Protein 7U1H (pdb70)

Secondary structure (DSSP, 8-state):
-TTEE-GGGEEEEEEETTEEEEEE--HHHH-GGGGGGTT-EEEEEEE-SSEEEEEEEESEEEEEEEEESEEEEEEE-SS-EEEEEEETTEEEEE-TT-EEEEEE--SS--EEEEEEEEESSSTT---EEESSB-SS-B-GGGGS-HHHHHHHHTS-HHHHIIIII--TTSSEEE--HHHHHHHTTT-BPP-STTTT-SSS-EETTSSPPSEEETTEEEEEE-GGG-GGGTTTTEEEEEEEE-TTEEEEEEEESS-EEEEEEEE--EEEEEEE-----EEEEEEE-TT-EEEE-TT--EEEEESS-EEEEEEEES-TT--EEESSSSTTBSGGGS-HHHHHHHSSS-HHHHHHHHHS----SEEE-/-TTEE-GGGEEEEEEETTEEEEEEPPHHHH-GGGGGGTT-EEEEEEE-SSEEEEEEEESEEEEEEEEESEEEEEEEETTEEEEEEEETTEEEEE-TT-EEEEEE--SSPPEEEEEEEEESSSTT---EEE---SSSS--GGGGS-HHHHHHHHTS-HHHHIIIII--TTSSEEE--HHHHHHHHTTEE---SS----SSS-EETTSS--SEEETTEEEEEE-TTT-GGGTTTTEEEEEEEE-TTEEEEEEEESSPEEEEEEEE--EEEEEEE-----EEEEEEE-TT-EEEE-TT--EEEEESS-EEEEEEEES-TT--EEESSSSTTBSGGGS-HHHHHHHSSS-HHHHHHHHHH--S-SEEE-/-TTEE-GGGEEEEEEETTEEEEEEPPHHHH-GGGGGGTT-EEEEEEE-SSEEEEEEEESEEEEEEEEES-EEEEEEETTEEEEEEE-TTEEEEE-TT-EEEEEE--SSPPEEEEEEEEESSSTT---EEESS-BTTB--GGGGS-HHHHHHHHTS-HHHHIIIII---SSEEE--HHHHHHHHTTPEEPPSS----SSS-EETTSS--SEEETTEEEEEE-TTT-GGGTTTTEEEEEEEE-TTEEEEEEEESS-EEEEEEEE--EEEEEEE----EEEEEEE-TT-EEEE-TT--EEEEESS-EEEEEEEES-TT--EEESSSSTTBSGGGS-HHHHHHHSSS-HHHHHHHHHS----SEEE-

Sequence (1093 aa):
NPFIFKSNRFQTIYYENENGHIRLLQRFDKRSKIFENLQNYRLLEYKSKPHTIFLPQFTDADFILVVLSGKAILTVLNSNDRNSFNLERGDTIKLPAGTIAYLANRDDNEDLRVLDDLAIPVNRPGQLQSFLLSGTQNQPSFLSGFSKNILEAAFNTEYEEIEKVLLETNEDVIVKVSREQIEELSKNAKSSSKKSVSSESEPFNLRSRNPIYSNKFGKFFEITPEKNPQLQDLDIFVNSVEIKEGSLLLPNYNSRAIVIVTVNEGKGDFELVGQTKQVQRYRARLSPGDVLVIPAGHPVAINASSDLNLIGFGINAKNNQRNFLAGEEDNVISQIQRRPVKELAFPGSSRREVDRLLTNQKQSHFANANPFIFKSNRFQTIYENENGHIRLLQRFDKRSKIFENLQNYRLLEYKSKPHTIFLPQFTDADFILVVLSGKAILTVLNSNDRNSFNLERGDTIKLPAGTIAYLANRDDNEDLRRVLDLAIPVNRRPGQLQSFLLSSGTQNQPSFLSGFSKNILEAAFNTEYEEIEKVLLETNEDVIVKVSREQIEELSKNAKSSSKKSVSSESEPFNLRSRNPIYSNKFGKFFEITPEEKNPQLQDLDIFVNSVEIKEGSLLLPNYNSRAIVIVTVNEGKGDFELVGQRKQVQRYRARLSPGDVLVIPAGHPVAINASSDLNLIGFGINAKNNQRNFLAGEEDNVISQIQRPVKELAFPGSSREVDRLLTNQKQSHFANANPFIFKSNRFQTIYENENGHHIRLLQRFDKRSKIFEENLQNYRLLEYKSKPHTIFLPQFTDADFILVVLSGKAILTVLNSNDRNSFNLERGDTIKLPAGTIAYLANRDDNEDLRVLDLAIPVNRPGQLQSFLLSGTQNQPSFLSGFSKNILEAAFNTEYEEIEKVLLENEDVIVKVSREQIEELSKNAKSSSKKSVSSESEPFNLRSRNPIYSNKFGKFFEITPEKNPQLQDLDIFVNSVEIKEGSLLLPNYNSRAIVIVTVNEGKGDFELVGQKQVQRYRARLSPGDVLVIPAGHPVAINASSDLNNLIGFGINAKNNQRNFLAGEEDNVISQIQRPVKELAFPGSSREVDRLLTNQKQSHFANA

B-factor: mean 38.56, std 13.65, range [17.28, 134.5]

Foldseek 3Di:
DLQWQFLVQWDWPDDDPFWTKTKGPQSCVSDVVVVVCNQKIKIKIKGFAQKKQAWKFKQWWKKKAWQAAWKWKWWDDPPDIAIATEGHQWIFIRGHPITIMMTRLDPGDMIIMMITTGGDPDRNDIDMFGQAQAPVGWGCVVVDDQVCNCVPVVDHSVVCCVPGTVHQCDSMHGHDNVRSVVSVPPHHYEALVNQAPQGGIHGQVNDAFPDDDPFWGKGKRFCVRYVSCVVQRKIKIKIWGAAQKKQFKKFKQAWWKKKAWSAAKKKKWWWDEVHDIDIDMDIHHHGMIGIHGGPTIMMIGGNHGIIMMIMIGNGVPIQIAGCAEDPRNVLLVPDQVVVCVVDVDHSVVSNVVRVVRHHPRMDGD/DLQKQFLVQWDWPDDDPFWTKTKGPQSVVSDVVCVVCQQKIKIKIKGWAQKKQAKKFKQWKKKKAWLAAWKWKWKDDPPDIAIATDGHQWIFIHHGPIIMMMHRNDPGDMTIMMIIIRHDPDRNDIDMFGQDAWQDDWHPLVVDDQVCNCVVVVHHSVVCCVPRTHVCTYGMHGHDNVRSVVSCVNHYYAAQLGLADQGYIHGQPSDAFPDDDPFWGKGKRFCVSYVSCVPQRKMKIKIWGAAQKKQAWKFKQAWWKKKAFSAAKWKKWKWDPPVHIDTDIDIHHHGMIGTHGGPTIMMIGGNHTTIMMMMTGNNPPIQMAGCAEDPNNVLLVQPQVVCCVVDVDHSVVSNVVRVPRHDPRMGGD/DLFKQALVQFDWPDDDPFWTKTKGDQSCVSHVVCVVSLQKIKIKTKGFAQKKQAWKFKQWKKWKAWLWAWKWKKWDDPPDIAIATDHHQWIFIRGGPITIMMHGHDRGIITIMMIIIGHDPDRHDIDMAGQFAWQVGKHNCVVDDQVCCCVVVVHHSVCCCVPRIHVGTRMDGHDNVVSVVSVVNHHYADQQAQADQGHIHGQPSHAFPADDPFWGKGKDFCVRYVSCVVQRKMKMKIKGAAQKKQAKKFKAQWKKWKFWSAAKWKKWWWDDVHIDTDIDIDHHRMIGIGGGPTIMMIHGNHTTIIIIIIGNRVVIDMAGCAEDPRNVVLVPPQVVCCVVDVDHSVVSNVVRVPRNGPRMDGD

Organism: Lens culinaris (NCBI:txid3864)

Structure (mmCIF, N/CA/C/O backbone):
data_7U1H
#
_entry.id   7U1H
#
_cell.length_a   86.441
_cell.length_b   92.504
_cell.length_c   143.738
_cell.angle_alpha   90.000
_cell.angle_beta   90.000
_cell.angle_gamma   90.000
#
_symmetry.space_group_name_H-M   'P 21 21 21'
#
loop_
_entity.id
_entity.type
_entity.pdbx_description
1 polymer 'Allergen Len c 1.0101'
2 water water
#
loop_
_atom_site.group_PDB
_atom_site.id
_atom_site.type_symbol
_atom_site.label_atom_id
_atom_site.label_alt_id
_atom_site.label_comp_id
_atom_site.label_asym_id
_atom_site.label_entity_id
_atom_site.label_seq_id
_atom_site.pdbx_PDB_ins_code
_atom_site.Cartn_x
_atom_site.Cartn_y
_atom_site.Cartn_z
_atom_site.occupancy
_atom_site.B_iso_or_equiv
_atom_site.auth_seq_id
_atom_site.auth_comp_id
_atom_site.auth_asym_id
_atom_site.auth_atom_id
_atom_site.pdbx_PDB_model_num
ATOM 1 N N . ASN A 1 26 ? 32.732 11.154 5.468 1.000 34.930 8 ASN A N 1
ATOM 2 C CA . ASN A 1 26 ? 31.256 11.394 5.627 1.000 32.522 8 ASN A CA 1
ATOM 3 C C . ASN A 1 26 ? 30.708 10.561 6.781 1.000 30.616 8 ASN A C 1
ATOM 4 O O . ASN A 1 26 ? 30.214 9.455 6.579 1.000 30.992 8 ASN A O 1
ATOM 15 N N . PRO A 1 27 ? 30.741 11.068 8.033 1.000 29.904 9 PRO A N 1
ATOM 16 C CA . PRO A 1 27 ? 30.347 10.257 9.188 1.000 28.089 9 PRO A CA 1
ATOM 17 C C . PRO A 1 27 ? 28.826 10.150 9.382 1.000 27.333 9 PRO A C 1
ATOM 18 O O . PRO A 1 27 ? 28.416 9.506 10.305 1.000 25.799 9 PRO A O 1
ATOM 29 N N . PHE A 1 28 ? 28.028 10.798 8.531 1.000 28.149 10 PHE A N 1
ATOM 30 C CA . PHE A 1 28 ? 26.553 10.863 8.675 1.000 30.110 10 PHE A CA 1
ATOM 31 C C . PHE A 1 28 ? 25.906 9.614 8.086 1.000 29.205 10 PHE A C 1
ATOM 32 O O . PHE A 1 28 ? 24.738 9.305 8.389 1.000 28.176 10 PHE A O 1
ATOM 49 N N . ILE A 1 29 ? 26.661 8.903 7.256 1.000 30.730 11 ILE A N 1
ATOM 50 C CA . ILE A 1 29 ? 26.189 7.648 6.607 1.000 32.226 11 ILE A CA 1
ATOM 51 C C . ILE A 1 29 ? 26.736 6.501 7.445 1.000 30.151 11 ILE A C 1
ATOM 52 O O . ILE A 1 29 ? 27.937 6.491 7.682 1.000 30.615 11 ILE A O 1
ATOM 68 N N . PHE A 1 30 ? 25.846 5.673 7.979 1.000 31.254 12 PHE A N 1
ATOM 69 C CA . PHE A 1 30 ? 26.159 4.350 8.577 1.000 30.963 12 PHE A CA 1
ATOM 70 C C . PHE A 1 30 ? 25.636 3.303 7.599 1.000 29.961 12 PHE A C 1
ATOM 71 O O . PHE A 1 30 ? 24.440 3.070 7.595 1.000 24.188 12 PHE A O 1
ATOM 88 N N . LYS A 1 31 ? 26.511 2.733 6.776 1.000 33.564 13 LYS A N 1
ATOM 89 C CA . LYS A 1 31 ? 26.120 1.718 5.762 1.000 35.443 13 LYS A CA 1
ATOM 90 C C . LYS A 1 31 ? 25.493 0.531 6.497 1.000 33.313 13 LYS A C 1
ATOM 91 O O . LYS A 1 31 ? 25.761 0.358 7.680 1.000 33.912 13 LYS A O 1
ATOM 110 N N . SER A 1 32 ? 24.646 -0.223 5.818 1.000 33.877 14 SER A N 1
ATOM 111 C CA . SER A 1 32 ? 24.088 -1.509 6.294 1.000 34.101 14 SER A CA 1
ATOM 112 C C . SER A 1 32 ? 25.174 -2.369 6.962 1.000 34.055 14 SER A C 1
ATOM 113 O O . SER A 1 32 ? 24.854 -3.039 7.959 1.000 34.462 14 SER A O 1
ATOM 121 N N . ASN A 1 33 ? 26.424 -2.317 6.494 1.000 32.460 15 ASN A N 1
ATOM 122 C CA . ASN A 1 33 ? 27.533 -3.152 7.046 1.000 35.374 15 ASN A CA 1
ATOM 123 C C . ASN A 1 33 ? 27.986 -2.696 8.453 1.000 34.392 15 ASN A C 1
ATOM 124 O O . ASN A 1 33 ? 28.860 -3.370 9.001 1.000 30.803 15 ASN A O 1
ATOM 135 N N . ARG A 1 34 ? 27.478 -1.592 9.016 1.000 33.433 16 ARG A N 1
ATOM 136 C CA . ARG A 1 34 ? 27.873 -1.124 10.373 1.000 35.972 16 ARG A CA 1
ATOM 137 C C . ARG A 1 34 ? 26.948 -1.747 11.421 1.000 34.918 16 ARG A C 1
ATOM 138 O O . ARG A 1 34 ? 27.179 -1.523 12.625 1.000 32.423 16 ARG A O 1
ATOM 159 N N . PHE A 1 35 ? 25.946 -2.503 10.974 1.000 34.426 17 PHE A N 1
ATOM 160 C CA . PHE A 1 35 ? 25.143 -3.411 11.832 1.000 33.941 17 PHE A CA 1
ATOM 161 C C . PHE A 1 35 ? 25.973 -4.651 12.157 1.000 33.605 17 PHE A C 1
ATOM 162 O O . PHE A 1 35 ? 26.612 -5.196 11.291 1.000 33.870 17 PHE A O 1
ATOM 179 N N . GLN A 1 36 ? 25.994 -5.035 13.425 1.000 39.311 18 GLN A N 1
ATOM 180 C CA . GLN A 1 36 ? 26.645 -6.267 13.902 1.000 40.286 18 GLN A CA 1
ATOM 181 C C . GLN A 1 36 ? 25.513 -7.274 14.115 1.000 38.768 18 GLN A C 1
ATOM 182 O O . GLN A 1 36 ? 24.490 -6.904 14.701 1.000 35.269 18 GLN A O 1
ATOM 196 N N . THR A 1 37 ? 25.647 -8.460 13.540 1.000 36.113 19 THR A N 1
ATOM 197 C CA . THR A 1 37 ? 24.799 -9.622 13.864 1.000 36.688 19 THR A CA 1
ATOM 198 C C . THR A 1 37 ? 25.086 -9.994 15.324 1.000 36.593 19 THR A C 1
ATOM 199 O O . THR A 1 37 ? 26.250 -10.193 15.644 1.000 35.360 19 THR A O 1
ATOM 210 N N . ILE A 1 38 ? 24.050 -10.003 16.170 1.000 40.138 20 ILE A N 1
ATOM 211 C CA . ILE A 1 38 ? 24.061 -10.418 17.604 1.000 40.077 20 ILE A CA 1
ATOM 212 C C . ILE A 1 38 ? 23.618 -11.875 17.690 1.000 37.733 20 ILE A C 1
ATOM 213 O O . ILE A 1 38 ? 24.231 -12.643 18.441 1.000 37.521 20 ILE A O 1
ATOM 229 N N . TYR A 1 39 ? 22.488 -12.177 17.051 1.000 37.398 21 TYR A N 1
ATOM 230 C CA A TYR A 1 39 ? 21.981 -13.567 16.949 0.500 38.645 21 TYR A CA 1
ATOM 231 C CA B TYR A 1 39 ? 21.868 -13.526 16.988 0.500 37.167 21 TYR A CA 1
ATOM 232 C C . TYR A 1 39 ? 21.505 -13.854 15.525 1.000 36.925 21 TYR A C 1
ATOM 233 O O . TYR A 1 39 ? 20.795 -13.056 14.922 1.000 37.170 21 TYR A O 1
ATOM 267 N N . GLU A 1 40 ? 21.944 -14.996 15.002 1.000 38.071 22 GLU A N 1
ATOM 268 C CA . GLU A 1 40 ? 21.503 -15.521 13.689 1.000 40.045 22 GLU A CA 1
ATOM 269 C C . GLU A 1 40 ? 21.340 -17.048 13.771 1.000 38.477 22 GLU A C 1
ATOM 270 O O . GLU A 1 40 ? 22.217 -17.725 14.339 1.000 35.655 22 GLU A O 1
ATOM 282 N N . ASN A 1 41 ? 20.227 -17.543 13.221 1.000 40.538 23 ASN A N 1
ATOM 283 C CA . ASN A 1 41 ? 19.959 -18.961 12.864 1.000 38.989 23 ASN A CA 1
ATOM 284 C C . ASN A 1 41 ? 19.084 -18.963 11.606 1.000 36.793 23 ASN A C 1
ATOM 285 O O . ASN A 1 41 ? 18.815 -17.880 11.104 1.000 35.821 23 ASN A O 1
ATOM 296 N N . GLU A 1 42 ? 18.615 -20.123 11.142 1.000 39.684 24 GLU A N 1
ATOM 297 C CA . GLU A 1 42 ? 17.919 -20.257 9.835 1.000 38.803 24 GLU A CA 1
ATOM 298 C C . GLU A 1 42 ? 16.491 -19.715 9.926 1.000 38.534 24 GLU A C 1
ATOM 299 O O . GLU A 1 42 ? 15.774 -19.849 8.936 1.000 38.002 24 GLU A O 1
ATOM 311 N N . ASN A 1 43 ? 16.106 -19.090 11.049 1.000 38.559 25 ASN A N 1
ATOM 312 C CA . ASN A 1 43 ? 14.731 -18.578 11.298 1.000 34.840 25 ASN A CA 1
ATOM 313 C C . ASN A 1 43 ? 14.684 -17.041 11.320 1.000 32.159 25 ASN A C 1
ATOM 314 O O . ASN A 1 43 ? 13.596 -16.460 11.115 1.000 29.318 25 ASN A O 1
ATOM 325 N N . GLY A 1 44 ? 15.801 -16.382 11.607 1.000 30.009 26 GLY A N 1
ATOM 326 C CA . GLY A 1 44 ? 15.798 -14.932 11.856 1.000 29.416 26 GLY A CA 1
ATOM 327 C C . GLY A 1 44 ? 17.145 -14.449 12.349 1.000 29.329 26 GLY A C 1
ATOM 328 O O . GLY A 1 44 ? 18.017 -15.328 12.596 1.000 23.951 26 GLY A O 1
ATOM 332 N N . HIS A 1 45 ? 17.331 -13.117 12.381 1.000 28.403 27 HIS A N 1
ATOM 333 C CA . HIS A 1 45 ? 18.521 -12.452 12.965 1.000 29.840 27 HIS A CA 1
ATOM 334 C C . HIS A 1 45 ? 18.094 -11.242 13.795 1.000 29.959 27 HIS A C 1
ATOM 335 O O . HIS A 1 45 ? 16.940 -10.787 13.656 1.000 29.139 27 HIS A O 1
ATOM 350 N N . ILE A 1 46 ? 18.994 -10.835 14.688 1.000 28.659 28 ILE A N 1
ATOM 351 C CA . ILE A 1 46 ? 18.996 -9.567 15.466 1.000 27.653 28 ILE A CA 1
ATOM 352 C C . ILE A 1 46 ? 20.338 -8.894 15.152 1.000 30.990 28 ILE A C 1
ATOM 353 O O . ILE A 1 46 ? 21.411 -9.562 15.371 1.000 27.906 28 ILE A O 1
ATOM 369 N N . ARG A 1 47 ? 20.265 -7.657 14.632 1.000 32.230 29 ARG A N 1
ATOM 370 C CA . ARG A 1 47 ? 21.405 -6.784 14.244 1.000 33.136 29 ARG A CA 1
ATOM 371 C C . ARG A 1 47 ? 21.308 -5.508 15.094 1.000 34.141 29 ARG A C 1
ATOM 372 O O . ARG A 1 47 ? 20.197 -4.984 15.282 1.000 33.237 29 ARG A O 1
ATOM 393 N N . LEU A 1 48 ? 22.457 -5.083 15.626 1.000 35.236 30 LEU A N 1
ATOM 394 C CA . LEU A 1 48 ? 22.692 -3.880 16.460 1.000 29.599 30 LEU A CA 1
ATOM 395 C C . LEU A 1 48 ? 23.653 -2.999 15.683 1.000 28.622 30 LEU A C 1
ATOM 396 O O . LEU A 1 48 ? 24.708 -3.517 15.315 1.000 27.133 30 LEU A O 1
ATOM 412 N N . LEU A 1 49 ? 23.252 -1.761 15.404 1.000 27.347 31 LEU A N 1
ATOM 413 C CA . LEU A 1 49 ? 24.081 -0.735 14.748 1.000 25.316 31 LEU A CA 1
ATOM 414 C C . LEU A 1 49 ? 25.209 -0.358 15.697 1.000 25.468 31 LEU A C 1
ATOM 415 O O . LEU A 1 49 ? 24.947 -0.208 16.887 1.000 24.974 31 LEU A O 1
ATOM 431 N N . GLN A 1 50 ? 26.411 -0.185 15.171 1.000 26.666 32 GLN A N 1
ATOM 432 C CA . GLN A 1 50 ? 27.585 0.292 15.945 1.000 29.501 32 GLN A CA 1
ATOM 433 C C . GLN A 1 50 ? 27.177 1.548 16.716 1.000 31.547 32 GLN A C 1
ATOM 434 O O . GLN A 1 50 ? 26.352 2.333 16.184 1.000 36.856 32 GLN A O 1
ATOM 448 N N . ARG A 1 51 ? 27.723 1.715 17.918 1.000 31.283 33 ARG A N 1
ATOM 449 C CA . ARG A 1 51 ? 27.551 2.917 18.765 1.000 32.914 33 ARG A CA 1
ATOM 450 C C . ARG A 1 51 ? 27.866 4.141 17.902 1.000 32.344 33 ARG A C 1
ATOM 451 O O . ARG A 1 51 ? 28.995 4.228 17.388 1.000 33.431 33 ARG A O 1
ATOM 472 N N . PHE A 1 52 ? 26.847 4.973 17.672 1.000 30.360 34 PHE A N 1
ATOM 473 C CA . PHE A 1 52 ? 26.886 6.293 16.999 1.000 28.307 34 PHE A CA 1
ATOM 474 C C . PHE A 1 52 ? 28.164 7.060 17.356 1.000 29.722 34 PHE A C 1
ATOM 475 O O . PHE A 1 52 ? 28.863 7.509 16.447 1.000 30.638 34 PHE A O 1
ATOM 492 N N . ASP A 1 53 ? 28.438 7.222 18.646 1.000 31.095 35 ASP A N 1
ATOM 493 C CA . ASP A 1 53 ? 29.566 8.039 19.166 1.000 36.779 35 ASP A CA 1
ATOM 494 C C . ASP A 1 53 ? 30.909 7.315 19.000 1.000 41.254 35 ASP A C 1
ATOM 495 O O . ASP A 1 53 ? 31.952 7.994 19.039 1.000 44.261 35 ASP A O 1
ATOM 504 N N . LYS A 1 54 ? 30.930 5.992 18.864 1.000 45.695 36 LYS A N 1
ATOM 505 C CA . LYS A 1 54 ? 32.210 5.294 18.570 1.000 47.677 36 LYS A CA 1
ATOM 506 C C . LYS A 1 54 ? 32.575 5.562 17.104 1.000 43.039 36 LYS A C 1
ATOM 507 O O . LYS A 1 54 ? 33.765 5.704 16.833 1.000 43.598 36 LYS A O 1
ATOM 526 N N . ARG A 1 55 ? 31.598 5.661 16.204 1.000 38.402 37 ARG A N 1
ATOM 527 C CA . ARG A 1 55 ? 31.830 6.059 14.790 1.000 41.713 37 ARG A CA 1
ATOM 528 C C . ARG A 1 55 ? 32.559 7.406 14.727 1.000 47.658 37 ARG A C 1
ATOM 529 O O . ARG A 1 55 ? 33.536 7.550 13.955 1.000 49.843 37 ARG A O 1
ATOM 550 N N . SER A 1 56 ? 32.039 8.375 15.479 1.000 49.842 38 SER A N 1
ATOM 551 C CA . SER A 1 56 ? 32.489 9.784 15.504 1.000 45.811 38 SER A CA 1
ATOM 552 C C . SER A 1 56 ? 32.057 10.420 16.830 1.000 44.624 38 SER A C 1
ATOM 553 O O . SER A 1 56 ? 30.879 10.239 17.201 1.000 39.274 38 SER A O 1
ATOM 561 N N . LYS A 1 57 ? 32.961 11.151 17.494 1.000 42.824 39 LYS A N 1
ATOM 562 C CA . LYS A 1 57 ? 32.676 11.923 18.733 1.000 43.633 39 LYS A CA 1
ATOM 563 C C . LYS A 1 57 ? 31.659 13.027 18.402 1.000 40.755 39 LYS A C 1
ATOM 564 O O . LYS A 1 57 ? 31.034 13.559 19.324 1.000 41.676 39 LYS A O 1
ATOM 583 N N . ILE A 1 58 ? 31.503 13.337 17.118 1.000 38.399 40 ILE A N 1
ATOM 584 C CA . ILE A 1 58 ? 30.432 14.197 16.522 1.000 40.673 40 ILE A CA 1
ATOM 585 C C . ILE A 1 58 ? 29.052 13.759 17.052 1.000 39.380 40 ILE A C 1
ATOM 586 O O . ILE A 1 58 ? 28.143 14.607 17.116 1.000 39.956 40 ILE A O 1
ATOM 602 N N . PHE A 1 59 ? 28.870 12.493 17.419 1.000 37.306 41 PHE A N 1
ATOM 603 C CA . PHE A 1 59 ? 27.539 11.980 17.840 1.000 37.619 41 PHE A CA 1
ATOM 604 C C . PHE A 1 59 ? 27.486 11.638 19.337 1.000 38.521 41 PHE A C 1
ATOM 605 O O . PHE A 1 59 ? 26.556 10.888 19.708 1.000 35.362 41 PHE A O 1
ATOM 622 N N . GLU A 1 60 ? 28.349 12.232 20.180 1.000 39.424 42 GLU A N 1
ATOM 623 C CA . GLU A 1 60 ? 28.363 11.943 21.643 1.000 41.641 42 GLU A CA 1
ATOM 624 C C . GLU A 1 60 ? 26.962 12.168 22.225 1.000 39.079 42 GLU A C 1
ATOM 625 O O . GLU A 1 60 ? 26.620 11.447 23.169 1.000 42.495 42 GLU A O 1
ATOM 637 N N . ASN A 1 61 ? 26.146 13.055 21.649 1.000 35.745 43 ASN A N 1
ATOM 638 C CA . ASN A 1 61 ? 24.773 13.312 22.170 1.000 36.463 43 ASN A CA 1
ATOM 639 C C . ASN A 1 61 ? 23.862 12.110 21.905 1.000 32.708 43 ASN A C 1
ATOM 640 O O . ASN A 1 61 ? 22.752 12.098 22.464 1.000 29.348 43 ASN A O 1
ATOM 651 N N . LEU A 1 62 ? 24.287 11.153 21.075 1.000 33.971 44 LEU A N 1
ATOM 652 C CA . LEU A 1 62 ? 23.485 9.939 20.730 1.000 32.424 44 LEU A CA 1
ATOM 653 C C . LEU A 1 62 ? 24.112 8.684 21.353 1.000 28.633 44 LEU A C 1
ATOM 654 O O . LEU A 1 62 ? 23.760 7.582 20.943 1.000 25.875 44 LEU A O 1
ATOM 670 N N . GLN A 1 63 ? 25.042 8.835 22.290 1.000 28.394 45 GLN A N 1
ATOM 671 C CA . GLN A 1 63 ? 25.750 7.667 22.863 1.000 32.750 45 GLN A CA 1
ATOM 672 C C . GLN A 1 63 ? 24.700 6.698 23.429 1.000 29.616 45 GLN A C 1
ATOM 673 O O . GLN A 1 63 ? 24.875 5.505 23.243 1.000 31.485 45 GLN A O 1
ATOM 687 N N . ASN A 1 64 ? 23.619 7.204 24.037 1.000 28.335 46 ASN A N 1
ATOM 688 C CA . ASN A 1 64 ? 22.556 6.386 24.671 1.000 27.506 46 ASN A CA 1
ATOM 689 C C . ASN A 1 64 ? 21.407 6.120 23.690 1.000 30.468 46 ASN A C 1
ATOM 690 O O . ASN A 1 64 ? 20.233 6.058 24.141 1.000 35.881 46 ASN A O 1
ATOM 701 N N . TYR A 1 65 ? 21.724 5.947 22.408 1.000 27.143 47 TYR A N 1
ATOM 702 C CA . TYR A 1 65 ? 20.772 5.614 21.326 1.000 26.867 47 TYR A CA 1
ATOM 703 C C . TYR A 1 65 ? 21.440 4.486 20.524 1.000 29.380 47 TYR A C 1
ATOM 704 O O . TYR A 1 65 ? 22.566 4.674 19.960 1.000 28.588 47 TYR A O 1
ATOM 722 N N . ARG A 1 66 ? 20.839 3.300 20.661 1.000 27.861 48 ARG A N 1
ATOM 723 C CA . ARG A 1 66 ? 21.128 2.080 19.887 1.000 27.841 48 ARG A CA 1
ATOM 724 C C . ARG A 1 66 ? 19.966 1.814 18.924 1.000 27.822 48 ARG A C 1
ATOM 725 O O . ARG A 1 66 ? 18.851 2.278 19.157 1.000 28.446 48 ARG A O 1
ATOM 746 N N . LEU A 1 67 ? 20.258 1.119 17.835 1.000 28.743 49 LEU A N 1
ATOM 747 C CA . LEU A 1 67 ? 19.287 0.781 16.773 1.000 27.623 49 LEU A CA 1
ATOM 748 C C . LEU A 1 67 ? 19.481 -0.709 16.426 1.000 28.978 49 LEU A C 1
ATOM 749 O O . LEU A 1 67 ? 20.638 -1.151 16.327 1.000 29.223 49 LEU A O 1
ATOM 765 N N . LEU A 1 68 ? 18.399 -1.476 16.332 1.000 29.287 50 LEU A N 1
ATOM 766 C CA . LEU A 1 68 ? 18.424 -2.922 16.015 1.000 29.792 50 LEU A CA 1
ATOM 767 C C . LEU A 1 68 ? 17.429 -3.173 14.876 1.000 30.770 50 LEU A C 1
ATOM 768 O O . LEU A 1 68 ? 16.422 -2.423 14.826 1.000 29.050 50 LEU A O 1
ATOM 784 N N . GLU A 1 69 ? 17.741 -4.123 13.980 1.000 34.156 51 GLU A N 1
ATOM 785 C CA . GLU A 1 69 ? 16.835 -4.790 12.997 1.000 34.540 51 GLU A CA 1
ATOM 786 C C . GLU A 1 69 ? 16.517 -6.163 13.604 1.000 37.061 51 GLU A C 1
ATOM 787 O O . GLU A 1 69 ? 17.466 -6.798 14.105 1.000 37.923 51 GLU A O 1
ATOM 799 N N . TYR A 1 70 ? 15.231 -6.538 13.676 1.000 38.928 52 TYR A N 1
ATOM 800 C CA . TYR A 1 70 ? 14.706 -7.915 13.880 1.000 38.371 52 TYR A CA 1
ATOM 801 C C . TYR A 1 70 ? 14.176 -8.345 12.513 1.000 37.319 52 TYR A C 1
ATOM 802 O O . TYR A 1 70 ? 13.603 -7.470 11.845 1.000 39.988 52 TYR A O 1
ATOM 820 N N . LYS A 1 71 ? 14.446 -9.581 12.080 1.000 32.031 53 LYS A N 1
ATOM 821 C CA . LYS A 1 71 ? 13.886 -10.184 10.845 1.000 29.333 53 LYS A CA 1
ATOM 822 C C . LYS A 1 71 ? 13.703 -11.674 11.111 1.000 27.031 53 LYS A C 1
ATOM 823 O O . LYS A 1 71 ? 14.538 -12.264 11.805 1.000 23.319 53 LYS A O 1
ATOM 842 N N . SER A 1 72 ? 12.602 -12.245 10.645 1.000 27.251 54 SER A N 1
ATOM 843 C CA . SER A 1 72 ? 12.249 -13.650 10.947 1.000 29.398 54 SER A CA 1
ATOM 844 C C . SER A 1 72 ? 11.280 -14.177 9.885 1.000 28.277 54 SER A C 1
ATOM 845 O O . SER A 1 72 ? 10.365 -13.399 9.470 1.000 24.869 54 SER A O 1
ATOM 853 N N . LYS A 1 73 ? 11.483 -15.449 9.500 1.000 29.925 55 LYS A N 1
ATOM 854 C CA . LYS A 1 73 ? 10.698 -16.201 8.475 1.000 32.298 55 LYS A CA 1
ATOM 855 C C . LYS A 1 73 ? 9.277 -16.443 8.966 1.000 31.428 55 LYS A C 1
ATOM 856 O O . LYS A 1 73 ? 8.967 -16.264 10.137 1.000 30.119 55 LYS A O 1
ATOM 875 N N . PRO A 1 74 ? 8.348 -16.815 8.066 1.000 33.493 56 PRO A N 1
ATOM 876 C CA . PRO A 1 74 ? 7.000 -17.194 8.475 1.000 35.115 56 PRO A CA 1
ATOM 877 C C . PRO A 1 74 ? 7.027 -18.269 9.571 1.000 35.068 56 PRO A C 1
ATOM 878 O O . PRO A 1 74 ? 7.920 -19.084 9.546 1.000 31.839 56 PRO A O 1
ATOM 889 N N . HIS A 1 75 ? 6.072 -18.178 10.506 1.000 36.729 57 HIS A N 1
ATOM 890 C CA . HIS A 1 75 ? 5.800 -19.128 11.616 1.000 36.653 57 HIS A CA 1
ATOM 891 C C . HIS A 1 75 ? 7.071 -19.303 12.447 1.000 36.638 57 HIS A C 1
ATOM 892 O O . HIS A 1 75 ? 7.505 -20.457 12.639 1.000 41.840 57 HIS A O 1
ATOM 907 N N . THR A 1 76 ? 7.646 -18.205 12.932 1.000 32.841 58 THR A N 1
ATOM 908 C CA . THR A 1 76 ? 8.804 -18.220 13.862 1.000 31.230 58 THR A CA 1
ATOM 909 C C . THR A 1 76 ? 8.460 -17.368 15.078 1.000 32.349 58 THR A C 1
ATOM 910 O O . THR A 1 76 ? 7.483 -16.554 14.971 1.000 29.986 58 THR A O 1
ATOM 921 N N . ILE A 1 77 ? 9.227 -17.515 16.168 1.000 31.611 59 ILE A N 1
ATOM 922 C CA . ILE A 1 77 ? 9.022 -16.692 17.403 1.000 31.826 59 ILE A CA 1
ATOM 923 C C . ILE A 1 77 ? 10.358 -16.365 18.065 1.000 28.257 59 ILE A C 1
ATOM 924 O O . ILE A 1 77 ? 11.199 -17.267 18.177 1.000 22.627 59 ILE A O 1
ATOM 940 N N . PHE A 1 78 ? 10.507 -15.089 18.442 1.000 29.399 60 PHE A N 1
ATOM 941 C CA . PHE A 1 78 ? 11.565 -14.544 19.328 1.000 31.690 60 PHE A CA 1
ATOM 942 C C . PHE A 1 78 ? 11.106 -14.843 20.751 1.000 29.665 60 PHE A C 1
ATOM 943 O O . PHE A 1 78 ? 10.123 -14.249 21.213 1.000 29.431 60 PHE A O 1
ATOM 960 N N . LEU A 1 79 ? 11.775 -15.786 21.403 1.000 29.402 61 LEU A N 1
ATOM 961 C CA . LEU A 1 79 ? 11.362 -16.303 22.727 1.000 31.498 61 LEU A CA 1
ATOM 962 C C . LEU A 1 79 ? 11.384 -15.187 23.785 1.000 31.978 61 LEU A C 1
ATOM 963 O O . LEU A 1 79 ? 12.102 -14.190 23.672 1.000 29.212 61 LEU A O 1
ATOM 979 N N . PRO A 1 80 ? 10.576 -15.326 24.857 1.000 32.495 62 PRO A N 1
ATOM 980 C CA . PRO A 1 80 ? 10.518 -14.332 25.928 1.000 34.421 62 PRO A CA 1
ATOM 981 C C . PRO A 1 80 ? 11.894 -13.787 26.345 1.000 34.484 62 PRO A C 1
ATOM 982 O O . PRO A 1 80 ? 12.751 -14.562 26.769 1.000 35.098 62 PRO A O 1
ATOM 993 N N . GLN A 1 81 ? 12.032 -12.464 26.212 1.000 34.960 63 GLN A N 1
ATOM 994 C CA . GLN A 1 81 ? 13.270 -11.656 26.372 1.000 35.298 63 GLN A CA 1
ATOM 995 C C . GLN A 1 81 ? 12.886 -10.368 27.104 1.000 31.745 63 GLN A C 1
ATOM 996 O O . GLN A 1 81 ? 11.787 -9.842 26.871 1.000 26.453 63 GLN A O 1
ATOM 1010 N N . PHE A 1 82 ? 13.758 -9.862 27.964 1.000 31.075 64 PHE A N 1
ATOM 1011 C CA . PHE A 1 82 ? 13.686 -8.445 28.386 1.000 31.535 64 PHE A CA 1
ATOM 1012 C C . PHE A 1 82 ? 15.101 -7.894 28.345 1.000 33.202 64 PHE A C 1
ATOM 1013 O O . PHE A 1 82 ? 16.052 -8.701 28.354 1.000 36.746 64 PHE A O 1
ATOM 1030 N N . THR A 1 83 ? 15.196 -6.570 28.213 1.000 34.524 65 THR A N 1
ATOM 1031 C CA . THR A 1 83 ? 16.450 -5.780 28.120 1.000 29.691 65 THR A CA 1
ATOM 1032 C C . THR A 1 83 ? 16.333 -4.568 29.044 1.000 26.758 65 THR A C 1
ATOM 1033 O O . THR A 1 83 ? 15.193 -4.094 29.270 1.000 20.778 65 THR A O 1
ATOM 1044 N N . ASP A 1 84 ? 17.470 -4.074 29.526 1.000 24.841 66 ASP A N 1
ATOM 1045 C CA . ASP A 1 84 ? 17.538 -2.873 30.388 1.000 25.775 66 ASP A CA 1
ATOM 1046 C C . ASP A 1 84 ? 17.467 -1.620 29.496 1.000 26.990 66 ASP A C 1
ATOM 1047 O O . ASP A 1 84 ? 18.263 -0.667 29.706 1.000 27.126 66 ASP A O 1
ATOM 1056 N N . ALA A 1 85 ? 16.552 -1.598 28.522 1.000 27.363 67 ALA A N 1
ATOM 1057 C CA . ALA A 1 85 ? 16.404 -0.450 27.604 1.000 27.459 67 ALA A CA 1
ATOM 1058 C C . ALA A 1 85 ? 14.956 -0.265 27.152 1.000 26.939 67 ALA A C 1
ATOM 1059 O O . ALA A 1 85 ? 14.286 -1.249 26.740 1.000 24.567 67 ALA A O 1
ATOM 1066 N N . ASP A 1 86 ? 14.511 0.992 27.209 1.000 27.911 68 ASP A N 1
ATOM 1067 C CA . ASP A 1 86 ? 13.283 1.440 26.508 1.000 28.584 68 ASP A CA 1
ATOM 1068 C C . ASP A 1 86 ? 13.468 1.109 25.026 1.000 26.114 68 ASP A C 1
ATOM 1069 O O . ASP A 1 86 ? 14.488 1.517 24.450 1.000 25.503 68 ASP A O 1
ATOM 1078 N N . PHE A 1 87 ? 12.522 0.369 24.464 1.000 25.589 69 PHE A N 1
ATOM 1079 C CA . PHE A 1 87 ? 12.447 0.045 23.014 1.000 27.109 69 PHE A CA 1
ATOM 1080 C C . PHE A 1 87 ? 11.270 0.806 22.385 1.000 26.290 69 PHE A C 1
ATOM 1081 O O . PHE A 1 87 ? 10.150 0.712 22.912 1.000 24.379 69 PHE A O 1
ATOM 1098 N N . ILE A 1 88 ? 11.521 1.524 21.288 1.000 26.430 70 ILE A N 1
ATOM 1099 C CA . ILE A 1 88 ? 10.467 1.948 20.319 1.000 29.333 70 ILE A CA 1
ATOM 1100 C C . ILE A 1 88 ? 10.535 1.025 19.088 1.000 29.197 70 ILE A C 1
ATOM 1101 O O . ILE A 1 88 ? 11.512 1.149 18.354 1.000 29.378 70 ILE A O 1
ATOM 1117 N N . LEU A 1 89 ? 9.565 0.108 18.921 1.000 30.924 71 LEU A N 1
ATOM 1118 C CA . LEU A 1 89 ? 9.457 -0.832 17.770 1.000 33.033 71 LEU A CA 1
ATOM 1119 C C . LEU A 1 89 ? 8.655 -0.149 16.665 1.000 28.849 71 LEU A C 1
ATOM 1120 O O . LEU A 1 89 ? 7.600 0.441 16.965 1.000 27.548 71 LEU A O 1
ATOM 1136 N N . VAL A 1 90 ? 9.135 -0.303 15.438 1.000 24.582 72 VAL A N 1
ATOM 1137 C CA . VAL A 1 90 ? 8.366 -0.007 14.211 1.000 25.708 72 VAL A CA 1
ATOM 1138 C C . VAL A 1 90 ? 8.410 -1.240 13.319 1.000 25.477 72 VAL A C 1
ATOM 1139 O O . VAL A 1 90 ? 9.523 -1.689 12.977 1.000 25.513 72 VAL A O 1
ATOM 1152 N N . VAL A 1 91 ? 7.240 -1.774 12.980 1.000 27.147 73 VAL A N 1
ATOM 1153 C CA . VAL A 1 91 ? 7.122 -2.927 12.045 1.000 26.296 73 VAL A CA 1
ATOM 1154 C C . VAL A 1 91 ? 7.378 -2.376 10.650 1.000 27.121 73 VAL A C 1
ATOM 1155 O O . VAL A 1 91 ? 6.530 -1.618 10.172 1.000 25.260 73 VAL A O 1
ATOM 1168 N N . LEU A 1 92 ? 8.536 -2.693 10.075 1.000 27.785 74 LEU A N 1
ATOM 1169 C CA . LEU A 1 92 ? 8.933 -2.270 8.714 1.000 30.725 74 LEU A CA 1
ATOM 1170 C C . LEU A 1 92 ? 8.040 -2.989 7.686 1.000 33.021 74 LEU A C 1
ATOM 1171 O O . LEU A 1 92 ? 7.408 -2.313 6.828 1.000 32.935 74 LEU A O 1
ATOM 1187 N N . SER A 1 93 ? 7.997 -4.320 7.749 1.000 34.049 75 SER A N 1
ATOM 1188 C CA . SER A 1 93 ? 7.109 -5.157 6.895 1.000 34.278 75 SER A CA 1
ATOM 1189 C C . SER A 1 93 ? 6.681 -6.438 7.621 1.000 31.512 75 SER A C 1
ATOM 1190 O O . SER A 1 93 ? 7.388 -6.935 8.534 1.000 31.282 75 SER A O 1
ATOM 1198 N N . GLY A 1 94 ? 5.545 -6.951 7.184 1.000 28.415 76 GLY A N 1
ATOM 1199 C CA . GLY A 1 94 ? 5.007 -8.226 7.639 1.000 27.866 76 GLY A CA 1
ATOM 1200 C C . GLY A 1 94 ? 3.882 -8.018 8.617 1.000 28.208 76 GLY A C 1
ATOM 1201 O O . GLY A 1 94 ? 3.374 -6.889 8.731 1.000 29.212 76 GLY A O 1
ATOM 1205 N N . LYS A 1 95 ? 3.526 -9.117 9.277 1.000 29.932 77 LYS A N 1
ATOM 1206 C CA . LYS A 1 95 ? 2.379 -9.270 10.188 1.000 30.023 77 LYS A CA 1
ATOM 1207 C C . LYS A 1 95 ? 2.894 -10.048 11.396 1.000 29.511 77 LYS A C 1
ATOM 1208 O O . LYS A 1 95 ? 3.501 -11.124 11.203 1.000 28.980 77 LYS A O 1
ATOM 1227 N N . ALA A 1 96 ? 2.709 -9.521 12.598 1.000 29.362 78 ALA A N 1
ATOM 1228 C CA . ALA A 1 96 ? 3.277 -10.158 13.804 1.000 30.725 78 ALA A CA 1
ATOM 1229 C C . ALA A 1 96 ? 2.255 -10.195 14.925 1.000 29.674 78 ALA A C 1
ATOM 1230 O O . ALA A 1 96 ? 1.258 -9.437 14.877 1.000 30.935 78 ALA A O 1
ATOM 1237 N N . ILE A 1 97 ? 2.527 -11.051 15.903 1.000 30.822 79 ILE A N 1
ATOM 1238 C CA . ILE A 1 97 ? 1.922 -10.988 17.259 1.000 31.961 79 ILE A CA 1
ATOM 1239 C C . ILE A 1 97 ? 3.042 -10.560 18.190 1.000 29.691 79 ILE A C 1
ATOM 1240 O O . ILE A 1 97 ? 4.050 -11.259 18.222 1.000 28.088 79 ILE A O 1
ATOM 1256 N N . LEU A 1 98 ? 2.864 -9.414 18.840 1.000 30.639 80 LEU A N 1
ATOM 1257 C CA . LEU A 1 98 ? 3.661 -8.945 20.002 1.000 30.135 80 LEU A CA 1
ATOM 1258 C C . LEU A 1 98 ? 2.824 -9.165 21.263 1.000 28.930 80 LEU A C 1
ATOM 1259 O O . LEU A 1 98 ? 1.702 -8.601 21.351 1.000 27.507 80 LEU A O 1
ATOM 1275 N N . THR A 1 99 ? 3.344 -9.970 22.184 1.000 27.667 81 THR A N 1
ATOM 1276 C CA . THR A 1 99 ? 2.803 -10.138 23.552 1.000 28.155 81 THR A CA 1
ATOM 1277 C C . THR A 1 99 ? 3.753 -9.402 24.497 1.000 30.350 81 THR A C 1
ATOM 1278 O O . THR A 1 99 ? 4.988 -9.649 24.429 1.000 27.173 81 THR A O 1
ATOM 1289 N N . VAL A 1 100 ? 3.194 -8.483 25.286 1.000 33.255 82 VAL A N 1
ATOM 1290 C CA . VAL A 1 100 ? 3.909 -7.706 26.338 1.000 34.747 82 VAL A CA 1
ATOM 1291 C C . VAL A 1 100 ? 3.427 -8.223 27.696 1.000 34.976 82 VAL A C 1
ATOM 1292 O O . VAL A 1 100 ? 2.203 -8.232 27.901 1.000 32.035 82 VAL A O 1
ATOM 1305 N N . LEU A 1 101 ? 4.347 -8.676 28.555 1.000 35.500 83 LEU A N 1
ATOM 1306 C CA . LEU A 1 101 ? 4.055 -9.148 29.933 1.000 37.257 83 LEU A CA 1
ATOM 1307 C C . LEU A 1 101 ? 4.345 -8.037 30.946 1.000 41.707 83 LEU A C 1
ATOM 1308 O O . LEU A 1 101 ? 5.467 -7.477 30.917 1.000 40.836 83 LEU A O 1
ATOM 1324 N N . ASN A 1 102 ? 3.387 -7.763 31.835 1.000 45.153 84 ASN A N 1
ATOM 1325 C CA . ASN A 1 102 ? 3.618 -7.077 33.136 1.000 45.544 84 ASN A CA 1
ATOM 1326 C C . ASN A 1 102 ? 3.701 -8.148 34.217 1.000 43.296 84 ASN A C 1
ATOM 1327 O O . ASN A 1 102 ? 3.548 -9.320 33.861 1.000 37.715 84 ASN A O 1
ATOM 1338 N N . SER A 1 103 ? 3.876 -7.748 35.481 1.000 42.999 85 SER A N 1
ATOM 1339 C CA . SER A 1 103 ? 3.960 -8.668 36.647 1.000 44.721 85 SER A CA 1
ATOM 1340 C C . SER A 1 103 ? 2.695 -9.535 36.695 1.000 45.763 85 SER A C 1
ATOM 1341 O O . SER A 1 103 ? 2.812 -10.762 36.837 1.000 45.880 85 SER A O 1
ATOM 1349 N N . ASN A 1 104 ? 1.542 -8.905 36.506 1.000 48.796 86 ASN A N 1
ATOM 1350 C CA . ASN A 1 104 ? 0.207 -9.463 36.838 1.000 51.884 86 ASN A CA 1
ATOM 1351 C C . ASN A 1 104 ? -0.670 -9.590 35.578 1.000 55.655 86 ASN A C 1
ATOM 1352 O O . ASN A 1 104 ? -1.535 -10.480 35.586 1.000 56.659 86 ASN A O 1
ATOM 1363 N N . ASP A 1 105 ? -0.480 -8.737 34.556 1.000 57.791 87 ASP A N 1
ATOM 1364 C CA . ASP A 1 105 ? -1.271 -8.752 33.292 1.000 57.378 87 ASP A CA 1
ATOM 1365 C C . ASP A 1 105 ? -0.439 -9.314 32.127 1.000 54.940 87 ASP A C 1
ATOM 1366 O O . ASP A 1 105 ? 0.677 -9.798 32.335 1.000 56.715 87 ASP A O 1
ATOM 1375 N N . ARG A 1 106 ? -1.014 -9.248 30.932 1.000 53.283 88 ARG A N 1
ATOM 1376 C CA . ARG A 1 106 ? -0.494 -9.793 29.660 1.000 49.558 88 ARG A CA 1
ATOM 1377 C C . ARG A 1 106 ? -1.397 -9.223 28.571 1.000 46.828 88 ARG A C 1
ATOM 1378 O O . ARG A 1 106 ? -2.618 -9.159 28.790 1.000 52.868 88 ARG A O 1
ATOM 1399 N N . ASN A 1 107 ? -0.813 -8.777 27.471 1.000 42.246 89 ASN A N 1
ATOM 1400 C CA . ASN A 1 107 ? -1.531 -8.125 26.355 1.000 36.155 89 ASN A CA 1
ATOM 1401 C C . ASN A 1 107 ? -0.823 -8.503 25.058 1.000 32.580 89 ASN A C 1
ATOM 1402 O O . ASN A 1 107 ? 0.421 -8.502 25.025 1.000 33.536 89 ASN A O 1
ATOM 1413 N N . SER A 1 108 ? -1.561 -8.857 24.027 1.000 29.360 90 SER A N 1
ATOM 1414 C CA . SER A 1 108 ? -0.926 -9.228 22.746 1.000 32.419 90 SER A CA 1
ATOM 1415 C C . SER A 1 108 ? -1.657 -8.514 21.613 1.000 29.432 90 SER A C 1
ATOM 1416 O O . SER A 1 108 ? -2.838 -8.243 21.726 1.000 29.547 90 SER A O 1
ATOM 1424 N N . PHE A 1 109 ? -0.915 -8.108 20.605 1.000 30.143 91 PHE A N 1
ATOM 1425 C CA . PHE A 1 109 ? -1.376 -7.175 19.553 1.000 28.909 91 PHE A CA 1
ATOM 1426 C C . PHE A 1 109 ? -1.028 -7.749 18.180 1.000 28.546 91 PHE A C 1
ATOM 1427 O O . PHE A 1 109 ? 0.154 -8.129 18.012 1.000 27.689 91 PHE A O 1
ATOM 1444 N N . ASN A 1 110 ? -1.989 -7.817 17.253 1.000 28.651 92 ASN A N 1
ATOM 1445 C CA . ASN A 1 110 ? -1.679 -7.994 15.808 1.000 30.796 92 ASN A CA 1
ATOM 1446 C C . ASN A 1 110 ? -0.980 -6.721 15.343 1.000 27.629 92 ASN A C 1
ATOM 1447 O O . ASN A 1 110 ? -1.632 -5.696 15.346 1.000 26.743 92 ASN A O 1
ATOM 1458 N N . LEU A 1 111 ? 0.312 -6.778 15.038 1.000 27.563 93 LEU A N 1
ATOM 1459 C CA . LEU A 1 111 ? 1.030 -5.643 14.390 1.000 28.663 93 LEU A CA 1
ATOM 1460 C C . LEU A 1 111 ? 1.091 -5.859 12.876 1.000 28.397 93 LEU A C 1
ATOM 1461 O O . LEU A 1 111 ? 1.139 -7.032 12.440 1.000 26.684 93 LEU A O 1
ATOM 1477 N N . GLU A 1 112 ? 1.140 -4.756 12.133 1.000 30.193 94 GLU A N 1
ATOM 1478 C CA . GLU A 1 112 ? 1.247 -4.686 10.657 1.000 31.748 94 GLU A CA 1
ATOM 1479 C C . GLU A 1 112 ? 2.337 -3.681 10.311 1.000 31.792 94 GLU A C 1
ATOM 1480 O O . GLU A 1 112 ? 2.791 -2.954 11.237 1.000 30.202 94 GLU A O 1
ATOM 1492 N N . ARG A 1 113 ? 2.663 -3.590 9.018 1.000 32.992 95 ARG A N 1
ATOM 1493 C CA . ARG A 1 113 ? 3.512 -2.521 8.439 1.000 32.640 95 ARG A CA 1
ATOM 1494 C C . ARG A 1 113 ? 3.103 -1.187 9.064 1.000 28.910 95 ARG A C 1
ATOM 1495 O O . ARG A 1 113 ? 1.932 -0.827 8.966 1.000 28.320 95 ARG A O 1
ATOM 1516 N N . GLY A 1 114 ? 4.016 -0.503 9.740 1.000 28.583 96 GLY A N 1
ATOM 1517 C CA . GLY A 1 114 ? 3.789 0.858 10.264 1.000 27.502 96 GLY A CA 1
ATOM 1518 C C . GLY A 1 114 ? 3.292 0.881 11.702 1.000 30.307 96 GLY A C 1
ATOM 1519 O O . GLY A 1 114 ? 3.148 2.010 12.235 1.000 31.150 96 GLY A O 1
ATOM 1523 N N . ASP A 1 115 ? 3.056 -0.282 12.342 1.000 30.998 97 ASP A N 1
ATOM 1524 C CA . ASP A 1 115 ? 2.659 -0.328 13.778 1.000 30.014 97 ASP A CA 1
ATOM 1525 C C . ASP A 1 115 ? 3.885 -0.043 14.648 1.000 30.813 97 ASP A C 1
ATOM 1526 O O . ASP A 1 115 ? 4.964 -0.703 14.464 1.000 27.841 97 ASP A O 1
ATOM 1535 N N . THR A 1 116 ? 3.716 0.947 15.528 1.000 28.615 98 THR A N 1
ATOM 1536 C CA . THR A 1 116 ? 4.781 1.507 16.395 1.000 29.754 98 THR A CA 1
ATOM 1537 C C . THR A 1 116 ? 4.355 1.353 17.851 1.000 27.471 98 THR A C 1
ATOM 1538 O O . THR A 1 116 ? 3.215 1.717 18.193 1.000 22.557 98 THR A O 1
ATOM 1549 N N . ILE A 1 117 ? 5.257 0.896 18.700 1.000 28.663 99 ILE A N 1
ATOM 1550 C CA . ILE A 1 117 ? 4.897 0.718 20.130 1.000 30.941 99 ILE A CA 1
ATOM 1551 C C . ILE A 1 117 ? 6.134 0.939 20.992 1.000 32.425 99 ILE A C 1
ATOM 1552 O O . ILE A 1 117 ? 7.217 0.503 20.585 1.000 31.381 99 ILE A O 1
ATOM 1568 N N . LYS A 1 118 ? 5.949 1.575 22.150 1.000 35.018 100 LYS A N 1
ATOM 1569 C CA . LYS A 1 118 ? 6.965 1.624 23.229 1.000 33.882 100 LYS A CA 1
ATOM 1570 C C . LYS A 1 118 ? 6.847 0.349 24.050 1.000 34.718 100 LYS A C 1
ATOM 1571 O O . LYS A 1 118 ? 5.748 0.035 24.551 1.000 35.474 100 LYS A O 1
ATOM 1590 N N . LEU A 1 119 ? 7.964 -0.343 24.166 1.000 36.575 101 LEU A N 1
ATOM 1591 C CA . LEU A 1 119 ? 8.184 -1.448 25.111 1.000 34.911 101 LEU A CA 1
ATOM 1592 C C . LEU A 1 119 ? 9.143 -0.904 26.157 1.000 31.496 101 LEU A C 1
ATOM 1593 O O . LEU A 1 119 ? 10.314 -0.686 25.869 1.000 29.118 101 LEU A O 1
ATOM 1609 N N . PRO A 1 120 ? 8.666 -0.574 27.373 1.000 31.421 102 PRO A N 1
ATOM 1610 C CA . PRO A 1 120 ? 9.544 -0.063 28.422 1.000 29.613 102 PRO A CA 1
ATOM 1611 C C . PRO A 1 120 ? 10.659 -1.047 28.802 1.000 29.131 102 PRO A C 1
ATOM 1612 O O . PRO A 1 120 ? 10.424 -2.242 28.716 1.000 28.220 102 PRO A O 1
ATOM 1623 N N . ALA A 1 121 ? 11.831 -0.525 29.197 1.000 26.302 103 ALA A N 1
ATOM 1624 C CA . ALA A 1 121 ? 12.914 -1.295 29.842 1.000 24.491 103 ALA A CA 1
ATOM 1625 C C . ALA A 1 121 ? 12.289 -2.338 30.762 1.000 26.583 103 ALA A C 1
ATOM 1626 O O . ALA A 1 121 ? 11.296 -1.999 31.463 1.000 26.707 103 ALA A O 1
ATOM 1633 N N . GLY A 1 122 ? 12.852 -3.556 30.743 1.000 27.818 104 GLY A N 1
ATOM 1634 C CA . GLY A 1 122 ? 12.571 -4.653 31.692 1.000 27.791 104 GLY A CA 1
ATOM 1635 C C . GLY A 1 122 ? 11.203 -5.278 31.493 1.000 28.123 104 GLY A C 1
ATOM 1636 O O . GLY A 1 122 ? 10.796 -6.089 32.352 1.000 26.499 104 GLY A O 1
ATOM 1640 N N . THR A 1 123 ? 10.512 -4.930 30.409 1.000 27.576 105 THR A N 1
ATOM 1641 C CA . THR A 1 123 ? 9.274 -5.621 30.003 1.000 30.730 105 THR A CA 1
ATOM 1642 C C . THR A 1 123 ? 9.642 -6.898 29.225 1.000 32.876 105 THR A C 1
ATOM 1643 O O . THR A 1 123 ? 10.359 -6.791 28.196 1.000 29.520 105 THR A O 1
ATOM 1654 N N . ILE A 1 124 ? 9.162 -8.060 29.686 1.000 32.324 106 ILE A N 1
ATOM 1655 C CA . ILE A 1 124 ? 9.264 -9.345 28.935 1.000 30.190 106 ILE A CA 1
ATOM 1656 C C . ILE A 1 124 ? 8.283 -9.288 27.754 1.000 28.056 106 ILE A C 1
ATOM 1657 O O . ILE A 1 124 ? 7.064 -9.040 27.964 1.000 27.965 106 ILE A O 1
ATOM 1673 N N . ALA A 1 125 ? 8.804 -9.480 26.545 1.000 25.474 107 ALA A N 1
ATOM 1674 C CA . ALA A 1 125 ? 8.016 -9.501 25.294 1.000 27.160 107 ALA A CA 1
ATOM 1675 C C . ALA A 1 125 ? 8.398 -10.757 24.509 1.000 26.066 107 ALA A C 1
ATOM 1676 O O . ALA A 1 125 ? 9.525 -11.240 24.679 1.000 24.764 107 ALA A O 1
ATOM 1683 N N . TYR A 1 126 ? 7.467 -11.296 23.732 1.000 25.971 108 TYR A N 1
ATOM 1684 C CA . TYR A 1 126 ? 7.803 -12.254 22.654 1.000 27.108 108 TYR A CA 1
ATOM 1685 C C . TYR A 1 126 ? 7.076 -11.777 21.387 1.000 26.442 108 TYR A C 1
ATOM 1686 O O . TYR A 1 126 ? 5.982 -11.145 21.482 1.000 22.704 108 TYR A O 1
ATOM 1704 N N . LEU A 1 127 ? 7.760 -11.961 20.249 1.000 27.081 109 LEU A N 1
ATOM 1705 C CA . LEU A 1 127 ? 7.348 -11.491 18.905 1.000 25.882 109 LEU A CA 1
ATOM 1706 C C . LEU A 1 127 ? 7.310 -12.663 17.920 1.000 26.382 109 LEU A C 1
ATOM 1707 O O . LEU A 1 127 ? 8.368 -13.284 17.686 1.000 26.262 109 LEU A O 1
ATOM 1723 N N . ALA A 1 128 ? 6.144 -12.916 17.328 1.000 24.476 110 ALA A N 1
ATOM 1724 C CA . ALA A 1 128 ? 5.921 -14.041 16.400 1.000 27.052 110 ALA A CA 1
ATOM 1725 C C . ALA A 1 128 ? 5.538 -13.497 15.022 1.000 29.257 110 ALA A C 1
ATOM 1726 O O . ALA A 1 128 ? 4.764 -12.530 14.930 1.000 28.541 110 ALA A O 1
ATOM 1733 N N . ASN A 1 129 ? 6.143 -14.076 13.988 1.000 30.620 111 ASN A N 1
ATOM 1734 C CA . ASN A 1 129 ? 5.787 -13.809 12.581 1.000 29.403 111 ASN A CA 1
ATOM 1735 C C . ASN A 1 129 ? 4.528 -14.627 12.309 1.000 29.063 111 ASN A C 1
ATOM 1736 O O . ASN A 1 129 ? 4.667 -15.823 12.132 1.000 27.916 111 ASN A O 1
ATOM 1747 N N . ARG A 1 130 ? 3.351 -13.997 12.320 1.000 30.517 112 ARG A N 1
ATOM 1748 C CA . ARG A 1 130 ? 2.056 -14.714 12.233 1.000 31.178 112 ARG A CA 1
ATOM 1749 C C . ARG A 1 130 ? 1.737 -15.064 10.775 1.000 32.508 112 ARG A C 1
ATOM 1750 O O . ARG A 1 130 ? 0.885 -15.938 10.583 1.000 37.017 112 ARG A O 1
ATOM 1771 N N . ASP A 1 131 ? 2.401 -14.441 9.796 1.000 34.533 113 ASP A N 1
ATOM 1772 C CA . ASP A 1 131 ? 2.145 -14.652 8.339 1.000 35.422 113 ASP A CA 1
ATOM 1773 C C . ASP A 1 131 ? 2.667 -16.018 7.853 1.000 32.103 113 ASP A C 1
ATOM 1774 O O . ASP A 1 131 ? 3.677 -16.475 8.384 1.000 30.729 113 ASP A O 1
ATOM 1783 N N . ASP A 1 132 ? 2.022 -16.608 6.840 1.000 34.286 114 ASP A N 1
ATOM 1784 C CA . ASP A 1 132 ? 2.403 -17.915 6.223 1.000 39.339 114 ASP A CA 1
ATOM 1785 C C . ASP A 1 132 ? 3.565 -17.763 5.230 1.000 40.216 114 ASP A C 1
ATOM 1786 O O . ASP A 1 132 ? 4.202 -18.791 4.956 1.000 36.648 114 ASP A O 1
ATOM 1795 N N . ASN A 1 133 ? 3.802 -16.553 4.686 1.000 39.441 115 ASN A N 1
ATOM 1796 C CA . ASN A 1 133 ? 4.671 -16.330 3.502 1.000 37.053 115 ASN A CA 1
ATOM 1797 C C . ASN A 1 133 ? 5.679 -15.196 3.749 1.000 36.275 115 ASN A C 1
ATOM 1798 O O . ASN A 1 133 ? 6.896 -15.399 3.494 1.000 34.165 115 ASN A O 1
ATOM 1809 N N . GLU A 1 134 ? 5.208 -14.031 4.194 1.000 36.411 116 GLU A N 1
ATOM 1810 C CA . GLU A 1 134 ? 6.039 -12.804 4.332 1.000 37.434 116 GLU A CA 1
ATOM 1811 C C . GLU A 1 134 ? 7.032 -12.915 5.509 1.000 35.704 116 GLU A C 1
ATOM 1812 O O . GLU A 1 134 ? 6.638 -13.331 6.623 1.000 36.741 116 GLU A O 1
ATOM 1824 N N . ASP A 1 135 ? 8.275 -12.488 5.303 1.000 31.688 117 ASP A N 1
ATOM 1825 C CA . ASP A 1 135 ? 9.191 -12.161 6.420 1.000 31.855 117 ASP A CA 1
ATOM 1826 C C . ASP A 1 135 ? 8.596 -11.035 7.258 1.000 29.365 117 ASP A C 1
ATOM 1827 O O . ASP A 1 135 ? 7.771 -10.263 6.729 1.000 29.267 117 ASP A O 1
ATOM 1836 N N . LEU A 1 136 ? 9.002 -10.971 8.525 1.000 28.780 118 LEU A N 1
ATOM 1837 C CA . LEU A 1 136 ? 8.671 -9.866 9.461 1.000 27.200 118 LEU A CA 1
ATOM 1838 C C . LEU A 1 136 ? 9.967 -9.097 9.715 1.000 27.913 118 LEU A C 1
ATOM 1839 O O . LEU A 1 136 ? 10.925 -9.734 10.160 1.000 26.241 118 LEU A O 1
ATOM 1855 N N . ARG A 1 137 ? 9.999 -7.796 9.418 1.000 29.476 119 ARG A N 1
ATOM 1856 C CA . ARG A 1 137 ? 11.161 -6.904 9.701 1.000 27.704 119 ARG A CA 1
ATOM 1857 C C . ARG A 1 137 ? 10.708 -5.830 10.704 1.000 26.008 119 ARG A C 1
ATOM 1858 O O . ARG A 1 137 ? 9.557 -5.320 10.589 1.000 25.081 119 ARG A O 1
ATOM 1879 N N . VAL A 1 138 ? 11.535 -5.541 11.712 1.000 24.431 120 VAL A N 1
ATOM 1880 C CA . VAL A 1 138 ? 11.166 -4.616 12.826 1.000 23.317 120 VAL A CA 1
ATOM 1881 C C . VAL A 1 138 ? 12.391 -3.785 13.172 1.000 25.272 120 VAL A C 1
ATOM 1882 O O . VAL A 1 138 ? 13.428 -4.387 13.435 1.000 24.211 120 VAL A O 1
ATOM 1895 N N . LEU A 1 139 ? 12.259 -2.456 13.117 1.000 26.364 121 LEU A N 1
ATOM 1896 C CA . LEU A 1 139 ? 13.319 -1.503 13.522 1.000 25.284 121 LEU A CA 1
ATOM 1897 C C . LEU A 1 139 ? 13.120 -1.192 15.004 1.000 24.972 121 LEU A C 1
ATOM 1898 O O . LEU A 1 139 ? 11.963 -0.996 15.423 1.000 23.301 121 LEU A O 1
ATOM 1914 N N . ASP A 1 140 ? 14.206 -1.168 15.770 1.000 25.749 122 ASP A N 1
ATOM 1915 C CA A ASP A 1 140 ? 14.159 -0.850 17.218 0.500 26.536 122 ASP A CA 1
ATOM 1916 C CA B ASP A 1 140 ? 14.176 -0.864 17.222 0.500 25.255 122 ASP A CA 1
ATOM 1917 C C . ASP A 1 140 ? 15.132 0.293 17.514 1.000 25.471 122 ASP A C 1
ATOM 1918 O O . ASP A 1 140 ? 16.320 0.124 17.248 1.000 26.390 122 ASP A O 1
ATOM 1934 N N . LEU A 1 141 ? 14.600 1.408 18.018 1.000 26.087 123 LEU A N 1
ATOM 1935 C CA . LEU A 1 141 ? 15.363 2.411 18.816 1.000 25.728 123 LEU A CA 1
ATOM 1936 C C . LEU A 1 141 ? 15.405 1.892 20.249 1.000 25.132 123 LEU A C 1
ATOM 1937 O O . LEU A 1 141 ? 14.309 1.693 20.832 1.000 24.692 123 LEU A O 1
ATOM 1953 N N . ALA A 1 142 ? 16.607 1.682 20.782 1.000 24.229 124 ALA A N 1
ATOM 1954 C CA . ALA A 1 142 ? 16.824 1.219 22.171 1.000 24.423 124 ALA A CA 1
ATOM 1955 C C . ALA A 1 142 ? 17.449 2.376 22.947 1.000 24.175 124 ALA A C 1
ATOM 1956 O O . ALA A 1 142 ? 18.460 2.944 22.461 1.000 25.451 124 ALA A O 1
ATOM 1963 N N . ILE A 1 143 ? 16.832 2.739 24.071 1.000 24.273 125 ILE A N 1
ATOM 1964 C CA . ILE A 1 143 ? 17.298 3.834 24.979 1.000 23.264 125 ILE A CA 1
ATOM 1965 C C . ILE A 1 143 ? 17.605 3.229 26.346 1.000 23.638 125 ILE A C 1
ATOM 1966 O O . ILE A 1 143 ? 16.722 3.005 27.167 1.000 22.167 125 ILE A O 1
ATOM 1982 N N . PRO A 1 144 ? 18.869 2.814 26.549 1.000 23.930 126 PRO A N 1
ATOM 1983 C CA . PRO A 1 144 ? 19.280 2.154 27.777 1.000 26.194 126 PRO A CA 1
ATOM 1984 C C . PRO A 1 144 ? 19.059 2.964 29.057 1.000 27.626 126 PRO A C 1
ATOM 1985 O O . PRO A 1 144 ? 18.983 4.181 29.073 1.000 32.769 126 PRO A O 1
ATOM 1996 N N . VAL A 1 145 ? 19.026 2.222 30.135 1.000 27.193 127 VAL A N 1
ATOM 1997 C CA . VAL A 1 145 ? 18.629 2.715 31.469 1.000 28.010 127 VAL A CA 1
ATOM 1998 C C . VAL A 1 145 ? 19.792 2.542 32.452 1.000 25.490 127 VAL A C 1
ATOM 1999 O O . VAL A 1 145 ? 19.853 3.315 33.382 1.000 28.614 127 VAL A O 1
ATOM 2012 N N . ASN A 1 146 ? 20.696 1.595 32.242 1.000 24.737 128 ASN A N 1
ATOM 2013 C CA . ASN A 1 146 ? 21.693 1.212 33.274 1.000 28.662 128 ASN A CA 1
ATOM 2014 C C . ASN A 1 146 ? 23.023 1.896 33.022 1.000 29.835 128 ASN A C 1
ATOM 2015 O O . ASN A 1 146 ? 23.662 2.271 33.999 1.000 34.856 128 ASN A O 1
ATOM 2026 N N . ARG A 1 147 ? 23.452 1.959 31.771 1.000 34.400 129 ARG A N 1
ATOM 2027 C CA . ARG A 1 147 ? 24.821 2.406 31.414 1.000 37.331 129 ARG A CA 1
ATOM 2028 C C . ARG A 1 147 ? 24.739 3.003 30.015 1.000 36.084 129 ARG A C 1
ATOM 2029 O O . ARG A 1 147 ? 24.218 2.338 29.138 1.000 37.572 129 ARG A O 1
ATOM 2050 N N . PRO A 1 148 ? 25.259 4.230 29.749 1.000 38.155 130 PRO A N 1
ATOM 2051 C CA . PRO A 1 148 ? 25.011 4.906 28.480 1.000 37.264 130 PRO A CA 1
ATOM 2052 C C . PRO A 1 148 ? 25.394 3.996 27.304 1.000 41.044 130 PRO A C 1
ATOM 2053 O O . PRO A 1 148 ? 26.539 3.608 27.214 1.000 47.362 130 PRO A O 1
ATOM 2064 N N . GLY A 1 149 ? 24.428 3.634 26.463 1.000 40.968 131 GLY A N 1
ATOM 2065 C CA . GLY A 1 149 ? 24.683 2.939 25.190 1.000 41.629 131 GLY A CA 1
ATOM 2066 C C . GLY A 1 149 ? 24.823 1.431 25.323 1.000 45.206 131 GLY A C 1
ATOM 2067 O O . GLY A 1 149 ? 25.091 0.789 24.270 1.000 47.609 131 GLY A O 1
ATOM 2071 N N . GLN A 1 150 ? 24.614 0.848 26.514 1.000 42.108 132 GLN A N 1
ATOM 2072 C CA . GLN A 1 150 ? 24.780 -0.619 26.709 1.000 41.028 132 GLN A CA 1
ATOM 2073 C C . GLN A 1 150 ? 23.423 -1.310 26.789 1.000 38.207 132 GLN A C 1
ATOM 2074 O O . GLN A 1 150 ? 22.529 -0.759 27.429 1.000 46.131 132 GLN A O 1
ATOM 2088 N N . LEU A 1 151 ? 23.295 -2.465 26.129 1.000 37.803 133 LEU A N 1
ATOM 2089 C CA . LEU A 1 151 ? 22.139 -3.399 26.226 1.000 37.251 133 LEU A CA 1
ATOM 2090 C C . LEU A 1 151 ? 22.590 -4.686 26.906 1.000 32.879 133 LEU A C 1
ATOM 2091 O O . LEU A 1 151 ? 23.402 -5.390 26.316 1.000 28.855 133 LEU A O 1
ATOM 2107 N N . GLN A 1 152 ? 22.057 -4.987 28.087 1.000 35.457 134 GLN A N 1
ATOM 2108 C CA . GLN A 1 152 ? 22.103 -6.350 28.685 1.000 36.439 134 GLN A CA 1
ATOM 2109 C C . GLN A 1 152 ? 20.704 -6.939 28.465 1.000 34.210 134 GLN A C 1
ATOM 2110 O O . GLN A 1 152 ? 19.737 -6.268 28.836 1.000 37.984 134 GLN A O 1
ATOM 2124 N N . SER A 1 153 ? 20.580 -8.085 27.792 1.000 32.585 135 SER A N 1
ATOM 2125 C CA . SER A 1 153 ? 19.284 -8.795 27.614 1.000 32.263 135 SER A CA 1
ATOM 2126 C C . SER A 1 153 ? 19.292 -10.028 28.504 1.000 32.184 135 SER A C 1
ATOM 2127 O O . SER A 1 153 ? 20.387 -10.550 28.768 1.000 30.672 135 SER A O 1
ATOM 2135 N N . PHE A 1 154 ? 18.121 -10.423 28.995 1.000 32.122 136 PHE A N 1
ATOM 2136 C CA . PHE A 1 154 ? 17.939 -11.591 29.891 1.000 34.985 136 PHE A CA 1
ATOM 2137 C C . PHE A 1 154 ? 16.931 -12.546 29.228 1.000 36.985 136 PHE A C 1
ATOM 2138 O O . PHE A 1 154 ? 15.724 -12.197 29.095 1.000 34.661 136 PHE A O 1
ATOM 2155 N N . LEU A 1 155 ? 17.437 -13.713 28.814 1.000 39.638 137 LEU A N 1
ATOM 2156 C CA . LEU A 1 155 ? 16.689 -14.789 28.118 1.000 40.595 137 LEU A CA 1
ATOM 2157 C C . LEU A 1 155 ? 16.126 -15.769 29.153 1.000 37.841 137 LEU A C 1
ATOM 2158 O O . LEU A 1 155 ? 16.928 -16.313 29.961 1.000 30.729 137 LEU A O 1
ATOM 2174 N N . LEU A 1 156 ? 14.800 -15.969 29.113 1.000 38.544 138 LEU A N 1
ATOM 2175 C CA . LEU A 1 156 ? 14.065 -17.034 29.849 1.000 43.319 138 LEU A CA 1
ATOM 2176 C C . LEU A 1 156 ? 14.368 -18.416 29.247 1.000 49.731 138 LEU A C 1
ATOM 2177 O O . LEU A 1 156 ? 14.173 -19.408 29.973 1.000 64.824 138 LEU A O 1
ATOM 2193 N N . SER A 1 157 ? 14.828 -18.493 27.993 1.000 49.787 139 SER A N 1
ATOM 2194 C CA . SER A 1 157 ? 14.779 -19.726 27.170 1.000 54.107 139 SER A CA 1
ATOM 2195 C C . SER A 1 157 ? 15.891 -20.692 27.603 1.000 59.170 139 SER A C 1
ATOM 2196 O O . SER A 1 157 ? 15.618 -21.535 28.474 1.000 62.896 139 SER A O 1
ATOM 2204 N N . GLY A 1 158 ? 17.093 -20.569 27.033 1.000 64.020 140 GLY A N 1
ATOM 2205 C CA . GLY A 1 158 ? 18.182 -21.559 27.142 1.000 65.121 140 GLY A CA 1
ATOM 2206 C C . GLY A 1 158 ? 18.929 -21.720 25.824 1.000 75.072 140 GLY A C 1
ATOM 2207 O O . GLY A 1 158 ? 18.296 -22.161 24.839 1.000 78.867 140 GLY A O 1
ATOM 2211 N N . THR A 1 159 ? 20.227 -21.389 25.798 1.000 81.693 141 THR A N 1
ATOM 2212 C CA . THR A 1 159 ? 21.103 -21.428 24.590 1.000 86.845 141 THR A CA 1
ATOM 2213 C C . THR A 1 159 ? 22.299 -22.359 24.850 1.000 95.546 141 THR A C 1
ATOM 2214 O O . THR A 1 159 ? 22.339 -22.999 25.923 1.000 102.804 141 THR A O 1
ATOM 2225 N N . GLN A 1 160 ? 23.226 -22.430 23.890 1.000 103.249 142 GLN A N 1
ATOM 2226 C CA . GLN A 1 160 ? 24.461 -23.257 23.934 1.000 109.570 142 GLN A CA 1
ATOM 2227 C C . GLN A 1 160 ? 25.597 -22.427 24.545 1.000 107.143 142 GLN A C 1
ATOM 2228 O O . GLN A 1 160 ? 26.514 -23.028 25.133 1.000 103.103 142 GLN A O 1
ATOM 2242 N N . ASN A 1 161 ? 25.524 -21.097 24.417 1.000 106.223 143 ASN A N 1
ATOM 2243 C CA . ASN A 1 161 ? 26.424 -20.131 25.105 1.000 107.946 143 ASN A CA 1
ATOM 2244 C C . ASN A 1 161 ? 25.943 -19.906 26.551 1.000 117.427 143 ASN A C 1
ATOM 2245 O O . ASN A 1 161 ? 26.636 -19.156 27.278 1.000 122.079 143 ASN A O 1
ATOM 2256 N N . GLN A 1 162 ? 24.796 -20.495 26.940 1.000 115.971 144 GLN A N 1
ATOM 2257 C CA . GLN A 1 162 ? 24.278 -20.593 28.333 1.000 107.814 144 GLN A CA 1
ATOM 2258 C C . GLN A 1 162 ? 22.792 -20.959 28.328 1.000 91.070 144 GLN A C 1
ATOM 2259 O O . GLN A 1 162 ? 22.098 -20.755 27.336 1.000 72.720 144 GLN A O 1
ATOM 2265 N N . PRO A 1 163 ? 22.246 -21.504 29.439 1.000 81.438 145 PRO A N 1
ATOM 2266 C CA . PRO A 1 163 ? 20.805 -21.672 29.577 1.000 75.175 145 PRO A CA 1
ATOM 2267 C C . PRO A 1 163 ? 20.187 -20.415 30.217 1.000 61.495 145 PRO A C 1
ATOM 2268 O O . PRO A 1 163 ? 20.896 -19.445 30.412 1.000 61.765 145 PRO A O 1
ATOM 2279 N N . SER A 1 164 ? 18.888 -20.485 30.521 1.000 51.516 146 SER A N 1
ATOM 2280 C CA . SER A 1 164 ? 18.017 -19.426 31.112 1.000 47.102 146 SER A CA 1
ATOM 2281 C C . SER A 1 164 ? 18.737 -18.637 32.225 1.000 42.244 146 SER A C 1
ATOM 2282 O O . SER A 1 164 ? 19.481 -19.231 33.024 1.000 43.672 146 SER A O 1
ATOM 2290 N N . PHE A 1 165 ? 18.516 -17.326 32.295 1.000 36.754 147 PHE A N 1
ATOM 2291 C CA . PHE A 1 165 ? 19.063 -16.489 33.392 1.000 36.825 147 PHE A CA 1
ATOM 2292 C C . PHE A 1 165 ? 18.649 -17.076 34.754 1.000 36.756 147 PHE A C 1
ATOM 2293 O O . PHE A 1 165 ? 19.379 -16.852 35.718 1.000 41.676 147 PHE A O 1
ATOM 2310 N N . LEU A 1 166 ? 17.554 -17.838 34.848 1.000 35.819 148 LEU A N 1
ATOM 2311 C CA . LEU A 1 166 ? 17.167 -18.523 36.111 1.000 33.641 148 LEU A CA 1
ATOM 2312 C C . LEU A 1 166 ? 18.322 -19.406 36.601 1.000 35.084 148 LEU A C 1
ATOM 2313 O O . LEU A 1 166 ? 18.417 -19.570 37.815 1.000 38.688 148 LEU A O 1
ATOM 2329 N N . SER A 1 167 ? 19.173 -19.926 35.701 1.000 36.861 149 SER A N 1
ATOM 2330 C CA . SER A 1 167 ? 20.435 -20.671 36.011 1.000 35.842 149 SER A CA 1
ATOM 2331 C C . SER A 1 167 ? 21.343 -19.846 36.924 1.000 36.014 149 SER A C 1
ATOM 2332 O O . SER A 1 167 ? 22.248 -20.428 37.513 1.000 36.860 149 SER A O 1
ATOM 2340 N N . GLY A 1 168 ? 21.201 -18.524 36.915 1.000 34.928 150 GLY A N 1
ATOM 2341 C CA . GLY A 1 168 ? 22.039 -17.625 37.720 1.000 35.056 150 GLY A CA 1
ATOM 2342 C C . GLY A 1 168 ? 21.843 -17.877 39.202 1.000 31.899 150 GLY A C 1
ATOM 2343 O O . GLY A 1 168 ? 22.838 -17.907 39.917 1.000 31.412 150 GLY A O 1
ATOM 2347 N N . PHE A 1 169 ? 20.605 -18.048 39.649 1.000 28.630 151 PHE A N 1
ATOM 2348 C CA . PHE A 1 169 ? 20.319 -18.394 41.065 1.000 33.808 151 PHE A CA 1
ATOM 2349 C C . PHE A 1 169 ? 21.049 -19.699 41.390 1.000 34.039 151 PHE A C 1
ATOM 2350 O O . PHE A 1 169 ? 21.364 -20.432 40.451 1.000 34.925 151 PHE A O 1
ATOM 2367 N N . SER A 1 170 ? 21.358 -19.935 42.664 1.000 32.450 152 SER A N 1
ATOM 2368 C CA . SER A 1 170 ? 21.925 -21.216 43.157 1.000 31.492 152 SER A CA 1
ATOM 2369 C C . SER A 1 170 ? 20.805 -22.241 43.277 1.000 32.529 152 SER A C 1
ATOM 2370 O O . SER A 1 170 ? 19.625 -21.861 43.184 1.000 29.727 152 SER A O 1
ATOM 2378 N N . LYS A 1 171 ? 21.173 -23.474 43.587 1.000 39.410 153 LYS A N 1
ATOM 2379 C CA . LYS A 1 171 ? 20.225 -24.575 43.892 1.000 46.004 153 LYS A CA 1
ATOM 2380 C C . LYS A 1 171 ? 19.344 -24.218 45.099 1.000 44.356 153 LYS A C 1
ATOM 2381 O O . LYS A 1 171 ? 18.118 -24.439 45.028 1.000 43.819 153 LYS A O 1
ATOM 2400 N N . ASN A 1 172 ? 19.926 -23.672 46.165 1.000 45.729 154 ASN A N 1
ATOM 2401 C CA . ASN A 1 172 ? 19.196 -23.413 47.439 1.000 45.870 154 ASN A CA 1
ATOM 2402 C C . ASN A 1 172 ? 18.138 -22.343 47.166 1.000 40.926 154 ASN A C 1
ATOM 2403 O O . ASN A 1 172 ? 16.970 -22.517 47.616 1.000 38.907 154 ASN A O 1
ATOM 2414 N N . ILE A 1 173 ? 18.512 -21.312 46.404 1.000 38.151 155 ILE A N 1
ATOM 2415 C CA . ILE A 1 173 ? 17.598 -20.184 46.078 1.000 37.024 155 ILE A CA 1
ATOM 2416 C C . ILE A 1 173 ? 16.435 -20.724 45.245 1.000 33.431 155 ILE A C 1
ATOM 2417 O O . ILE A 1 173 ? 15.295 -20.481 45.671 1.000 27.683 155 ILE A O 1
ATOM 2433 N N . LEU A 1 174 ? 16.719 -21.452 44.152 1.000 33.266 156 LEU A N 1
ATOM 2434 C CA . LEU A 1 174 ? 15.693 -21.999 43.215 1.000 34.390 156 LEU A CA 1
ATOM 2435 C C . LEU A 1 174 ? 14.724 -22.930 43.973 1.000 35.448 156 LEU A C 1
ATOM 2436 O O . LEU A 1 174 ? 13.495 -22.838 43.741 1.000 34.563 156 LEU A O 1
ATOM 2452 N N . GLU A 1 175 ? 15.241 -23.808 44.839 1.000 36.976 157 GLU A N 1
ATOM 2453 C CA . GLU A 1 175 ? 14.415 -24.747 45.656 1.000 38.933 157 GLU A CA 1
ATOM 2454 C C . GLU A 1 175 ? 13.511 -23.913 46.588 1.000 38.296 157 GLU A C 1
ATOM 2455 O O . GLU A 1 175 ? 12.247 -24.058 46.531 1.000 33.249 157 GLU A O 1
ATOM 2467 N N . ALA A 1 176 ? 14.112 -23.041 47.404 1.000 35.617 158 ALA A N 1
ATOM 2468 C CA . ALA A 1 176 ? 13.364 -22.166 48.330 1.000 34.327 158 ALA A CA 1
ATOM 2469 C C . ALA A 1 176 ? 12.269 -21.430 47.535 1.000 34.767 158 ALA A C 1
ATOM 2470 O O . ALA A 1 176 ? 11.098 -21.511 47.958 1.000 38.070 158 ALA A O 1
ATOM 2477 N N . ALA A 1 177 ? 12.616 -20.815 46.391 1.000 33.961 159 ALA A N 1
ATOM 2478 C CA . ALA A 1 177 ? 11.771 -19.870 45.609 1.000 33.995 159 ALA A CA 1
ATOM 2479 C C . ALA A 1 177 ? 10.599 -20.555 44.883 1.000 32.356 159 ALA A C 1
ATOM 2480 O O . ALA A 1 177 ? 9.500 -20.001 44.907 1.000 32.876 159 ALA A O 1
ATOM 2487 N N . PHE A 1 178 ? 10.796 -21.692 44.222 1.000 32.625 160 PHE A N 1
ATOM 2488 C CA . PHE A 1 178 ? 9.694 -22.387 43.498 1.000 33.978 160 PHE A CA 1
ATOM 2489 C C . PHE A 1 178 ? 9.047 -23.450 44.388 1.000 33.401 160 PHE A C 1
ATOM 2490 O O . PHE A 1 178 ? 7.908 -23.857 44.074 1.000 41.994 160 PHE A O 1
ATOM 2507 N N . ASN A 1 179 ? 9.729 -23.847 45.464 1.000 32.910 161 ASN A N 1
ATOM 2508 C CA . ASN A 1 179 ? 9.221 -24.820 46.465 1.000 33.725 161 ASN A CA 1
ATOM 2509 C C . ASN A 1 179 ? 9.118 -26.190 45.780 1.000 35.589 161 ASN A C 1
ATOM 2510 O O . ASN A 1 179 ? 8.038 -26.792 45.721 1.000 35.975 161 ASN A O 1
ATOM 2521 N N . THR A 1 180 ? 10.246 -26.645 45.257 1.000 39.519 162 THR A N 1
ATOM 2522 C CA . THR A 1 180 ? 10.357 -27.729 44.262 1.000 41.797 162 THR A CA 1
ATOM 2523 C C . THR A 1 180 ? 11.815 -28.165 44.279 1.000 43.762 162 THR A C 1
ATOM 2524 O O . THR A 1 180 ? 12.684 -27.263 44.364 1.000 36.075 162 THR A O 1
ATOM 2535 N N . GLU A 1 181 ? 12.056 -29.478 44.201 1.000 50.131 163 GLU A N 1
ATOM 2536 C CA . GLU A 1 181 ? 13.419 -30.078 44.200 1.000 48.375 163 GLU A CA 1
ATOM 2537 C C . GLU A 1 181 ? 14.150 -29.510 42.979 1.000 44.783 163 GLU A C 1
ATOM 2538 O O . GLU A 1 181 ? 13.474 -29.339 41.957 1.000 44.409 163 GLU A O 1
ATOM 2550 N N . TYR A 1 182 ? 15.445 -29.195 43.072 1.000 42.113 164 TYR A N 1
ATOM 2551 C CA . TYR A 1 182 ? 16.252 -28.735 41.913 1.000 47.488 164 TYR A CA 1
ATOM 2552 C C . TYR A 1 182 ? 16.030 -29.650 40.687 1.000 53.675 164 TYR A C 1
ATOM 2553 O O . TYR A 1 182 ? 15.700 -29.140 39.596 1.000 59.415 164 TYR A O 1
ATOM 2571 N N . GLU A 1 183 ? 16.200 -30.964 40.856 1.000 55.608 165 GLU A N 1
ATOM 2572 C CA . GLU A 1 183 ? 15.920 -32.013 39.834 1.000 51.973 165 GLU A CA 1
ATOM 2573 C C . GLU A 1 183 ? 14.729 -31.598 38.965 1.000 42.922 165 GLU A C 1
ATOM 2574 O O . GLU A 1 183 ? 14.915 -31.548 37.731 1.000 36.454 165 GLU A O 1
ATOM 2586 N N . GLU A 1 184 ? 13.547 -31.351 39.557 1.000 38.641 166 GLU A N 1
ATOM 2587 C CA . GLU A 1 184 ? 12.311 -31.060 38.762 1.000 37.570 166 GLU A CA 1
ATOM 2588 C C . GLU A 1 184 ? 12.499 -29.714 38.041 1.000 39.162 166 GLU A C 1
ATOM 2589 O O . GLU A 1 184 ? 12.135 -29.632 36.842 1.000 37.504 166 GLU A O 1
ATOM 2601 N N . ILE A 1 185 ? 13.057 -28.704 38.720 1.000 36.157 167 ILE A N 1
ATOM 2602 C CA . ILE A 1 185 ? 13.194 -27.339 38.136 1.000 37.806 167 ILE A CA 1
ATOM 2603 C C . ILE A 1 185 ? 14.089 -27.460 36.900 1.000 39.031 167 ILE A C 1
ATOM 2604 O O . ILE A 1 185 ? 13.653 -27.017 35.835 1.000 42.385 167 ILE A O 1
ATOM 2620 N N . GLU A 1 186 ? 15.280 -28.045 37.059 1.000 41.908 168 GLU A N 1
ATOM 2621 C CA . GLU A 1 186 ? 16.241 -28.411 35.977 1.000 43.844 168 GLU A CA 1
ATOM 2622 C C . GLU A 1 186 ? 15.483 -29.106 34.840 1.000 44.550 168 GLU A C 1
ATOM 2623 O O . GLU A 1 186 ? 15.635 -28.684 33.688 1.000 45.019 168 GLU A O 1
ATOM 2635 N N . LYS A 1 187 ? 14.672 -30.123 35.141 1.000 49.709 169 LYS A N 1
ATOM 2636 C CA . LYS A 1 187 ? 13.919 -30.875 34.098 1.000 48.770 169 LYS A CA 1
ATOM 2637 C C . LYS A 1 187 ? 12.972 -29.906 33.376 1.000 43.844 169 LYS A C 1
ATOM 2638 O O . LYS A 1 187 ? 12.961 -29.912 32.141 1.000 43.431 169 LYS A O 1
ATOM 2657 N N . VAL A 1 188 ? 12.229 -29.086 34.122 1.000 43.535 170 VAL A N 1
ATOM 2658 C CA . VAL A 1 188 ? 11.039 -28.337 33.617 1.000 44.880 170 VAL A CA 1
ATOM 2659 C C . VAL A 1 188 ? 11.436 -26.937 33.114 1.000 45.587 170 VAL A C 1
ATOM 2660 O O . VAL A 1 188 ? 10.805 -26.509 32.134 1.000 44.281 170 VAL A O 1
ATOM 2673 N N . LEU A 1 189 ? 12.443 -26.268 33.708 1.000 45.835 171 LEU A N 1
ATOM 2674 C CA . LEU A 1 189 ? 12.741 -24.821 33.468 1.000 44.012 171 LEU A CA 1
ATOM 2675 C C . LEU A 1 189 ? 14.112 -24.541 32.819 1.000 46.450 171 LEU A C 1
ATOM 2676 O O . LEU A 1 189 ? 14.174 -23.538 32.090 1.000 53.004 171 LEU A O 1
ATOM 2692 N N . LEU A 1 190 ? 15.162 -25.339 33.056 1.000 48.694 172 LEU A N 1
ATOM 2693 C CA . LEU A 1 190 ? 16.584 -24.953 32.803 1.000 50.396 172 LEU A CA 1
ATOM 2694 C C . LEU A 1 190 ? 17.295 -25.832 31.751 1.000 58.884 172 LEU A C 1
ATOM 2695 O O . LEU A 1 190 ? 17.908 -25.258 30.850 1.000 65.692 172 LEU A O 1
ATOM 2711 N N . GLU A 1 191 ? 17.316 -27.161 31.916 1.000 72.654 173 GLU A N 1
ATOM 2712 C CA . GLU A 1 191 ? 18.281 -28.098 31.263 1.000 76.802 173 GLU A CA 1
ATOM 2713 C C . GLU A 1 191 ? 19.707 -27.749 31.727 1.000 80.202 173 GLU A C 1
ATOM 2714 O O . GLU A 1 191 ? 20.625 -28.571 31.487 1.000 77.367 173 GLU A O 1
ATOM 2726 N N . THR A 1 211 ? 22.153 -23.527 15.851 1.000 50.918 193 THR A N 1
ATOM 2727 C CA . THR A 1 211 ? 21.453 -22.975 17.040 1.000 54.063 193 THR A CA 1
ATOM 2728 C C . THR A 1 211 ? 20.011 -22.618 16.620 1.000 54.484 193 THR A C 1
ATOM 2729 O O . THR A 1 211 ? 19.532 -21.523 16.984 1.000 57.175 193 THR A O 1
ATOM 2740 N N . ASN A 1 212 ? 19.331 -23.510 15.884 1.000 53.739 194 ASN A N 1
ATOM 2741 C CA . ASN A 1 212 ? 17.997 -23.257 15.260 1.000 52.652 194 ASN A CA 1
ATOM 2742 C C . ASN A 1 212 ? 16.875 -23.529 16.257 1.000 46.168 194 ASN A C 1
ATOM 2743 O O . ASN A 1 212 ? 15.712 -23.167 15.964 1.000 47.391 194 ASN A O 1
ATOM 2754 N N . GLU A 1 213 ? 17.205 -24.198 17.354 1.000 43.570 195 GLU A N 1
ATOM 2755 C CA . GLU A 1 213 ? 16.271 -24.514 18.454 1.000 44.479 195 GLU A CA 1
ATOM 2756 C C . GLU A 1 213 ? 16.386 -23.415 19.529 1.000 43.896 195 GLU A C 1
ATOM 2757 O O . GLU A 1 213 ? 15.775 -23.608 20.590 1.000 39.940 195 GLU A O 1
ATOM 2763 N N . ASP A 1 214 ? 17.050 -22.282 19.210 1.000 42.833 196 ASP A N 1
ATOM 2764 C CA . ASP A 1 214 ? 17.482 -21.214 20.156 1.000 42.345 196 ASP A CA 1
ATOM 2765 C C . ASP A 1 214 ? 17.011 -19.814 19.728 1.000 43.229 196 ASP A C 1
ATOM 2766 O O . ASP A 1 214 ? 17.243 -19.402 18.557 1.000 38.795 196 ASP A O 1
ATOM 2775 N N . VAL A 1 215 ? 16.480 -19.071 20.706 1.000 40.598 197 VAL A N 1
ATOM 2776 C CA . VAL A 1 215 ? 16.226 -17.606 20.669 1.000 35.276 197 VAL A CA 1
ATOM 2777 C C . VAL A 1 215 ? 15.127 -17.335 19.643 1.000 34.968 197 VAL A C 1
ATOM 2778 O O . VAL A 1 215 ? 14.052 -16.852 20.044 1.000 33.612 197 VAL A O 1
ATOM 2791 N N . ILE A 1 216 ? 15.377 -17.617 18.362 1.000 35.034 198 ILE A N 1
ATOM 2792 C CA . ILE A 1 216 ? 14.307 -17.569 17.321 1.000 33.146 198 ILE A CA 1
ATOM 2793 C C . ILE A 1 216 ? 14.034 -19.003 16.892 1.000 29.852 198 ILE A C 1
ATOM 2794 O O . ILE A 1 216 ? 14.940 -19.639 16.351 1.000 31.622 198 ILE A O 1
ATOM 2810 N N . VAL A 1 217 ? 12.823 -19.482 17.130 1.000 28.679 199 VAL A N 1
ATOM 2811 C CA . VAL A 1 217 ? 12.495 -20.919 16.917 1.000 28.705 199 VAL A CA 1
ATOM 2812 C C . VAL A 1 217 ? 11.251 -21.015 16.034 1.000 28.054 199 VAL A C 1
ATOM 2813 O O . VAL A 1 217 ? 10.472 -20.037 16.001 1.000 24.937 199 VAL A O 1
ATOM 2826 N N . LYS A 1 218 ? 11.135 -22.129 15.299 1.000 32.827 200 LYS A N 1
ATOM 2827 C CA . LYS A 1 218 ? 9.960 -22.444 14.449 1.000 36.204 200 LYS A CA 1
ATOM 2828 C C . LYS A 1 218 ? 8.741 -22.535 15.362 1.000 34.783 200 LYS A C 1
ATOM 2829 O O . LYS A 1 218 ? 8.906 -22.878 16.530 1.000 43.192 200 LYS A O 1
ATOM 2848 N N . VAL A 1 219 ? 7.563 -22.199 14.875 1.000 32.829 201 VAL A N 1
ATOM 2849 C CA . VAL A 1 219 ? 6.330 -22.309 15.694 1.000 35.460 201 VAL A CA 1
ATOM 2850 C C . VAL A 1 219 ? 5.219 -22.761 14.749 1.000 39.223 201 VAL A C 1
ATOM 2851 O O . VAL A 1 219 ? 5.209 -22.294 13.608 1.000 42.298 201 VAL A O 1
ATOM 2864 N N . SER A 1 220 ? 4.368 -23.683 15.196 1.000 44.107 202 SER A N 1
ATOM 2865 C CA . SER A 1 220 ? 3.286 -24.318 14.399 1.000 43.310 202 SER A CA 1
ATOM 2866 C C . SER A 1 220 ? 2.203 -23.276 14.116 1.000 45.612 202 SER A C 1
ATOM 2867 O O . SER A 1 220 ? 2.119 -22.301 14.892 1.000 40.424 202 SER A O 1
ATOM 2875 N N . ARG A 1 221 ? 1.416 -23.469 13.049 1.000 55.248 203 ARG A N 1
ATOM 2876 C CA . ARG A 1 221 ? 0.220 -22.632 12.725 1.000 60.844 203 ARG A CA 1
ATOM 2877 C C . ARG A 1 221 ? -0.774 -22.738 13.893 1.000 54.367 203 ARG A C 1
ATOM 2878 O O . ARG A 1 221 ? -1.362 -21.714 14.287 1.000 56.819 203 ARG A O 1
ATOM 2899 N N . GLU A 1 222 ? -0.948 -23.952 14.417 1.000 55.283 204 GLU A N 1
ATOM 2900 C CA . GLU A 1 222 ? -1.763 -24.255 15.621 1.000 48.839 204 GLU A CA 1
ATOM 2901 C C . GLU A 1 222 ? -1.371 -23.297 16.742 1.000 39.647 204 GLU A C 1
ATOM 2902 O O . GLU A 1 222 ? -2.280 -22.769 17.375 1.000 34.933 204 GLU A O 1
ATOM 2914 N N . GLN A 1 223 ? -0.062 -23.126 16.968 1.000 37.486 205 GLN A N 1
ATOM 2915 C CA . GLN A 1 223 ? 0.540 -22.275 18.036 1.000 38.658 205 GLN A CA 1
ATOM 2916 C C . GLN A 1 223 ? 0.324 -20.794 17.702 1.000 40.655 205 GLN A C 1
ATOM 2917 O O . GLN A 1 223 ? 0.087 -19.995 18.630 1.000 40.399 205 GLN A O 1
ATOM 2931 N N . ILE A 1 224 ? 0.336 -20.457 16.415 1.000 41.334 206 ILE A N 1
ATOM 2932 C CA . ILE A 1 224 ? 0.131 -19.061 15.950 1.000 40.192 206 ILE A CA 1
ATOM 2933 C C . ILE A 1 224 ? -1.351 -18.686 16.033 1.000 38.504 206 ILE A C 1
ATOM 2934 O O . ILE A 1 224 ? -1.597 -17.583 16.508 1.000 44.207 206 ILE A O 1
ATOM 2950 N N . GLU A 1 225 ? -2.320 -19.529 15.669 1.000 40.344 207 GLU A N 1
ATOM 2951 C CA . GLU A 1 225 ? -3.744 -19.099 15.842 1.000 48.804 207 GLU A CA 1
ATOM 2952 C C . GLU A 1 225 ? -4.046 -18.996 17.355 1.000 46.113 207 GLU A C 1
ATOM 2953 O O . GLU A 1 225 ? -4.840 -18.136 17.716 1.000 43.223 207 GLU A O 1
ATOM 2965 N N . GLU A 1 226 ? -3.373 -19.786 18.206 1.000 47.797 208 GLU A N 1
ATOM 2966 C CA . GLU A 1 226 ? -3.511 -19.790 19.690 1.000 45.862 208 GLU A CA 1
ATOM 2967 C C . GLU A 1 226 ? -2.941 -18.501 20.295 1.000 46.231 208 GLU A C 1
ATOM 2968 O O . GLU A 1 226 ? -3.609 -17.919 21.179 1.000 43.048 208 GLU A O 1
ATOM 2980 N N . LEU A 1 227 ? -1.742 -18.089 19.862 1.000 49.770 209 LEU A N 1
ATOM 2981 C CA . LEU A 1 227 ? -1.121 -16.782 20.234 1.000 50.886 209 LEU A CA 1
ATOM 2982 C C . LEU A 1 227 ? -2.021 -15.631 19.765 1.000 49.047 209 LEU A C 1
ATOM 2983 O O . LEU A 1 227 ? -2.110 -14.626 20.497 1.000 47.157 209 LEU A O 1
ATOM 2999 N N . SER A 1 228 ? -2.665 -15.776 18.602 1.000 48.845 210 SER A N 1
ATOM 3000 C CA . SER A 1 228 ? -3.332 -14.664 17.877 1.000 56.464 210 SER A CA 1
ATOM 3001 C C . SER A 1 228 ? -4.793 -14.503 18.306 1.000 61.362 210 SER A C 1
ATOM 3002 O O . SER A 1 228 ? -5.480 -13.649 17.698 1.000 69.544 210 SER A O 1
ATOM 3010 N N . LYS A 1 229 ? -5.265 -15.267 19.294 1.000 64.029 211 LYS A N 1
ATOM 3011 C CA . LYS A 1 229 ? -6.680 -15.187 19.747 1.000 67.358 211 LYS A CA 1
ATOM 3012 C C . LYS A 1 229 ? -6.797 -13.991 20.695 1.000 64.178 211 LYS A C 1
ATOM 3013 O O . LYS A 1 229 ? -5.893 -13.790 21.514 1.000 58.333 211 LYS A O 1
ATOM 3032 N N . ASN A 1 230 ? -7.867 -13.212 20.552 1.000 68.610 212 ASN A N 1
ATOM 3033 C CA . ASN A 1 230 ? -8.098 -11.976 21.342 1.000 70.442 212 ASN A CA 1
ATOM 3034 C C . ASN A 1 230 ? -6.781 -11.191 21.350 1.000 70.908 212 ASN A C 1
ATOM 3035 O O . ASN A 1 230 ? -6.229 -10.981 22.452 1.000 75.678 212 ASN A O 1
ATOM 3046 N N . ALA A 1 231 ? -6.282 -10.830 20.158 1.000 62.650 213 ALA A N 1
ATOM 3047 C CA . ALA A 1 231 ? -5.129 -9.918 19.950 1.000 58.459 213 ALA A CA 1
ATOM 3048 C C . ALA A 1 231 ? -5.615 -8.614 19.305 1.000 55.809 213 ALA A C 1
ATOM 3049 O O . ALA A 1 231 ? -5.997 -8.629 18.133 1.000 55.648 213 ALA A O 1
ATOM 3056 N N . LYS A 1 232 ? -5.617 -7.524 20.067 1.000 57.472 214 LYS A N 1
ATOM 3057 C CA . LYS A 1 232 ? -6.049 -6.176 19.620 1.000 59.730 214 LYS A CA 1
ATOM 3058 C C . LYS A 1 232 ? -5.113 -5.697 18.485 1.000 54.331 214 LYS A C 1
ATOM 3059 O O . LYS A 1 232 ? -3.903 -5.973 18.545 1.000 52.273 214 LYS A O 1
ATOM 3078 N N . SER A 1 233 ? -5.663 -5.041 17.459 1.000 48.994 215 SER A N 1
ATOM 3079 C CA . SER A 1 233 ? -4.912 -4.325 16.393 1.000 45.716 215 SER A CA 1
ATOM 3080 C C . SER A 1 233 ? -4.805 -2.843 16.767 1.000 47.600 215 SER A C 1
ATOM 3081 O O . SER A 1 233 ? -5.527 -2.420 17.679 1.000 40.496 215 SER A O 1
ATOM 3089 N N . SER A 1 234 ? -3.921 -2.094 16.093 1.000 54.812 216 SER A N 1
ATOM 3090 C CA . SER A 1 234 ? -3.916 -0.603 16.065 1.000 50.848 216 SER A CA 1
ATOM 3091 C C . SER A 1 234 ? -5.197 -0.106 15.376 1.000 50.265 216 SER A C 1
ATOM 3092 O O . SER A 1 234 ? -5.712 -0.831 14.508 1.000 43.321 216 SER A O 1
ATOM 3100 N N . SER A 1 235 ? -5.673 1.081 15.766 1.000 59.854 217 SER A N 1
ATOM 3101 C CA . SER A 1 235 ? -6.830 1.820 15.191 1.000 73.256 217 SER A CA 1
ATOM 3102 C C . SER A 1 235 ? -6.356 3.219 14.787 1.000 74.796 217 SER A C 1
ATOM 3103 O O . SER A 1 235 ? -5.116 3.404 14.674 1.000 72.701 217 SER A O 1
ATOM 3111 N N . LYS A 1 236 ? -7.308 4.139 14.568 1.000 83.354 218 LYS A N 1
ATOM 3112 C CA . LYS A 1 236 ? -7.102 5.617 14.541 1.000 85.635 218 LYS A CA 1
ATOM 3113 C C . LYS A 1 236 ? -7.209 6.148 15.979 1.000 96.929 218 LYS A C 1
ATOM 3114 O O . LYS A 1 236 ? -6.416 7.059 16.332 1.000 88.377 218 LYS A O 1
ATOM 3133 N N . LYS A 1 237 ? -8.137 5.572 16.768 1.000 100.528 219 LYS A N 1
ATOM 3134 C CA . LYS A 1 237 ? -8.346 5.838 18.221 1.000 101.334 219 LYS A CA 1
ATOM 3135 C C . LYS A 1 237 ? -7.112 5.372 19.005 1.000 105.419 219 LYS A C 1
ATOM 3136 O O . LYS A 1 237 ? -6.948 5.806 20.163 1.000 97.501 219 LYS A O 1
ATOM 3155 N N . SER A 1 238 ? -6.282 4.517 18.395 1.000 116.770 220 SER A N 1
ATOM 3156 C CA . SER A 1 238 ? -5.030 3.970 18.983 1.000 114.943 220 SER A CA 1
ATOM 3157 C C . SER A 1 238 ? -3.834 4.893 18.712 1.000 106.702 220 SER A C 1
ATOM 3158 O O . SER A 1 238 ? -2.807 4.680 19.391 1.000 112.344 220 SER A O 1
ATOM 3166 N N . VAL A 1 239 ? -3.946 5.869 17.793 1.000 94.632 221 VAL A N 1
ATOM 3167 C CA . VAL A 1 239 ? -2.839 6.822 17.453 1.000 89.798 221 VAL A CA 1
ATOM 3168 C C . VAL A 1 239 ? -2.423 7.608 18.710 1.000 79.332 221 VAL A C 1
ATOM 3169 O O . VAL A 1 239 ? -1.293 8.152 18.718 1.000 63.183 221 VAL A O 1
ATOM 3182 N N . SER A 1 240 ? -3.311 7.653 19.715 1.000 72.944 222 SER A N 1
ATOM 3183 C CA . SER A 1 240 ? -3.188 8.410 20.987 1.000 69.344 222 SER A CA 1
ATOM 3184 C C . SER A 1 240 ? -3.075 7.465 22.196 1.000 65.469 222 SER A C 1
ATOM 3185 O O . SER A 1 240 ? -2.865 7.974 23.304 1.000 74.663 222 SER A O 1
ATOM 3193 N N . SER A 1 241 ? -3.182 6.146 22.013 1.000 61.451 223 SER A N 1
ATOM 3194 C CA . SER A 1 241 ? -3.234 5.151 23.120 1.000 59.199 223 SER A CA 1
ATOM 3195 C C . SER A 1 241 ? -1.957 5.195 23.960 1.000 55.830 223 SER A C 1
ATOM 3196 O O . SER A 1 241 ? -0.856 5.376 23.388 1.000 50.512 223 SER A O 1
ATOM 3204 N N . GLU A 1 242 ? -2.113 4.929 25.253 1.000 53.525 224 GLU A N 1
ATOM 3205 C CA . GLU A 1 242 ? -1.052 5.051 26.280 1.000 54.801 224 GLU A CA 1
ATOM 3206 C C . GLU A 1 242 ? -0.214 3.761 26.298 1.000 52.815 224 GLU A C 1
ATOM 3207 O O . GLU A 1 242 ? 0.976 3.830 26.609 1.000 52.807 224 GLU A O 1
ATOM 3219 N N . SER A 1 243 ? -0.801 2.613 25.963 1.000 51.897 225 SER A N 1
ATOM 3220 C CA . SER A 1 243 ? -0.144 1.285 26.100 1.000 55.115 225 SER A CA 1
ATOM 3221 C C . SER A 1 243 ? -0.111 0.507 24.776 1.000 54.422 225 SER A C 1
ATOM 3222 O O . SER A 1 243 ? 0.756 -0.391 24.659 1.000 58.684 225 SER A O 1
ATOM 3230 N N . GLU A 1 244 ? -1.022 0.800 23.842 1.000 46.411 226 GLU A N 1
ATOM 3231 C CA . GLU A 1 244 ? -1.249 -0.013 22.617 1.000 42.474 226 GLU A CA 1
ATOM 3232 C C . GLU A 1 244 ? -0.420 0.520 21.446 1.000 40.537 226 GLU A C 1
ATOM 3233 O O . GLU A 1 244 ? -0.052 1.703 21.418 1.000 36.351 226 GLU A O 1
ATOM 3245 N N . PRO A 1 245 ? -0.166 -0.337 20.422 1.000 35.210 227 PRO A N 1
ATOM 3246 C CA . PRO A 1 245 ? 0.493 0.067 19.179 1.000 31.849 227 PRO A CA 1
ATOM 3247 C C . PRO A 1 245 ? -0.284 1.105 18.367 1.000 31.813 227 PRO A C 1
ATOM 3248 O O . PRO A 1 245 ? -1.496 0.960 18.210 1.000 34.767 227 PRO A O 1
ATOM 3259 N N . PHE A 1 246 ? 0.424 2.113 17.870 1.000 28.800 228 PHE A N 1
ATOM 3260 C CA . PHE A 1 246 ? -0.140 3.169 17.001 1.000 29.032 228 PHE A CA 1
ATOM 3261 C C . PHE A 1 246 ? 0.529 3.052 15.634 1.000 27.598 228 PHE A C 1
ATOM 3262 O O . PHE A 1 246 ? 1.686 2.620 15.572 1.000 28.703 228 PHE A O 1
ATOM 3279 N N . ASN A 1 247 ? -0.206 3.400 14.580 1.000 28.059 229 ASN A N 1
ATOM 3280 C CA . ASN A 1 247 ? 0.258 3.315 13.175 1.000 30.258 229 ASN A CA 1
ATOM 3281 C C . ASN A 1 247 ? 0.623 4.735 12.727 1.000 30.211 229 ASN A C 1
ATOM 3282 O O . ASN A 1 247 ? -0.181 5.647 12.973 1.000 31.641 229 ASN A O 1
ATOM 3293 N N . LEU A 1 248 ? 1.845 4.893 12.199 1.000 30.223 230 LEU A N 1
ATOM 3294 C CA . LEU A 1 248 ? 2.413 6.134 11.592 1.000 31.455 230 LEU A CA 1
ATOM 3295 C C . LEU A 1 248 ? 1.447 6.743 10.544 1.000 31.814 230 LEU A C 1
ATOM 3296 O O . LEU A 1 248 ? 1.342 7.998 10.454 1.000 30.222 230 LEU A O 1
ATOM 3312 N N . ARG A 1 249 ? 0.760 5.894 9.776 1.000 33.544 231 ARG A N 1
ATOM 3313 C CA . ARG A 1 249 ? -0.123 6.305 8.651 1.000 39.477 231 ARG A CA 1
ATOM 3314 C C . ARG A 1 249 ? -1.582 6.267 9.103 1.000 40.068 231 ARG A C 1
ATOM 3315 O O . ARG A 1 249 ? -2.454 6.309 8.231 1.000 41.313 231 ARG A O 1
ATOM 3336 N N . SER A 1 250 ? -1.825 6.191 10.411 1.000 43.406 232 SER A N 1
ATOM 3337 C CA . SER A 1 250 ? -3.189 6.126 10.979 1.000 51.690 232 SER A CA 1
ATOM 3338 C C . SER A 1 250 ? -3.739 7.549 10.990 1.000 53.671 232 SER A C 1
ATOM 3339 O O . SER A 1 250 ? -4.945 7.692 10.783 1.000 57.022 232 SER A O 1
ATOM 3347 N N . ARG A 1 251 ? -2.879 8.556 11.187 1.000 59.182 233 ARG A N 1
ATOM 3348 C CA . ARG A 1 251 ? -3.252 9.994 11.042 1.000 57.664 233 ARG A CA 1
ATOM 3349 C C . ARG A 1 251 ? -2.802 10.484 9.665 1.000 50.906 233 ARG A C 1
ATOM 3350 O O . ARG A 1 251 ? -2.028 9.774 9.014 1.000 58.056 233 ARG A O 1
ATOM 3371 N N . ASN A 1 252 ? -3.325 11.621 9.209 1.000 45.120 234 ASN A N 1
ATOM 3372 C CA . ASN A 1 252 ? -3.005 12.184 7.871 1.000 42.748 234 ASN A CA 1
ATOM 3373 C C . ASN A 1 252 ? -1.526 12.542 7.798 1.000 37.761 234 ASN A C 1
ATOM 3374 O O . ASN A 1 252 ? -0.904 12.838 8.801 1.000 37.338 234 ASN A O 1
ATOM 3385 N N . PRO A 1 253 ? -0.892 12.561 6.612 1.000 38.691 235 PRO A N 1
ATOM 3386 C CA . PRO A 1 253 ? 0.505 12.980 6.528 1.000 40.008 235 PRO A CA 1
ATOM 3387 C C . PRO A 1 253 ? 0.564 14.478 6.865 1.000 37.166 235 PRO A C 1
ATOM 3388 O O . PRO A 1 253 ? -0.377 15.180 6.559 1.000 38.145 235 PRO A O 1
ATOM 3399 N N . ILE A 1 254 ? 1.632 14.919 7.523 1.000 33.978 236 ILE A N 1
ATOM 3400 C CA . ILE A 1 254 ? 1.903 16.369 7.746 1.000 31.331 236 ILE A CA 1
ATOM 3401 C C . ILE A 1 254 ? 2.234 17.019 6.394 1.000 28.297 236 ILE A C 1
ATOM 3402 O O . ILE A 1 254 ? 1.909 18.172 6.216 1.000 28.502 236 ILE A O 1
ATOM 3418 N N . TYR A 1 255 ? 2.899 16.316 5.484 1.000 27.641 237 TYR A N 1
ATOM 3419 C CA . TYR A 1 255 ? 3.116 16.789 4.096 1.000 28.379 237 TYR A CA 1
ATOM 3420 C C . TYR A 1 255 ? 2.753 15.664 3.128 1.000 29.854 237 TYR A C 1
ATOM 3421 O O . TYR A 1 255 ? 3.025 14.471 3.415 1.000 27.723 237 TYR A O 1
ATOM 3439 N N . SER A 1 256 ? 2.144 16.041 2.005 1.000 34.061 238 SER A N 1
ATOM 3440 C CA . SER A 1 256 ? 1.645 15.087 0.985 1.000 36.115 238 SER A CA 1
ATOM 3441 C C . SER A 1 256 ? 1.417 15.791 -0.348 1.000 33.014 238 SER A C 1
ATOM 3442 O O . SER A 1 256 ? 0.744 16.808 -0.360 1.000 33.884 238 SER A O 1
ATOM 3450 N N . ASN A 1 257 ? 1.946 15.216 -1.424 1.000 35.084 239 ASN A N 1
ATOM 3451 C CA . ASN A 1 257 ? 1.614 15.564 -2.831 1.000 32.539 239 ASN A CA 1
ATOM 3452 C C . ASN A 1 257 ? 1.850 14.307 -3.692 1.000 31.217 239 ASN A C 1
ATOM 3453 O O . ASN A 1 257 ? 1.977 13.203 -3.141 1.000 32.470 239 ASN A O 1
ATOM 3464 N N . LYS A 1 258 ? 1.923 14.466 -5.003 1.000 34.478 240 LYS A N 1
ATOM 3465 C CA . LYS A 1 258 ? 2.084 13.361 -5.975 1.000 36.262 240 LYS A CA 1
ATOM 3466 C C . LYS A 1 258 ? 3.502 12.820 -5.846 1.000 31.641 240 LYS A C 1
ATOM 3467 O O . LYS A 1 258 ? 3.757 11.721 -6.347 1.000 30.807 240 LYS A O 1
ATOM 3486 N N . PHE A 1 259 ? 4.383 13.558 -5.181 1.000 31.061 241 PHE A N 1
ATOM 3487 C CA . PHE A 1 259 ? 5.842 13.285 -5.187 1.000 33.939 241 PHE A CA 1
ATOM 3488 C C . PHE A 1 259 ? 6.257 12.679 -3.838 1.000 32.677 241 PHE A C 1
ATOM 3489 O O . PHE A 1 259 ? 7.432 12.349 -3.638 1.000 36.014 241 PHE A O 1
ATOM 3506 N N . GLY A 1 260 ? 5.343 12.507 -2.901 1.000 30.575 242 GLY A N 1
ATOM 3507 C CA . GLY A 1 260 ? 5.807 11.973 -1.617 1.000 31.197 242 GLY A CA 1
ATOM 3508 C C . GLY A 1 260 ? 4.845 12.196 -0.480 1.000 29.679 242 GLY A C 1
ATOM 3509 O O . GLY A 1 260 ? 3.939 13.041 -0.605 1.000 25.796 242 GLY A O 1
ATOM 3513 N N . LYS A 1 261 ? 5.073 11.424 0.586 1.000 30.096 243 LYS A N 1
ATOM 3514 C CA . LYS A 1 261 ? 4.252 11.402 1.812 1.000 32.927 243 LYS A CA 1
ATOM 3515 C C . LYS A 1 261 ? 5.201 11.391 3.010 1.000 30.004 243 LYS A C 1
ATOM 3516 O O . LYS A 1 261 ? 5.967 10.432 3.158 1.000 27.434 243 LYS A O 1
ATOM 3535 N N . PHE A 1 262 ? 5.123 12.457 3.804 1.000 28.191 244 PHE A N 1
ATOM 3536 C CA . PHE A 1 262 ? 5.756 12.614 5.133 1.000 26.210 244 PHE A CA 1
ATOM 3537 C C . PHE A 1 262 ? 4.689 12.392 6.215 1.000 27.327 244 PHE A C 1
ATOM 3538 O O . PHE A 1 262 ? 3.760 13.237 6.325 1.000 28.124 244 PHE A O 1
ATOM 3555 N N . PHE A 1 263 ? 4.807 11.298 6.986 1.000 29.142 245 PHE A N 1
ATOM 3556 C CA . PHE A 1 263 ? 4.018 11.021 8.226 1.000 28.350 245 PHE A CA 1
ATOM 3557 C C . PHE A 1 263 ? 4.914 11.160 9.455 1.000 27.816 245 PHE A C 1
ATOM 3558 O O . PHE A 1 263 ? 6.022 10.634 9.434 1.000 28.360 245 PHE A O 1
ATOM 3575 N N . GLU A 1 264 ? 4.391 11.743 10.529 1.000 28.605 246 GLU A N 1
ATOM 3576 C CA . GLU A 1 264 ? 5.154 12.050 11.764 1.000 28.648 246 GLU A CA 1
ATOM 3577 C C . GLU A 1 264 ? 4.202 11.983 12.960 1.000 30.235 246 GLU A C 1
ATOM 3578 O O . GLU A 1 264 ? 3.243 12.796 12.993 1.000 31.946 246 GLU A O 1
ATOM 3590 N N . ILE A 1 265 ? 4.451 11.050 13.884 1.000 31.001 247 ILE A N 1
ATOM 3591 C CA . ILE A 1 265 ? 3.773 10.962 15.208 1.000 32.317 247 ILE A CA 1
ATOM 3592 C C . ILE A 1 265 ? 4.753 11.517 16.244 1.000 34.366 247 ILE A C 1
ATOM 3593 O O . ILE A 1 265 ? 5.828 10.900 16.421 1.000 35.379 247 ILE A O 1
ATOM 3609 N N . THR A 1 266 ? 4.373 12.639 16.870 1.000 32.169 248 THR A N 1
ATOM 3610 C CA . THR A 1 266 ? 5.167 13.470 17.808 1.000 31.475 248 THR A CA 1
ATOM 3611 C C . THR A 1 266 ? 4.696 13.215 19.243 1.000 31.355 248 THR A C 1
ATOM 3612 O O . THR A 1 266 ? 3.639 12.627 19.459 1.000 27.237 248 THR A O 1
ATOM 3623 N N . PRO A 1 267 ? 5.437 13.673 20.276 1.000 31.578 249 PRO A N 1
ATOM 3624 C CA . PRO A 1 267 ? 4.930 13.655 21.651 1.000 35.550 249 PRO A CA 1
ATOM 3625 C C . PRO A 1 267 ? 3.565 14.345 21.834 1.000 38.530 249 PRO A C 1
ATOM 3626 O O . PRO A 1 267 ? 2.771 13.847 22.601 1.000 44.907 249 PRO A O 1
ATOM 3637 N N . GLU A 1 268 ? 3.307 15.437 21.116 1.000 41.314 250 GLU A N 1
ATOM 3638 C CA . GLU A 1 268 ? 1.990 16.120 21.111 1.000 46.335 250 GLU A CA 1
ATOM 3639 C C . GLU A 1 268 ? 0.896 15.120 20.709 1.000 48.160 250 GLU A C 1
ATOM 3640 O O . GLU A 1 268 ? -0.211 15.204 21.257 1.000 53.454 250 GLU A O 1
ATOM 3652 N N . LYS A 1 269 ? 1.180 14.197 19.791 1.000 47.809 251 LYS A N 1
ATOM 3653 C CA . LYS A 1 269 ? 0.133 13.350 19.165 1.000 45.703 251 LYS A CA 1
ATOM 3654 C C . LYS A 1 269 ? 0.047 11.972 19.843 1.000 40.889 251 LYS A C 1
ATOM 3655 O O . LYS A 1 269 ? -0.895 11.256 19.531 1.000 48.261 251 LYS A O 1
ATOM 3674 N N . ASN A 1 270 ? 0.944 11.615 20.765 1.000 37.260 252 ASN A N 1
ATOM 3675 C CA . ASN A 1 270 ? 0.982 10.250 21.361 1.000 38.275 252 ASN A CA 1
ATOM 3676 C C . ASN A 1 270 ? 1.865 10.269 22.604 1.000 38.869 252 ASN A C 1
ATOM 3677 O O . ASN A 1 270 ? 3.037 10.622 22.522 1.000 36.861 252 ASN A O 1
ATOM 3688 N N . PRO A 1 271 ? 1.322 9.829 23.759 1.000 37.762 253 PRO A N 1
ATOM 3689 C CA . PRO A 1 271 ? 2.030 9.839 25.043 1.000 37.983 253 PRO A CA 1
ATOM 3690 C C . PRO A 1 271 ? 3.190 8.851 25.267 1.000 33.992 253 PRO A C 1
ATOM 3691 O O . PRO A 1 271 ? 4.040 9.135 26.057 1.000 31.406 253 PRO A O 1
ATOM 3702 N N . GLN A 1 272 ? 3.193 7.689 24.628 1.000 33.290 254 GLN A N 1
ATOM 3703 C CA . GLN A 1 272 ? 4.343 6.754 24.718 1.000 35.094 254 GLN A CA 1
ATOM 3704 C C . GLN A 1 272 ? 5.655 7.511 24.392 1.000 35.717 254 GLN A C 1
ATOM 3705 O O . GLN A 1 272 ? 6.746 7.114 24.874 1.000 36.290 254 GLN A O 1
ATOM 3719 N N . LEU A 1 273 ? 5.556 8.592 23.614 1.000 33.187 255 LEU A N 1
ATOM 3720 C CA . LEU A 1 273 ? 6.694 9.405 23.124 1.000 30.498 255 LEU A CA 1
ATOM 3721 C C . LEU A 1 273 ? 6.966 10.618 24.028 1.000 29.161 255 LEU A C 1
ATOM 3722 O O . LEU A 1 273 ? 8.026 11.247 23.843 1.000 27.702 255 LEU A O 1
ATOM 3738 N N . GLN A 1 274 ? 6.075 10.942 24.967 1.000 29.820 256 GLN A N 1
ATOM 3739 C CA . GLN A 1 274 ? 6.227 12.119 25.877 1.000 34.523 256 GLN A CA 1
ATOM 3740 C C . GLN A 1 274 ? 7.533 12.029 26.696 1.000 32.602 256 GLN A C 1
ATOM 3741 O O . GLN A 1 274 ? 8.382 12.922 26.519 1.000 33.096 256 GLN A O 1
ATOM 3755 N N . ASP A 1 275 ? 7.708 11.027 27.565 1.000 34.763 257 ASP A N 1
ATOM 3756 C CA . ASP A 1 275 ? 8.870 10.975 28.501 1.000 36.712 257 ASP A CA 1
ATOM 3757 C C . ASP A 1 275 ? 10.185 10.950 27.695 1.000 39.402 257 ASP A C 1
ATOM 3758 O O . ASP A 1 275 ? 11.092 11.749 28.029 1.000 35.712 257 ASP A O 1
ATOM 3767 N N . LEU A 1 276 ? 10.274 10.094 26.665 1.000 40.551 258 LEU A N 1
ATOM 3768 C CA . LEU A 1 276 ? 11.507 9.876 25.860 1.000 39.694 258 LEU A CA 1
ATOM 3769 C C . LEU A 1 276 ? 11.746 11.049 24.910 1.000 34.041 258 LEU A C 1
ATOM 3770 O O . LEU A 1 276 ? 12.894 11.171 24.458 1.000 36.678 258 LEU A O 1
ATOM 3786 N N . ASP A 1 277 ? 10.713 11.840 24.595 1.000 29.457 259 ASP A N 1
ATOM 3787 C CA . ASP A 1 277 ? 10.835 13.100 23.802 1.000 28.791 259 ASP A CA 1
ATOM 3788 C C . ASP A 1 277 ? 11.345 12.761 22.381 1.000 28.481 259 ASP A C 1
ATOM 3789 O O . ASP A 1 277 ? 12.338 13.367 21.900 1.000 25.174 259 ASP A O 1
ATOM 3798 N N . ILE A 1 278 ? 10.666 11.805 21.738 1.000 28.662 260 ILE A N 1
ATOM 3799 C CA . ILE A 1 278 ? 10.994 11.188 20.423 1.000 28.732 260 ILE A CA 1
ATOM 3800 C C . ILE A 1 278 ? 9.812 11.431 19.483 1.000 28.532 260 ILE A C 1
ATOM 3801 O O . ILE A 1 278 ? 8.674 11.232 19.935 1.000 31.383 260 ILE A O 1
ATOM 3817 N N . PHE A 1 279 ? 10.044 11.752 18.209 1.000 28.632 261 PHE A N 1
ATOM 3818 C CA . PHE A 1 279 ? 9.008 11.559 17.152 1.000 27.596 261 PHE A CA 1
ATOM 3819 C C . PHE A 1 279 ? 9.437 10.385 16.266 1.000 26.758 261 PHE A C 1
ATOM 3820 O O . PHE A 1 279 ? 10.651 10.076 16.179 1.000 27.956 261 PHE A O 1
ATOM 3837 N N . VAL A 1 280 ? 8.462 9.732 15.643 1.000 25.324 262 VAL A N 1
ATOM 3838 C CA . VAL A 1 280 ? 8.695 8.682 14.610 1.000 24.529 262 VAL A CA 1
ATOM 3839 C C . VAL A 1 280 ? 7.997 9.116 13.320 1.000 24.089 262 VAL A C 1
ATOM 3840 O O . VAL A 1 280 ? 6.804 9.464 13.375 1.000 22.990 262 VAL A O 1
ATOM 3853 N N . ASN A 1 281 ? 8.718 9.096 12.205 1.000 24.094 263 ASN A N 1
ATOM 3854 C CA . ASN A 1 281 ? 8.138 9.429 10.882 1.000 26.177 263 ASN A CA 1
ATOM 3855 C C . ASN A 1 281 ? 8.396 8.307 9.866 1.000 27.115 263 ASN A C 1
ATOM 3856 O O . ASN A 1 281 ? 9.351 7.491 10.038 1.000 25.542 263 ASN A O 1
ATOM 3867 N N . SER A 1 282 ? 7.507 8.269 8.877 1.000 28.307 264 SER A N 1
ATOM 3868 C CA . SER A 1 282 ? 7.596 7.486 7.623 1.000 29.586 264 SER A CA 1
ATOM 3869 C C . SER A 1 282 ? 7.553 8.471 6.458 1.000 31.079 264 SER A C 1
ATOM 3870 O O . SER A 1 282 ? 6.516 9.162 6.292 1.000 34.126 264 SER A O 1
ATOM 3878 N N . VAL A 1 283 ? 8.666 8.562 5.739 1.000 30.112 265 VAL A N 1
ATOM 3879 C CA . VAL A 1 283 ? 8.837 9.408 4.535 1.000 29.973 265 VAL A CA 1
ATOM 3880 C C . VAL A 1 283 ? 8.874 8.462 3.341 1.000 31.202 265 VAL A C 1
ATOM 3881 O O . VAL A 1 283 ? 9.791 7.619 3.280 1.000 30.817 265 VAL A O 1
ATOM 3894 N N . GLU A 1 284 ? 7.895 8.573 2.454 1.000 34.205 266 GLU A N 1
ATOM 3895 C CA . GLU A 1 284 ? 7.838 7.803 1.180 1.000 35.921 266 GLU A CA 1
ATOM 3896 C C . GLU A 1 284 ? 8.090 8.827 0.077 1.000 34.190 266 GLU A C 1
ATOM 3897 O O . GLU A 1 284 ? 7.234 9.713 -0.132 1.000 34.259 266 GLU A O 1
ATOM 3909 N N . ILE A 1 285 ? 9.276 8.772 -0.519 1.000 31.841 267 ILE A N 1
ATOM 3910 C CA . ILE A 1 285 ? 9.613 9.544 -1.748 1.000 33.199 267 ILE A CA 1
ATOM 3911 C C . ILE A 1 285 ? 9.352 8.648 -2.980 1.000 33.057 267 ILE A C 1
ATOM 3912 O O . ILE A 1 285 ? 9.863 7.511 -3.009 1.000 30.321 267 ILE A O 1
ATOM 3928 N N . LYS A 1 286 ? 8.529 9.103 -3.936 1.000 36.368 268 LYS A N 1
ATOM 3929 C CA . LYS A 1 286 ? 8.284 8.376 -5.215 1.000 39.479 268 LYS A CA 1
ATOM 3930 C C . LYS A 1 286 ? 9.571 8.358 -6.045 1.000 40.252 268 LYS A C 1
ATOM 3931 O O . LYS A 1 286 ? 10.412 9.247 -5.857 1.000 45.132 268 LYS A O 1
ATOM 3950 N N . GLU A 1 287 ? 9.719 7.349 -6.900 1.000 39.664 269 GLU A N 1
ATOM 3951 C CA . GLU A 1 287 ? 10.713 7.285 -8.007 1.000 42.248 269 GLU A CA 1
ATOM 3952 C C . GLU A 1 287 ? 10.854 8.667 -8.679 1.000 37.859 269 GLU A C 1
ATOM 3953 O O . GLU A 1 287 ? 9.823 9.266 -9.079 1.000 34.225 269 GLU A O 1
ATOM 3965 N N . GLY A 1 288 ? 12.092 9.156 -8.779 1.000 34.630 270 GLY A N 1
ATOM 3966 C CA . GLY A 1 288 ? 12.479 10.350 -9.554 1.000 33.953 270 GLY A CA 1
ATOM 3967 C C . GLY A 1 288 ? 11.943 11.640 -8.967 1.000 35.931 270 GLY A C 1
ATOM 3968 O O . GLY A 1 288 ? 11.708 12.584 -9.747 1.000 38.198 270 GLY A O 1
ATOM 3972 N N . SER A 1 289 ? 11.767 11.686 -7.641 1.000 35.206 271 SER A N 1
ATOM 3973 C CA . SER A 1 289 ? 11.300 12.862 -6.860 1.000 33.604 271 SER A CA 1
ATOM 3974 C C . SER A 1 289 ? 12.325 13.159 -5.758 1.000 31.161 271 SER A C 1
ATOM 3975 O O . SER A 1 289 ? 13.182 12.291 -5.508 1.000 33.442 271 SER A O 1
ATOM 3983 N N . LEU A 1 290 ? 12.276 14.320 -5.110 1.000 30.024 272 LEU A N 1
ATOM 3984 C CA . LEU A 1 290 ? 13.204 14.573 -3.968 1.000 32.275 272 LEU A CA 1
ATOM 3985 C C . LEU A 1 290 ? 12.446 15.134 -2.787 1.000 28.373 272 LEU A C 1
ATOM 3986 O O . LEU A 1 290 ? 11.429 15.810 -3.021 1.000 27.466 272 LEU A O 1
ATOM 4002 N N . LEU A 1 291 ? 12.957 14.850 -1.587 1.000 27.987 273 LEU A N 1
ATOM 4003 C CA . LEU A 1 291 ? 12.590 15.591 -0.356 1.000 27.706 273 LEU A CA 1
ATOM 4004 C C . LEU A 1 291 ? 13.314 16.938 -0.422 1.000 27.563 273 LEU A C 1
ATOM 4005 O O . LEU A 1 291 ? 14.555 16.901 -0.524 1.000 25.179 273 LEU A O 1
ATOM 4021 N N . LEU A 1 292 ? 12.569 18.055 -0.429 1.000 26.567 274 LEU A N 1
ATOM 4022 C CA . LEU A 1 292 ? 13.122 19.414 -0.679 1.000 30.216 274 LEU A CA 1
ATOM 4023 C C . LEU A 1 292 ? 14.039 19.787 0.481 1.000 29.857 274 LEU A C 1
ATOM 4024 O O . LEU A 1 292 ? 13.753 19.399 1.612 1.000 28.611 274 LEU A O 1
ATOM 4040 N N . PRO A 1 293 ? 15.148 20.532 0.225 1.000 27.024 275 PRO A N 1
ATOM 4041 C CA . PRO A 1 293 ? 16.024 21.046 1.280 1.000 25.936 275 PRO A CA 1
ATOM 4042 C C . PRO A 1 293 ? 15.279 21.520 2.532 1.000 25.600 275 PRO A C 1
ATOM 4043 O O . PRO A 1 293 ? 14.384 22.359 2.435 1.000 24.974 275 PRO A O 1
ATOM 4054 N N . ASN A 1 294 ? 15.657 20.957 3.679 1.000 26.300 276 ASN A N 1
ATOM 4055 C CA . ASN A 1 294 ? 14.958 21.191 4.966 1.000 25.752 276 ASN A CA 1
ATOM 4056 C C . ASN A 1 294 ? 15.915 20.871 6.113 1.000 28.010 276 ASN A C 1
ATOM 4057 O O . ASN A 1 294 ? 16.788 19.984 5.942 1.000 28.360 276 ASN A O 1
ATOM 4068 N N . TYR A 1 295 ? 15.772 21.616 7.215 1.000 26.946 277 TYR A N 1
ATOM 4069 C CA . TYR A 1 295 ? 16.474 21.388 8.492 1.000 26.802 277 TYR A CA 1
ATOM 4070 C C . TYR A 1 295 ? 15.427 21.291 9.610 1.000 26.184 277 TYR A C 1
ATOM 4071 O O . TYR A 1 295 ? 14.397 21.973 9.536 1.000 25.000 277 TYR A O 1
ATOM 4089 N N . ASN A 1 296 ? 15.676 20.414 10.593 1.000 24.744 278 ASN A N 1
ATOM 4090 C CA . ASN A 1 296 ? 14.981 20.400 11.909 1.000 22.271 278 ASN A CA 1
ATOM 4091 C C . ASN A 1 296 ? 15.565 21.507 12.792 1.000 22.933 278 ASN A C 1
ATOM 4092 O O . ASN A 1 296 ? 16.820 21.661 12.834 1.000 23.731 278 ASN A O 1
ATOM 4103 N N . SER A 1 297 ? 14.712 22.256 13.484 1.000 22.535 279 SER A N 1
ATOM 4104 C CA . SER A 1 297 ? 15.157 23.362 14.367 1.000 21.784 279 SER A CA 1
ATOM 4105 C C . SER A 1 297 ? 16.032 22.783 15.498 1.000 23.874 279 SER A C 1
ATOM 4106 O O . SER A 1 297 ? 17.195 23.249 15.634 1.000 19.250 279 SER A O 1
ATOM 4114 N N . ARG A 1 298 ? 15.526 21.755 16.218 1.000 26.791 280 ARG A N 1
ATOM 4115 C CA . ARG A 1 298 ? 16.208 21.113 17.380 1.000 28.246 280 ARG A CA 1
ATOM 4116 C C . ARG A 1 298 ? 16.303 19.578 17.251 1.000 28.653 280 ARG A C 1
ATOM 4117 O O . ARG A 1 298 ? 17.185 19.006 17.870 1.000 31.996 280 ARG A O 1
ATOM 4138 N N . ALA A 1 299 ? 15.431 18.888 16.533 1.000 28.973 281 ALA A N 1
ATOM 4139 C CA . ALA A 1 299 ? 15.498 17.405 16.490 1.000 27.901 281 ALA A CA 1
ATOM 4140 C C . ALA A 1 299 ? 16.798 16.948 15.808 1.000 25.299 281 ALA A C 1
ATOM 4141 O O . ALA A 1 299 ? 17.166 17.502 14.770 1.000 25.108 281 ALA A O 1
ATOM 4148 N N . ILE A 1 300 ? 17.452 15.947 16.393 1.000 24.463 282 ILE A N 1
ATOM 4149 C CA . ILE A 1 300 ? 18.489 15.088 15.762 1.000 22.482 282 ILE A CA 1
ATOM 4150 C C . ILE A 1 300 ? 17.769 13.870 15.177 1.000 24.244 282 ILE A C 1
ATOM 4151 O O . ILE A 1 300 ? 17.283 13.061 15.998 1.000 25.030 282 ILE A O 1
ATOM 4167 N N . VAL A 1 301 ? 17.720 13.703 13.842 1.000 22.976 283 VAL A N 1
ATOM 4168 C CA . VAL A 1 301 ? 16.983 12.565 13.205 1.000 23.159 283 VAL A CA 1
ATOM 4169 C C . VAL A 1 301 ? 17.938 11.431 12.766 1.000 23.011 283 VAL A C 1
ATOM 4170 O O . VAL A 1 301 ? 18.858 11.662 11.968 1.000 26.482 283 VAL A O 1
ATOM 4183 N N . ILE A 1 302 ? 17.722 10.243 13.331 1.000 22.943 284 ILE A N 1
ATOM 4184 C CA . ILE A 1 302 ? 18.240 8.913 12.897 1.000 22.638 284 ILE A CA 1
ATOM 4185 C C . ILE A 1 302 ? 17.222 8.320 11.917 1.000 22.233 284 ILE A C 1
ATOM 4186 O O . ILE A 1 302 ? 16.114 7.983 12.366 1.000 20.211 284 ILE A O 1
ATOM 4202 N N . VAL A 1 303 ? 17.624 8.219 10.643 1.000 23.192 285 VAL A N 1
ATOM 4203 C CA . VAL A 1 303 ? 16.810 7.860 9.444 1.000 23.627 285 VAL A CA 1
ATOM 4204 C C . VAL A 1 303 ? 17.274 6.483 8.989 1.000 22.758 285 VAL A C 1
ATOM 4205 O O . VAL A 1 303 ? 18.479 6.336 8.748 1.000 25.320 285 VAL A O 1
ATOM 4218 N N . THR A 1 304 ? 16.388 5.513 8.846 1.000 21.525 286 THR A N 1
ATOM 4219 C CA . THR A 1 304 ? 16.801 4.179 8.329 1.000 23.194 286 THR A CA 1
ATOM 4220 C C . THR A 1 304 ? 16.085 3.975 7.008 1.000 23.246 286 THR A C 1
ATOM 4221 O O . THR A 1 304 ? 14.906 4.356 6.933 1.000 22.903 286 THR A O 1
ATOM 4232 N N . VAL A 1 305 ? 16.783 3.431 6.018 1.000 24.285 287 VAL A N 1
ATOM 4233 C CA . VAL A 1 305 ? 16.150 3.053 4.720 1.000 27.020 287 VAL A CA 1
ATOM 4234 C C . VAL A 1 305 ? 15.469 1.696 4.906 1.000 25.384 287 VAL A C 1
ATOM 4235 O O . VAL A 1 305 ? 16.176 0.671 4.971 1.000 26.089 287 VAL A O 1
ATOM 4248 N N . ASN A 1 306 ? 14.146 1.708 4.955 1.000 24.790 288 ASN A N 1
ATOM 4249 C CA . ASN A 1 306 ? 13.319 0.481 4.896 1.000 27.355 288 ASN A CA 1
ATOM 4250 C C . ASN A 1 306 ? 13.547 -0.199 3.535 1.000 29.123 288 ASN A C 1
ATOM 4251 O O . ASN A 1 306 ? 13.947 -1.358 3.515 1.000 29.527 288 ASN A O 1
ATOM 4262 N N . GLU A 1 307 ? 13.288 0.499 2.432 1.000 30.493 289 GLU A N 1
ATOM 4263 C CA . GLU A 1 307 ? 13.266 -0.104 1.073 1.000 33.740 289 GLU A CA 1
ATOM 4264 C C . GLU A 1 307 ? 13.468 1.006 0.038 1.000 32.455 289 GLU A C 1
ATOM 4265 O O . GLU A 1 307 ? 13.237 2.187 0.369 1.000 33.451 289 GLU A O 1
ATOM 4277 N N . GLY A 1 308 ? 13.905 0.641 -1.166 1.000 29.805 290 GLY A N 1
ATOM 4278 C CA . GLY A 1 308 ? 14.217 1.614 -2.221 1.000 27.041 290 GLY A CA 1
ATOM 4279 C C . GLY A 1 308 ? 15.657 2.067 -2.144 1.000 26.057 290 GLY A C 1
ATOM 4280 O O . GLY A 1 308 ? 16.313 1.812 -1.127 1.000 25.772 290 GLY A O 1
ATOM 4284 N N . LYS A 1 309 ? 16.112 2.713 -3.212 1.000 29.249 291 LYS A N 1
ATOM 4285 C CA . LYS A 1 309 ? 17.459 3.307 -3.405 1.000 31.927 291 LYS A CA 1
ATOM 4286 C C . LYS A 1 309 ? 17.284 4.822 -3.611 1.000 31.119 291 LYS A C 1
ATOM 4287 O O . LYS A 1 309 ? 16.190 5.269 -4.066 1.000 31.869 291 LYS A O 1
ATOM 4306 N N . GLY A 1 310 ? 18.327 5.586 -3.300 1.000 31.533 292 GLY A N 1
ATOM 4307 C CA . GLY A 1 310 ? 18.310 7.062 -3.272 1.000 32.173 292 GLY A CA 1
ATOM 4308 C C . GLY A 1 310 ? 19.663 7.645 -2.890 1.000 32.313 292 GLY A C 1
ATOM 4309 O O . GLY A 1 310 ? 20.637 6.871 -2.704 1.000 32.979 292 GLY A O 1
ATOM 4313 N N . ASP A 1 311 ? 19.752 8.972 -2.802 1.000 34.418 293 ASP A N 1
ATOM 4314 C CA . ASP A 1 311 ? 20.971 9.644 -2.283 1.000 35.527 293 ASP A CA 1
ATOM 4315 C C . ASP A 1 311 ? 20.549 10.846 -1.461 1.000 32.195 293 ASP A C 1
ATOM 4316 O O . ASP A 1 311 ? 19.393 11.311 -1.588 1.000 31.437 293 ASP A O 1
ATOM 4325 N N . PHE A 1 312 ? 21.456 11.298 -0.619 1.000 29.372 294 PHE A N 1
ATOM 4326 C CA . PHE A 1 312 ? 21.167 12.397 0.311 1.000 32.480 294 PHE A CA 1
ATOM 4327 C C . PHE A 1 312 ? 22.327 13.359 0.221 1.000 33.501 294 PHE A C 1
ATOM 4328 O O . PHE A 1 312 ? 23.451 12.945 -0.046 1.000 37.472 294 PHE A O 1
ATOM 4345 N N . GLU A 1 313 ? 22.006 14.620 0.428 1.000 37.585 295 GLU A N 1
ATOM 4346 C CA . GLU A 1 313 ? 22.975 15.715 0.570 1.000 36.310 295 GLU A CA 1
ATOM 4347 C C . GLU A 1 313 ? 22.650 16.391 1.896 1.000 35.347 295 GLU A C 1
ATOM 4348 O O . GLU A 1 313 ? 21.467 16.689 2.132 1.000 32.181 295 GLU A O 1
ATOM 4360 N N . LEU A 1 314 ? 23.683 16.579 2.715 1.000 34.200 296 LEU A N 1
ATOM 4361 C CA . LEU A 1 314 ? 23.630 17.231 4.037 1.000 31.848 296 LEU A CA 1
ATOM 4362 C C . LEU A 1 314 ? 24.689 18.337 4.093 1.000 29.818 296 LEU A C 1
ATOM 4363 O O . LEU A 1 314 ? 25.884 18.034 3.842 1.000 27.950 296 LEU A O 1
ATOM 4379 N N . VAL A 1 315 ? 24.284 19.549 4.470 1.000 25.926 297 VAL A N 1
ATOM 4380 C CA . VAL A 1 315 ? 25.227 20.674 4.711 1.000 26.596 297 VAL A CA 1
ATOM 4381 C C . VAL A 1 315 ? 25.543 20.772 6.204 1.000 26.498 297 VAL A C 1
ATOM 4382 O O . VAL A 1 315 ? 24.601 20.895 7.009 1.000 24.824 297 VAL A O 1
ATOM 4395 N N . GLY A 1 316 ? 26.835 20.725 6.525 1.000 29.035 298 GLY A N 1
ATOM 4396 C CA . GLY A 1 316 ? 27.405 20.872 7.877 1.000 34.864 298 GLY A CA 1
ATOM 4397 C C . GLY A 1 316 ? 28.694 21.685 7.845 1.000 39.345 298 GLY A C 1
ATOM 4398 O O . GLY A 1 316 ? 28.883 22.421 6.861 1.000 40.562 298 GLY A O 1
ATOM 4402 N N . GLN A 1 317 ? 29.548 21.523 8.865 1.000 47.270 299 GLN A N 1
ATOM 4403 C CA . GLN A 1 317 ? 30.581 22.503 9.312 1.000 55.399 299 GLN A CA 1
ATOM 4404 C C . GLN A 1 317 ? 29.998 23.930 9.315 1.000 60.901 299 GLN A C 1
ATOM 4405 O O . GLN A 1 317 ? 29.234 24.261 10.257 1.000 65.368 299 GLN A O 1
ATOM 4419 N N . THR A 1 340 ? 34.912 32.082 11.858 1.000 100.564 322 THR A N 1
ATOM 4420 C CA . THR A 1 340 ? 35.694 30.813 11.803 1.000 104.490 322 THR A CA 1
ATOM 4421 C C . THR A 1 340 ? 34.790 29.673 11.287 1.000 109.461 322 THR A C 1
ATOM 4422 O O . THR A 1 340 ? 33.767 29.390 11.952 1.000 111.554 322 THR A O 1
ATOM 4433 N N . LYS A 1 341 ? 35.137 29.094 10.119 1.000 102.460 323 LYS A N 1
ATOM 4434 C CA . LYS A 1 341 ? 34.584 27.844 9.500 1.000 98.853 323 LYS A CA 1
ATOM 4435 C C . LYS A 1 341 ? 33.839 28.149 8.184 1.000 93.560 323 LYS A C 1
ATOM 4436 O O . LYS A 1 341 ? 33.259 29.251 8.044 1.000 97.924 323 LYS A O 1
ATOM 4455 N N . GLN A 1 342 ? 33.870 27.184 7.257 1.000 82.889 324 GLN A N 1
ATOM 4456 C CA . GLN A 1 342 ? 33.141 27.181 5.959 1.000 77.633 324 GLN A CA 1
ATOM 4457 C C . GLN A 1 342 ? 32.123 26.039 5.973 1.000 73.115 324 GLN A C 1
ATOM 4458 O O . GLN A 1 342 ? 32.193 25.200 6.905 1.000 74.729 324 GLN A O 1
ATOM 4472 N N . VAL A 1 343 ? 31.239 25.996 4.969 1.000 60.919 325 VAL A N 1
ATOM 4473 C CA . VAL A 1 343 ? 30.229 24.909 4.807 1.000 56.700 325 VAL A CA 1
ATOM 4474 C C . VAL A 1 343 ? 30.857 23.768 4.001 1.000 54.155 325 VAL A C 1
ATOM 4475 O O . VAL A 1 343 ? 31.976 23.926 3.471 1.000 50.107 325 VAL A O 1
ATOM 4488 N N . GLN A 1 344 ? 30.125 22.662 3.892 1.000 51.913 326 GLN A N 1
ATOM 4489 C CA . GLN A 1 344 ? 30.654 21.359 3.426 1.000 45.954 326 GLN A CA 1
ATOM 4490 C C . GLN A 1 344 ? 29.500 20.424 3.076 1.000 42.210 326 GLN A C 1
ATOM 4491 O O . GLN A 1 344 ? 28.639 20.187 3.947 1.000 38.967 326 GLN A O 1
ATOM 4505 N N . ARG A 1 345 ? 29.525 19.885 1.859 1.000 41.394 327 ARG A N 1
ATOM 4506 C CA . ARG A 1 345 ? 28.582 18.842 1.394 1.000 39.227 327 ARG A CA 1
ATOM 4507 C C . ARG A 1 345 ? 28.992 17.494 2.009 1.000 37.985 327 ARG A C 1
ATOM 4508 O O . ARG A 1 345 ? 30.210 17.208 2.140 1.000 33.106 327 ARG A O 1
ATOM 4529 N N . TYR A 1 346 ? 27.987 16.716 2.408 1.000 37.496 328 TYR A N 1
ATOM 4530 C CA . TYR A 1 346 ? 28.091 15.287 2.775 1.000 37.958 328 TYR A CA 1
ATOM 4531 C C . TYR A 1 346 ? 27.052 14.544 1.933 1.000 39.103 328 TYR A C 1
ATOM 4532 O O . TYR A 1 346 ? 25.855 14.657 2.203 1.000 40.367 328 TYR A O 1
ATOM 4550 N N . ARG A 1 347 ? 27.503 13.873 0.878 1.000 40.718 329 ARG A N 1
ATOM 4551 C CA . ARG A 1 347 ? 26.613 13.117 -0.035 1.000 42.476 329 ARG A CA 1
ATOM 4552 C C . ARG A 1 347 ? 26.929 11.631 0.161 1.000 38.885 329 ARG A C 1
ATOM 4553 O O . ARG A 1 347 ? 28.074 11.300 0.471 1.000 33.952 329 ARG A O 1
ATOM 4574 N N . ALA A 1 348 ? 25.917 10.775 0.061 1.000 36.939 330 ALA A N 1
ATOM 4575 C CA . ALA A 1 348 ? 26.103 9.325 -0.112 1.000 37.422 330 ALA A CA 1
ATOM 4576 C C . ALA A 1 348 ? 24.862 8.757 -0.793 1.000 36.541 330 ALA A C 1
ATOM 4577 O O . ALA A 1 348 ? 23.805 9.381 -0.683 1.000 30.150 330 ALA A O 1
ATOM 4584 N N . ARG A 1 349 ? 25.046 7.658 -1.528 1.000 40.624 331 ARG A N 1
ATOM 4585 C CA . ARG A 1 349 ? 23.961 6.750 -1.959 1.000 44.039 331 ARG A CA 1
ATOM 4586 C C . ARG A 1 349 ? 23.327 6.175 -0.695 1.000 41.776 331 ARG A C 1
ATOM 4587 O O . ARG A 1 349 ? 24.060 5.956 0.312 1.000 46.311 331 ARG A O 1
ATOM 4608 N N . LEU A 1 350 ? 22.017 5.971 -0.747 1.000 35.637 332 LEU A N 1
ATOM 4609 C CA . LEU A 1 350 ? 21.241 5.281 0.304 1.000 33.575 332 LEU A CA 1
ATOM 4610 C C . LEU A 1 350 ? 20.738 3.983 -0.322 1.000 32.188 332 LEU A C 1
ATOM 4611 O O . LEU A 1 350 ? 20.170 4.060 -1.440 1.000 28.747 332 LEU A O 1
ATOM 4627 N N . SER A 1 351 ? 20.966 2.868 0.373 1.000 29.924 333 SER A N 1
ATOM 4628 C CA . SER A 1 351 ? 20.401 1.533 0.075 1.000 32.128 333 SER A CA 1
ATOM 4629 C C . SER A 1 351 ? 19.628 1.024 1.282 1.000 30.661 333 SER A C 1
ATOM 4630 O O . SER A 1 351 ? 19.856 1.482 2.395 1.000 31.363 333 SER A O 1
ATOM 4638 N N . PRO A 1 352 ? 18.750 0.016 1.097 1.000 30.001 334 PRO A N 1
ATOM 4639 C CA . PRO A 1 352 ? 17.993 -0.576 2.200 1.000 30.994 334 PRO A CA 1
ATOM 4640 C C . PRO A 1 352 ? 18.889 -0.940 3.384 1.000 28.241 334 PRO A C 1
ATOM 4641 O O . PRO A 1 352 ? 19.952 -1.451 3.171 1.000 22.876 334 PRO A O 1
ATOM 4652 N N . GLY A 1 353 ? 18.447 -0.575 4.588 1.000 30.361 335 GLY A N 1
ATOM 4653 C CA . GLY A 1 353 ? 19.141 -0.888 5.851 1.000 29.017 335 GLY A CA 1
ATOM 4654 C C . GLY A 1 353 ? 20.286 0.060 6.154 1.000 27.803 335 GLY A C 1
ATOM 4655 O O . GLY A 1 353 ? 20.845 -0.018 7.279 1.000 32.780 335 GLY A O 1
ATOM 4659 N N . ASP A 1 354 ? 20.633 0.948 5.227 1.000 24.315 336 ASP A N 1
ATOM 4660 C CA . ASP A 1 354 ? 21.528 2.082 5.532 1.000 23.053 336 ASP A CA 1
ATOM 4661 C C . ASP A 1 354 ? 20.865 3.031 6.540 1.000 20.934 336 ASP A C 1
ATOM 4662 O O . ASP A 1 354 ? 19.624 3.107 6.590 1.000 19.384 336 ASP A O 1
ATOM 4671 N N . VAL A 1 355 ? 21.682 3.778 7.266 1.000 20.125 337 VAL A N 1
ATOM 4672 C CA . VAL A 1 355 ? 21.220 4.722 8.309 1.000 23.806 337 VAL A CA 1
ATOM 4673 C C . VAL A 1 355 ? 21.872 6.080 8.057 1.000 25.585 337 VAL A C 1
ATOM 4674 O O . VAL A 1 355 ? 23.116 6.123 7.819 1.000 27.116 337 VAL A O 1
ATOM 4687 N N . LEU A 1 356 ? 21.068 7.145 8.152 1.000 26.642 338 LEU A N 1
ATOM 4688 C CA . LEU A 1 356 ? 21.540 8.553 8.049 1.000 28.943 338 LEU A CA 1
ATOM 4689 C C . LEU A 1 356 ? 21.230 9.288 9.362 1.000 28.428 338 LEU A C 1
ATOM 4690 O O . LEU A 1 356 ? 20.044 9.323 9.729 1.000 27.217 338 LEU A O 1
ATOM 4706 N N . VAL A 1 357 ? 22.253 9.874 10.011 1.000 26.400 339 VAL A N 1
ATOM 4707 C CA . VAL A 1 357 ? 22.100 10.809 11.165 1.000 24.070 339 VAL A CA 1
ATOM 4708 C C . VAL A 1 357 ? 22.127 12.245 10.654 1.000 24.147 339 VAL A C 1
ATOM 4709 O O . VAL A 1 357 ? 23.102 12.645 10.049 1.000 22.419 339 VAL A O 1
ATOM 4722 N N . ILE A 1 358 ? 21.087 12.990 10.984 1.000 25.488 340 ILE A N 1
ATOM 4723 C CA . ILE A 1 358 ? 20.875 14.405 10.605 1.000 26.063 340 ILE A CA 1
ATOM 4724 C C . ILE A 1 358 ? 20.850 15.182 11.912 1.000 25.506 340 ILE A C 1
ATOM 4725 O O . ILE A 1 358 ? 19.820 15.210 12.578 1.000 22.810 340 ILE A O 1
ATOM 4741 N N . PRO A 1 359 ? 21.969 15.837 12.307 1.000 26.506 341 PRO A N 1
ATOM 4742 C CA . PRO A 1 359 ? 21.971 16.729 13.468 1.000 26.441 341 PRO A CA 1
ATOM 4743 C C . PRO A 1 359 ? 20.978 17.886 13.288 1.000 26.978 341 PRO A C 1
ATOM 4744 O O . PRO A 1 359 ? 20.585 18.164 12.142 1.000 28.755 341 PRO A O 1
ATOM 4755 N N . ALA A 1 360 ? 20.597 18.560 14.378 1.000 25.122 342 ALA A N 1
ATOM 4756 C CA . ALA A 1 360 ? 19.650 19.699 14.299 1.000 24.472 342 ALA A CA 1
ATOM 4757 C C . ALA A 1 360 ? 20.293 20.792 13.434 1.000 24.069 342 ALA A C 1
ATOM 4758 O O . ALA A 1 360 ? 21.544 20.869 13.370 1.000 21.698 342 ALA A O 1
ATOM 4765 N N . GLY A 1 361 ? 19.485 21.516 12.671 1.000 25.087 343 GLY A N 1
ATOM 4766 C CA . GLY A 1 361 ? 19.952 22.684 11.894 1.000 26.861 343 GLY A CA 1
ATOM 4767 C C . GLY A 1 361 ? 20.759 22.322 10.651 1.000 27.968 343 GLY A C 1
ATOM 4768 O O . GLY A 1 361 ? 21.011 23.231 9.828 1.000 27.223 343 GLY A O 1
ATOM 4772 N N . HIS A 1 362 ? 21.157 21.060 10.490 1.000 28.564 344 HIS A N 1
ATOM 4773 C CA . HIS A 1 362 ? 21.975 20.619 9.331 1.000 28.342 344 HIS A CA 1
ATOM 4774 C C . HIS A 1 362 ? 21.013 20.349 8.174 1.000 28.442 344 HIS A C 1
ATOM 4775 O O . HIS A 1 362 ? 20.304 19.351 8.204 1.000 31.788 344 HIS A O 1
ATOM 4790 N N . PRO A 1 363 ? 20.891 21.217 7.139 1.000 27.166 345 PRO A N 1
ATOM 4791 C CA . PRO A 1 363 ? 19.859 21.019 6.120 1.000 25.517 345 PRO A CA 1
ATOM 4792 C C . PRO A 1 363 ? 20.182 19.842 5.195 1.000 23.924 345 PRO A C 1
ATOM 4793 O O . PRO A 1 363 ? 21.335 19.578 4.990 1.000 23.507 345 PRO A O 1
ATOM 4804 N N . VAL A 1 364 ? 19.147 19.185 4.666 1.000 23.661 346 VAL A N 1
ATOM 4805 C CA . VAL A 1 364 ? 19.222 17.871 3.960 1.000 23.680 346 VAL A CA 1
ATOM 4806 C C . VAL A 1 364 ? 18.237 17.870 2.789 1.000 23.816 346 VAL A C 1
ATOM 4807 O O . VAL A 1 364 ? 17.135 18.423 2.930 1.000 26.454 346 VAL A O 1
ATOM 4820 N N . ALA A 1 365 ? 18.615 17.237 1.685 1.000 23.068 347 ALA A N 1
ATOM 4821 C CA . ALA A 1 365 ? 17.740 16.890 0.546 1.000 24.051 347 ALA A CA 1
ATOM 4822 C C . ALA A 1 365 ? 17.915 15.390 0.252 1.000 26.888 347 ALA A C 1
ATOM 4823 O O . ALA A 1 365 ? 19.060 14.878 0.393 1.000 26.775 347 ALA A O 1
ATOM 4830 N N . ILE A 1 366 ? 16.833 14.699 -0.121 1.000 26.470 348 ILE A N 1
ATOM 4831 C CA . ILE A 1 366 ? 16.877 13.242 -0.391 1.000 28.232 348 ILE A CA 1
ATOM 4832 C C . ILE A 1 366 ? 16.284 13.002 -1.777 1.000 30.388 348 ILE A C 1
ATOM 4833 O O . ILE A 1 366 ? 15.095 13.327 -1.996 1.000 31.089 348 ILE A O 1
ATOM 4849 N N . ASN A 1 367 ? 17.131 12.518 -2.685 1.000 32.731 349 ASN A N 1
ATOM 4850 C CA . ASN A 1 367 ? 16.763 12.062 -4.049 1.000 35.634 349 ASN A CA 1
ATOM 4851 C C . ASN A 1 367 ? 16.337 10.586 -3.940 1.000 33.829 349 ASN A C 1
ATOM 4852 O O . ASN A 1 367 ? 17.020 9.806 -3.253 1.000 33.165 349 ASN A O 1
ATOM 4863 N N . ALA A 1 368 ? 15.232 10.215 -4.581 1.000 34.716 350 ALA A N 1
ATOM 4864 C CA . ALA A 1 368 ? 14.807 8.811 -4.807 1.000 36.174 350 ALA A CA 1
ATOM 4865 C C . ALA A 1 368 ? 15.094 8.354 -6.264 1.000 36.639 350 ALA A C 1
ATOM 4866 O O . ALA A 1 368 ? 14.709 9.095 -7.201 1.000 33.200 350 ALA A O 1
ATOM 4873 N N . SER A 1 369 ? 15.727 7.175 -6.450 1.000 37.066 351 SER A N 1
ATOM 4874 C CA . SER A 1 369 ? 15.898 6.453 -7.745 1.000 34.183 351 SER A CA 1
ATOM 4875 C C . SER A 1 369 ? 14.737 5.495 -7.937 1.000 35.529 351 SER A C 1
ATOM 4876 O O . SER A 1 369 ? 14.108 5.526 -8.994 1.000 46.215 351 SER A O 1
ATOM 4884 N N . SER A 1 370 ? 14.532 4.624 -6.960 1.000 33.498 352 SER A N 1
ATOM 4885 C CA . SER A 1 370 ? 13.273 3.866 -6.788 1.000 33.485 352 SER A CA 1
ATOM 4886 C C . SER A 1 370 ? 12.457 4.519 -5.666 1.000 32.190 352 SER A C 1
ATOM 4887 O O . SER A 1 370 ? 13.065 5.264 -4.856 1.000 30.777 352 SER A O 1
ATOM 4895 N N . ASP A 1 371 ? 11.139 4.284 -5.651 1.000 29.275 353 ASP A N 1
ATOM 4896 C CA . ASP A 1 371 ? 10.263 4.580 -4.487 1.000 29.326 353 ASP A CA 1
ATOM 4897 C C . ASP A 1 371 ? 11.082 4.294 -3.229 1.000 28.410 353 ASP A C 1
ATOM 4898 O O . ASP A 1 371 ? 11.611 3.197 -3.142 1.000 29.138 353 ASP A O 1
ATOM 4907 N N . LEU A 1 372 ? 11.243 5.267 -2.329 1.000 29.347 354 LEU A N 1
ATOM 4908 C CA . LEU A 1 372 ? 12.176 5.175 -1.165 1.000 29.028 354 LEU A CA 1
ATOM 4909 C C . LEU A 1 372 ? 11.399 5.406 0.116 1.000 27.552 354 LEU A C 1
ATOM 4910 O O . LEU A 1 372 ? 10.864 6.508 0.258 1.000 24.963 354 LEU A O 1
ATOM 4926 N N . ASN A 1 373 ? 11.330 4.395 0.979 1.000 30.473 355 ASN A N 1
ATOM 4927 C CA . ASN A 1 373 ? 10.604 4.469 2.273 1.000 34.224 355 ASN A CA 1
ATOM 4928 C C . ASN A 1 373 ? 11.625 4.528 3.405 1.000 31.250 355 ASN A C 1
ATOM 4929 O O . ASN A 1 373 ? 12.462 3.617 3.484 1.000 28.081 355 ASN A O 1
ATOM 4940 N N . LEU A 1 374 ? 11.543 5.602 4.205 1.000 31.870 356 LEU A N 1
ATOM 4941 C CA . LEU A 1 374 ? 12.465 5.959 5.323 1.000 31.657 356 LEU A CA 1
ATOM 4942 C C . LEU A 1 374 ? 11.676 5.936 6.625 1.000 28.472 356 LEU A C 1
ATOM 4943 O O . LEU A 1 374 ? 10.569 6.479 6.667 1.000 29.316 356 LEU A O 1
ATOM 4959 N N . ILE A 1 375 ? 12.243 5.347 7.659 1.000 29.543 357 ILE A N 1
ATOM 4960 C CA . ILE A 1 375 ? 11.730 5.495 9.045 1.000 28.460 357 ILE A CA 1
ATOM 4961 C C . ILE A 1 375 ? 12.779 6.295 9.810 1.000 27.861 357 ILE A C 1
ATOM 4962 O O . ILE A 1 375 ? 13.969 5.981 9.711 1.000 30.441 357 ILE A O 1
ATOM 4978 N N . GLY A 1 376 ? 12.331 7.357 10.462 1.000 27.773 358 GLY A N 1
ATOM 4979 C CA . GLY A 1 376 ? 13.167 8.257 11.266 1.000 26.336 358 GLY A CA 1
ATOM 4980 C C . GLY A 1 376 ? 12.659 8.265 12.686 1.000 25.495 358 GLY A C 1
ATOM 4981 O O . GLY A 1 376 ? 11.434 8.237 12.873 1.000 23.776 358 GLY A O 1
ATOM 4985 N N . PHE A 1 377 ? 13.580 8.235 13.642 1.000 23.890 359 PHE A N 1
ATOM 4986 C CA . PHE A 1 377 ? 13.352 8.612 15.050 1.000 22.307 359 PHE A CA 1
ATOM 4987 C C . PHE A 1 377 ? 13.964 9.985 15.269 1.000 22.311 359 PHE A C 1
ATOM 4988 O O . PHE A 1 377 ? 15.129 10.131 14.957 1.000 21.555 359 PHE A O 1
ATOM 5005 N N . GLY A 1 378 ? 13.187 10.946 15.751 1.000 24.456 360 GLY A N 1
ATOM 5006 C CA . GLY A 1 378 ? 13.680 12.280 16.150 1.000 26.462 360 GLY A CA 1
ATOM 5007 C C . GLY A 1 378 ? 13.948 12.343 17.648 1.000 28.246 360 GLY A C 1
ATOM 5008 O O . GLY A 1 378 ? 13.011 12.161 18.429 1.000 28.122 360 GLY A O 1
ATOM 5012 N N . ILE A 1 379 ? 15.201 12.556 18.021 1.000 29.122 361 ILE A N 1
ATOM 5013 C CA . ILE A 1 379 ? 15.644 12.910 19.396 1.000 32.535 361 ILE A CA 1
ATOM 5014 C C . ILE A 1 379 ? 15.485 14.424 19.540 1.000 32.072 361 ILE A C 1
ATOM 5015 O O . ILE A 1 379 ? 15.793 15.089 18.573 1.000 31.198 361 ILE A O 1
ATOM 5031 N N . ASN A 1 380 ? 15.029 14.920 20.703 1.000 36.310 362 ASN A N 1
ATOM 5032 C CA . ASN A 1 380 ? 14.682 16.347 21.002 1.000 32.939 362 ASN A CA 1
ATOM 5033 C C . ASN A 1 380 ? 13.441 16.747 20.197 1.000 33.488 362 ASN A C 1
ATOM 5034 O O . ASN A 1 380 ? 13.491 17.798 19.530 1.000 38.626 362 ASN A O 1
ATOM 5045 N N . ALA A 1 381 ? 12.361 15.959 20.268 1.000 30.998 363 ALA A N 1
ATOM 5046 C CA . ALA A 1 381 ? 11.155 16.126 19.422 1.000 31.342 363 ALA A CA 1
ATOM 5047 C C . ALA A 1 381 ? 10.342 17.367 19.806 1.000 31.022 363 ALA A C 1
ATOM 5048 O O . ALA A 1 381 ? 10.115 18.191 18.917 1.000 32.587 363 ALA A O 1
ATOM 5055 N N . LYS A 1 382 ? 9.835 17.440 21.042 1.000 32.357 364 LYS A N 1
ATOM 5056 C CA . LYS A 1 382 ? 9.038 18.581 21.580 1.000 32.065 364 LYS A CA 1
ATOM 5057 C C . LYS A 1 382 ? 9.607 19.888 21.013 1.000 30.067 364 LYS A C 1
ATOM 5058 O O . LYS A 1 382 ? 10.803 20.127 21.190 1.000 27.988 364 LYS A O 1
ATOM 5077 N N . ASN A 1 383 ? 8.787 20.620 20.258 1.000 31.558 365 ASN A N 1
ATOM 5078 C CA . ASN A 1 383 ? 9.010 21.997 19.733 1.000 30.567 365 ASN A CA 1
ATOM 5079 C C . ASN A 1 383 ? 9.907 21.950 18.506 1.000 30.590 365 ASN A C 1
ATOM 5080 O O . ASN A 1 383 ? 10.325 23.017 18.085 1.000 35.674 365 ASN A O 1
ATOM 5091 N N . ASN A 1 384 ? 10.108 20.781 17.899 1.000 29.151 366 ASN A N 1
ATOM 5092 C CA . ASN A 1 384 ? 10.724 20.698 16.553 1.000 28.289 366 ASN A CA 1
ATOM 5093 C C . ASN A 1 384 ? 9.890 21.493 15.536 1.000 29.295 366 ASN A C 1
ATOM 5094 O O . ASN A 1 384 ? 8.668 21.403 15.553 1.000 28.178 366 ASN A O 1
ATOM 5105 N N . GLN A 1 385 ? 10.559 22.261 14.691 1.000 30.783 367 GLN A N 1
ATOM 5106 C CA . GLN A 1 385 ? 9.984 22.945 13.517 1.000 32.760 367 GLN A CA 1
ATOM 5107 C C . GLN A 1 385 ? 10.835 22.484 12.345 1.000 29.713 367 GLN A C 1
ATOM 5108 O O . GLN A 1 385 ? 12.044 22.653 12.452 1.000 29.704 367 GLN A O 1
ATOM 5122 N N . ARG A 1 386 ? 10.247 21.845 11.331 1.000 29.159 368 ARG A N 1
ATOM 5123 C CA . ARG A 1 386 ? 10.960 21.477 10.086 1.000 29.488 368 ARG A CA 1
ATOM 5124 C C . ARG A 1 386 ? 10.784 22.644 9.128 1.000 31.762 368 ARG A C 1
ATOM 5125 O O . ARG A 1 386 ? 9.628 22.918 8.749 1.000 31.648 368 ARG A O 1
ATOM 5146 N N . ASN A 1 387 ? 11.895 23.299 8.784 1.000 33.298 369 ASN A N 1
ATOM 5147 C CA . ASN A 1 387 ? 11.943 24.462 7.868 1.000 33.274 369 ASN A CA 1
ATOM 5148 C C . ASN A 1 387 ? 12.443 24.013 6.498 1.000 31.769 369 ASN A C 1
ATOM 5149 O O . ASN A 1 387 ? 13.524 23.419 6.425 1.000 26.761 369 ASN A O 1
ATOM 5160 N N . PHE A 1 388 ? 11.683 24.337 5.460 1.000 30.011 370 PHE A N 1
ATOM 5161 C CA . PHE A 1 388 ? 12.064 24.075 4.061 1.000 34.224 370 PHE A CA 1
ATOM 5162 C C . PHE A 1 388 ? 12.738 25.335 3.510 1.000 35.144 370 PHE A C 1
ATOM 5163 O O . PHE A 1 388 ? 12.480 26.414 4.053 1.000 38.542 370 PHE A O 1
ATOM 5180 N N . LEU A 1 389 ? 13.592 25.181 2.492 1.000 34.337 371 LEU A N 1
ATOM 5181 C CA . LEU A 1 389 ? 14.415 26.270 1.891 1.000 32.151 371 LEU A CA 1
ATOM 5182 C C . LEU A 1 389 ? 14.013 26.505 0.419 1.000 32.152 371 LEU A C 1
ATOM 5183 O O . LEU A 1 389 ? 14.522 27.461 -0.177 1.000 30.480 371 LEU A O 1
ATOM 5199 N N . ALA A 1 390 ? 13.130 25.668 -0.137 1.000 31.273 372 ALA A N 1
ATOM 5200 C CA . ALA A 1 390 ? 12.564 25.780 -1.499 1.000 29.458 372 ALA A CA 1
ATOM 5201 C C . ALA A 1 390 ? 11.105 25.351 -1.439 1.000 27.352 372 ALA A C 1
ATOM 5202 O O . ALA A 1 390 ? 10.764 24.660 -0.492 1.000 31.192 372 ALA A O 1
ATOM 5209 N N . GLY A 1 391 ? 10.279 25.763 -2.392 1.000 27.831 373 GLY A N 1
ATOM 5210 C CA . GLY A 1 391 ? 8.849 25.401 -2.425 1.000 27.773 373 GLY A CA 1
ATOM 5211 C C . GLY A 1 391 ? 7.988 26.407 -1.702 1.000 27.616 373 GLY A C 1
ATOM 5212 O O . GLY A 1 391 ? 8.538 27.343 -1.159 1.000 28.646 373 GLY A O 1
ATOM 5216 N N . GLU A 1 392 ? 6.672 26.222 -1.722 1.000 30.950 374 GLU A N 1
ATOM 5217 C CA . GLU A 1 392 ? 5.692 27.189 -1.169 1.000 32.969 374 GLU A CA 1
ATOM 5218 C C . GLU A 1 392 ? 5.535 26.973 0.338 1.000 36.589 374 GLU A C 1
ATOM 5219 O O . GLU A 1 392 ? 6.192 27.716 1.079 1.000 40.804 374 GLU A O 1
ATOM 5231 N N . GLU A 1 393 ? 4.713 26.000 0.772 1.000 39.392 375 GLU A N 1
ATOM 5232 C CA . GLU A 1 393 ? 4.431 25.740 2.212 1.000 39.785 375 GLU A CA 1
ATOM 5233 C C . GLU A 1 393 ? 5.772 25.568 2.956 1.000 37.333 375 GLU A C 1
ATOM 5234 O O . GLU A 1 393 ? 6.711 24.964 2.369 1.000 39.706 375 GLU A O 1
ATOM 5246 N N . ASP A 1 394 ? 5.884 26.136 4.164 1.000 32.950 376 ASP A N 1
ATOM 5247 C CA . ASP A 1 394 ? 6.991 25.924 5.144 1.000 34.781 376 ASP A CA 1
ATOM 5248 C C . ASP A 1 394 ? 8.376 26.342 4.599 1.000 33.658 376 ASP A C 1
ATOM 5249 O O . ASP A 1 394 ? 9.374 25.832 5.116 1.000 37.596 376 ASP A O 1
ATOM 5258 N N . ASN A 1 395 ? 8.444 27.267 3.639 1.000 36.729 377 ASN A N 1
ATOM 5259 C CA . ASN A 1 395 ? 9.702 27.822 3.061 1.000 34.986 377 ASN A CA 1
ATOM 5260 C C . ASN A 1 395 ? 10.171 29.010 3.905 1.000 34.632 377 ASN A C 1
ATOM 5261 O O . ASN A 1 395 ? 9.594 30.091 3.768 1.000 34.220 377 ASN A O 1
ATOM 5272 N N . VAL A 1 396 ? 11.169 28.818 4.764 1.000 34.112 378 VAL A N 1
ATOM 5273 C CA . VAL A 1 396 ? 11.558 29.851 5.757 1.000 31.288 378 VAL A CA 1
ATOM 5274 C C . VAL A 1 396 ? 12.205 31.021 5.012 1.000 31.132 378 VAL A C 1
ATOM 5275 O O . VAL A 1 396 ? 12.131 32.169 5.511 1.000 31.120 378 VAL A O 1
ATOM 5288 N N . ILE A 1 397 ? 12.780 30.768 3.841 1.000 29.997 379 ILE A N 1
ATOM 5289 C CA . ILE A 1 397 ? 13.441 31.840 3.045 1.000 31.251 379 ILE A CA 1
ATOM 5290 C C . ILE A 1 397 ? 12.387 32.865 2.578 1.000 31.470 379 ILE A C 1
ATOM 5291 O O . ILE A 1 397 ? 12.626 34.072 2.740 1.000 29.964 379 ILE A O 1
ATOM 5307 N N . SER A 1 398 ? 11.237 32.441 2.054 1.000 33.177 380 SER A N 1
ATOM 5308 C CA . SER A 1 398 ? 10.237 33.390 1.490 1.000 34.586 380 SER A CA 1
ATOM 5309 C C . SER A 1 398 ? 9.580 34.215 2.605 1.000 31.054 380 SER A C 1
ATOM 5310 O O . SER A 1 398 ? 8.843 35.144 2.267 1.000 24.898 380 SER A O 1
ATOM 5318 N N . GLN A 1 399 ? 9.882 33.902 3.872 1.000 31.104 381 GLN A N 1
ATOM 5319 C CA . GLN A 1 399 ? 9.438 34.669 5.061 1.000 32.084 381 GLN A CA 1
ATOM 5320 C C . GLN A 1 399 ? 10.415 35.788 5.403 1.000 32.380 381 GLN A C 1
ATOM 5321 O O . GLN A 1 399 ? 9.986 36.679 6.125 1.000 32.952 381 GLN A O 1
ATOM 5335 N N . ILE A 1 400 ? 11.670 35.748 4.943 1.000 31.687 382 ILE A N 1
ATOM 5336 C CA . ILE A 1 400 ? 12.583 36.929 5.063 1.000 32.039 382 ILE A CA 1
ATOM 5337 C C . ILE A 1 400 ? 11.888 38.110 4.375 1.000 29.517 382 ILE A C 1
ATOM 5338 O O . ILE A 1 400 ? 11.387 37.920 3.268 1.000 28.400 382 ILE A O 1
ATOM 5354 N N . GLN A 1 401 ? 11.844 39.266 5.029 1.000 30.776 383 GLN A N 1
ATOM 5355 C CA . GLN A 1 401 ? 11.196 40.503 4.506 1.000 34.971 383 GLN A CA 1
ATOM 5356 C C . GLN A 1 401 ? 11.998 41.125 3.337 1.000 33.501 383 GLN A C 1
ATOM 5357 O O . GLN A 1 401 ? 13.268 41.151 3.402 1.000 31.319 383 GLN A O 1
ATOM 5371 N N . ARG A 1 402 ? 11.247 41.707 2.389 1.000 30.955 384 ARG A N 1
ATOM 5372 C CA A ARG A 1 402 ? 11.733 42.372 1.143 0.500 32.021 384 ARG A CA 1
ATOM 5373 C CA B ARG A 1 402 ? 11.714 42.401 1.156 0.500 30.779 384 ARG A CA 1
ATOM 5374 C C . ARG A 1 402 ? 13.106 43.010 1.358 1.000 32.306 384 ARG A C 1
ATOM 5375 O O . ARG A 1 402 ? 14.076 42.638 0.687 1.000 30.964 384 ARG A O 1
ATOM 5415 N N . PRO A 1 403 ? 13.274 43.995 2.272 1.000 32.078 385 PRO A N 1
ATOM 5416 C CA . PRO A 1 403 ? 14.585 44.612 2.479 1.000 33.547 385 PRO A CA 1
ATOM 5417 C C . PRO A 1 403 ? 15.758 43.656 2.750 1.000 36.108 385 PRO A C 1
ATOM 5418 O O . PRO A 1 403 ? 16.817 43.858 2.184 1.000 37.066 385 PRO A O 1
ATOM 5429 N N . VAL A 1 404 ? 15.561 42.679 3.640 1.000 37.751 386 VAL A N 1
ATOM 5430 C CA . VAL A 1 404 ? 16.633 41.742 4.092 1.000 35.837 386 VAL A CA 1
ATOM 5431 C C . VAL A 1 404 ? 16.918 40.737 2.977 1.000 32.269 386 VAL A C 1
ATOM 5432 O O . VAL A 1 404 ? 18.084 40.385 2.814 1.000 35.289 386 VAL A O 1
ATOM 5445 N N . LYS A 1 405 ? 15.909 40.323 2.218 1.000 31.049 387 LYS A N 1
ATOM 5446 C CA . LYS A 1 405 ? 16.128 39.504 0.994 1.000 35.060 387 LYS A CA 1
ATOM 5447 C C . LYS A 1 405 ? 17.177 40.176 0.094 1.000 39.168 387 LYS A C 1
ATOM 5448 O O . LYS A 1 405 ? 18.126 39.493 -0.277 1.000 40.413 387 LYS A O 1
ATOM 5467 N N . GLU A 1 406 ? 17.011 41.477 -0.187 1.000 43.671 388 GLU A N 1
ATOM 5468 C CA . GLU A 1 406 ? 17.903 42.350 -1.008 1.000 44.740 388 GLU A CA 1
ATOM 5469 C C . GLU A 1 406 ? 19.310 42.383 -0.409 1.000 41.644 388 GLU A C 1
ATOM 5470 O O . GLU A 1 406 ? 20.277 42.242 -1.176 1.000 53.105 388 GLU A O 1
ATOM 5482 N N . LEU A 1 407 ? 19.401 42.601 0.898 1.000 38.648 389 LEU A N 1
ATOM 5483 C CA . LEU A 1 407 ? 20.671 42.666 1.673 1.000 41.098 389 LEU A CA 1
ATOM 5484 C C . LEU A 1 407 ? 21.337 41.284 1.746 1.000 40.838 389 LEU A C 1
ATOM 5485 O O . LEU A 1 407 ? 22.566 41.197 1.533 1.000 38.372 389 LEU A O 1
ATOM 5501 N N . ALA A 1 408 ? 20.559 40.250 2.076 1.000 36.654 390 ALA A N 1
ATOM 5502 C CA . ALA A 1 408 ? 21.063 38.891 2.347 1.000 39.135 390 ALA A CA 1
ATOM 5503 C C . ALA A 1 408 ? 21.744 38.340 1.094 1.000 36.670 390 ALA A C 1
ATOM 5504 O O . ALA A 1 408 ? 22.821 37.759 1.229 1.000 35.673 390 ALA A O 1
ATOM 5511 N N . PHE A 1 409 ? 21.143 38.578 -0.072 1.000 37.075 391 PHE A N 1
ATOM 5512 C CA . PHE A 1 409 ? 21.446 37.923 -1.372 1.000 36.232 391 PHE A CA 1
ATOM 5513 C C . PHE A 1 409 ? 22.018 38.921 -2.369 1.000 38.984 391 PHE A C 1
ATOM 5514 O O . PHE A 1 409 ? 21.703 40.121 -2.330 1.000 45.392 391 PHE A O 1
ATOM 5531 N N . PRO A 1 410 ? 22.848 38.430 -3.321 1.000 37.654 392 PRO A N 1
ATOM 5532 C CA . PRO A 1 410 ? 23.458 39.286 -4.344 1.000 35.071 392 PRO A CA 1
ATOM 5533 C C . PRO A 1 410 ? 22.408 39.879 -5.301 1.000 32.016 392 PRO A C 1
ATOM 5534 O O . PRO A 1 410 ? 22.495 41.031 -5.632 1.000 29.397 392 PRO A O 1
ATOM 5545 N N . GLY A 1 411 ? 21.442 39.055 -5.701 1.000 32.238 393 GLY A N 1
ATOM 5546 C CA . GLY A 1 411 ? 20.234 39.462 -6.435 1.000 33.744 393 GLY A CA 1
ATOM 5547 C C . GLY A 1 411 ? 19.461 40.542 -5.700 1.000 32.720 393 GLY A C 1
ATOM 5548 O O . GLY A 1 411 ? 19.674 40.711 -4.475 1.000 30.355 393 GLY A O 1
ATOM 5552 N N . SER A 1 412 ? 18.627 41.274 -6.453 1.000 31.929 394 SER A N 1
ATOM 5553 C CA . SER A 1 412 ? 17.636 42.253 -5.942 1.000 30.325 394 SER A CA 1
ATOM 5554 C C . SER A 1 412 ? 16.501 41.481 -5.280 1.000 28.020 394 SER A C 1
ATOM 5555 O O . SER A 1 412 ? 16.351 40.335 -5.611 1.000 26.339 394 SER A O 1
ATOM 5563 N N . SER A 1 413 ? 15.693 42.145 -4.455 1.000 30.889 395 SER A N 1
ATOM 5564 C CA . SER A 1 413 ? 14.504 41.571 -3.783 1.000 31.432 395 SER A CA 1
ATOM 5565 C C . SER A 1 413 ? 13.551 40.995 -4.843 1.000 33.496 395 SER A C 1
ATOM 5566 O O . SER A 1 413 ? 13.046 39.889 -4.629 1.000 40.275 395 SER A O 1
ATOM 5574 N N . ARG A 1 414 ? 13.353 41.682 -5.966 1.000 36.827 396 ARG A N 1
ATOM 5575 C CA A ARG A 1 414 ? 12.416 41.271 -7.049 0.500 38.805 396 ARG A CA 1
ATOM 5576 C CA B ARG A 1 414 ? 12.393 41.244 -7.017 0.500 38.040 396 ARG A CA 1
ATOM 5577 C C . ARG A 1 414 ? 12.968 40.025 -7.755 1.000 37.173 396 ARG A C 1
ATOM 5578 O O . ARG A 1 414 ? 12.149 39.192 -8.204 1.000 40.829 396 ARG A O 1
ATOM 5618 N N . GLU A 1 415 ? 14.300 39.922 -7.879 1.000 34.788 397 GLU A N 1
ATOM 5619 C CA . GLU A 1 415 ? 14.965 38.750 -8.516 1.000 32.976 397 GLU A CA 1
ATOM 5620 C C . GLU A 1 415 ? 14.708 37.527 -7.621 1.000 35.546 397 GLU A C 1
ATOM 5621 O O . GLU A 1 415 ? 14.202 36.515 -8.126 1.000 37.073 397 GLU A O 1
ATOM 5633 N N . VAL A 1 416 ? 15.006 37.660 -6.323 1.000 36.235 398 VAL A N 1
ATOM 5634 C CA . VAL A 1 416 ? 14.825 36.621 -5.267 1.000 37.423 398 VAL A CA 1
ATOM 5635 C C . VAL A 1 416 ? 13.344 36.214 -5.213 1.000 35.612 398 VAL A C 1
ATOM 5636 O O . VAL A 1 416 ? 13.067 34.994 -5.156 1.000 36.597 398 VAL A O 1
ATOM 5649 N N . ASP A 1 417 ? 12.415 37.166 -5.221 1.000 32.233 399 ASP A N 1
ATOM 5650 C CA . ASP A 1 417 ? 10.984 36.823 -5.033 1.000 35.643 399 ASP A CA 1
ATOM 5651 C C . ASP A 1 417 ? 10.510 35.974 -6.215 1.000 38.303 399 ASP A C 1
ATOM 5652 O O . ASP A 1 417 ? 9.761 35.003 -5.963 1.000 39.694 399 ASP A O 1
ATOM 5661 N N . ARG A 1 418 ? 10.960 36.293 -7.436 1.000 39.095 400 ARG A N 1
ATOM 5662 C CA . ARG A 1 418 ? 10.584 35.560 -8.679 1.000 42.238 400 ARG A CA 1
ATOM 5663 C C . ARG A 1 418 ? 11.202 34.157 -8.667 1.000 36.279 400 ARG A C 1
ATOM 5664 O O . ARG A 1 418 ? 10.526 33.187 -9.007 1.000 34.786 400 ARG A O 1
ATOM 5685 N N . LEU A 1 419 ? 12.470 34.055 -8.311 1.000 31.964 401 LEU A N 1
ATOM 5686 C CA . LEU A 1 419 ? 13.139 32.747 -8.169 1.000 32.934 401 LEU A CA 1
ATOM 5687 C C . LEU A 1 419 ? 12.324 31.855 -7.224 1.000 32.978 401 LEU A C 1
ATOM 5688 O O . LEU A 1 419 ? 11.984 30.751 -7.641 1.000 36.627 401 LEU A O 1
ATOM 5704 N N . LEU A 1 420 ? 11.947 32.345 -6.040 1.000 31.930 402 LEU A N 1
ATOM 5705 C CA . LEU A 1 420 ? 11.224 31.544 -5.012 1.000 32.153 402 LEU A CA 1
ATOM 5706 C C . LEU A 1 420 ? 9.822 31.097 -5.472 1.000 34.125 402 LEU A C 1
ATOM 5707 O O . LEU A 1 420 ? 9.291 30.186 -4.795 1.000 37.291 402 LEU A O 1
ATOM 5723 N N . THR A 1 421 ? 9.233 31.672 -6.534 1.000 30.728 403 THR A N 1
ATOM 5724 C CA . THR A 1 421 ? 7.889 31.272 -7.046 1.000 30.905 403 THR A CA 1
ATOM 5725 C C . THR A 1 421 ? 8.033 30.140 -8.067 1.000 30.936 403 THR A C 1
ATOM 5726 O O . THR A 1 421 ? 7.041 29.506 -8.360 1.000 32.367 403 THR A O 1
ATOM 5737 N N . ASN A 1 422 ? 9.230 29.902 -8.595 1.000 35.190 404 ASN A N 1
ATOM 5738 C CA . ASN A 1 422 ? 9.513 28.870 -9.633 1.000 34.488 404 ASN A CA 1
ATOM 5739 C C . ASN A 1 422 ? 9.038 27.479 -9.200 1.000 37.959 404 ASN A C 1
ATOM 5740 O O . ASN A 1 422 ? 8.182 26.915 -9.893 1.000 45.649 404 ASN A O 1
ATOM 5751 N N . GLN A 1 423 ? 9.603 26.929 -8.123 1.000 40.950 405 GLN A N 1
ATOM 5752 C CA . GLN A 1 423 ? 9.183 25.635 -7.525 1.000 38.282 405 GLN A CA 1
ATOM 5753 C C . GLN A 1 423 ? 7.758 25.749 -6.954 1.000 39.362 405 GLN A C 1
ATOM 5754 O O . GLN A 1 423 ? 7.630 26.134 -5.777 1.000 40.984 405 GLN A O 1
ATOM 5768 N N . LYS A 1 424 ? 6.719 25.391 -7.717 1.000 38.571 406 LYS A N 1
ATOM 5769 C CA . LYS A 1 424 ? 5.301 25.564 -7.282 1.000 40.587 406 LYS A CA 1
ATOM 5770 C C . LYS A 1 424 ? 4.912 24.478 -6.281 1.000 36.738 406 LYS A C 1
ATOM 5771 O O . LYS A 1 424 ? 3.871 24.610 -5.659 1.000 37.826 406 LYS A O 1
ATOM 5790 N N . GLN A 1 425 ? 5.691 23.410 -6.177 1.000 38.206 407 GLN A N 1
ATOM 5791 C CA . GLN A 1 425 ? 5.402 22.264 -5.279 1.000 41.260 407 GLN A CA 1
ATOM 5792 C C . GLN A 1 425 ? 5.880 22.589 -3.856 1.000 42.221 407 GLN A C 1
ATOM 5793 O O . GLN A 1 425 ? 6.605 23.585 -3.679 1.000 41.636 407 GLN A O 1
ATOM 5807 N N . SER A 1 426 ? 5.464 21.785 -2.878 1.000 37.948 408 SER A N 1
ATOM 5808 C CA . SER A 1 426 ? 5.853 21.923 -1.456 1.000 37.473 408 SER A CA 1
ATOM 5809 C C . SER A 1 426 ? 6.321 20.572 -0.898 1.000 33.818 408 SER A C 1
ATOM 5810 O O . SER A 1 426 ? 5.764 19.531 -1.279 1.000 29.658 408 SER A O 1
ATOM 5818 N N . HIS A 1 427 ? 7.313 20.598 -0.008 1.000 31.765 409 HIS A N 1
ATOM 5819 C CA . HIS A 1 427 ? 7.861 19.414 0.703 1.000 28.720 409 HIS A CA 1
ATOM 5820 C C . HIS A 1 427 ? 8.535 18.454 -0.293 1.000 27.251 409 HIS A C 1
ATOM 5821 O O . HIS A 1 427 ? 9.717 18.202 -0.108 1.000 25.246 409 HIS A O 1
ATOM 5836 N N . PHE A 1 428 ? 7.838 17.941 -1.318 1.000 29.307 410 PHE A N 1
ATOM 5837 C CA . PHE A 1 428 ? 8.435 17.066 -2.369 1.000 28.771 410 PHE A CA 1
ATOM 5838 C C . PHE A 1 428 ? 8.140 17.624 -3.762 1.000 30.679 410 PHE A C 1
ATOM 5839 O O . PHE A 1 428 ? 7.082 18.242 -3.960 1.000 33.110 410 PHE A O 1
ATOM 5856 N N . ALA A 1 429 ? 9.016 17.330 -4.720 1.000 32.490 411 ALA A N 1
ATOM 5857 C CA . ALA A 1 429 ? 8.938 17.825 -6.115 1.000 34.424 411 ALA A CA 1
ATOM 5858 C C . ALA A 1 429 ? 9.557 16.783 -7.039 1.000 34.973 411 ALA A C 1
ATOM 5859 O O . ALA A 1 429 ? 10.196 15.855 -6.497 1.000 35.120 411 ALA A O 1
ATOM 5866 N N . ASN A 1 430 ? 9.391 16.933 -8.361 1.000 33.935 412 ASN A N 1
ATOM 5867 C CA . ASN A 1 430 ? 10.100 16.062 -9.329 1.000 35.793 412 ASN A CA 1
ATOM 5868 C C . ASN A 1 430 ? 11.598 16.353 -9.222 1.000 31.667 412 ASN A C 1
ATOM 5869 O O . ASN A 1 430 ? 11.937 17.478 -8.955 1.000 34.185 412 ASN A O 1
ATOM 5880 N N . ALA A 1 431 ? 12.460 15.359 -9.385 1.000 33.023 413 ALA A N 1
ATOM 5881 C CA . ALA A 1 431 ? 13.930 15.533 -9.363 1.000 34.841 413 ALA A CA 1
ATOM 5882 C C . ALA A 1 431 ? 14.498 15.084 -10.706 1.000 33.837 413 ALA A C 1
ATOM 5883 O O . ALA A 1 431 ? 14.681 16.012 -11.441 1.000 37.716 413 ALA A O 1
ATOM 5890 N N . ASN B 1 26 ? 9.903 8.851 -29.020 1.000 31.970 8 ASN B N 1
ATOM 5891 C CA . ASN B 1 26 ? 11.402 8.607 -28.958 1.000 30.946 8 ASN B CA 1
ATOM 5892 C C . ASN B 1 26 ? 11.672 7.114 -28.783 1.000 32.784 8 ASN B C 1
ATOM 5893 O O . ASN B 1 26 ? 11.603 6.598 -27.670 1.000 35.875 8 ASN B O 1
ATOM 5904 N N . PRO B 1 27 ? 11.982 6.366 -29.865 1.000 32.405 9 PRO B N 1
ATOM 5905 C CA . PRO B 1 27 ? 12.174 4.919 -29.758 1.000 31.257 9 PRO B CA 1
ATOM 5906 C C . PRO B 1 27 ? 13.450 4.528 -28.993 1.000 30.469 9 PRO B C 1
ATOM 5907 O O . PRO B 1 27 ? 13.483 3.474 -28.389 1.000 25.767 9 PRO B O 1
ATOM 5918 N N . PHE B 1 28 ? 14.469 5.389 -29.000 1.000 30.380 10 PHE B N 1
ATOM 5919 C CA . PHE B 1 28 ? 15.832 5.013 -28.538 1.000 31.705 10 PHE B CA 1
ATOM 5920 C C . PHE B 1 28 ? 15.848 4.865 -26.998 1.000 32.997 10 PHE B C 1
ATOM 5921 O O . PHE B 1 28 ? 16.813 4.268 -26.475 1.000 33.064 10 PHE B O 1
ATOM 5938 N N . ILE B 1 29 ? 14.792 5.297 -26.293 1.000 32.198 11 ILE B N 1
ATOM 5939 C CA . ILE B 1 29 ? 14.762 5.356 -24.795 1.000 32.328 11 ILE B CA 1
ATOM 5940 C C . ILE B 1 29 ? 13.756 4.327 -24.262 1.000 30.910 11 ILE B C 1
ATOM 5941 O O . ILE B 1 29 ? 12.561 4.409 -24.596 1.000 29.263 11 ILE B O 1
ATOM 5957 N N . PHE B 1 30 ? 14.234 3.394 -23.445 1.000 29.538 12 PHE B N 1
ATOM 5958 C CA . PHE B 1 30 ? 13.427 2.334 -22.799 1.000 28.841 12 PHE B CA 1
ATOM 5959 C C . PHE B 1 30 ? 13.457 2.612 -21.291 1.000 29.823 12 PHE B C 1
ATOM 5960 O O . PHE B 1 30 ? 14.499 2.429 -20.623 1.000 25.324 12 PHE B O 1
ATOM 5977 N N . LYS B 1 31 ? 12.339 3.077 -20.750 1.000 35.727 13 LYS B N 1
ATOM 5978 C CA . LYS B 1 31 ? 12.225 3.419 -19.306 1.000 38.143 13 LYS B CA 1
ATOM 5979 C C . LYS B 1 31 ? 12.061 2.104 -18.538 1.000 40.536 13 LYS B C 1
ATOM 5980 O O . LYS B 1 31 ? 11.671 1.123 -19.207 1.000 41.034 13 LYS B O 1
ATOM 5999 N N . SER B 1 32 ? 12.370 2.084 -17.226 1.000 42.834 14 SER B N 1
ATOM 6000 C CA . SER B 1 32 ? 12.212 0.929 -16.286 1.000 45.988 14 SER B CA 1
ATOM 6001 C C . SER B 1 32 ? 10.842 0.259 -16.463 1.000 45.513 14 SER B C 1
ATOM 6002 O O . SER B 1 32 ? 10.809 -0.967 -16.587 1.000 49.041 14 SER B O 1
ATOM 6010 N N . ASN B 1 33 ? 9.761 1.040 -16.424 1.000 47.753 15 ASN B N 1
ATOM 6011 C CA . ASN B 1 33 ? 8.401 0.686 -16.921 1.000 51.662 15 ASN B CA 1
ATOM 6012 C C . ASN B 1 33 ? 8.395 -0.498 -17.878 1.000 47.148 15 ASN B C 1
ATOM 6013 O O . ASN B 1 33 ? 7.498 -1.331 -17.736 1.000 48.791 15 ASN B O 1
ATOM 6024 N N . ARG B 1 34 ? 9.258 -0.448 -18.902 1.000 45.185 16 ARG B N 1
ATOM 6025 C CA . ARG B 1 34 ? 9.221 -1.347 -20.090 1.000 40.558 16 ARG B CA 1
ATOM 6026 C C . ARG B 1 34 ? 9.843 -2.701 -19.740 1.000 36.324 16 ARG B C 1
ATOM 6027 O O . ARG B 1 34 ? 9.767 -3.610 -20.589 1.000 34.848 16 ARG B O 1
ATOM 6048 N N . PHE B 1 35 ? 10.412 -2.829 -18.538 1.000 34.081 17 PHE B N 1
ATOM 6049 C CA . PHE B 1 35 ? 10.757 -4.126 -17.913 1.000 38.088 17 PHE B CA 1
ATOM 6050 C C . PHE B 1 35 ? 9.472 -4.792 -17.406 1.000 40.286 17 PHE B C 1
ATOM 6051 O O . PHE B 1 35 ? 8.743 -4.159 -16.649 1.000 45.350 17 PHE B O 1
ATOM 6068 N N . GLN B 1 36 ? 9.198 -6.021 -17.847 1.000 41.340 18 GLN B N 1
ATOM 6069 C CA . GLN B 1 36 ? 8.129 -6.891 -17.291 1.000 42.557 18 GLN B CA 1
ATOM 6070 C C . GLN B 1 36 ? 8.750 -7.665 -16.128 1.000 36.480 18 GLN B C 1
ATOM 6071 O O . GLN B 1 36 ? 9.858 -8.183 -16.307 1.000 34.903 18 GLN B O 1
ATOM 6085 N N . THR B 1 37 ? 8.077 -7.757 -14.986 1.000 34.465 19 THR B N 1
ATOM 6086 C CA . THR B 1 37 ? 8.524 -8.648 -13.881 1.000 33.654 19 THR B CA 1
ATOM 6087 C C . THR B 1 37 ? 8.195 -10.095 -14.270 1.000 34.886 19 THR B C 1
ATOM 6088 O O . THR B 1 37 ? 7.046 -10.342 -14.653 1.000 35.292 19 THR B O 1
ATOM 6099 N N . ILE B 1 38 ? 9.186 -10.995 -14.229 1.000 35.415 20 ILE B N 1
ATOM 6100 C CA . ILE B 1 38 ? 9.027 -12.442 -14.564 1.000 36.696 20 ILE B CA 1
ATOM 6101 C C . ILE B 1 38 ? 8.791 -13.247 -13.282 1.000 35.358 20 ILE B C 1
ATOM 6102 O O . ILE B 1 38 ? 7.915 -14.110 -13.276 1.000 33.153 20 ILE B O 1
ATOM 6118 N N . TYR B 1 39 ? 9.611 -13.016 -12.264 1.000 39.380 21 TYR B N 1
ATOM 6119 C CA . TYR B 1 39 ? 9.479 -13.589 -10.903 1.000 40.614 21 TYR B CA 1
ATOM 6120 C C . TYR B 1 39 ? 9.761 -12.469 -9.897 1.000 39.539 21 TYR B C 1
ATOM 6121 O O . TYR B 1 39 ? 10.607 -11.595 -10.166 1.000 32.916 21 TYR B O 1
ATOM 6139 N N . GLU B 1 40 ? 9.081 -12.498 -8.749 1.000 40.727 22 GLU B N 1
ATOM 6140 C CA . GLU B 1 40 ? 9.284 -11.515 -7.655 1.000 37.184 22 GLU B CA 1
ATOM 6141 C C . GLU B 1 40 ? 8.808 -12.099 -6.327 1.000 31.697 22 GLU B C 1
ATOM 6142 O O . GLU B 1 40 ? 7.628 -12.385 -6.178 1.000 28.790 22 GLU B O 1
ATOM 6154 N N . ASN B 1 41 ? 9.700 -12.202 -5.364 1.000 30.436 23 ASN B N 1
ATOM 6155 C CA . ASN B 1 41 ? 9.297 -12.402 -3.954 1.000 31.013 23 ASN B CA 1
ATOM 6156 C C . ASN B 1 41 ? 10.129 -11.448 -3.103 1.000 30.460 23 ASN B C 1
ATOM 6157 O O . ASN B 1 41 ? 10.874 -10.625 -3.680 1.000 32.398 23 ASN B O 1
ATOM 6168 N N . GLU B 1 42 ? 10.017 -11.532 -1.787 1.000 32.160 24 GLU B N 1
ATOM 6169 C CA . GLU B 1 42 ? 10.815 -10.655 -0.890 1.000 32.482 24 GLU B CA 1
ATOM 6170 C C . GLU B 1 42 ? 12.313 -10.965 -1.021 1.000 30.847 24 GLU B C 1
ATOM 6171 O O . GLU B 1 42 ? 13.113 -10.209 -0.462 1.000 29.078 24 GLU B O 1
ATOM 6183 N N . ASN B 1 43 ? 12.692 -12.044 -1.716 1.000 32.926 25 ASN B N 1
ATOM 6184 C CA . ASN B 1 43 ? 14.116 -12.466 -1.808 1.000 33.131 25 ASN B CA 1
ATOM 6185 C C . ASN B 1 43 ? 14.760 -11.841 -3.037 1.000 30.302 25 ASN B C 1
ATOM 6186 O O . ASN B 1 43 ? 15.959 -11.609 -2.984 1.000 30.272 25 ASN B O 1
ATOM 6197 N N . GLY B 1 44 ? 13.985 -11.588 -4.086 1.000 29.604 26 GLY B N 1
ATOM 6198 C CA . GLY B 1 44 ? 14.516 -10.991 -5.325 1.000 32.919 26 GLY B CA 1
ATOM 6199 C C . GLY B 1 44 ? 13.508 -10.962 -6.464 1.000 32.762 26 GLY B C 1
ATOM 6200 O O . GLY B 1 44 ? 12.372 -11.438 -6.285 1.000 30.891 26 GLY B O 1
ATOM 6204 N N . HIS B 1 45 ? 13.906 -10.378 -7.590 1.000 34.465 27 HIS B N 1
ATOM 6205 C CA . HIS B 1 45 ? 13.126 -10.383 -8.850 1.000 35.386 27 HIS B CA 1
ATOM 6206 C C . HIS B 1 45 ? 14.013 -10.670 -10.070 1.000 34.798 27 HIS B C 1
ATOM 6207 O O . HIS B 1 45 ? 15.258 -10.614 -9.985 1.000 31.109 27 HIS B O 1
ATOM 6222 N N . ILE B 1 46 ? 13.330 -11.046 -11.147 1.000 35.604 28 ILE B N 1
ATOM 6223 C CA . ILE B 1 46 ? 13.845 -11.241 -12.527 1.000 35.058 28 ILE B CA 1
ATOM 6224 C C . ILE B 1 46 ? 12.969 -10.358 -13.415 1.000 32.648 28 ILE B C 1
ATOM 6225 O O . ILE B 1 46 ? 11.739 -10.375 -13.237 1.000 29.628 28 ILE B O 1
ATOM 6241 N N . ARG B 1 47 ? 13.594 -9.531 -14.247 1.000 31.925 29 ARG B N 1
ATOM 6242 C CA . ARG B 1 47 ? 12.905 -8.535 -15.100 1.000 30.717 29 ARG B CA 1
ATOM 6243 C C . ARG B 1 47 ? 13.425 -8.670 -16.534 1.000 30.986 29 ARG B C 1
ATOM 6244 O O . ARG B 1 47 ? 14.668 -8.638 -16.777 1.000 29.831 29 ARG B O 1
ATOM 6265 N N . LEU B 1 48 ? 12.491 -8.839 -17.454 1.000 30.007 30 LEU B N 1
ATOM 6266 C CA . LEU B 1 48 ? 12.773 -9.019 -18.891 1.000 30.323 30 LEU B CA 1
ATOM 6267 C C . LEU B 1 48 ? 12.287 -7.753 -19.612 1.000 30.029 30 LEU B C 1
ATOM 6268 O O . LEU B 1 48 ? 11.070 -7.484 -19.575 1.000 27.142 30 LEU B O 1
ATOM 6284 N N . LEU B 1 49 ? 13.213 -6.996 -20.214 1.000 30.625 31 LEU B N 1
ATOM 6285 C CA . LEU B 1 49 ? 12.893 -5.799 -21.040 1.000 30.686 31 LEU B CA 1
ATOM 6286 C C . LEU B 1 49 ? 12.055 -6.241 -22.231 1.000 30.789 31 LEU B C 1
ATOM 6287 O O . LEU B 1 49 ? 12.332 -7.341 -22.770 1.000 32.585 31 LEU B O 1
ATOM 6303 N N . GLN B 1 50 ? 11.099 -5.415 -22.643 1.000 31.802 32 GLN B N 1
ATOM 6304 C CA . GLN B 1 50 ? 10.240 -5.753 -23.798 1.000 33.679 32 GLN B CA 1
ATOM 6305 C C . GLN B 1 50 ? 11.149 -5.957 -25.025 1.000 34.452 32 GLN B C 1
ATOM 6306 O O . GLN B 1 50 ? 12.290 -5.440 -25.053 1.000 31.847 32 GLN B O 1
ATOM 6320 N N . ARG B 1 51 ? 10.680 -6.756 -25.976 1.000 35.170 33 ARG B N 1
ATOM 6321 C CA . ARG B 1 51 ? 11.369 -7.005 -27.262 1.000 39.994 33 ARG B CA 1
ATOM 6322 C C . ARG B 1 51 ? 11.656 -5.647 -27.899 1.000 35.599 33 ARG B C 1
ATOM 6323 O O . ARG B 1 51 ? 10.751 -4.825 -27.899 1.000 37.734 33 ARG B O 1
ATOM 6344 N N . PHE B 1 52 ? 12.870 -5.417 -28.404 1.000 32.449 34 PHE B N 1
ATOM 6345 C CA . PHE B 1 52 ? 13.271 -4.127 -29.018 1.000 30.835 34 PHE B CA 1
ATOM 6346 C C . PHE B 1 52 ? 12.462 -3.891 -30.299 1.000 31.247 34 PHE B C 1
ATOM 6347 O O . PHE B 1 52 ? 12.111 -2.739 -30.541 1.000 34.384 34 PHE B O 1
ATOM 6364 N N . ASP B 1 53 ? 12.151 -4.934 -31.072 1.000 32.103 35 ASP B N 1
ATOM 6365 C CA . ASP B 1 53 ? 11.314 -4.809 -32.299 1.000 32.815 35 ASP B CA 1
ATOM 6366 C C . ASP B 1 53 ? 9.840 -4.555 -31.946 1.000 34.586 35 ASP B C 1
ATOM 6367 O O . ASP B 1 53 ? 9.177 -3.916 -32.748 1.000 33.157 35 ASP B O 1
ATOM 6376 N N . LYS B 1 54 ? 9.319 -4.995 -30.799 1.000 40.721 36 LYS B N 1
ATOM 6377 C CA . LYS B 1 54 ? 7.903 -4.698 -30.428 1.000 44.081 36 LYS B CA 1
ATOM 6378 C C . LYS B 1 54 ? 7.759 -3.213 -30.035 1.000 44.301 36 LYS B C 1
ATOM 6379 O O . LYS B 1 54 ? 6.656 -2.676 -30.183 1.000 40.496 36 LYS B O 1
ATOM 6398 N N . ARG B 1 55 ? 8.827 -2.557 -29.569 1.000 45.310 37 ARG B N 1
ATOM 6399 C CA . ARG B 1 55 ? 8.819 -1.095 -29.278 1.000 48.306 37 ARG B CA 1
ATOM 6400 C C . ARG B 1 55 ? 8.769 -0.315 -30.602 1.000 47.042 37 ARG B C 1
ATOM 6401 O O . ARG B 1 55 ? 7.913 0.581 -30.741 1.000 50.533 37 ARG B O 1
ATOM 6422 N N . SER B 1 56 ? 9.657 -0.648 -31.536 1.000 46.390 38 SER B N 1
ATOM 6423 C CA . SER B 1 56 ? 9.704 -0.097 -32.918 1.000 46.418 38 SER B CA 1
ATOM 6424 C C . SER B 1 56 ? 10.374 -1.114 -33.862 1.000 46.574 38 SER B C 1
ATOM 6425 O O . SER B 1 56 ? 11.321 -1.804 -33.424 1.000 40.929 38 SER B O 1
ATOM 6433 N N . LYS B 1 57 ? 9.889 -1.209 -35.107 1.000 49.254 39 LYS B N 1
ATOM 6434 C CA . LYS B 1 57 ? 10.466 -2.040 -36.203 1.000 49.216 39 LYS B CA 1
ATOM 6435 C C . LYS B 1 57 ? 11.866 -1.537 -36.584 1.000 44.426 39 LYS B C 1
ATOM 6436 O O . LYS B 1 57 ? 12.581 -2.285 -37.303 1.000 39.755 39 LYS B O 1
ATOM 6455 N N . ILE B 1 58 ? 12.252 -0.329 -36.139 1.000 41.531 40 ILE B N 1
ATOM 6456 C CA . ILE B 1 58 ? 13.590 0.272 -36.441 1.000 40.432 40 ILE B CA 1
ATOM 6457 C C . ILE B 1 58 ? 14.651 -0.461 -35.613 1.000 38.804 40 ILE B C 1
ATOM 6458 O O . ILE B 1 58 ? 15.813 -0.111 -35.776 1.000 39.637 40 ILE B O 1
ATOM 6474 N N . PHE B 1 59 ? 14.257 -1.439 -34.784 1.000 38.219 41 PHE B N 1
ATOM 6475 C CA . PHE B 1 59 ? 15.157 -2.354 -34.037 1.000 38.992 41 PHE B CA 1
ATOM 6476 C C . PHE B 1 59 ? 14.986 -3.820 -34.487 1.000 38.400 41 PHE B C 1
ATOM 6477 O O . PHE B 1 59 ? 15.247 -4.750 -33.669 1.000 32.788 41 PHE B O 1
ATOM 6494 N N . GLU B 1 60 ? 14.614 -4.077 -35.744 1.000 37.313 42 GLU B N 1
ATOM 6495 C CA . GLU B 1 60 ? 14.380 -5.489 -36.153 1.000 41.105 42 GLU B CA 1
ATOM 6496 C C . GLU B 1 60 ? 15.706 -6.268 -36.120 1.000 35.616 42 GLU B C 1
ATOM 6497 O O . GLU B 1 60 ? 15.660 -7.474 -35.864 1.000 29.308 42 GLU B O 1
ATOM 6509 N N . ASN B 1 61 ? 16.839 -5.589 -36.295 1.000 32.762 43 ASN B N 1
ATOM 6510 C CA . ASN B 1 61 ? 18.185 -6.216 -36.248 1.000 33.278 43 ASN B CA 1
ATOM 6511 C C . ASN B 1 61 ? 18.596 -6.547 -34.806 1.000 32.262 43 ASN B C 1
ATOM 6512 O O . ASN B 1 61 ? 19.729 -7.070 -34.656 1.000 32.926 43 ASN B O 1
ATOM 6523 N N . LEU B 1 62 ? 17.784 -6.183 -33.799 1.000 31.751 44 LEU B N 1
ATOM 6524 C CA . LEU B 1 62 ? 18.027 -6.473 -32.350 1.000 34.436 44 LEU B CA 1
ATOM 6525 C C . LEU B 1 62 ? 16.972 -7.462 -31.804 1.000 33.013 44 LEU B C 1
ATOM 6526 O O . LEU B 1 62 ? 16.996 -7.750 -30.607 1.000 31.873 44 LEU B O 1
ATOM 6542 N N . GLN B 1 63 ? 16.129 -7.998 -32.686 1.000 34.353 45 GLN B N 1
ATOM 6543 C CA . GLN B 1 63 ? 15.010 -8.942 -32.435 1.000 35.303 45 GLN B CA 1
ATOM 6544 C C . GLN B 1 63 ? 15.456 -10.136 -31.580 1.000 33.179 45 GLN B C 1
ATOM 6545 O O . GLN B 1 63 ? 14.653 -10.553 -30.719 1.000 30.887 45 GLN B O 1
ATOM 6559 N N . ASN B 1 64 ? 16.660 -10.669 -31.821 1.000 30.399 46 ASN B N 1
ATOM 6560 C CA . ASN B 1 64 ? 17.198 -11.848 -31.093 1.000 30.894 46 ASN B CA 1
ATOM 6561 C C . ASN B 1 64 ? 18.120 -11.414 -29.948 1.000 29.482 46 ASN B C 1
ATOM 6562 O O . ASN B 1 64 ? 19.020 -12.190 -29.618 1.000 32.181 46 ASN B O 1
ATOM 6573 N N . TYR B 1 65 ? 17.882 -10.244 -29.355 1.000 26.821 47 TYR B N 1
ATOM 6574 C CA . TYR B 1 65 ? 18.592 -9.718 -28.170 1.000 25.476 47 TYR B CA 1
ATOM 6575 C C . TYR B 1 65 ? 17.568 -9.339 -27.080 1.000 25.661 47 TYR B C 1
ATOM 6576 O O . TYR B 1 65 ? 16.750 -8.418 -27.268 1.000 26.308 47 TYR B O 1
ATOM 6594 N N . ARG B 1 66 ? 17.595 -10.066 -25.967 1.000 23.882 48 ARG B N 1
ATOM 6595 C CA . ARG B 1 66 ? 16.783 -9.749 -24.776 1.000 25.184 48 ARG B CA 1
ATOM 6596 C C . ARG B 1 66 ? 17.716 -9.244 -23.662 1.000 23.518 48 ARG B C 1
ATOM 6597 O O . ARG B 1 66 ? 18.939 -9.564 -23.695 1.000 21.053 48 ARG B O 1
ATOM 6618 N N . LEU B 1 67 ? 17.146 -8.453 -22.743 1.000 22.847 49 LEU B N 1
ATOM 6619 C CA . LEU B 1 67 ? 17.838 -7.816 -21.585 1.000 24.332 49 LEU B CA 1
ATOM 6620 C C . LEU B 1 67 ? 17.063 -8.120 -20.298 1.000 25.140 49 LEU B C 1
ATOM 6621 O O . LEU B 1 67 ? 15.827 -7.924 -20.319 1.000 26.658 49 LEU B O 1
ATOM 6637 N N . LEU B 1 68 ? 17.762 -8.554 -19.237 1.000 27.510 50 LEU B N 1
ATOM 6638 C CA . LEU B 1 68 ? 17.198 -8.966 -17.918 1.000 29.051 50 LEU B CA 1
ATOM 6639 C C . LEU B 1 68 ? 17.992 -8.335 -16.769 1.000 32.326 50 LEU B C 1
ATOM 6640 O O . LEU B 1 68 ? 19.233 -8.288 -16.907 1.000 32.243 50 LEU B O 1
ATOM 6656 N N . GLU B 1 69 ? 17.299 -7.811 -15.733 1.000 38.420 51 GLU B N 1
ATOM 6657 C CA . GLU B 1 69 ? 17.845 -7.424 -14.388 1.000 38.305 51 GLU B CA 1
ATOM 6658 C C . GLU B 1 69 ? 17.470 -8.559 -13.425 1.000 38.702 51 GLU B C 1
ATOM 6659 O O . GLU B 1 69 ? 16.276 -8.964 -13.436 1.000 37.154 51 GLU B O 1
ATOM 6671 N N . TYR B 1 70 ? 18.448 -9.100 -12.687 1.000 39.753 52 TYR B N 1
ATOM 6672 C CA . TYR B 1 70 ? 18.248 -9.966 -11.490 1.000 40.151 52 TYR B CA 1
ATOM 6673 C C . TYR B 1 70 ? 18.630 -9.147 -10.250 1.000 38.198 52 TYR B C 1
ATOM 6674 O O . TYR B 1 70 ? 19.713 -8.570 -10.216 1.000 31.727 52 TYR B O 1
ATOM 6692 N N . LYS B 1 71 ? 17.731 -9.067 -9.273 1.000 38.302 53 LYS B N 1
ATOM 6693 C CA . LYS B 1 71 ? 18.006 -8.482 -7.934 1.000 40.232 53 LYS B CA 1
ATOM 6694 C C . LYS B 1 71 ? 17.648 -9.515 -6.848 1.000 33.245 53 LYS B C 1
ATOM 6695 O O . LYS B 1 71 ? 16.710 -10.265 -7.032 1.000 30.691 53 LYS B O 1
ATOM 6714 N N . SER B 1 72 ? 18.387 -9.539 -5.748 1.000 32.469 54 SER B N 1
ATOM 6715 C CA . SER B 1 72 ? 18.243 -10.531 -4.654 1.000 32.525 54 SER B CA 1
ATOM 6716 C C . SER B 1 72 ? 18.886 -9.983 -3.376 1.000 31.268 54 SER B C 1
ATOM 6717 O O . SER B 1 72 ? 19.968 -9.364 -3.456 1.000 26.357 54 SER B O 1
ATOM 6725 N N . LYS B 1 73 ? 18.223 -10.212 -2.243 1.000 35.843 55 LYS B N 1
ATOM 6726 C CA . LYS B 1 73 ? 18.622 -9.653 -0.929 1.000 38.910 55 LYS B CA 1
ATOM 6727 C C . LYS B 1 73 ? 19.801 -10.485 -0.435 1.000 36.453 55 LYS B C 1
ATOM 6728 O O . LYS B 1 73 ? 20.098 -11.539 -0.996 1.000 36.747 55 LYS B O 1
ATOM 6747 N N . PRO B 1 74 ? 20.568 -9.997 0.568 1.000 35.371 56 PRO B N 1
ATOM 6748 C CA . PRO B 1 74 ? 21.644 -10.788 1.171 1.000 33.063 56 PRO B CA 1
ATOM 6749 C C . PRO B 1 74 ? 21.185 -12.196 1.562 1.000 30.831 56 PRO B C 1
ATOM 6750 O O . PRO B 1 74 ? 20.042 -12.355 1.923 1.000 29.156 56 PRO B O 1
ATOM 6761 N N . HIS B 1 75 ? 22.078 -13.170 1.454 1.000 31.628 57 HIS B N 1
ATOM 6762 C CA . HIS B 1 75 ? 21.836 -14.568 1.889 1.000 35.903 57 HIS B CA 1
ATOM 6763 C C . HIS B 1 75 ? 20.626 -15.150 1.161 1.000 34.765 57 HIS B C 1
ATOM 6764 O O . HIS B 1 75 ? 19.723 -15.668 1.837 1.000 39.736 57 HIS B O 1
ATOM 6779 N N . THR B 1 76 ? 20.607 -15.047 -0.166 1.000 33.362 58 THR B N 1
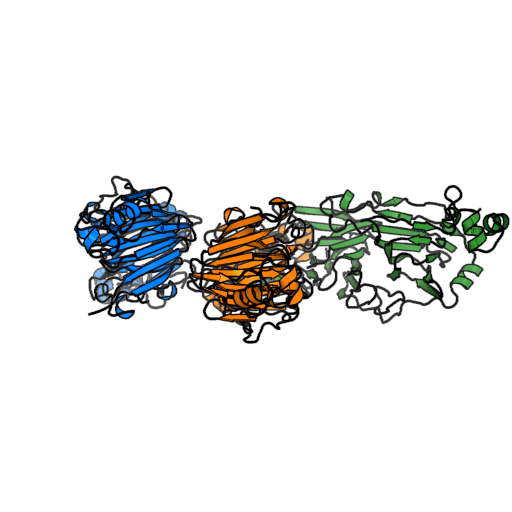ATOM 6780 C CA . THR B 1 76 ? 19.561 -15.636 -1.034 1.000 31.845 58 THR B CA 1
ATOM 6781 C C . THR B 1 76 ? 20.230 -16.326 -2.215 1.000 28.782 58 THR B C 1
ATOM 6782 O O . THR B 1 76 ? 21.444 -16.103 -2.415 1.000 25.862 58 THR B O 1
ATOM 6793 N N . ILE B 1 77 ? 19.469 -17.151 -2.935 1.000 28.963 59 ILE B N 1
ATOM 6794 C CA . ILE B 1 77 ? 19.986 -17.952 -4.087 1.000 30.926 59 ILE B CA 1
ATOM 6795 C C . ILE B 1 77 ? 18.906 -18.082 -5.160 1.000 29.630 59 ILE B C 1
ATOM 6796 O O . ILE B 1 77 ? 17.760 -18.367 -4.801 1.000 30.695 59 ILE B O 1
ATOM 6812 N N . PHE B 1 78 ? 19.265 -17.800 -6.414 1.000 30.824 60 PHE B N 1
ATOM 6813 C CA . PHE B 1 78 ? 18.458 -18.111 -7.623 1.000 30.330 60 PHE B CA 1
ATOM 6814 C C . PHE B 1 78 ? 18.715 -19.586 -7.925 1.000 26.770 60 PHE B C 1
ATOM 6815 O O . PHE B 1 78 ? 19.888 -19.954 -8.151 1.000 23.272 60 PHE B O 1
ATOM 6832 N N . LEU B 1 79 ? 17.665 -20.397 -7.889 1.000 27.195 61 LEU B N 1
ATOM 6833 C CA . LEU B 1 79 ? 17.796 -21.882 -7.879 1.000 29.482 61 LEU B CA 1
ATOM 6834 C C . LEU B 1 79 ? 18.181 -22.361 -9.274 1.000 30.919 61 LEU B C 1
ATOM 6835 O O . LEU B 1 79 ? 18.010 -21.629 -10.250 1.000 30.346 61 LEU B O 1
ATOM 6851 N N . PRO B 1 80 ? 18.789 -23.565 -9.367 1.000 31.705 62 PRO B N 1
ATOM 6852 C CA . PRO B 1 80 ? 19.306 -24.112 -10.624 1.000 32.143 62 PRO B CA 1
ATOM 6853 C C . PRO B 1 80 ? 18.304 -24.136 -11.783 1.000 33.048 62 PRO B C 1
ATOM 6854 O O . PRO B 1 80 ? 17.197 -24.615 -11.581 1.000 32.276 62 PRO B O 1
ATOM 6865 N N . GLN B 1 81 ? 18.735 -23.620 -12.942 1.000 34.832 63 GLN B N 1
ATOM 6866 C CA . GLN B 1 81 ? 17.932 -23.453 -14.177 1.000 35.778 63 GLN B CA 1
ATOM 6867 C C . GLN B 1 81 ? 18.868 -23.293 -15.381 1.000 35.030 63 GLN B C 1
ATOM 6868 O O . GLN B 1 81 ? 20.087 -23.068 -15.212 1.000 30.833 63 GLN B O 1
ATOM 6882 N N . PHE B 1 82 ? 18.306 -23.426 -16.573 1.000 34.588 64 PHE B N 1
ATOM 6883 C CA . PHE B 1 82 ? 18.998 -23.164 -17.856 1.000 31.337 64 PHE B CA 1
ATOM 6884 C C . PHE B 1 82 ? 17.948 -22.637 -18.832 1.000 28.918 64 PHE B C 1
ATOM 6885 O O . PHE B 1 82 ? 16.761 -22.874 -18.615 1.000 25.333 64 PHE B O 1
ATOM 6902 N N . THR B 1 83 ? 18.420 -21.947 -19.864 1.000 30.584 65 THR B N 1
ATOM 6903 C CA . THR B 1 83 ? 17.633 -21.235 -20.889 1.000 29.344 65 THR B CA 1
ATOM 6904 C C . THR B 1 83 ? 18.212 -21.582 -22.261 1.000 28.689 65 THR B C 1
ATOM 6905 O O . THR B 1 83 ? 19.424 -21.726 -22.366 1.000 27.426 65 THR B O 1
ATOM 6916 N N . ASP B 1 84 ? 17.359 -21.749 -23.265 1.000 28.699 66 ASP B N 1
ATOM 6917 C CA . ASP B 1 84 ? 17.744 -21.828 -24.692 1.000 31.047 66 ASP B CA 1
ATOM 6918 C C . ASP B 1 84 ? 18.277 -20.462 -25.177 1.000 33.194 66 ASP B C 1
ATOM 6919 O O . ASP B 1 84 ? 17.746 -19.936 -26.186 1.000 36.166 66 ASP B O 1
ATOM 6928 N N . ALA B 1 85 ? 19.298 -19.889 -24.523 1.000 31.967 67 ALA B N 1
ATOM 6929 C CA . ALA B 1 85 ? 19.855 -18.559 -24.872 1.000 28.987 67 ALA B CA 1
ATOM 6930 C C . ALA B 1 85 ? 21.229 -18.384 -24.232 1.000 27.327 67 ALA B C 1
ATOM 6931 O O . ALA B 1 85 ? 21.384 -18.750 -23.092 1.000 26.995 67 ALA B O 1
ATOM 6938 N N . ASP B 1 86 ? 22.204 -17.898 -24.990 1.000 27.414 68 ASP B N 1
ATOM 6939 C CA . ASP B 1 86 ? 23.534 -17.495 -24.480 1.000 25.800 68 ASP B CA 1
ATOM 6940 C C . ASP B 1 86 ? 23.347 -16.271 -23.595 1.000 26.528 68 ASP B C 1
ATOM 6941 O O . ASP B 1 86 ? 22.820 -15.280 -24.120 1.000 28.584 68 ASP B O 1
ATOM 6950 N N . PHE B 1 87 ? 23.751 -16.320 -22.323 1.000 24.926 69 PHE B N 1
ATOM 6951 C CA . PHE B 1 87 ? 23.697 -15.148 -21.412 1.000 25.637 69 PHE B CA 1
ATOM 6952 C C . PHE B 1 87 ? 25.092 -14.522 -21.323 1.000 26.727 69 PHE B C 1
ATOM 6953 O O . PHE B 1 87 ? 26.102 -15.278 -21.215 1.000 24.651 69 PHE B O 1
ATOM 6970 N N . ILE B 1 88 ? 25.152 -13.187 -21.430 1.000 25.379 70 ILE B N 1
ATOM 6971 C CA . ILE B 1 88 ? 26.334 -12.405 -20.975 1.000 27.842 70 ILE B CA 1
ATOM 6972 C C . ILE B 1 88 ? 25.927 -11.647 -19.710 1.000 27.929 70 ILE B C 1
ATOM 6973 O O . ILE B 1 88 ? 25.034 -10.747 -19.770 1.000 24.727 70 ILE B O 1
ATOM 6989 N N . LEU B 1 89 ? 26.597 -12.024 -18.624 1.000 26.673 71 LEU B N 1
ATOM 6990 C CA . LEU B 1 89 ? 26.344 -11.592 -17.232 1.000 27.201 71 LEU B CA 1
ATOM 6991 C C . LEU B 1 89 ? 27.294 -10.448 -16.870 1.000 26.652 71 LEU B C 1
ATOM 6992 O O . LEU B 1 89 ? 28.514 -10.645 -16.992 1.000 24.335 71 LEU B O 1
ATOM 7008 N N . VAL B 1 90 ? 26.763 -9.345 -16.347 1.000 26.348 72 VAL B N 1
ATOM 7009 C CA . VAL B 1 90 ? 27.595 -8.299 -15.687 1.000 27.401 72 VAL B CA 1
ATOM 7010 C C . VAL B 1 90 ? 27.054 -8.051 -14.281 1.000 27.858 72 VAL B C 1
ATOM 7011 O O . VAL B 1 90 ? 25.845 -7.767 -14.143 1.000 29.214 72 VAL B O 1
ATOM 7024 N N . VAL B 1 91 ? 27.916 -8.131 -13.272 1.000 26.133 73 VAL B N 1
ATOM 7025 C CA . VAL B 1 91 ? 27.514 -7.724 -11.904 1.000 24.161 73 VAL B CA 1
ATOM 7026 C C . VAL B 1 91 ? 27.546 -6.205 -11.892 1.000 23.459 73 VAL B C 1
ATOM 7027 O O . VAL B 1 91 ? 28.660 -5.639 -11.919 1.000 21.826 73 VAL B O 1
ATOM 7040 N N . LEU B 1 92 ? 26.349 -5.614 -11.892 1.000 23.025 74 LEU B N 1
ATOM 7041 C CA . LEU B 1 92 ? 26.100 -4.170 -11.724 1.000 24.952 74 LEU B CA 1
ATOM 7042 C C . LEU B 1 92 ? 26.471 -3.790 -10.307 1.000 25.875 74 LEU B C 1
ATOM 7043 O O . LEU B 1 92 ? 26.958 -2.684 -10.106 1.000 32.377 74 LEU B O 1
ATOM 7059 N N . SER B 1 93 ? 26.223 -4.679 -9.360 1.000 27.355 75 SER B N 1
ATOM 7060 C CA . SER B 1 93 ? 26.327 -4.354 -7.921 1.000 29.446 75 SER B CA 1
ATOM 7061 C C . SER B 1 93 ? 26.255 -5.615 -7.055 1.000 31.641 75 SER B C 1
ATOM 7062 O O . SER B 1 93 ? 25.492 -6.553 -7.393 1.000 31.761 75 SER B O 1
ATOM 7070 N N . GLY B 1 94 ? 27.023 -5.632 -5.966 1.000 32.222 76 GLY B N 1
ATOM 7071 C CA . GLY B 1 94 ? 26.881 -6.638 -4.900 1.000 31.347 76 GLY B CA 1
ATOM 7072 C C . GLY B 1 94 ? 27.976 -7.680 -4.935 1.000 29.750 76 GLY B C 1
ATOM 7073 O O . GLY B 1 94 ? 28.979 -7.470 -5.635 1.000 25.133 76 GLY B O 1
ATOM 7077 N N . LYS B 1 95 ? 27.763 -8.762 -4.183 1.000 32.483 77 LYS B N 1
ATOM 7078 C CA . LYS B 1 95 ? 28.701 -9.901 -4.054 1.000 33.794 77 LYS B CA 1
ATOM 7079 C C . LYS B 1 95 ? 27.911 -11.197 -4.213 1.000 35.124 77 LYS B C 1
ATOM 7080 O O . LYS B 1 95 ? 26.804 -11.272 -3.659 1.000 37.835 77 LYS B O 1
ATOM 7099 N N . ALA B 1 96 ? 28.497 -12.178 -4.908 1.000 37.031 78 ALA B N 1
ATOM 7100 C CA . ALA B 1 96 ? 27.821 -13.386 -5.441 1.000 35.942 78 ALA B CA 1
ATOM 7101 C C . ALA B 1 96 ? 28.775 -14.591 -5.520 1.000 33.043 78 ALA B C 1
ATOM 7102 O O . ALA B 1 96 ? 29.966 -14.450 -5.828 1.000 33.359 78 ALA B O 1
ATOM 7109 N N . ILE B 1 97 ? 28.244 -15.768 -5.262 1.000 32.130 79 ILE B N 1
ATOM 7110 C CA . ILE B 1 97 ? 28.806 -17.028 -5.790 1.000 33.153 79 ILE B CA 1
ATOM 7111 C C . ILE B 1 97 ? 27.965 -17.348 -7.007 1.000 32.802 79 ILE B C 1
ATOM 7112 O O . ILE B 1 97 ? 26.728 -17.307 -6.877 1.000 35.858 79 ILE B O 1
ATOM 7128 N N . LEU B 1 98 ? 28.623 -17.583 -8.135 1.000 30.340 80 LEU B N 1
ATOM 7129 C CA . LEU B 1 98 ? 28.025 -18.174 -9.354 1.000 29.066 80 LEU B CA 1
ATOM 7130 C C . LEU B 1 98 ? 28.642 -19.554 -9.509 1.000 29.106 80 LEU B C 1
ATOM 7131 O O . LEU B 1 98 ? 29.890 -19.645 -9.628 1.000 31.752 80 LEU B O 1
ATOM 7147 N N . THR B 1 99 ? 27.803 -20.577 -9.501 1.000 28.673 81 THR B N 1
ATOM 7148 C CA . THR B 1 99 ? 28.210 -21.959 -9.853 1.000 27.155 81 THR B CA 1
ATOM 7149 C C . THR B 1 99 ? 27.704 -22.284 -11.257 1.000 24.333 81 THR B C 1
ATOM 7150 O O . THR B 1 99 ? 26.539 -21.975 -11.573 1.000 20.979 81 THR B O 1
ATOM 7161 N N . VAL B 1 100 ? 28.584 -22.882 -12.048 1.000 25.688 82 VAL B N 1
ATOM 7162 C CA . VAL B 1 100 ? 28.354 -23.221 -13.480 1.000 27.752 82 VAL B CA 1
ATOM 7163 C C . VAL B 1 100 ? 28.585 -24.714 -13.640 1.000 25.534 82 VAL B C 1
ATOM 7164 O O . VAL B 1 100 ? 29.687 -25.150 -13.306 1.000 23.743 82 VAL B O 1
ATOM 7177 N N . LEU B 1 101 ? 27.581 -25.425 -14.150 1.000 25.768 83 LEU B N 1
ATOM 7178 C CA . LEU B 1 101 ? 27.594 -26.901 -14.302 1.000 27.467 83 LEU B CA 1
ATOM 7179 C C . LEU B 1 101 ? 27.769 -27.261 -15.773 1.000 29.149 83 LEU B C 1
ATOM 7180 O O . LEU B 1 101 ? 26.976 -26.748 -16.608 1.000 30.026 83 LEU B O 1
ATOM 7196 N N . ASN B 1 102 ? 28.757 -28.113 -16.050 1.000 33.956 84 ASN B N 1
ATOM 7197 C CA . ASN B 1 102 ? 28.843 -28.960 -17.268 1.000 35.137 84 ASN B CA 1
ATOM 7198 C C . ASN B 1 102 ? 28.403 -30.353 -16.808 1.000 35.104 84 ASN B C 1
ATOM 7199 O O . ASN B 1 102 ? 28.168 -30.501 -15.619 1.000 34.748 84 ASN B O 1
ATOM 7210 N N . SER B 1 103 ? 28.290 -31.322 -17.717 1.000 37.434 85 SER B N 1
ATOM 7211 C CA . SER B 1 103 ? 27.681 -32.662 -17.507 1.000 35.433 85 SER B CA 1
ATOM 7212 C C . SER B 1 103 ? 28.474 -33.536 -16.515 1.000 38.380 85 SER B C 1
ATOM 7213 O O . SER B 1 103 ? 27.850 -34.431 -15.914 1.000 41.020 85 SER B O 1
ATOM 7221 N N . ASN B 1 104 ? 29.789 -33.331 -16.367 1.000 43.911 86 ASN B N 1
ATOM 7222 C CA . ASN B 1 104 ? 30.673 -34.120 -15.456 1.000 45.616 86 ASN B CA 1
ATOM 7223 C C . ASN B 1 104 ? 31.575 -33.239 -14.582 1.000 43.965 86 ASN B C 1
ATOM 7224 O O . ASN B 1 104 ? 32.506 -33.811 -14.005 1.000 40.313 86 ASN B O 1
ATOM 7235 N N . ASP B 1 105 ? 31.359 -31.921 -14.508 1.000 45.560 87 ASP B N 1
ATOM 7236 C CA . ASP B 1 105 ? 32.026 -31.056 -13.496 1.000 48.266 87 ASP B CA 1
ATOM 7237 C C . ASP B 1 105 ? 31.130 -29.860 -13.134 1.000 41.580 87 ASP B C 1
ATOM 7238 O O . ASP B 1 105 ? 29.956 -29.783 -13.581 1.000 33.197 87 ASP B O 1
ATOM 7247 N N . ARG B 1 106 ? 31.668 -29.010 -12.263 1.000 41.945 88 ARG B N 1
ATOM 7248 C CA . ARG B 1 106 ? 31.076 -27.733 -11.802 1.000 39.766 88 ARG B CA 1
ATOM 7249 C C . ARG B 1 106 ? 32.232 -26.788 -11.508 1.000 35.809 88 ARG B C 1
ATOM 7250 O O . ARG B 1 106 ? 33.291 -27.281 -11.057 1.000 31.030 88 ARG B O 1
ATOM 7271 N N . ASN B 1 107 ? 32.037 -25.502 -11.791 1.000 35.275 89 ASN B N 1
ATOM 7272 C CA . ASN B 1 107 ? 32.990 -24.424 -11.429 1.000 36.522 89 ASN B CA 1
ATOM 7273 C C . ASN B 1 107 ? 32.210 -23.317 -10.739 1.000 36.175 89 ASN B C 1
ATOM 7274 O O . ASN B 1 107 ? 31.115 -22.976 -11.216 1.000 41.751 89 ASN B O 1
ATOM 7285 N N . SER B 1 108 ? 32.706 -22.820 -9.617 1.000 32.113 90 SER B N 1
ATOM 7286 C CA . SER B 1 108 ? 31.956 -21.780 -8.885 1.000 35.084 90 SER B CA 1
ATOM 7287 C C . SER B 1 108 ? 32.864 -20.568 -8.672 1.000 32.271 90 SER B C 1
ATOM 7288 O O . SER B 1 108 ? 34.092 -20.745 -8.497 1.000 31.407 90 SER B O 1
ATOM 7296 N N . PHE B 1 109 ? 32.272 -19.378 -8.742 1.000 28.881 91 PHE B N 1
ATOM 7297 C CA . PHE B 1 109 ? 33.012 -18.103 -8.849 1.000 28.579 91 PHE B CA 1
ATOM 7298 C C . PHE B 1 109 ? 32.514 -17.130 -7.790 1.000 27.472 91 PHE B C 1
ATOM 7299 O O . PHE B 1 109 ? 31.287 -17.026 -7.628 1.000 25.259 91 PHE B O 1
ATOM 7316 N N . ASN B 1 110 ? 33.447 -16.470 -7.102 1.000 28.229 92 ASN B N 1
ATOM 7317 C CA . ASN B 1 110 ? 33.190 -15.225 -6.338 1.000 30.811 92 ASN B CA 1
ATOM 7318 C C . ASN B 1 110 ? 33.052 -14.114 -7.374 1.000 31.172 92 ASN B C 1
ATOM 7319 O O . ASN B 1 110 ? 34.028 -13.881 -8.108 1.000 31.492 92 ASN B O 1
ATOM 7330 N N . LEU B 1 111 ? 31.880 -13.494 -7.465 1.000 33.236 93 LEU B N 1
ATOM 7331 C CA . LEU B 1 111 ? 31.630 -12.351 -8.386 1.000 36.050 93 LEU B CA 1
ATOM 7332 C C . LEU B 1 111 ? 31.533 -11.052 -7.579 1.000 34.909 93 LEU B C 1
ATOM 7333 O O . LEU B 1 111 ? 30.836 -11.037 -6.552 1.000 31.252 93 LEU B O 1
ATOM 7349 N N . GLU B 1 112 ? 32.210 -10.007 -8.059 1.000 38.511 94 GLU B N 1
ATOM 7350 C CA . GLU B 1 112 ? 32.151 -8.623 -7.522 1.000 41.478 94 GLU B CA 1
ATOM 7351 C C . GLU B 1 112 ? 31.664 -7.685 -8.638 1.000 38.356 94 GLU B C 1
ATOM 7352 O O . GLU B 1 112 ? 31.749 -8.090 -9.807 1.000 33.087 94 GLU B O 1
ATOM 7364 N N . ARG B 1 113 ? 31.159 -6.498 -8.274 1.000 39.414 95 ARG B N 1
ATOM 7365 C CA . ARG B 1 113 ? 30.936 -5.322 -9.167 1.000 38.869 95 ARG B CA 1
ATOM 7366 C C . ARG B 1 113 ? 31.888 -5.399 -10.370 1.000 33.776 95 ARG B C 1
ATOM 7367 O O . ARG B 1 113 ? 33.105 -5.479 -10.142 1.000 34.760 95 ARG B O 1
ATOM 7388 N N . GLY B 1 114 ? 31.361 -5.420 -11.594 1.000 28.182 96 GLY B N 1
ATOM 7389 C CA . GLY B 1 114 ? 32.163 -5.342 -12.833 1.000 29.127 96 GLY B CA 1
ATOM 7390 C C . GLY B 1 114 ? 32.458 -6.692 -13.474 1.000 27.173 96 GLY B C 1
ATOM 7391 O O . GLY B 1 114 ? 32.854 -6.713 -14.652 1.000 25.039 96 GLY B O 1
ATOM 7395 N N . ASP B 1 115 ? 32.331 -7.776 -12.719 1.000 26.794 97 ASP B N 1
ATOM 7396 C CA . ASP B 1 115 ? 32.613 -9.148 -13.197 1.000 26.624 97 ASP B CA 1
ATOM 7397 C C . ASP B 1 115 ? 31.560 -9.475 -14.237 1.000 26.435 97 ASP B C 1
ATOM 7398 O O . ASP B 1 115 ? 30.353 -9.400 -13.920 1.000 25.768 97 ASP B O 1
ATOM 7407 N N . THR B 1 116 ? 32.027 -9.794 -15.439 1.000 27.654 98 THR B N 1
ATOM 7408 C CA . THR B 1 116 ? 31.200 -10.212 -16.596 1.000 27.925 98 THR B CA 1
ATOM 7409 C C . THR B 1 116 ? 31.548 -11.669 -16.933 1.000 23.973 98 THR B C 1
ATOM 7410 O O . THR B 1 116 ? 32.679 -12.033 -16.716 1.000 22.442 98 THR B O 1
ATOM 7421 N N . ILE B 1 117 ? 30.599 -12.486 -17.389 1.000 24.202 99 ILE B N 1
ATOM 7422 C CA . ILE B 1 117 ? 30.888 -13.888 -17.827 1.000 25.060 99 ILE B CA 1
ATOM 7423 C C . ILE B 1 117 ? 29.846 -14.347 -18.847 1.000 24.887 99 ILE B C 1
ATOM 7424 O O . ILE B 1 117 ? 28.705 -13.841 -18.802 1.000 26.243 99 ILE B O 1
ATOM 7440 N N . LYS B 1 118 ? 30.228 -15.275 -19.729 1.000 25.054 100 LYS B N 1
ATOM 7441 C CA . LYS B 1 118 ? 29.309 -15.887 -20.724 1.000 26.883 100 LYS B CA 1
ATOM 7442 C C . LYS B 1 118 ? 28.860 -17.269 -20.231 1.000 29.670 100 LYS B C 1
ATOM 7443 O O . LYS B 1 118 ? 29.728 -18.110 -19.855 1.000 27.701 100 LYS B O 1
ATOM 7462 N N . LEU B 1 119 ? 27.537 -17.452 -20.186 1.000 32.795 101 LEU B N 1
ATOM 7463 C CA . LEU B 1 119 ? 26.835 -18.715 -19.871 1.000 32.131 101 LEU B CA 1
ATOM 7464 C C . LEU B 1 119 ? 26.183 -19.175 -21.159 1.000 28.785 101 LEU B C 1
ATOM 7465 O O . LEU B 1 119 ? 25.125 -18.684 -21.539 1.000 29.980 101 LEU B O 1
ATOM 7481 N N . PRO B 1 120 ? 26.839 -20.102 -21.870 1.000 25.598 102 PRO B N 1
ATOM 7482 C CA . PRO B 1 120 ? 26.264 -20.693 -23.072 1.000 24.965 102 PRO B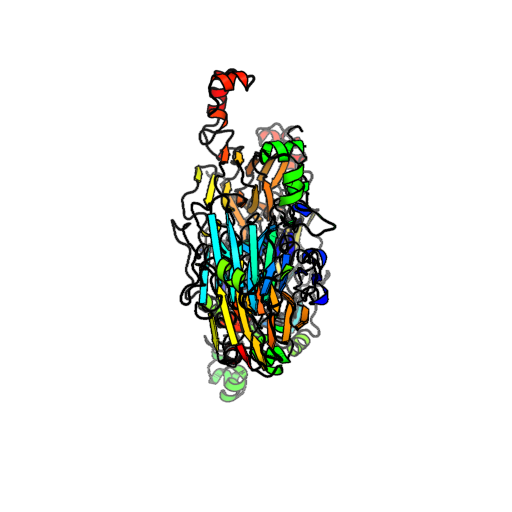 CA 1
ATOM 7483 C C . PRO B 1 120 ? 24.845 -21.193 -22.800 1.000 24.754 102 PRO B C 1
ATOM 7484 O O . PRO B 1 120 ? 24.615 -21.642 -21.714 1.000 27.459 102 PRO B O 1
ATOM 7495 N N . ALA B 1 121 ? 23.933 -21.071 -23.764 1.000 24.704 103 ALA B N 1
ATOM 7496 C CA . ALA B 1 121 ? 22.585 -21.677 -23.701 1.000 25.208 103 ALA B CA 1
ATOM 7497 C C . ALA B 1 121 ? 22.692 -23.084 -23.116 1.000 24.543 103 ALA B C 1
ATOM 7498 O O . ALA B 1 121 ? 23.688 -23.757 -23.356 1.000 22.949 103 ALA B O 1
ATOM 7505 N N . GLY B 1 122 ? 21.669 -23.485 -22.372 1.000 27.477 104 GLY B N 1
ATOM 7506 C CA . GLY B 1 122 ? 21.503 -24.847 -21.830 1.000 28.330 104 GLY B CA 1
ATOM 7507 C C . GLY B 1 122 ? 22.465 -25.180 -20.705 1.000 26.440 104 GLY B C 1
ATOM 7508 O O . GLY B 1 122 ? 22.473 -26.349 -20.323 1.000 28.423 104 GLY B O 1
ATOM 7512 N N . THR B 1 123 ? 23.222 -24.211 -20.185 1.000 24.841 105 THR B N 1
ATOM 7513 C CA . THR B 1 123 ? 24.174 -24.404 -19.065 1.000 26.395 105 THR B CA 1
ATOM 7514 C C . THR B 1 123 ? 23.452 -24.173 -17.735 1.000 26.958 105 THR B C 1
ATOM 7515 O O . THR B 1 123 ? 23.005 -23.052 -17.530 1.000 24.476 105 THR B O 1
ATOM 7526 N N . ILE B 1 124 ? 23.390 -25.190 -16.853 1.000 29.181 106 ILE B N 1
ATOM 7527 C CA . ILE B 1 124 ? 22.802 -25.062 -15.485 1.000 27.305 106 ILE B CA 1
ATOM 7528 C C . ILE B 1 124 ? 23.718 -24.182 -14.632 1.000 28.790 106 ILE B C 1
ATOM 7529 O O . ILE B 1 124 ? 24.920 -24.516 -14.470 1.000 28.863 106 ILE B O 1
ATOM 7545 N N . ALA B 1 125 ? 23.157 -23.080 -14.128 1.000 31.039 107 ALA B N 1
ATOM 7546 C CA . ALA B 1 125 ? 23.792 -22.164 -13.153 1.000 32.770 107 ALA B CA 1
ATOM 7547 C C . ALA B 1 125 ? 22.864 -21.931 -11.965 1.000 33.113 107 ALA B C 1
ATOM 7548 O O . ALA B 1 125 ? 21.647 -22.247 -12.020 1.000 36.249 107 ALA B O 1
ATOM 7555 N N . TYR B 1 126 ? 23.438 -21.358 -10.925 1.000 28.547 108 TYR B N 1
ATOM 7556 C CA . TYR B 1 126 ? 22.683 -20.832 -9.774 1.000 27.400 108 TYR B CA 1
ATOM 7557 C C . TYR B 1 126 ? 23.620 -19.831 -9.116 1.000 27.144 108 TYR B C 1
ATOM 7558 O O . TYR B 1 126 ? 24.889 -19.983 -9.256 1.000 24.087 108 TYR B O 1
ATOM 7576 N N . LEU B 1 127 ? 22.995 -18.818 -8.516 1.000 25.771 109 LEU B N 1
ATOM 7577 C CA . LEU B 1 127 ? 23.595 -17.491 -8.220 1.000 24.925 109 LEU B CA 1
ATOM 7578 C C . LEU B 1 127 ? 23.194 -17.123 -6.801 1.000 24.459 109 LEU B C 1
ATOM 7579 O O . LEU B 1 127 ? 21.969 -17.033 -6.554 1.000 22.977 109 LEU B O 1
ATOM 7595 N N . ALA B 1 128 ? 24.185 -17.026 -5.921 1.000 24.102 110 ALA B N 1
ATOM 7596 C CA . ALA B 1 128 ? 24.019 -16.749 -4.484 1.000 28.159 110 ALA B CA 1
ATOM 7597 C C . ALA B 1 128 ? 24.458 -15.303 -4.232 1.000 29.673 110 ALA B C 1
ATOM 7598 O O . ALA B 1 128 ? 25.572 -14.934 -4.633 1.000 31.741 110 ALA B O 1
ATOM 7605 N N . ASN B 1 129 ? 23.595 -14.488 -3.636 1.000 32.252 111 ASN B N 1
ATOM 7606 C CA . ASN B 1 129 ? 24.041 -13.246 -2.961 1.000 30.845 111 ASN B CA 1
ATOM 7607 C C . ASN B 1 129 ? 24.721 -13.706 -1.686 1.000 29.908 111 ASN B C 1
ATOM 7608 O O . ASN B 1 129 ? 24.032 -14.292 -0.856 1.000 28.736 111 ASN B O 1
ATOM 7619 N N . ARG B 1 130 ? 26.029 -13.501 -1.584 1.000 32.936 112 ARG B N 1
ATOM 7620 C CA . ARG B 1 130 ? 26.846 -13.965 -0.435 1.000 32.834 112 ARG B CA 1
ATOM 7621 C C . ARG B 1 130 ? 27.121 -12.814 0.538 1.000 34.767 112 ARG B C 1
ATOM 7622 O O . ARG B 1 130 ? 27.886 -13.025 1.475 1.000 37.749 112 ARG B O 1
ATOM 7643 N N . ASP B 1 131 ? 26.554 -11.628 0.317 1.000 36.521 113 ASP B N 1
ATOM 7644 C CA . ASP B 1 131 ? 26.872 -10.450 1.155 1.000 35.665 113 ASP B CA 1
ATOM 7645 C C . ASP B 1 131 ? 25.986 -10.477 2.398 1.000 36.213 113 ASP B C 1
ATOM 7646 O O . ASP B 1 131 ? 24.858 -10.996 2.340 1.000 31.492 113 ASP B O 1
ATOM 7655 N N . ASP B 1 132 ? 26.469 -9.864 3.472 1.000 39.630 114 ASP B N 1
ATOM 7656 C CA . ASP B 1 132 ? 25.663 -9.678 4.697 1.000 40.821 114 ASP B CA 1
ATOM 7657 C C . ASP B 1 132 ? 24.630 -8.572 4.493 1.000 36.919 114 ASP B C 1
ATOM 7658 O O . ASP B 1 132 ? 23.661 -8.612 5.229 1.000 35.780 114 ASP B O 1
ATOM 7667 N N . ASN B 1 133 ? 24.795 -7.679 3.505 1.000 36.854 115 ASN B N 1
ATOM 7668 C CA . ASN B 1 133 ? 24.223 -6.298 3.535 1.000 39.020 115 ASN B CA 1
ATOM 7669 C C . ASN B 1 133 ? 23.685 -5.855 2.164 1.000 35.054 115 ASN B C 1
ATOM 7670 O O . ASN B 1 133 ? 22.496 -5.499 2.072 1.000 32.049 115 ASN B O 1
ATOM 7681 N N . GLU B 1 134 ? 24.535 -5.846 1.144 1.000 34.465 116 GLU B N 1
ATOM 7682 C CA . GLU B 1 134 ? 24.219 -5.264 -0.185 1.000 36.125 116 GLU B CA 1
ATOM 7683 C C . GLU B 1 134 ? 23.316 -6.215 -0.953 1.000 33.471 116 GLU B C 1
ATOM 7684 O O . GLU B 1 134 ? 23.524 -7.424 -0.872 1.000 35.884 116 GLU B O 1
ATOM 7696 N N . ASP B 1 135 ? 22.332 -5.674 -1.655 1.000 33.213 117 ASP B N 1
ATOM 7697 C CA . ASP B 1 135 ? 21.592 -6.427 -2.696 1.000 33.480 117 ASP B CA 1
ATOM 7698 C C . ASP B 1 135 ? 22.584 -6.775 -3.798 1.000 31.123 117 ASP B C 1
ATOM 7699 O O . ASP B 1 135 ? 23.607 -6.065 -3.917 1.000 27.766 117 ASP B O 1
ATOM 7708 N N . LEU B 1 136 ? 22.299 -7.855 -4.527 1.000 30.734 118 LEU B N 1
ATOM 7709 C CA . LEU B 1 136 ? 23.039 -8.251 -5.750 1.000 31.210 118 LEU B CA 1
ATOM 7710 C C . LEU B 1 136 ? 22.202 -7.829 -6.957 1.000 30.664 118 LEU B C 1
ATOM 7711 O O . LEU B 1 136 ? 21.028 -8.238 -7.025 1.000 31.891 118 LEU B O 1
ATOM 7727 N N . ARG B 1 137 ? 22.781 -7.000 -7.826 1.000 30.305 119 ARG B N 1
ATOM 7728 C CA A ARG B 1 137 ? 22.155 -6.544 -9.100 0.500 30.763 119 ARG B CA 1
ATOM 7729 C CA B ARG B 1 137 ? 22.168 -6.516 -9.093 0.500 27.523 119 ARG B CA 1
ATOM 7730 C C . ARG B 1 137 ? 23.006 -7.055 -10.268 1.000 27.747 119 ARG B C 1
ATOM 7731 O O . ARG B 1 137 ? 24.177 -6.671 -10.384 1.000 29.050 119 ARG B O 1
ATOM 7771 N N . VAL B 1 138 ? 22.439 -7.943 -11.074 1.000 27.948 120 VAL B N 1
ATOM 7772 C CA . VAL B 1 138 ? 23.100 -8.532 -12.274 1.000 27.987 120 VAL B CA 1
ATOM 7773 C C . VAL B 1 138 ? 22.297 -8.185 -13.532 1.000 27.172 120 VAL B C 1
ATOM 7774 O O . VAL B 1 138 ? 21.062 -8.327 -13.517 1.000 24.198 120 VAL B O 1
ATOM 7787 N N . LEU B 1 139 ? 22.997 -7.716 -14.567 1.000 29.813 121 LEU B N 1
ATOM 7788 C CA . LEU B 1 139 ? 22.458 -7.413 -15.920 1.000 31.423 121 LEU B CA 1
ATOM 7789 C C . LEU B 1 139 ? 22.827 -8.584 -16.851 1.000 32.684 121 LEU B C 1
ATOM 7790 O O . LEU B 1 139 ? 24.039 -9.000 -16.826 1.000 29.691 121 LEU B O 1
ATOM 7806 N N . ASP B 1 140 ? 21.839 -9.131 -17.589 1.000 32.171 122 ASP B N 1
ATOM 7807 C CA . ASP B 1 140 ? 22.030 -10.246 -18.570 1.000 33.104 122 ASP B CA 1
ATOM 7808 C C . ASP B 1 140 ? 21.646 -9.804 -19.978 1.000 29.416 122 ASP B C 1
ATOM 7809 O O . ASP B 1 140 ? 20.488 -9.466 -20.190 1.000 27.147 122 ASP B O 1
ATOM 7818 N N . LEU B 1 141 ? 22.582 -9.878 -20.914 1.000 27.889 123 LEU B N 1
ATOM 7819 C CA . LEU B 1 141 ? 22.237 -9.981 -22.349 1.000 29.480 123 LEU B CA 1
ATOM 7820 C C . LEU B 1 141 ? 22.023 -11.455 -22.691 1.000 29.799 123 LEU B C 1
ATOM 7821 O O . LEU B 1 141 ? 22.949 -12.272 -22.438 1.000 31.824 123 LEU B O 1
ATOM 7837 N N . ALA B 1 142 ? 20.835 -11.776 -23.201 1.000 27.485 124 ALA B N 1
ATOM 7838 C CA . ALA B 1 142 ? 20.469 -13.128 -23.668 1.000 26.073 124 ALA B CA 1
ATOM 7839 C C . ALA B 1 142 ? 20.314 -13.073 -25.182 1.000 25.955 124 ALA B C 1
ATOM 7840 O O . ALA B 1 142 ? 19.747 -12.099 -25.688 1.000 25.852 124 ALA B O 1
ATOM 7847 N N . ILE B 1 143 ? 20.903 -14.047 -25.864 1.000 28.020 125 ILE B N 1
ATOM 7848 C CA . ILE B 1 143 ? 20.863 -14.231 -27.340 1.000 26.221 125 ILE B CA 1
ATOM 7849 C C . ILE B 1 143 ? 20.281 -15.620 -27.538 1.000 24.753 125 ILE B C 1
ATOM 7850 O O . ILE B 1 143 ? 21.010 -16.603 -27.505 1.000 22.048 125 ILE B O 1
ATOM 7866 N N . PRO B 1 144 ? 18.934 -15.712 -27.591 1.000 24.801 126 PRO B N 1
ATOM 7867 C CA . PRO B 1 144 ? 18.235 -16.952 -27.879 1.000 25.570 126 PRO B CA 1
ATOM 7868 C C . PRO B 1 144 ? 18.822 -17.763 -29.036 1.000 26.002 126 PRO B C 1
ATOM 7869 O O . PRO B 1 144 ? 19.307 -17.202 -29.966 1.000 25.855 126 PRO B O 1
ATOM 7880 N N . VAL B 1 145 ? 18.763 -19.087 -28.904 1.000 27.312 127 VAL B N 1
ATOM 7881 C CA . VAL B 1 145 ? 19.242 -20.042 -29.933 1.000 28.141 127 VAL B CA 1
ATOM 7882 C C . VAL B 1 145 ? 18.053 -20.725 -30.630 1.000 28.494 127 VAL B C 1
ATOM 7883 O O . VAL B 1 145 ? 18.212 -21.052 -31.804 1.000 27.311 127 VAL B O 1
ATOM 7896 N N . ASN B 1 146 ? 16.876 -20.857 -30.007 1.000 31.275 128 ASN B N 1
ATOM 7897 C CA . ASN B 1 146 ? 15.760 -21.647 -30.608 1.000 32.044 128 ASN B CA 1
ATOM 7898 C C . ASN B 1 146 ? 14.974 -20.742 -31.559 1.000 32.124 128 ASN B C 1
ATOM 7899 O O . ASN B 1 146 ? 15.236 -20.847 -32.737 1.000 41.250 128 ASN B O 1
ATOM 7910 N N . ARG B 1 147 ? 14.039 -19.920 -31.078 1.000 32.309 129 ARG B N 1
ATOM 7911 C CA A ARG B 1 147 ? 13.257 -18.953 -31.901 0.500 31.853 129 ARG B CA 1
ATOM 7912 C CA B ARG B 1 147 ? 13.303 -18.963 -31.941 0.500 30.596 129 ARG B CA 1
ATOM 7913 C C . ARG B 1 147 ? 13.811 -17.560 -31.661 1.000 31.538 129 ARG B C 1
ATOM 7914 O O . ARG B 1 147 ? 14.239 -17.272 -30.545 1.000 28.485 129 ARG B O 1
ATOM 7954 N N . PRO B 1 148 ? 13.746 -16.649 -32.666 1.000 33.742 130 PRO B N 1
ATOM 7955 C CA . PRO B 1 148 ? 14.289 -15.301 -32.510 1.000 34.038 130 PRO B CA 1
ATOM 7956 C C . PRO B 1 148 ? 13.605 -14.584 -31.334 1.000 35.335 130 PRO B C 1
ATOM 7957 O O . PRO B 1 148 ? 12.388 -14.401 -31.355 1.000 36.974 130 PRO B O 1
ATOM 7968 N N . GLY B 1 149 ? 14.374 -14.245 -30.306 1.000 34.441 131 GLY B N 1
ATOM 7969 C CA . GLY B 1 149 ? 13.898 -13.358 -29.236 1.000 35.365 131 GLY B CA 1
ATOM 7970 C C . GLY B 1 149 ? 13.132 -14.118 -28.188 1.000 40.746 131 GLY B C 1
ATOM 7971 O O . GLY B 1 149 ? 12.738 -13.475 -27.218 1.000 49.576 131 GLY B O 1
ATOM 7975 N N . GLN B 1 150 ? 12.967 -15.435 -28.345 1.000 42.222 132 GLN B N 1
ATOM 7976 C CA . GLN B 1 150 ? 12.191 -16.279 -27.403 1.000 44.898 132 GLN B CA 1
ATOM 7977 C C . GLN B 1 150 ? 13.123 -16.938 -26.379 1.000 43.214 132 GLN B C 1
ATOM 7978 O O . GLN B 1 150 ? 14.029 -17.669 -26.794 1.000 42.994 132 GLN B O 1
ATOM 7992 N N . LEU B 1 151 ? 12.860 -16.691 -25.089 1.000 42.153 133 LEU B N 1
ATOM 7993 C CA . LEU B 1 151 ? 13.512 -17.312 -23.897 1.000 42.534 133 LEU B CA 1
ATOM 7994 C C . LEU B 1 151 ? 12.608 -18.438 -23.356 1.000 38.607 133 LEU B C 1
ATOM 7995 O O . LEU B 1 151 ? 11.498 -18.121 -22.940 1.000 38.110 133 LEU B O 1
ATOM 8011 N N . GLN B 1 152 ? 13.063 -19.696 -23.398 1.000 40.929 134 GLN B N 1
ATOM 8012 C CA . GLN B 1 152 ? 12.459 -20.931 -22.800 1.000 42.880 134 GLN B CA 1
ATOM 8013 C C . GLN B 1 152 ? 13.428 -21.274 -21.632 1.000 40.527 134 GLN B C 1
ATOM 8014 O O . GLN B 1 152 ? 14.612 -21.547 -21.910 1.000 37.390 134 GLN B O 1
ATOM 8028 N N . SER B 1 153 ? 13.028 -21.086 -20.364 1.000 37.063 135 SER B N 1
ATOM 8029 C CA . SER B 1 153 ? 13.847 -21.395 -19.155 1.000 35.756 135 SER B CA 1
ATOM 8030 C C . SER B 1 153 ? 13.336 -22.686 -18.526 1.000 33.801 135 SER B C 1
ATOM 8031 O O . SER B 1 153 ? 12.105 -22.875 -18.502 1.000 33.378 135 SER B O 1
ATOM 8039 N N . PHE B 1 154 ? 14.233 -23.540 -18.038 1.000 32.054 136 PHE B N 1
ATOM 8040 C CA . PHE B 1 154 ? 13.854 -24.857 -17.464 1.000 32.981 136 PHE B CA 1
ATOM 8041 C C . PHE B 1 154 ? 14.329 -24.886 -16.007 1.000 32.555 136 PHE B C 1
ATOM 8042 O O . PHE B 1 154 ? 15.553 -24.798 -15.779 1.000 28.684 136 PHE B O 1
ATOM 8059 N N . LEU B 1 155 ? 13.358 -24.884 -15.081 1.000 32.734 137 LEU B N 1
ATOM 8060 C CA . LEU B 1 155 ? 13.545 -24.856 -13.605 1.000 38.098 137 LEU B CA 1
ATOM 8061 C C . LEU B 1 155 ? 13.672 -26.295 -13.073 1.000 35.003 137 LEU B C 1
ATOM 8062 O O . LEU B 1 155 ? 12.688 -27.051 -13.207 1.000 35.464 137 LEU B O 1
ATOM 8078 N N . LEU B 1 156 ? 14.840 -26.660 -12.529 1.000 33.322 138 LEU B N 1
ATOM 8079 C CA . LEU B 1 156 ? 15.063 -27.931 -11.776 1.000 40.160 138 LEU B CA 1
ATOM 8080 C C . LEU B 1 156 ? 14.221 -27.897 -10.503 1.000 42.636 138 LEU B C 1
ATOM 8081 O O . LEU B 1 156 ? 13.777 -28.970 -10.074 1.000 46.110 138 LEU B O 1
ATOM 8097 N N . SER B 1 157 ? 14.031 -26.694 -9.955 1.000 48.419 139 SER B N 1
ATOM 8098 C CA A SER B 1 157 ? 13.534 -26.443 -8.581 0.500 52.842 139 SER B CA 1
ATOM 8099 C CA B SER B 1 157 ? 13.558 -26.488 -8.561 0.500 50.652 139 SER B CA 1
ATOM 8100 C C . SER B 1 157 ? 12.142 -27.061 -8.409 1.000 58.180 139 SER B C 1
ATOM 8101 O O . SER B 1 157 ? 11.167 -26.499 -9.015 1.000 58.822 139 SER B O 1
ATOM 8115 N N . GLY B 1 158 ? 12.084 -28.178 -7.667 1.000 60.531 140 GLY B N 1
ATOM 8116 C CA . GLY B 1 158 ? 10.885 -28.704 -6.992 1.000 62.145 140 GLY B CA 1
ATOM 8117 C C . GLY B 1 158 ? 10.750 -28.041 -5.628 1.000 66.307 140 GLY B C 1
ATOM 8118 O O . GLY B 1 158 ? 11.559 -28.358 -4.717 1.000 62.642 140 GLY B O 1
ATOM 8122 N N . THR B 1 159 ? 9.818 -27.088 -5.520 1.000 70.581 141 THR B N 1
ATOM 8123 C CA . THR B 1 159 ? 9.519 -26.293 -4.297 1.000 69.210 141 THR B CA 1
ATOM 8124 C C . THR B 1 159 ? 7.995 -26.144 -4.182 1.000 72.924 141 THR B C 1
ATOM 8125 O O . THR B 1 159 ? 7.293 -26.676 -5.068 1.000 67.541 141 THR B O 1
ATOM 8136 N N . GLN B 1 160 ? 7.515 -25.464 -3.132 1.000 80.493 142 GLN B N 1
ATOM 8137 C CA . GLN B 1 160 ? 6.078 -25.162 -2.858 1.000 86.655 142 GLN B CA 1
ATOM 8138 C C . GLN B 1 160 ? 5.273 -25.102 -4.175 1.000 88.410 142 GLN B C 1
ATOM 8139 O O . GLN B 1 160 ? 4.434 -26.004 -4.366 1.000 96.415 142 GLN B O 1
ATOM 8153 N N . ASN B 1 161 ? 5.493 -24.096 -5.043 1.000 87.834 143 ASN B N 1
ATOM 8154 C CA . ASN B 1 161 ? 4.966 -24.036 -6.444 1.000 78.249 143 ASN B CA 1
ATOM 8155 C C . ASN B 1 161 ? 6.155 -24.142 -7.409 1.000 77.942 143 ASN B C 1
ATOM 8156 O O . ASN B 1 161 ? 7.239 -24.546 -6.957 1.000 86.667 143 ASN B O 1
ATOM 8167 N N . GLN B 1 162 ? 5.983 -23.805 -8.688 1.000 77.917 144 GLN B N 1
ATOM 8168 C CA . GLN B 1 162 ? 7.020 -24.010 -9.728 1.000 83.756 144 GLN B CA 1
ATOM 8169 C C . GLN B 1 162 ? 7.436 -25.486 -9.727 1.000 82.844 144 GLN B C 1
ATOM 8170 O O . GLN B 1 162 ? 8.476 -25.852 -9.164 1.000 82.762 144 GLN B O 1
ATOM 8176 N N . PRO B 1 163 ? 6.628 -26.379 -10.356 1.000 75.110 145 PRO B N 1
ATOM 8177 C CA . PRO B 1 163 ? 6.917 -27.818 -10.368 1.000 71.264 145 PRO B CA 1
ATOM 8178 C C . PRO B 1 163 ? 8.022 -28.199 -11.373 1.000 62.100 145 PRO B C 1
ATOM 8179 O O . PRO B 1 163 ? 7.852 -27.895 -12.543 1.000 61.913 145 PRO B O 1
ATOM 8190 N N . SER B 1 164 ? 9.095 -28.858 -10.909 1.000 51.517 146 SER B N 1
ATOM 8191 C CA . SER B 1 164 ? 10.311 -29.246 -11.691 1.000 43.173 146 SER B CA 1
ATOM 8192 C C . SER B 1 164 ? 9.956 -29.735 -13.098 1.000 37.820 146 SER B C 1
ATOM 8193 O O . SER B 1 164 ? 9.004 -30.532 -13.242 1.000 34.059 146 SER B O 1
ATOM 8201 N N . PHE B 1 165 ? 10.727 -29.310 -14.100 1.000 36.274 147 PHE B N 1
ATOM 8202 C CA . PHE B 1 165 ? 10.539 -29.721 -15.521 1.000 33.778 147 PHE B CA 1
ATOM 8203 C C . PHE B 1 165 ? 10.716 -31.250 -15.633 1.000 30.714 147 PHE B C 1
ATOM 8204 O O . PHE B 1 165 ? 10.204 -31.836 -16.608 1.000 27.107 147 PHE B O 1
ATOM 8221 N N . LEU B 1 166 ? 11.360 -31.898 -14.649 1.000 30.914 148 LEU B N 1
ATOM 8222 C CA . LEU B 1 166 ? 11.458 -33.388 -14.597 1.000 30.965 148 LEU B CA 1
ATOM 8223 C C . LEU B 1 166 ? 10.051 -34.004 -14.574 1.000 31.696 148 LEU B C 1
ATOM 8224 O O . LEU B 1 166 ? 9.935 -35.117 -15.089 1.000 33.945 148 LEU B O 1
ATOM 8240 N N . SER B 1 167 ? 9.050 -33.279 -14.046 1.000 32.615 149 SER B N 1
ATOM 8241 C CA . SER B 1 167 ? 7.589 -33.586 -14.030 1.000 35.053 149 SER B CA 1
ATOM 8242 C C . SER B 1 167 ? 7.001 -33.781 -15.426 1.000 34.180 149 SER B C 1
ATOM 8243 O O . SER B 1 167 ? 5.890 -34.304 -15.491 1.000 32.182 149 SER B O 1
ATOM 8251 N N . GLY B 1 168 ? 7.629 -33.254 -16.477 1.000 36.487 150 GLY B N 1
ATOM 8252 C CA . GLY B 1 168 ? 7.130 -33.420 -17.861 1.000 36.492 150 GLY B CA 1
ATOM 8253 C C . GLY B 1 168 ? 7.160 -34.882 -18.285 1.000 34.154 150 GLY B C 1
ATOM 8254 O O . GLY B 1 168 ? 6.194 -35.366 -18.905 1.000 34.412 150 GLY B O 1
ATOM 8258 N N . PHE B 1 169 ? 8.228 -35.584 -17.937 1.000 30.124 151 PHE B N 1
ATOM 8259 C CA . PHE B 1 169 ? 8.319 -37.051 -18.104 1.000 31.222 151 PHE B CA 1
ATOM 8260 C C . PHE B 1 169 ? 7.229 -37.768 -17.276 1.000 31.458 151 PHE B C 1
ATOM 8261 O O . PHE B 1 169 ? 6.856 -37.318 -16.141 1.000 29.630 151 PHE B O 1
ATOM 8278 N N . SER B 1 170 ? 6.716 -38.863 -17.863 1.000 31.021 152 SER B N 1
ATOM 8279 C CA . SER B 1 170 ? 5.723 -39.811 -17.292 1.000 33.437 152 SER B CA 1
ATOM 8280 C C . SER B 1 170 ? 6.400 -40.693 -16.244 1.000 35.077 152 SER B C 1
ATOM 8281 O O . SER B 1 170 ? 7.643 -40.645 -16.132 1.000 35.441 152 SER B O 1
ATOM 8289 N N . LYS B 1 171 ? 5.609 -41.504 -15.545 1.000 39.261 153 LYS B N 1
ATOM 8290 C CA . LYS B 1 171 ? 6.059 -42.330 -14.391 1.000 37.616 153 LYS B CA 1
ATOM 8291 C C . LYS B 1 171 ? 6.903 -43.465 -14.948 1.000 36.704 153 LYS B C 1
ATOM 8292 O O . LYS B 1 171 ? 8.028 -43.660 -14.469 1.000 43.127 153 LYS B O 1
ATOM 8311 N N . ASN B 1 172 ? 6.402 -44.140 -15.975 1.000 39.250 154 ASN B N 1
ATOM 8312 C CA . ASN B 1 172 ? 7.155 -45.208 -16.677 1.000 42.208 154 ASN B CA 1
ATOM 8313 C C . ASN B 1 172 ? 8.604 -44.747 -16.883 1.000 36.231 154 ASN B C 1
ATOM 8314 O O . ASN B 1 172 ? 9.498 -45.474 -16.432 1.000 34.328 154 ASN B O 1
ATOM 8325 N N . ILE B 1 173 ? 8.807 -43.584 -17.528 1.000 34.135 155 ILE B N 1
ATOM 8326 C CA . ILE B 1 173 ? 10.132 -43.090 -18.029 1.000 32.568 155 ILE B CA 1
ATOM 8327 C C . ILE B 1 173 ? 10.951 -42.612 -16.826 1.000 30.828 155 ILE B C 1
ATOM 8328 O O . ILE B 1 173 ? 12.181 -42.891 -16.785 1.000 32.652 155 ILE B O 1
ATOM 8344 N N . LEU B 1 174 ? 10.313 -41.898 -15.898 1.000 27.734 156 LEU B N 1
ATOM 8345 C CA . LEU B 1 174 ? 10.972 -41.445 -14.649 1.000 28.512 156 LEU B CA 1
ATOM 8346 C C . LEU B 1 174 ? 11.529 -42.680 -13.942 1.000 26.549 156 LEU B C 1
ATOM 8347 O O . LEU B 1 174 ? 12.748 -42.754 -13.747 1.000 22.412 156 LEU B O 1
ATOM 8363 N N . GLU B 1 175 ? 10.660 -43.647 -13.635 1.000 29.249 157 GLU B N 1
ATOM 8364 C CA . GLU B 1 175 ? 11.030 -44.826 -12.808 1.000 30.754 157 GLU B CA 1
ATOM 8365 C C . GLU B 1 175 ? 12.186 -45.546 -13.498 1.000 30.779 157 GLU B C 1
ATOM 8366 O O . GLU B 1 175 ? 13.169 -45.860 -12.818 1.000 31.092 157 GLU B O 1
ATOM 8378 N N . ALA B 1 176 ? 12.081 -45.745 -14.811 1.000 31.593 158 ALA B N 1
ATOM 8379 C CA . ALA B 1 176 ? 13.074 -46.482 -15.621 1.000 34.547 158 ALA B CA 1
ATOM 8380 C C . ALA B 1 176 ? 14.412 -45.711 -15.670 1.000 35.796 158 ALA B C 1
ATOM 8381 O O . ALA B 1 176 ? 15.491 -46.359 -15.658 1.000 37.708 158 ALA B O 1
ATOM 8388 N N . ALA B 1 177 ? 14.368 -44.376 -15.692 1.000 32.172 159 ALA B N 1
ATOM 8389 C CA . ALA B 1 177 ? 15.572 -43.526 -15.831 1.000 30.827 159 ALA B CA 1
ATOM 8390 C C . ALA B 1 177 ? 16.323 -43.473 -14.494 1.000 32.180 159 ALA B C 1
ATOM 8391 O O . ALA B 1 177 ? 17.518 -43.769 -14.456 1.000 35.262 159 ALA B O 1
ATOM 8398 N N . PHE B 1 178 ? 15.650 -43.114 -13.408 1.000 31.834 160 PHE B N 1
ATOM 8399 C CA . PHE B 1 178 ? 16.286 -43.044 -12.074 1.000 31.146 160 PHE B CA 1
ATOM 8400 C C . PHE B 1 178 ? 16.277 -44.452 -11.433 1.000 30.144 160 PHE B C 1
ATOM 8401 O O . PHE B 1 178 ? 16.905 -44.614 -10.390 1.000 29.094 160 PHE B O 1
ATOM 8418 N N . ASN B 1 179 ? 15.636 -45.449 -12.047 1.000 29.694 161 ASN B N 1
ATOM 8419 C CA . ASN B 1 179 ? 15.575 -46.827 -11.499 1.000 35.999 161 ASN B CA 1
ATOM 8420 C C . ASN B 1 179 ? 15.086 -46.705 -10.053 1.000 36.693 161 ASN B C 1
ATOM 8421 O O . ASN B 1 179 ? 15.741 -47.225 -9.153 1.000 34.761 161 ASN B O 1
ATOM 8432 N N . THR B 1 180 ? 13.984 -45.980 -9.859 1.000 37.707 162 THR B N 1
ATOM 8433 C CA . THR B 1 180 ? 13.422 -45.611 -8.537 1.000 37.363 162 THR B CA 1
ATOM 8434 C C . THR B 1 180 ? 11.894 -45.523 -8.626 1.000 40.911 162 THR B C 1
ATOM 8435 O O . THR B 1 180 ? 11.414 -44.744 -9.447 1.000 38.994 162 THR B O 1
ATOM 8446 N N . GLU B 1 181 ? 11.160 -46.281 -7.807 1.000 42.580 163 GLU B N 1
ATOM 8447 C CA . GLU B 1 181 ? 9.675 -46.195 -7.777 1.000 42.875 163 GLU B CA 1
ATOM 8448 C C . GLU B 1 181 ? 9.299 -44.703 -7.835 1.000 37.479 163 GLU B C 1
ATOM 8449 O O . GLU B 1 181 ? 10.043 -43.864 -7.278 1.000 33.345 163 GLU B O 1
ATOM 8461 N N . TYR B 1 182 ? 8.224 -44.382 -8.554 1.000 35.355 164 TYR B N 1
ATOM 8462 C CA . TYR B 1 182 ? 7.743 -42.997 -8.782 1.000 35.825 164 TYR B CA 1
ATOM 8463 C C . TYR B 1 182 ? 7.521 -42.281 -7.447 1.000 37.838 164 TYR B C 1
ATOM 8464 O O . TYR B 1 182 ? 7.942 -41.122 -7.309 1.000 37.446 164 TYR B O 1
ATOM 8482 N N . GLU B 1 183 ? 6.824 -42.911 -6.502 1.000 40.573 165 GLU B N 1
ATOM 8483 C CA . GLU B 1 183 ? 6.464 -42.246 -5.222 1.000 44.381 165 GLU B CA 1
ATOM 8484 C C . GLU B 1 183 ? 7.733 -41.608 -4.619 1.000 37.629 165 GLU B C 1
ATOM 8485 O O . GLU B 1 183 ? 7.622 -40.468 -4.114 1.000 34.362 165 GLU B O 1
ATOM 8497 N N . GLU B 1 184 ? 8.895 -42.271 -4.711 1.000 35.422 166 GLU B N 1
ATOM 8498 C CA . GLU B 1 184 ? 10.192 -41.784 -4.137 1.000 38.423 166 GLU B CA 1
ATOM 8499 C C . GLU B 1 184 ? 10.691 -40.552 -4.916 1.000 36.212 166 GLU B C 1
ATOM 8500 O O . GLU B 1 184 ? 11.136 -39.556 -4.284 1.000 31.480 166 GLU B O 1
ATOM 8512 N N . ILE B 1 185 ? 10.590 -40.595 -6.242 1.000 36.469 167 ILE B N 1
ATOM 8513 C CA . ILE B 1 185 ? 10.959 -39.459 -7.132 1.000 33.879 167 ILE B CA 1
ATOM 8514 C C . ILE B 1 185 ? 10.093 -38.242 -6.784 1.000 33.272 167 ILE B C 1
ATOM 8515 O O . ILE B 1 185 ? 10.680 -37.151 -6.590 1.000 32.674 167 ILE B O 1
ATOM 8531 N N . GLU B 1 186 ? 8.769 -38.412 -6.712 1.000 32.739 168 GLU B N 1
ATOM 8532 C CA . GLU B 1 186 ? 7.844 -37.326 -6.290 1.000 38.200 168 GLU B CA 1
ATOM 8533 C C . GLU B 1 186 ? 8.369 -36.745 -4.966 1.000 35.098 168 GLU B C 1
ATOM 8534 O O . GLU B 1 186 ? 8.588 -35.538 -4.906 1.000 34.951 168 GLU B O 1
ATOM 8546 N N . LYS B 1 187 ? 8.645 -37.590 -3.976 1.000 34.667 169 LYS B N 1
ATOM 8547 C CA . LYS B 1 187 ? 8.991 -37.186 -2.586 1.000 37.863 169 LYS B CA 1
ATOM 8548 C C . LYS B 1 187 ? 10.329 -36.430 -2.564 1.000 35.606 169 LYS B C 1
ATOM 8549 O O . LYS B 1 187 ? 10.468 -35.440 -1.810 1.000 35.232 169 LYS B O 1
ATOM 8568 N N . VAL B 1 188 ? 11.297 -36.891 -3.347 1.000 34.617 170 VAL B N 1
ATOM 8569 C CA . VAL B 1 188 ? 12.731 -36.511 -3.197 1.000 32.673 170 VAL B CA 1
ATOM 8570 C C . VAL B 1 188 ? 13.061 -35.375 -4.162 1.000 33.647 170 VAL B C 1
ATOM 8571 O O . VAL B 1 188 ? 13.757 -34.465 -3.719 1.000 33.510 170 VAL B O 1
ATOM 8584 N N . LEU B 1 189 ? 12.544 -35.417 -5.401 1.000 34.078 171 LEU B N 1
ATOM 8585 C CA . LEU B 1 189 ? 12.913 -34.473 -6.496 1.000 34.741 171 LEU B CA 1
ATOM 8586 C C . LEU B 1 189 ? 11.759 -33.545 -6.900 1.000 36.951 171 LEU B C 1
ATOM 8587 O O . LEU B 1 189 ? 12.079 -32.408 -7.217 1.000 37.375 171 LEU B O 1
ATOM 8603 N N . LEU B 1 190 ? 10.499 -33.998 -6.973 1.000 40.145 172 LEU B N 1
ATOM 8604 C CA . LEU B 1 190 ? 9.439 -33.241 -7.704 1.000 44.673 172 LEU B CA 1
ATOM 8605 C C . LEU B 1 190 ? 8.634 -32.338 -6.755 1.000 48.744 172 LEU B C 1
ATOM 8606 O O . LEU B 1 190 ? 8.951 -31.141 -6.725 1.000 53.401 172 LEU B O 1
ATOM 8622 N N . GLU B 1 191 ? 7.641 -32.869 -6.034 1.000 51.839 173 GLU B N 1
ATOM 8623 C CA . GLU B 1 191 ? 6.696 -32.098 -5.171 1.000 59.171 173 GLU B CA 1
ATOM 8624 C C . GLU B 1 191 ? 6.993 -32.380 -3.694 1.000 59.898 173 GLU B C 1
ATOM 8625 O O . GLU B 1 191 ? 6.888 -31.418 -2.906 1.000 63.972 173 GLU B O 1
ATOM 8637 N N . THR B 1 211 ? 5.746 -17.019 -3.740 1.000 39.496 193 THR B N 1
ATOM 8638 C CA . THR B 1 211 ? 6.244 -17.337 -2.376 1.000 43.171 193 THR B CA 1
ATOM 8639 C C . THR B 1 211 ? 7.751 -17.099 -2.251 1.000 42.304 193 THR B C 1
ATOM 8640 O O . THR B 1 211 ? 8.460 -17.255 -3.259 1.000 44.303 193 THR B O 1
ATOM 8651 N N . ASN B 1 212 ? 8.224 -16.868 -1.026 1.000 39.543 194 ASN B N 1
ATOM 8652 C CA . ASN B 1 212 ? 9.661 -16.709 -0.676 1.000 39.646 194 ASN B CA 1
ATOM 8653 C C . ASN B 1 212 ? 10.402 -18.061 -0.703 1.000 41.075 194 ASN B C 1
ATOM 8654 O O . ASN B 1 212 ? 11.580 -18.141 -0.191 1.000 42.469 194 ASN B O 1
ATOM 8665 N N . GLU B 1 213 ? 9.792 -19.091 -1.295 1.000 42.787 195 GLU B N 1
ATOM 8666 C CA . GLU B 1 213 ? 10.258 -20.502 -1.176 1.000 45.365 195 GLU B CA 1
ATOM 8667 C C . GLU B 1 213 ? 10.392 -21.143 -2.580 1.000 42.229 195 GLU B C 1
ATOM 8668 O O . GLU B 1 213 ? 10.567 -22.367 -2.636 1.000 38.947 195 GLU B O 1
ATOM 8680 N N . ASP B 1 214 ? 10.376 -20.350 -3.664 1.000 41.892 196 ASP B N 1
ATOM 8681 C CA . ASP B 1 214 ? 9.961 -20.826 -5.009 1.000 43.319 196 ASP B CA 1
ATOM 8682 C C . ASP B 1 214 ? 11.056 -20.683 -6.070 1.000 44.902 196 ASP B C 1
ATOM 8683 O O . ASP B 1 214 ? 11.326 -21.740 -6.761 1.000 52.425 196 ASP B O 1
ATOM 8692 N N . VAL B 1 215 ? 11.674 -19.514 -6.238 1.000 34.174 197 VAL B N 1
ATOM 8693 C CA . VAL B 1 215 ? 12.685 -19.374 -7.334 1.000 32.410 197 VAL B CA 1
ATOM 8694 C C . VAL B 1 215 ? 13.985 -18.788 -6.767 1.000 34.715 197 VAL B C 1
ATOM 8695 O O . VAL B 1 215 ? 15.082 -19.322 -7.079 1.000 32.622 197 VAL B O 1
ATOM 8708 N N . ILE B 1 216 ? 13.863 -17.688 -6.017 1.000 34.780 198 ILE B N 1
ATOM 8709 C CA . ILE B 1 216 ? 14.961 -17.091 -5.202 1.000 34.260 198 ILE B CA 1
ATOM 8710 C C . ILE B 1 216 ? 14.620 -17.405 -3.746 1.000 35.021 198 ILE B C 1
ATOM 8711 O O . ILE B 1 216 ? 13.585 -16.943 -3.274 1.000 35.223 198 ILE B O 1
ATOM 8727 N N . VAL B 1 217 ? 15.466 -18.165 -3.061 1.000 36.002 199 VAL B N 1
ATOM 8728 C CA . VAL B 1 217 ? 15.162 -18.642 -1.686 1.000 34.962 199 VAL B CA 1
ATOM 8729 C C . VAL B 1 217 ? 16.333 -18.285 -0.768 1.000 35.747 199 VAL B C 1
ATOM 8730 O O . VAL B 1 217 ? 17.421 -17.998 -1.267 1.000 38.845 199 VAL B O 1
ATOM 8743 N N . LYS B 1 218 ? 16.083 -18.241 0.534 1.000 37.681 200 LYS B N 1
ATOM 8744 C CA . LYS B 1 218 ? 17.130 -17.891 1.524 1.000 40.941 200 LYS B CA 1
ATOM 8745 C C . LYS B 1 218 ? 18.102 -19.068 1.625 1.000 38.356 200 LYS B C 1
ATOM 8746 O O . LYS B 1 218 ? 17.717 -20.200 1.285 1.000 36.697 200 LYS B O 1
ATOM 8765 N N . VAL B 1 219 ? 19.311 -18.749 2.078 1.000 37.286 201 VAL B N 1
ATOM 8766 C CA . VAL B 1 219 ? 20.471 -19.648 2.291 1.000 35.692 201 VAL B CA 1
ATOM 8767 C C . VAL B 1 219 ? 21.109 -19.211 3.614 1.000 37.085 201 VAL B C 1
ATOM 8768 O O . VAL B 1 219 ? 21.150 -17.987 3.843 1.000 37.805 201 VAL B O 1
ATOM 8781 N N . SER B 1 220 ? 21.532 -20.154 4.465 1.000 35.969 202 SER B N 1
ATOM 8782 C CA . SER B 1 220 ? 22.148 -19.894 5.793 1.000 37.843 202 SER B CA 1
ATOM 8783 C C . SER B 1 220 ? 23.591 -19.427 5.596 1.000 41.308 202 SER B C 1
ATOM 8784 O O . SER B 1 220 ? 24.127 -19.687 4.518 1.000 35.695 202 SER B O 1
ATOM 8792 N N . ARG B 1 221 ? 24.191 -18.766 6.599 1.000 51.938 203 ARG B N 1
ATOM 8793 C CA . ARG B 1 221 ? 25.622 -18.346 6.565 1.000 53.976 203 ARG B CA 1
ATOM 8794 C C . ARG B 1 221 ? 26.439 -19.577 6.165 1.000 49.596 203 ARG B C 1
ATOM 8795 O O . ARG B 1 221 ? 27.325 -19.442 5.294 1.000 46.564 203 ARG B O 1
ATOM 8816 N N . GLU B 1 222 ? 26.089 -20.733 6.744 1.000 53.817 204 GLU B N 1
ATOM 8817 C CA . GLU B 1 222 ? 26.841 -22.016 6.648 1.000 54.406 204 GLU B CA 1
ATOM 8818 C C . GLU B 1 222 ? 26.801 -22.527 5.199 1.000 47.164 204 GLU B C 1
ATOM 8819 O O . GLU B 1 222 ? 27.876 -22.870 4.678 1.000 51.699 204 GLU B O 1
ATOM 8831 N N . GLN B 1 223 ? 25.618 -22.571 4.574 1.000 39.977 205 GLN B N 1
ATOM 8832 C CA . GLN B 1 223 ? 25.425 -22.985 3.152 1.000 35.417 205 GLN B CA 1
ATOM 8833 C C . GLN B 1 223 ? 26.117 -22.000 2.209 1.000 38.680 205 GLN B C 1
ATOM 8834 O O . GLN B 1 223 ? 26.520 -22.450 1.140 1.000 43.954 205 GLN B O 1
ATOM 8848 N N . ILE B 1 224 ? 26.258 -20.722 2.576 1.000 36.654 206 ILE B N 1
ATOM 8849 C CA . ILE B 1 224 ? 27.085 -19.760 1.791 1.000 38.769 206 ILE B CA 1
ATOM 8850 C C . ILE B 1 224 ? 28.563 -20.097 2.020 1.000 37.789 206 ILE B C 1
ATOM 8851 O O . ILE B 1 224 ? 29.329 -20.033 1.037 1.000 36.141 206 ILE B O 1
ATOM 8867 N N . GLU B 1 225 ? 28.956 -20.453 3.246 1.000 40.498 207 GLU B N 1
ATOM 8868 C CA . GLU B 1 225 ? 30.368 -20.830 3.551 1.000 44.087 207 GLU B CA 1
ATOM 8869 C C . GLU B 1 225 ? 30.716 -22.089 2.732 1.000 43.119 207 GLU B C 1
ATOM 8870 O O . GLU B 1 225 ? 31.767 -22.112 2.094 1.000 39.027 207 GLU B O 1
ATOM 8882 N N . GLU B 1 226 ? 29.825 -23.077 2.663 1.000 46.363 208 GLU B N 1
ATOM 8883 C CA . GLU B 1 226 ? 30.037 -24.294 1.834 1.000 48.741 208 GLU B CA 1
ATOM 8884 C C . GLU B 1 226 ? 30.222 -23.871 0.364 1.000 45.409 208 GLU B C 1
ATOM 8885 O O . GLU B 1 226 ? 31.183 -24.333 -0.247 1.000 44.979 208 GLU B O 1
ATOM 8897 N N . LEU B 1 227 ? 29.356 -23.001 -0.172 1.000 41.482 209 LEU B N 1
ATOM 8898 C CA . LEU B 1 227 ? 29.345 -22.628 -1.613 1.000 40.692 209 LEU B CA 1
ATOM 8899 C C . LEU B 1 227 ? 30.667 -21.945 -1.947 1.000 43.159 209 LEU B C 1
ATOM 8900 O O . LEU B 1 227 ? 31.255 -22.282 -2.998 1.000 45.208 209 LEU B O 1
ATOM 8916 N N . SER B 1 228 ? 31.088 -21.028 -1.071 1.000 45.802 210 SER B N 1
ATOM 8917 C CA . SER B 1 228 ? 32.290 -20.163 -1.206 1.000 49.619 210 SER B CA 1
ATOM 8918 C C . SER B 1 228 ? 33.570 -20.997 -1.359 1.000 53.807 210 SER B C 1
ATOM 8919 O O . SER B 1 228 ? 34.531 -20.484 -1.965 1.000 55.424 210 SER B O 1
ATOM 8927 N N . LYS B 1 229 ? 33.630 -22.211 -0.810 1.000 56.076 211 LYS B N 1
ATOM 8928 C CA . LYS B 1 229 ? 34.884 -23.010 -0.847 1.000 62.654 211 LYS B CA 1
ATOM 8929 C C . LYS B 1 229 ? 35.066 -23.548 -2.277 1.000 63.237 211 LYS B C 1
ATOM 8930 O O . LYS B 1 229 ? 34.110 -24.145 -2.823 1.000 68.756 211 LYS B O 1
ATOM 8949 N N . ASN B 1 230 ? 36.231 -23.281 -2.881 1.000 60.510 212 ASN B N 1
ATOM 8950 C CA . ASN B 1 230 ? 36.587 -23.626 -4.292 1.000 60.312 212 ASN B CA 1
ATOM 8951 C C . ASN B 1 230 ? 35.972 -22.584 -5.249 1.000 55.855 212 ASN B C 1
ATOM 8952 O O . ASN B 1 230 ? 35.996 -22.789 -6.496 1.000 50.889 212 ASN B O 1
ATOM 8963 N N . ALA B 1 231 ? 35.497 -21.466 -4.697 1.000 49.366 213 ALA B N 1
ATOM 8964 C CA . ALA B 1 231 ? 35.103 -20.275 -5.474 1.000 49.697 213 ALA B CA 1
ATOM 8965 C C . ALA B 1 231 ? 36.387 -19.544 -5.861 1.000 48.467 213 ALA B C 1
ATOM 8966 O O . ALA B 1 231 ? 37.260 -19.383 -5.015 1.000 45.490 213 ALA B O 1
ATOM 8973 N N . LYS B 1 232 ? 36.516 -19.185 -7.127 1.000 52.195 214 LYS B N 1
ATOM 8974 C CA . LYS B 1 232 ? 37.707 -18.489 -7.661 1.000 53.253 214 LYS B CA 1
ATOM 8975 C C . LYS B 1 232 ? 37.232 -17.092 -8.078 1.000 49.829 214 LYS B C 1
ATOM 8976 O O . LYS B 1 232 ? 36.025 -16.916 -8.363 1.000 43.756 214 LYS B O 1
ATOM 8995 N N . SER B 1 233 ? 38.141 -16.125 -8.059 1.000 48.499 215 SER B N 1
ATOM 8996 C CA . SER B 1 233 ? 37.840 -14.708 -8.358 1.000 49.679 215 SER B CA 1
ATOM 8997 C C . SER B 1 233 ? 38.424 -14.329 -9.725 1.000 51.593 215 SER B C 1
ATOM 8998 O O . SER B 1 233 ? 39.348 -15.037 -10.219 1.000 49.666 215 SER B O 1
ATOM 9006 N N . SER B 1 234 ? 37.887 -13.265 -10.326 1.000 46.049 216 SER B N 1
ATOM 9007 C CA . SER B 1 234 ? 38.434 -12.661 -11.561 1.000 44.183 216 SER B CA 1
ATOM 9008 C C . SER B 1 234 ? 39.814 -12.064 -11.252 1.000 48.630 216 SER B C 1
ATOM 9009 O O . SER B 1 234 ? 40.119 -11.820 -10.066 1.000 50.809 216 SER B O 1
ATOM 9017 N N . SER B 1 235 ? 40.626 -11.856 -12.289 1.000 52.173 217 SER B N 1
ATOM 9018 C CA . SER B 1 235 ? 42.060 -11.483 -12.199 1.000 51.501 217 SER B CA 1
ATOM 9019 C C . SER B 1 235 ? 42.206 -9.945 -12.107 1.000 57.541 217 SER B C 1
ATOM 9020 O O . SER B 1 235 ? 41.179 -9.294 -11.896 1.000 56.383 217 SER B O 1
ATOM 9028 N N . LYS B 1 236 ? 43.432 -9.396 -12.153 1.000 68.347 218 LYS B N 1
ATOM 9029 C CA . LYS B 1 236 ? 43.746 -7.947 -12.325 1.000 71.391 218 LYS B CA 1
ATOM 9030 C C . LYS B 1 236 ? 44.865 -7.774 -13.384 1.000 77.184 218 LYS B C 1
ATOM 9031 O O . LYS B 1 236 ? 46.041 -8.186 -13.163 1.000 63.692 218 LYS B O 1
ATOM 9037 N N . LYS B 1 237 ? 44.503 -7.134 -14.502 1.000 86.789 219 LYS B N 1
ATOM 9038 C CA . LYS B 1 237 ? 44.951 -7.448 -15.892 1.000 82.013 219 LYS B CA 1
ATOM 9039 C C . LYS B 1 237 ? 44.407 -8.841 -16.249 1.000 75.346 219 LYS B C 1
ATOM 9040 O O . LYS B 1 237 ? 45.102 -9.611 -16.934 1.000 73.540 219 LYS B O 1
ATOM 9059 N N . SER B 1 238 ? 43.186 -9.132 -15.781 1.000 74.592 220 SER B N 1
ATOM 9060 C CA . SER B 1 238 ? 42.295 -10.221 -16.263 1.000 68.916 220 SER B CA 1
ATOM 9061 C C . SER B 1 238 ? 41.914 -9.886 -17.698 1.000 64.564 220 SER B C 1
ATOM 9062 O O . SER B 1 238 ? 42.824 -9.555 -18.489 1.000 65.917 220 SER B O 1
ATOM 9070 N N . VAL B 1 239 ? 40.625 -9.994 -18.014 1.000 62.059 221 VAL B N 1
ATOM 9071 C CA . VAL B 1 239 ? 40.042 -9.615 -19.329 1.000 52.532 221 VAL B CA 1
ATOM 9072 C C . VAL B 1 239 ? 40.219 -10.781 -20.328 1.000 48.553 221 VAL B C 1
ATOM 9073 O O . VAL B 1 239 ? 39.329 -10.926 -21.177 1.000 48.460 221 VAL B O 1
ATOM 9086 N N . SER B 1 240 ? 41.223 -11.657 -20.155 1.000 46.996 222 SER B N 1
ATOM 9087 C CA . SER B 1 240 ? 41.683 -12.685 -21.139 1.000 50.692 222 SER B CA 1
ATOM 9088 C C . SER B 1 240 ? 41.007 -14.059 -20.937 1.000 49.870 222 SER B C 1
ATOM 9089 O O . SER B 1 240 ? 41.030 -14.886 -21.888 1.000 52.471 222 SER B O 1
ATOM 9097 N N . SER B 1 241 ? 40.434 -14.321 -19.760 1.000 49.490 223 SER B N 1
ATOM 9098 C CA . SER B 1 241 ? 39.695 -15.568 -19.404 1.000 49.494 223 SER B CA 1
ATOM 9099 C C . SER B 1 241 ? 38.968 -16.236 -20.602 1.000 44.704 223 SER B C 1
ATOM 9100 O O . SER B 1 241 ? 38.100 -15.607 -21.235 1.000 40.698 223 SER B O 1
ATOM 9108 N N . GLU B 1 242 ? 39.225 -17.524 -20.834 1.000 42.068 224 GLU B N 1
ATOM 9109 C CA . GLU B 1 242 ? 38.480 -18.339 -21.829 1.000 43.006 224 GLU B CA 1
ATOM 9110 C C . GLU B 1 242 ? 37.094 -18.733 -21.308 1.000 40.735 224 GLU B C 1
ATOM 9111 O O . GLU B 1 242 ? 36.200 -18.854 -22.152 1.000 41.380 224 GLU B O 1
ATOM 9123 N N . SER B 1 243 ? 36.915 -18.934 -19.997 1.000 43.334 225 SER B N 1
ATOM 9124 C CA . SER B 1 243 ? 35.663 -19.476 -19.387 1.000 43.955 225 SER B CA 1
ATOM 9125 C C . SER B 1 243 ? 35.312 -18.819 -18.040 1.000 40.252 225 SER B C 1
ATOM 9126 O O . SER B 1 243 ? 34.114 -18.751 -17.728 1.000 41.528 225 SER B O 1
ATOM 9134 N N . GLU B 1 244 ? 36.300 -18.414 -17.244 1.000 37.377 226 GLU B N 1
ATOM 9135 C CA . GLU B 1 244 ? 36.089 -17.817 -15.898 1.000 39.810 226 GLU B CA 1
ATOM 9136 C C . GLU B 1 244 ? 35.572 -16.386 -16.043 1.000 36.909 226 GLU B C 1
ATOM 9137 O O . GLU B 1 244 ? 35.669 -15.800 -17.115 1.000 37.617 226 GLU B O 1
ATOM 9149 N N . PRO B 1 245 ? 35.006 -15.759 -14.988 1.000 36.088 227 PRO B N 1
ATOM 9150 C CA . PRO B 1 245 ? 34.628 -14.342 -15.049 1.000 33.204 227 PRO B CA 1
ATOM 9151 C C . PRO B 1 245 ? 35.811 -13.385 -15.226 1.000 30.115 227 PRO B C 1
ATOM 9152 O O . PRO B 1 245 ? 36.883 -13.676 -14.788 1.000 29.787 227 PRO B O 1
ATOM 9163 N N . PHE B 1 246 ? 35.580 -12.278 -15.920 1.000 28.254 228 PHE B N 1
ATOM 9164 C CA . PHE B 1 246 ? 36.570 -11.201 -16.158 1.000 28.795 228 PHE B CA 1
ATOM 9165 C C . PHE B 1 246 ? 35.881 -9.886 -15.775 1.000 27.853 228 PHE B C 1
ATOM 9166 O O . PHE B 1 246 ? 34.650 -9.769 -15.894 1.000 26.127 228 PHE B O 1
ATOM 9183 N N . ASN B 1 247 ? 36.669 -8.948 -15.269 1.000 27.202 229 ASN B N 1
ATOM 9184 C CA . ASN B 1 247 ? 36.167 -7.697 -14.657 1.000 27.849 229 ASN B CA 1
ATOM 9185 C C . ASN B 1 247 ? 36.354 -6.564 -15.657 1.000 27.977 229 ASN B C 1
ATOM 9186 O O . ASN B 1 247 ? 37.480 -6.434 -16.173 1.000 30.754 229 ASN B O 1
ATOM 9197 N N . LEU B 1 248 ? 35.297 -5.803 -15.945 1.000 27.062 230 LEU B N 1
ATOM 9198 C CA . LEU B 1 248 ? 35.362 -4.657 -16.886 1.000 26.870 230 LEU B CA 1
ATOM 9199 C C . LEU B 1 248 ? 36.565 -3.763 -16.557 1.000 29.362 230 LEU B C 1
ATOM 9200 O O . LEU B 1 248 ? 37.228 -3.313 -17.509 1.000 35.598 230 LEU B O 1
ATOM 9216 N N . ARG B 1 249 ? 36.872 -3.557 -15.273 1.000 31.062 231 ARG B N 1
ATOM 9217 C CA . ARG B 1 249 ? 37.894 -2.590 -14.788 1.000 33.278 231 ARG B CA 1
ATOM 9218 C C . ARG B 1 249 ? 39.264 -3.243 -14.550 1.000 35.303 231 ARG B C 1
ATOM 9219 O O . ARG B 1 249 ? 40.087 -2.619 -13.844 1.000 37.809 231 ARG B O 1
ATOM 9240 N N . SER B 1 250 ? 39.541 -4.426 -15.095 1.000 35.685 232 SER B N 1
ATOM 9241 C CA . SER B 1 250 ? 40.787 -5.165 -14.760 1.000 39.124 232 SER B CA 1
ATOM 9242 C C . SER B 1 250 ? 41.913 -4.784 -15.711 1.000 39.297 232 SER B C 1
ATOM 9243 O O . SER B 1 250 ? 43.057 -4.988 -15.340 1.000 47.821 232 SER B O 1
ATOM 9251 N N . ARG B 1 251 ? 41.608 -4.320 -16.914 1.000 41.619 233 ARG B N 1
ATOM 9252 C CA . ARG B 1 251 ? 42.594 -3.606 -17.751 1.000 41.609 233 ARG B CA 1
ATOM 9253 C C . ARG B 1 251 ? 42.226 -2.118 -17.724 1.000 39.887 233 ARG B C 1
ATOM 9254 O O . ARG B 1 251 ? 41.096 -1.767 -17.336 1.000 36.420 233 ARG B O 1
ATOM 9260 N N . ASN B 1 252 ? 43.183 -1.262 -18.049 1.000 42.568 234 ASN B N 1
ATOM 9261 C CA . ASN B 1 252 ? 43.004 0.206 -17.988 1.000 41.306 234 ASN B CA 1
ATOM 9262 C C . ASN B 1 252 ? 41.819 0.602 -18.864 1.000 40.262 234 ASN B C 1
ATOM 9263 O O . ASN B 1 252 ? 41.514 -0.057 -19.867 1.000 37.923 234 ASN B O 1
ATOM 9274 N N . PRO B 1 253 ? 41.127 1.704 -18.490 1.000 36.020 235 PRO B N 1
ATOM 9275 C CA . PRO B 1 253 ? 40.057 2.263 -19.314 1.000 33.695 235 PRO B CA 1
ATOM 9276 C C . PRO B 1 253 ? 40.579 2.786 -20.662 1.000 30.444 235 PRO B C 1
ATOM 9277 O O . PRO B 1 253 ? 41.613 3.383 -20.661 1.000 30.279 235 PRO B O 1
ATOM 9288 N N . ILE B 1 254 ? 39.895 2.514 -21.779 1.000 27.385 236 ILE B N 1
ATOM 9289 C CA . ILE B 1 254 ? 40.361 3.018 -23.107 1.000 26.814 236 ILE B CA 1
ATOM 9290 C C . ILE B 1 254 ? 40.443 4.557 -23.032 1.000 26.386 236 ILE B C 1
ATOM 9291 O O . ILE B 1 254 ? 41.474 5.126 -23.451 1.000 25.025 236 ILE B O 1
ATOM 9307 N N . TYR B 1 255 ? 39.418 5.214 -22.484 1.000 27.392 237 TYR B N 1
ATOM 9308 C CA . TYR B 1 255 ? 39.385 6.689 -22.280 1.000 30.038 237 TYR B CA 1
ATOM 9309 C C . TYR B 1 255 ? 39.288 6.962 -20.786 1.000 31.417 237 TYR B C 1
ATOM 9310 O O . TYR B 1 255 ? 38.540 6.235 -20.125 1.000 30.755 237 TYR B O 1
ATOM 9328 N N . SER B 1 256 ? 39.981 7.993 -20.303 1.000 31.293 238 SER B N 1
ATOM 9329 C CA . SER B 1 256 ? 40.052 8.329 -18.866 1.000 32.138 238 SER B CA 1
ATOM 9330 C C . SER B 1 256 ? 40.542 9.751 -18.676 1.000 31.400 238 SER B C 1
ATOM 9331 O O . SER B 1 256 ? 41.550 10.085 -19.289 1.000 33.843 238 SER B O 1
ATOM 9339 N N . ASN B 1 257 ? 39.884 10.505 -17.802 1.000 32.203 239 ASN B N 1
ATOM 9340 C CA . ASN B 1 257 ? 40.324 11.846 -17.337 1.000 30.676 239 ASN B CA 1
ATOM 9341 C C . ASN B 1 257 ? 39.496 12.249 -16.103 1.000 34.638 239 ASN B C 1
ATOM 9342 O O . ASN B 1 257 ? 38.675 11.439 -15.631 1.000 36.866 239 ASN B O 1
ATOM 9353 N N . LYS B 1 258 ? 39.676 13.474 -15.610 1.000 38.355 240 LYS B N 1
ATOM 9354 C CA . LYS B 1 258 ? 39.019 13.996 -14.383 1.000 37.474 240 LYS B CA 1
ATOM 9355 C C . LYS B 1 258 ? 37.500 13.894 -14.523 1.000 36.095 240 LYS B C 1
ATOM 9356 O O . LYS B 1 258 ? 36.804 13.926 -13.501 1.000 38.626 240 LYS B O 1
ATOM 9375 N N . PHE B 1 259 ? 36.990 13.823 -15.751 1.000 35.755 241 PHE B N 1
ATOM 9376 C CA . PHE B 1 259 ? 35.547 14.017 -16.046 1.000 34.429 241 PHE B CA 1
ATOM 9377 C C . PHE B 1 259 ? 34.877 12.658 -16.278 1.000 29.567 241 PHE B C 1
ATOM 9378 O O . PHE B 1 259 ? 33.638 12.605 -16.188 1.000 27.165 241 PHE B O 1
ATOM 9395 N N . GLY B 1 260 ? 35.644 11.597 -16.560 1.000 27.701 242 GLY B N 1
ATOM 9396 C CA . GLY B 1 260 ? 35.045 10.288 -16.876 1.000 26.919 242 GLY B CA 1
ATOM 9397 C C . GLY B 1 260 ? 36.034 9.155 -17.076 1.000 26.785 242 GLY B C 1
ATOM 9398 O O . GLY B 1 260 ? 37.212 9.402 -17.409 1.000 23.715 242 GLY B O 1
ATOM 9402 N N . LYS B 1 261 ? 35.524 7.935 -16.894 1.000 28.237 243 LYS B N 1
ATOM 9403 C CA . LYS B 1 261 ? 36.202 6.673 -17.266 1.000 30.746 243 LYS B CA 1
ATOM 9404 C C . LYS B 1 261 ? 35.282 5.867 -18.187 1.000 29.757 243 LYS B C 1
ATOM 9405 O O . LYS B 1 261 ? 34.052 5.828 -17.930 1.000 28.554 243 LYS B O 1
ATOM 9424 N N . PHE B 1 262 ? 35.881 5.299 -19.242 1.000 28.868 244 PHE B N 1
ATOM 9425 C CA . PHE B 1 262 ? 35.282 4.382 -20.244 1.000 26.605 244 PHE B CA 1
ATOM 9426 C C . PHE B 1 262 ? 36.102 3.095 -20.216 1.000 24.569 244 PHE B C 1
ATOM 9427 O O . PHE B 1 262 ? 37.256 3.131 -20.646 1.000 23.502 244 PHE B O 1
ATOM 9444 N N . PHE B 1 263 ? 35.570 2.008 -19.666 1.000 24.484 245 PHE B N 1
ATOM 9445 C CA . PHE B 1 263 ? 36.209 0.671 -19.733 1.000 24.085 245 PHE B CA 1
ATOM 9446 C C . PHE B 1 263 ? 35.518 -0.074 -20.850 1.000 23.831 245 PHE B C 1
ATOM 9447 O O . PHE B 1 263 ? 34.303 0.022 -20.897 1.000 25.947 245 PHE B O 1
ATOM 9464 N N . GLU B 1 264 ? 36.265 -0.779 -21.690 1.000 23.347 246 GLU B N 1
ATOM 9465 C CA . GLU B 1 264 ? 35.675 -1.575 -22.774 1.000 22.351 246 GLU B CA 1
ATOM 9466 C C . GLU B 1 264 ? 36.467 -2.855 -23.010 1.000 24.652 246 GLU B C 1
ATOM 9467 O O . GLU B 1 264 ? 37.693 -2.784 -23.326 1.000 26.748 246 GLU B O 1
ATOM 9479 N N . ILE B 1 265 ? 35.730 -3.958 -22.943 1.000 23.236 247 ILE B N 1
ATOM 9480 C CA . ILE B 1 265 ? 36.172 -5.334 -23.255 1.000 25.893 247 ILE B CA 1
ATOM 9481 C C . ILE B 1 265 ? 35.595 -5.701 -24.621 1.000 28.816 247 ILE B C 1
ATOM 9482 O O . ILE B 1 265 ? 34.349 -5.635 -24.781 1.000 31.081 247 ILE B O 1
ATOM 9498 N N . THR B 1 266 ? 36.448 -6.139 -25.548 1.000 30.530 248 THR B N 1
ATOM 9499 C CA . THR B 1 266 ? 36.066 -6.443 -26.952 1.000 32.017 248 THR B CA 1
ATOM 9500 C C . THR B 1 266 ? 36.441 -7.884 -27.276 1.000 32.269 248 THR B C 1
ATOM 9501 O O . THR B 1 266 ? 37.191 -8.517 -26.536 1.000 33.555 248 THR B O 1
ATOM 9512 N N . PRO B 1 267 ? 35.911 -8.455 -28.376 1.000 32.268 249 PRO B N 1
ATOM 9513 C CA . PRO B 1 267 ? 36.312 -9.793 -28.793 1.000 34.363 249 PRO B CA 1
ATOM 9514 C C . PRO B 1 267 ? 37.842 -9.952 -28.867 1.000 39.140 249 PRO B C 1
ATOM 9515 O O . PRO B 1 267 ? 38.324 -11.048 -28.582 1.000 47.285 249 PRO B O 1
ATOM 9526 N N . GLU B 1 268 ? 38.582 -8.880 -29.181 1.000 38.817 250 GLU B N 1
ATOM 9527 C CA A GLU B 1 268 ? 40.060 -8.923 -29.373 0.500 37.293 250 GLU B CA 1
ATOM 9528 C CA B GLU B 1 268 ? 40.052 -8.964 -29.385 0.500 38.254 250 GLU B CA 1
ATOM 9529 C C . GLU B 1 268 ? 40.732 -9.129 -28.017 1.000 39.949 250 GLU B C 1
ATOM 9530 O O . GLU B 1 268 ? 41.793 -9.782 -27.980 1.000 42.497 250 GLU B O 1
ATOM 9552 N N . LYS B 1 269 ? 40.120 -8.598 -26.955 1.000 38.922 251 LYS B N 1
ATOM 9553 C CA . LYS B 1 269 ? 40.665 -8.618 -25.570 1.000 38.324 251 LYS B CA 1
ATOM 9554 C C . LYS B 1 269 ? 40.197 -9.880 -24.817 1.000 36.038 251 LYS B C 1
ATOM 9555 O O . LYS B 1 269 ? 40.969 -10.374 -23.946 1.000 32.324 251 LYS B O 1
ATOM 9574 N N . ASN B 1 270 ? 38.985 -10.374 -25.102 1.000 31.847 252 ASN B N 1
ATOM 9575 C CA . ASN B 1 270 ? 38.387 -11.550 -24.416 1.000 29.400 252 ASN B CA 1
ATOM 9576 C C . ASN B 1 270 ? 37.688 -12.437 -25.431 1.000 27.996 252 ASN B C 1
ATOM 9577 O O . ASN B 1 270 ? 36.727 -11.998 -26.057 1.000 26.032 252 ASN B O 1
ATOM 9588 N N . PRO B 1 271 ? 38.046 -13.739 -25.499 1.000 26.589 253 PRO B N 1
ATOM 9589 C CA . PRO B 1 271 ? 37.472 -14.667 -26.476 1.000 26.303 253 PRO B CA 1
ATOM 9590 C C . PRO B 1 271 ? 36.034 -15.135 -26.198 1.000 25.078 253 PRO B C 1
ATOM 9591 O O . PRO B 1 271 ? 35.431 -15.671 -27.098 1.000 22.964 253 PRO B O 1
ATOM 9602 N N . GLN B 1 272 ? 35.509 -14.947 -24.981 1.000 27.061 254 GLN B N 1
ATOM 9603 C CA . GLN B 1 272 ? 34.106 -15.339 -24.658 1.000 25.966 254 GLN B CA 1
ATOM 9604 C C . GLN B 1 272 ? 33.197 -14.464 -25.507 1.000 27.502 254 GLN B C 1
ATOM 9605 O O . GLN B 1 272 ? 32.077 -14.885 -25.806 1.000 27.664 254 GLN B O 1
ATOM 9619 N N . LEU B 1 273 ? 33.700 -13.297 -25.911 1.000 28.719 255 LEU B N 1
ATOM 9620 C CA . LEU B 1 273 ? 32.921 -12.313 -26.694 1.000 30.278 255 LEU B CA 1
ATOM 9621 C C . LEU B 1 273 ? 33.182 -12.515 -28.183 1.000 31.632 255 LEU B C 1
ATOM 9622 O O . LEU B 1 273 ? 32.575 -11.769 -28.955 1.000 31.888 255 LEU B O 1
ATOM 9638 N N . GLN B 1 274 ? 33.999 -13.499 -28.570 1.000 35.054 256 GLN B N 1
ATOM 9639 C CA . GLN B 1 274 ? 34.437 -13.670 -29.983 1.000 41.114 256 GLN B CA 1
ATOM 9640 C C . GLN B 1 274 ? 33.254 -14.102 -30.858 1.000 39.483 256 GLN B C 1
ATOM 9641 O O . GLN B 1 274 ? 32.962 -13.374 -31.800 1.000 44.058 256 GLN B O 1
ATOM 9655 N N . ASP B 1 275 ? 32.582 -15.213 -30.562 1.000 39.825 257 ASP B N 1
ATOM 9656 C CA . ASP B 1 275 ? 31.637 -15.826 -31.530 1.000 40.978 257 ASP B CA 1
ATOM 9657 C C . ASP B 1 275 ? 30.337 -15.042 -31.568 1.000 40.668 257 ASP B C 1
ATOM 9658 O O . ASP B 1 275 ? 29.723 -15.065 -32.618 1.000 51.428 257 ASP B O 1
ATOM 9667 N N . LEU B 1 276 ? 29.940 -14.379 -30.480 1.000 43.645 258 LEU B N 1
ATOM 9668 C CA . LEU B 1 276 ? 28.720 -13.522 -30.447 1.000 39.216 258 LEU B CA 1
ATOM 9669 C C . LEU B 1 276 ? 29.023 -12.102 -30.956 1.000 36.664 258 LEU B C 1
ATOM 9670 O O . LEU B 1 276 ? 28.052 -11.357 -31.205 1.000 38.391 258 LEU B O 1
ATOM 9686 N N . ASP B 1 277 ? 30.295 -11.744 -31.138 1.000 32.749 259 ASP B N 1
ATOM 9687 C CA . ASP B 1 277 ? 30.716 -10.428 -31.701 1.000 34.484 259 ASP B CA 1
ATOM 9688 C C . ASP B 1 277 ? 30.070 -9.307 -30.877 1.000 30.823 259 ASP B C 1
ATOM 9689 O O . ASP B 1 277 ? 29.315 -8.493 -31.415 1.000 28.654 259 ASP B O 1
ATOM 9698 N N . ILE B 1 278 ? 30.389 -9.290 -29.586 1.000 31.640 260 ILE B N 1
ATOM 9699 C CA . ILE B 1 278 ? 29.845 -8.353 -28.569 1.000 29.265 260 ILE B CA 1
ATOM 9700 C C . ILE B 1 278 ? 31.025 -7.704 -27.833 1.000 29.725 260 ILE B C 1
ATOM 9701 O O . ILE B 1 278 ? 32.072 -8.387 -27.639 1.000 30.873 260 ILE B O 1
ATOM 9717 N N . PHE B 1 279 ? 30.896 -6.412 -27.523 1.000 26.945 261 PHE B N 1
ATOM 9718 C CA . PHE B 1 279 ? 31.773 -5.718 -26.555 1.000 26.307 261 PHE B CA 1
ATOM 9719 C C . PHE B 1 279 ? 30.918 -5.392 -25.323 1.000 25.205 261 PHE B C 1
ATOM 9720 O O . PHE B 1 279 ? 29.664 -5.247 -25.404 1.000 26.682 261 PHE B O 1
ATOM 9737 N N . VAL B 1 280 ? 31.568 -5.373 -24.169 1.000 22.835 262 VAL B N 1
ATOM 9738 C CA . VAL B 1 280 ? 30.930 -4.961 -22.883 1.000 22.691 262 VAL B CA 1
ATOM 9739 C C . VAL B 1 280 ? 31.696 -3.752 -22.368 1.000 22.458 262 VAL B C 1
ATOM 9740 O O . VAL B 1 280 ? 32.950 -3.743 -22.464 1.000 20.554 262 VAL B O 1
ATOM 9753 N N . ASN B 1 281 ? 30.989 -2.735 -21.901 1.000 22.840 263 ASN B N 1
ATOM 9754 C CA . ASN B 1 281 ? 31.728 -1.567 -21.374 1.000 23.696 263 ASN B CA 1
ATOM 9755 C C . ASN B 1 281 ? 31.027 -1.002 -20.160 1.000 23.890 263 ASN B C 1
ATOM 9756 O O . ASN B 1 281 ? 29.847 -1.282 -19.950 1.000 21.721 263 ASN B O 1
ATOM 9767 N N . SER B 1 282 ? 31.810 -0.235 -19.414 1.000 26.846 264 SER B N 1
ATOM 9768 C CA . SER B 1 282 ? 31.418 0.536 -18.221 1.000 27.380 264 SER B CA 1
ATOM 9769 C C . SER B 1 282 ? 31.822 1.978 -18.509 1.000 27.878 264 SER B C 1
ATOM 9770 O O . SER B 1 282 ? 33.015 2.205 -18.757 1.000 30.734 264 SER B O 1
ATOM 9778 N N . VAL B 1 283 ? 30.854 2.881 -18.573 1.000 25.441 265 VAL B N 1
ATOM 9779 C CA . VAL B 1 283 ? 31.116 4.330 -18.760 1.000 27.954 265 VAL B CA 1
ATOM 9780 C C . VAL B 1 283 ? 30.722 5.015 -17.451 1.000 28.389 265 VAL B C 1
ATOM 9781 O O . VAL B 1 283 ? 29.561 4.919 -17.068 1.000 26.679 265 VAL B O 1
ATOM 9794 N N . GLU B 1 284 ? 31.705 5.556 -16.734 1.000 30.506 266 GLU B N 1
ATOM 9795 C CA . GLU B 1 284 ? 31.509 6.355 -15.500 1.000 32.162 266 GLU B CA 1
ATOM 9796 C C . GLU B 1 284 ? 31.657 7.830 -15.850 1.000 28.657 266 GLU B C 1
ATOM 9797 O O . GLU B 1 284 ? 32.797 8.269 -16.069 1.000 29.142 266 GLU B O 1
ATOM 9809 N N . ILE B 1 285 ? 30.563 8.565 -15.941 1.000 27.411 267 ILE B N 1
ATOM 9810 C CA . ILE B 1 285 ? 30.659 10.037 -16.139 1.000 29.156 267 ILE B CA 1
ATOM 9811 C C . ILE B 1 285 ? 30.533 10.697 -14.761 1.000 31.502 267 ILE B C 1
ATOM 9812 O O . ILE B 1 285 ? 29.555 10.355 -14.038 1.000 31.767 267 ILE B O 1
ATOM 9828 N N . LYS B 1 286 ? 31.501 11.554 -14.398 1.000 33.545 268 LYS B N 1
ATOM 9829 C CA . LYS B 1 286 ? 31.482 12.365 -13.143 1.000 35.904 268 LYS B CA 1
ATOM 9830 C C . LYS B 1 286 ? 30.390 13.442 -13.247 1.000 32.666 268 LYS B C 1
ATOM 9831 O O . LYS B 1 286 ? 30.180 13.963 -14.346 1.000 29.413 268 LYS B O 1
ATOM 9850 N N . GLU B 1 287 ? 29.710 13.719 -12.129 1.000 34.375 269 GLU B N 1
ATOM 9851 C CA . GLU B 1 287 ? 28.749 14.845 -11.880 1.000 34.351 269 GLU B CA 1
ATOM 9852 C C . GLU B 1 287 ? 29.130 16.111 -12.662 1.000 30.171 269 GLU B C 1
ATOM 9853 O O . GLU B 1 287 ? 30.277 16.564 -12.536 1.000 29.654 269 GLU B O 1
ATOM 9865 N N . GLY B 1 288 ? 28.191 16.675 -13.424 1.000 28.350 270 GLY B N 1
ATOM 9866 C CA . GLY B 1 288 ? 28.373 17.955 -14.137 1.000 28.929 270 GLY B CA 1
ATOM 9867 C C . GLY B 1 288 ? 29.354 17.839 -15.293 1.000 29.510 270 GLY B C 1
ATOM 9868 O O . GLY B 1 288 ? 29.894 18.875 -15.725 1.000 32.711 270 GLY B O 1
ATOM 9872 N N . SER B 1 289 ? 29.578 16.620 -15.779 1.000 29.937 271 SER B N 1
ATOM 9873 C CA . SER B 1 289 ? 30.457 16.306 -16.929 1.000 31.947 271 SER B CA 1
ATOM 9874 C C . SER B 1 289 ? 29.615 15.696 -18.046 1.000 29.980 271 SER B C 1
ATOM 9875 O O . SER B 1 289 ? 28.433 15.359 -17.789 1.000 26.818 271 SER B O 1
ATOM 9883 N N . LEU B 1 290 ? 30.199 15.546 -19.237 1.000 28.313 272 LEU B N 1
ATOM 9884 C CA . LEU B 1 290 ? 29.518 14.834 -20.346 1.000 28.228 272 LEU B CA 1
ATOM 9885 C C . LEU B 1 290 ? 30.494 13.926 -21.100 1.000 27.097 272 LEU B C 1
ATOM 9886 O O . LEU B 1 290 ? 31.704 14.283 -21.182 1.000 28.957 272 LEU B O 1
ATOM 9902 N N . LEU B 1 291 ? 29.981 12.778 -21.586 1.000 25.536 273 LEU B N 1
ATOM 9903 C CA . LEU B 1 291 ? 30.572 11.990 -22.697 1.000 24.658 273 LEU B CA 1
ATOM 9904 C C . LEU B 1 291 ? 30.389 12.793 -23.987 1.000 24.660 273 LEU B C 1
ATOM 9905 O O . LEU B 1 291 ? 29.216 13.061 -24.386 1.000 26.227 273 LEU B O 1
ATOM 9921 N N . LEU B 1 292 ? 31.492 13.170 -24.632 1.000 24.359 274 LEU B N 1
ATOM 9922 C CA . LEU B 1 292 ? 31.432 14.122 -25.772 1.000 25.707 274 LEU B CA 1
ATOM 9923 C C . LEU B 1 292 ? 30.677 13.456 -26.920 1.000 28.792 274 LEU B C 1
ATOM 9924 O O . LEU B 1 292 ? 30.587 12.219 -26.971 1.000 28.299 274 LEU B O 1
ATOM 9940 N N . PRO B 1 293 ? 30.095 14.256 -27.853 1.000 28.715 275 PRO B N 1
ATOM 9941 C CA . PRO B 1 293 ? 29.434 13.709 -29.036 1.000 28.024 275 PRO B CA 1
ATOM 9942 C C . PRO B 1 293 ? 30.353 12.669 -29.697 1.000 26.765 275 PRO B C 1
ATOM 9943 O O . PRO B 1 293 ? 31.522 12.937 -29.924 1.000 28.375 275 PRO B O 1
ATOM 9954 N N . ASN B 1 294 ? 29.835 11.482 -29.950 1.000 25.822 276 ASN B N 1
ATOM 9955 C CA . ASN B 1 294 ? 30.647 10.386 -30.538 1.000 26.423 276 ASN B CA 1
ATOM 9956 C C . ASN B 1 294 ? 29.698 9.433 -31.243 1.000 25.781 276 ASN B C 1
ATOM 9957 O O . ASN B 1 294 ? 28.505 9.447 -30.882 1.000 27.183 276 ASN B O 1
ATOM 9968 N N . TYR B 1 295 ? 30.209 8.653 -32.189 1.000 23.674 277 TYR B N 1
ATOM 9969 C CA . TYR B 1 295 ? 29.412 7.585 -32.836 1.000 23.663 277 TYR B CA 1
ATOM 9970 C C . TYR B 1 295 ? 30.257 6.304 -32.971 1.000 23.994 277 TYR B C 1
ATOM 9971 O O . TYR B 1 295 ? 31.513 6.358 -33.056 1.000 23.225 277 TYR B O 1
ATOM 9989 N N . ASN B 1 296 ? 29.567 5.164 -32.935 1.000 22.442 278 ASN B N 1
ATOM 9990 C CA . ASN B 1 296 ? 30.135 3.833 -33.229 1.000 22.115 278 ASN B CA 1
ATOM 9991 C C . ASN B 1 296 ? 30.039 3.597 -34.740 1.000 22.276 278 ASN B C 1
ATOM 9992 O O . ASN B 1 296 ? 28.951 3.794 -35.294 1.000 19.851 278 ASN B O 1
ATOM 10003 N N . SER B 1 297 ? 31.149 3.225 -35.383 1.000 21.592 279 SER B N 1
ATOM 10004 C CA . SER B 1 297 ? 31.185 2.936 -36.834 1.000 21.693 279 SER B CA 1
ATOM 10005 C C . SER B 1 297 ? 30.130 1.874 -37.201 1.000 22.727 279 SER B C 1
ATOM 10006 O O . SER B 1 297 ? 29.474 2.036 -38.283 1.000 23.517 279 SER B O 1
ATOM 10014 N N . ARG B 1 298 ? 29.962 0.824 -36.388 1.000 22.244 280 ARG B N 1
ATOM 10015 C CA . ARG B 1 298 ? 29.168 -0.364 -36.808 1.000 24.315 280 ARG B CA 1
ATOM 10016 C C . ARG B 1 298 ? 28.490 -1.091 -35.641 1.000 23.907 280 ARG B C 1
ATOM 10017 O O . ARG B 1 298 ? 27.660 -1.979 -35.932 1.000 26.477 280 ARG B O 1
ATOM 10038 N N . ALA B 1 299 ? 28.873 -0.825 -34.391 1.000 22.763 281 ALA B N 1
ATOM 10039 C CA . ALA B 1 299 ? 28.254 -1.451 -33.204 1.000 21.335 281 ALA B CA 1
ATOM 10040 C C . ALA B 1 299 ? 26.865 -0.867 -32.988 1.000 20.325 281 ALA B C 1
ATOM 10041 O O . ALA B 1 299 ? 26.718 0.357 -33.125 1.000 19.257 281 ALA B O 1
ATOM 10048 N N . ILE B 1 300 ? 25.894 -1.707 -32.658 1.000 19.979 282 ILE B N 1
ATOM 10049 C CA . ILE B 1 300 ? 24.608 -1.265 -32.053 1.000 20.199 282 ILE B CA 1
ATOM 10050 C C . ILE B 1 300 ? 24.781 -1.442 -30.545 1.000 22.126 282 ILE B C 1
ATOM 10051 O O . ILE B 1 300 ? 25.023 -2.586 -30.129 1.000 22.352 282 ILE B O 1
ATOM 10067 N N . VAL B 1 301 ? 24.724 -0.362 -29.755 1.000 24.569 283 VAL B N 1
ATOM 10068 C CA . VAL B 1 301 ? 25.009 -0.401 -28.285 1.000 24.618 283 VAL B CA 1
ATOM 10069 C C . VAL B 1 301 ? 23.692 -0.340 -27.494 1.000 24.981 283 VAL B C 1
ATOM 10070 O O . VAL B 1 301 ? 22.898 0.576 -27.763 1.000 23.815 283 VAL B O 1
ATOM 10083 N N . ILE B 1 302 ? 23.459 -1.332 -26.607 1.000 25.062 284 ILE B N 1
ATOM 10084 C CA . ILE B 1 302 ? 22.349 -1.392 -25.602 1.000 24.134 284 ILE B CA 1
ATOM 10085 C C . ILE B 1 302 ? 22.910 -0.899 -24.258 1.000 23.461 284 ILE B C 1
ATOM 10086 O O . ILE B 1 302 ? 23.712 -1.616 -23.658 1.000 24.793 284 ILE B O 1
ATOM 10102 N N . VAL B 1 303 ? 22.540 0.314 -23.836 1.000 23.331 285 VAL B N 1
ATOM 10103 C CA . VAL B 1 303 ? 23.112 1.007 -22.648 1.000 24.956 285 VAL B CA 1
ATOM 10104 C C . VAL B 1 303 ? 22.082 0.974 -21.531 1.000 25.050 285 VAL B C 1
ATOM 10105 O O . VAL B 1 303 ? 21.007 1.557 -21.717 1.000 25.297 285 VAL B O 1
ATOM 10118 N N . THR B 1 304 ? 22.413 0.358 -20.401 1.000 26.231 286 THR B N 1
ATOM 10119 C CA . THR B 1 304 ? 21.557 0.422 -19.190 1.000 25.945 286 THR B CA 1
ATOM 10120 C C . THR B 1 304 ? 22.128 1.465 -18.231 1.000 24.515 286 THR B C 1
ATOM 10121 O O . THR B 1 304 ? 23.364 1.574 -18.111 1.000 23.228 286 THR B O 1
ATOM 10132 N N . VAL B 1 305 ? 21.255 2.210 -17.573 1.000 26.044 287 VAL B N 1
ATOM 10133 C CA . VAL B 1 305 ? 21.671 3.092 -16.453 1.000 28.793 287 VAL B CA 1
ATOM 10134 C C . VAL B 1 305 ? 21.798 2.199 -15.214 1.000 30.652 287 VAL B C 1
ATOM 10135 O O . VAL B 1 305 ? 20.761 1.702 -14.720 1.000 30.999 287 VAL B O 1
ATOM 10148 N N . ASN B 1 306 ? 23.030 1.971 -14.763 1.000 29.034 288 ASN B N 1
ATOM 10149 C CA . ASN B 1 306 ? 23.304 1.222 -13.519 1.000 30.144 288 ASN B CA 1
ATOM 10150 C C . ASN B 1 306 ? 22.824 2.080 -12.336 1.000 33.021 288 ASN B C 1
ATOM 10151 O O . ASN B 1 306 ? 21.885 1.636 -11.644 1.000 31.282 288 ASN B O 1
ATOM 10162 N N . GLU B 1 307 ? 23.475 3.233 -12.114 1.000 33.097 289 GLU B N 1
ATOM 10163 C CA . GLU B 1 307 ? 23.087 4.257 -11.107 1.000 34.370 289 GLU B CA 1
ATOM 10164 C C . GLU B 1 307 ? 23.462 5.663 -11.580 1.000 29.564 289 GLU B C 1
ATOM 10165 O O . GLU B 1 307 ? 24.303 5.795 -12.480 1.000 27.784 289 GLU B O 1
ATOM 10177 N N . GLY B 1 308 ? 22.863 6.675 -10.959 1.000 29.549 290 GLY B N 1
ATOM 10178 C CA . GLY B 1 308 ? 23.022 8.091 -11.335 1.000 30.228 290 GLY B CA 1
ATOM 10179 C C . GLY B 1 308 ? 21.869 8.557 -12.200 1.000 31.862 290 GLY B C 1
ATOM 10180 O O . GLY B 1 308 ? 21.020 7.728 -12.605 1.000 33.768 290 GLY B O 1
ATOM 10184 N N . LYS B 1 309 ? 21.821 9.846 -12.485 1.000 35.800 291 LYS B N 1
ATOM 10185 C CA . LYS B 1 309 ? 20.823 10.412 -13.418 1.000 39.951 291 LYS B CA 1
ATOM 10186 C C . LYS B 1 309 ? 21.593 11.353 -14.338 1.000 38.401 291 LYS B C 1
ATOM 10187 O O . LYS B 1 309 ? 22.642 11.879 -13.897 1.000 42.224 291 LYS B O 1
ATOM 10206 N N . GLY B 1 310 ? 21.146 11.465 -15.585 1.000 35.573 292 GLY B N 1
ATOM 10207 C CA . GLY B 1 310 ? 21.672 12.438 -16.556 1.000 33.346 292 GLY B CA 1
ATOM 10208 C C . GLY B 1 310 ? 20.714 12.610 -17.712 1.000 32.611 292 GLY B C 1
ATOM 10209 O O . GLY B 1 310 ? 19.522 12.310 -17.542 1.000 26.191 292 GLY B O 1
ATOM 10213 N N . ASP B 1 311 ? 21.205 13.080 -18.857 1.000 38.295 293 ASP B N 1
ATOM 10214 C CA . ASP B 1 311 ? 20.387 13.174 -20.098 1.000 40.720 293 ASP B CA 1
ATOM 10215 C C . ASP B 1 311 ? 21.235 12.644 -21.255 1.000 34.297 293 ASP B C 1
ATOM 10216 O O . ASP B 1 311 ? 22.453 12.593 -21.127 1.000 33.252 293 ASP B O 1
ATOM 10225 N N . PHE B 1 312 ? 20.590 12.225 -22.329 1.000 32.058 294 PHE B N 1
ATOM 10226 C CA . PHE B 1 312 ? 21.263 11.943 -23.617 1.000 31.833 294 PHE B CA 1
ATOM 10227 C C . PHE B 1 312 ? 20.648 12.797 -24.726 1.000 32.405 294 PHE B C 1
ATOM 10228 O O . PHE B 1 312 ? 19.454 13.135 -24.630 1.000 34.364 294 PHE B O 1
ATOM 10245 N N . GLU B 1 313 ? 21.452 13.126 -25.741 1.000 32.685 295 GLU B N 1
ATOM 10246 C CA . GLU B 1 313 ? 20.999 13.600 -27.080 1.000 32.117 295 GLU B CA 1
ATOM 10247 C C . GLU B 1 313 ? 21.513 12.582 -28.098 1.000 29.476 295 GLU B C 1
ATOM 10248 O O . GLU B 1 313 ? 22.728 12.391 -28.162 1.000 26.054 295 GLU B O 1
ATOM 10260 N N . LEU B 1 314 ? 20.611 11.927 -28.825 1.000 30.488 296 LEU B N 1
ATOM 10261 C CA . LEU B 1 314 ? 20.958 11.042 -29.961 1.000 31.349 296 LEU B CA 1
ATOM 10262 C C . LEU B 1 314 ? 20.561 11.695 -31.292 1.000 31.000 296 LEU B C 1
ATOM 10263 O O . LEU B 1 314 ? 19.401 12.074 -31.422 1.000 38.047 296 LEU B O 1
ATOM 10279 N N . VAL B 1 315 ? 21.464 11.741 -32.268 1.000 29.406 297 VAL B N 1
ATOM 10280 C CA . VAL B 1 315 ? 21.193 12.297 -33.629 1.000 30.744 297 VAL B CA 1
ATOM 10281 C C . VAL B 1 315 ? 20.899 11.144 -34.599 1.000 28.457 297 VAL B C 1
ATOM 10282 O O . VAL B 1 315 ? 21.812 10.387 -34.938 1.000 26.334 297 VAL B O 1
ATOM 10295 N N . GLY B 1 316 ? 19.631 11.030 -34.991 1.000 31.003 298 GLY B N 1
ATOM 10296 C CA . GLY B 1 316 ? 19.081 10.051 -35.946 1.000 32.621 298 GLY B CA 1
ATOM 10297 C C . GLY B 1 316 ? 18.356 10.786 -37.042 1.000 35.451 298 GLY B C 1
ATOM 10298 O O . GLY B 1 316 ? 18.647 11.977 -37.223 1.000 36.770 298 GLY B O 1
ATOM 10302 N N . GLN B 1 317 ? 17.425 10.128 -37.725 1.000 42.450 299 GLN B N 1
ATOM 10303 C CA . GLN B 1 317 ? 16.732 10.706 -38.909 1.000 44.234 299 GLN B CA 1
ATOM 10304 C C . GLN B 1 317 ? 15.234 10.784 -38.593 1.000 44.855 299 GLN B C 1
ATOM 10305 O O . GLN B 1 317 ? 14.939 10.825 -37.398 1.000 42.457 299 GLN B O 1
ATOM 10319 N N . ARG B 1 318 ? 14.351 10.835 -39.607 1.000 53.683 300 ARG B N 1
ATOM 10320 C CA . ARG B 1 318 ? 12.910 11.220 -39.497 1.000 56.021 300 ARG B CA 1
ATOM 10321 C C . ARG B 1 318 ? 12.833 12.566 -38.778 1.000 56.375 300 ARG B C 1
ATOM 10322 O O . ARG B 1 318 ? 13.506 13.489 -39.282 1.000 64.082 300 ARG B O 1
ATOM 10343 N N . LYS B 1 341 ? 16.030 11.427 -45.738 1.000 74.880 323 LYS B N 1
ATOM 10344 C CA . LYS B 1 341 ? 15.355 12.230 -44.690 1.000 77.830 323 LYS B CA 1
ATOM 10345 C C . LYS B 1 341 ? 16.336 13.271 -44.139 1.000 79.261 323 LYS B C 1
ATOM 10346 O O . LYS B 1 341 ? 17.503 13.272 -44.596 1.000 83.379 323 LYS B O 1
ATOM 10352 N N . GLN B 1 342 ? 15.859 14.124 -43.219 1.000 73.330 324 GLN B N 1
ATOM 10353 C CA . GLN B 1 342 ? 16.652 15.125 -42.447 1.000 66.455 324 GLN B CA 1
ATOM 10354 C C . GLN B 1 342 ? 16.988 14.544 -41.062 1.000 62.014 324 GLN B C 1
ATOM 10355 O O . GLN B 1 342 ? 16.348 13.538 -40.647 1.000 53.131 324 GLN B O 1
ATOM 10369 N N . VAL B 1 343 ? 17.940 15.170 -40.364 1.000 54.571 325 VAL B N 1
ATOM 10370 C CA . VAL B 1 343 ? 18.403 14.733 -39.017 1.000 51.624 325 VAL B CA 1
ATOM 10371 C C . VAL B 1 343 ? 17.435 15.269 -37.972 1.000 43.056 325 VAL B C 1
ATOM 10372 O O . VAL B 1 343 ? 16.938 16.383 -38.143 1.000 39.053 325 VAL B O 1
ATOM 10385 N N . GLN B 1 344 ? 17.249 14.498 -36.905 1.000 40.659 326 GLN B N 1
ATOM 10386 C CA . GLN B 1 344 ? 16.428 14.881 -35.735 1.000 40.407 326 GLN B CA 1
ATOM 10387 C C . GLN B 1 344 ? 17.176 14.558 -34.434 1.000 38.223 326 GLN B C 1
ATOM 10388 O O . GLN B 1 344 ? 17.953 13.558 -34.400 1.000 35.334 326 GLN B O 1
ATOM 10402 N N . ARG B 1 345 ? 16.985 15.414 -33.425 1.000 35.478 327 ARG B N 1
ATOM 10403 C CA . ARG B 1 345 ? 17.485 15.234 -32.035 1.000 34.299 327 ARG B CA 1
ATOM 10404 C C . ARG B 1 345 ? 16.487 14.325 -31.323 1.000 31.857 327 ARG B C 1
ATOM 10405 O O . ARG B 1 345 ? 15.295 14.601 -31.395 1.000 31.624 327 ARG B O 1
ATOM 10426 N N . TYR B 1 346 ? 16.958 13.247 -30.706 1.000 34.509 328 TYR B N 1
ATOM 10427 C CA . TYR B 1 346 ? 16.167 12.398 -29.781 1.000 33.946 328 TYR B CA 1
ATOM 10428 C C . TYR B 1 346 ? 16.774 12.600 -28.398 1.000 36.609 328 TYR B C 1
ATOM 10429 O O . TYR B 1 346 ? 17.936 12.197 -28.246 1.000 40.324 328 TYR B O 1
ATOM 10447 N N . ARG B 1 347 ? 16.064 13.288 -27.493 1.000 40.384 329 ARG B N 1
ATOM 10448 C CA . ARG B 1 347 ? 16.573 13.711 -26.156 1.000 41.835 329 ARG B CA 1
ATOM 10449 C C . ARG B 1 347 ? 15.633 13.187 -25.069 1.000 40.899 329 ARG B C 1
ATOM 10450 O O . ARG B 1 347 ? 14.404 13.321 -25.222 1.000 41.631 329 ARG B O 1
ATOM 10471 N N . ALA B 1 348 ? 16.201 12.612 -24.011 1.000 39.983 330 ALA B N 1
ATOM 10472 C CA . ALA B 1 348 ? 15.447 12.028 -22.884 1.000 38.635 330 ALA B CA 1
ATOM 10473 C C . ALA B 1 348 ? 16.341 11.981 -21.646 1.000 40.909 330 ALA B C 1
ATOM 10474 O O . ALA B 1 348 ? 17.602 11.865 -21.794 1.000 40.054 330 ALA B O 1
ATOM 10481 N N . ARG B 1 349 ? 15.707 12.058 -20.476 1.000 39.807 331 ARG B N 1
ATOM 10482 C CA . ARG B 1 349 ? 16.382 11.926 -19.164 1.000 40.433 331 ARG B CA 1
ATOM 10483 C C . ARG B 1 349 ? 16.750 10.451 -18.959 1.000 37.762 331 ARG B C 1
ATOM 10484 O O . ARG B 1 349 ? 15.979 9.574 -19.377 1.000 33.885 331 ARG B O 1
ATOM 10505 N N . LEU B 1 350 ? 17.918 10.202 -18.367 1.000 36.674 332 LEU B N 1
ATOM 10506 C CA . LEU B 1 350 ? 18.368 8.861 -17.928 1.000 37.447 332 LEU B CA 1
ATOM 10507 C C . LEU B 1 350 ? 18.259 8.761 -16.402 1.000 37.166 332 LEU B C 1
ATOM 10508 O O . LEU B 1 350 ? 18.769 9.656 -15.701 1.000 36.695 332 LEU B O 1
ATOM 10524 N N . SER B 1 351 ? 17.653 7.663 -15.946 1.000 37.199 333 SER B N 1
ATOM 10525 C CA . SER B 1 351 ? 17.460 7.256 -14.535 1.000 37.936 333 SER B CA 1
ATOM 10526 C C . SER B 1 351 ? 17.852 5.791 -14.379 1.000 35.880 333 SER B C 1
ATOM 10527 O O . SER B 1 351 ? 17.777 5.025 -15.332 1.000 30.423 333 SER B O 1
ATOM 10535 N N . PRO B 1 352 ? 18.245 5.365 -13.157 1.000 37.091 334 PRO B N 1
ATOM 10536 C CA . PRO B 1 352 ? 18.639 3.977 -12.901 1.000 35.853 334 PRO B CA 1
ATOM 10537 C C . PRO B 1 352 ? 17.622 2.992 -13.480 1.000 35.820 334 PRO B C 1
ATOM 10538 O O . PRO B 1 352 ? 16.448 3.181 -13.218 1.000 39.441 334 PRO B O 1
ATOM 10549 N N . GLY B 1 353 ? 18.098 2.024 -14.273 1.000 34.369 335 GLY B N 1
ATOM 10550 C CA . GLY B 1 353 ? 17.290 0.937 -14.860 1.000 32.660 335 GLY B CA 1
ATOM 10551 C C . GLY B 1 353 ? 16.786 1.291 -16.242 1.000 32.154 335 GLY B C 1
ATOM 10552 O O . GLY B 1 353 ? 16.288 0.377 -16.933 1.000 33.863 335 GLY B O 1
ATOM 10556 N N . ASP B 1 354 ? 16.885 2.566 -16.627 1.000 31.318 336 ASP B N 1
ATOM 10557 C CA . ASP B 1 354 ? 16.590 3.032 -18.009 1.000 31.329 336 ASP B CA 1
ATOM 10558 C C . ASP B 1 354 ? 17.575 2.382 -18.981 1.000 28.734 336 ASP B C 1
ATOM 10559 O O . ASP B 1 354 ? 18.708 2.071 -18.589 1.000 24.525 336 ASP B O 1
ATOM 10568 N N . VAL B 1 355 ? 17.115 2.165 -20.205 1.000 29.854 337 VAL B N 1
ATOM 10569 C CA . VAL B 1 355 ? 17.904 1.543 -21.305 1.000 31.225 337 VAL B CA 1
ATOM 10570 C C . VAL B 1 355 ? 17.890 2.494 -22.512 1.000 31.192 337 VAL B C 1
ATOM 10571 O O . VAL B 1 355 ? 16.808 2.933 -22.946 1.000 28.769 337 VAL B O 1
ATOM 10584 N N . LEU B 1 356 ? 19.078 2.802 -23.018 1.000 31.563 338 LEU B N 1
ATOM 10585 C CA . LEU B 1 356 ? 19.282 3.523 -24.289 1.000 30.125 338 LEU B CA 1
ATOM 10586 C C . LEU B 1 356 ? 19.826 2.550 -25.346 1.000 31.419 338 LEU B C 1
ATOM 10587 O O . LEU B 1 356 ? 20.932 1.970 -25.123 1.000 28.554 338 LEU B O 1
ATOM 10603 N N . VAL B 1 357 ? 19.093 2.390 -26.458 1.000 31.060 339 VAL B N 1
ATOM 10604 C CA . VAL B 1 357 ? 19.621 1.814 -27.738 1.000 31.190 339 VAL B CA 1
ATOM 10605 C C . VAL B 1 357 ? 20.216 2.931 -28.622 1.000 29.431 339 VAL B C 1
ATOM 10606 O O . VAL B 1 357 ? 19.460 3.834 -29.017 1.000 28.368 339 VAL B O 1
ATOM 10619 N N . ILE B 1 358 ? 21.519 2.850 -28.918 1.000 27.608 340 ILE B N 1
ATOM 10620 C CA . ILE B 1 358 ? 22.264 3.712 -29.881 1.000 25.981 340 ILE B CA 1
ATOM 10621 C C . ILE B 1 358 ? 22.527 2.905 -31.152 1.000 29.739 340 ILE B C 1
ATOM 10622 O O . ILE B 1 358 ? 23.436 2.063 -31.168 1.000 30.706 340 ILE B O 1
ATOM 10638 N N . PRO B 1 359 ? 21.784 3.129 -32.272 1.000 30.389 341 PRO B N 1
ATOM 10639 C CA . PRO B 1 359 ? 22.110 2.471 -33.545 1.000 27.765 341 PRO B CA 1
ATOM 10640 C C . PRO B 1 359 ? 23.513 2.901 -34.005 1.000 27.409 341 PRO B C 1
ATOM 10641 O O . PRO B 1 359 ? 23.911 3.976 -33.613 1.000 25.986 341 PRO B O 1
ATOM 10652 N N . ALA B 1 360 ? 24.194 2.082 -34.826 1.000 26.564 342 ALA B N 1
ATOM 10653 C CA . ALA B 1 360 ? 25.524 2.360 -35.432 1.000 24.922 342 ALA B CA 1
ATOM 10654 C C . ALA B 1 360 ? 25.489 3.697 -36.177 1.000 23.542 342 ALA B C 1
ATOM 10655 O O . ALA B 1 360 ? 24.428 4.073 -36.723 1.000 21.400 342 ALA B O 1
ATOM 10662 N N . GLY B 1 361 ? 26.605 4.425 -36.177 1.000 25.631 343 GLY B N 1
ATOM 10663 C CA . GLY B 1 361 ? 26.733 5.711 -36.900 1.000 27.291 343 GLY B CA 1
ATOM 10664 C C . GLY B 1 361 ? 25.801 6.798 -36.367 1.000 28.652 343 GLY B C 1
ATOM 10665 O O . GLY B 1 361 ? 25.885 7.915 -36.862 1.000 33.933 343 GLY B O 1
ATOM 10669 N N . HIS B 1 362 ? 24.959 6.512 -35.378 1.000 28.968 344 HIS B N 1
ATOM 10670 C CA . HIS B 1 362 ? 24.022 7.477 -34.755 1.000 31.245 344 HIS B CA 1
ATOM 10671 C C . HIS B 1 362 ? 24.785 8.225 -33.645 1.000 34.449 344 HIS B C 1
ATOM 10672 O O . HIS B 1 362 ? 25.014 7.688 -32.567 1.000 41.933 344 HIS B O 1
ATOM 10687 N N . PRO B 1 363 ? 25.261 9.479 -33.843 1.000 32.847 345 PRO B N 1
ATOM 10688 C CA . PRO B 1 363 ? 26.012 10.173 -32.796 1.000 32.109 345 PRO B CA 1
ATOM 10689 C C . PRO B 1 363 ? 25.195 10.377 -31.511 1.000 32.802 345 PRO B C 1
ATOM 10690 O O . PRO B 1 363 ? 23.994 10.663 -31.583 1.000 32.922 345 PRO B O 1
ATOM 10701 N N . VAL B 1 364 ? 25.850 10.266 -30.358 1.000 29.154 346 VAL B N 1
ATOM 10702 C CA . VAL B 1 364 ? 25.190 10.504 -29.049 1.000 29.659 346 VAL B CA 1
ATOM 10703 C C . VAL B 1 364 ? 26.117 11.362 -28.184 1.000 30.481 346 VAL B C 1
ATOM 10704 O O . VAL B 1 364 ? 27.348 11.294 -28.407 1.000 28.530 346 VAL B O 1
ATOM 10717 N N . ALA B 1 365 ? 25.530 12.175 -27.291 1.000 30.579 347 ALA B N 1
ATOM 10718 C CA . ALA B 1 365 ? 26.202 12.876 -26.166 1.000 32.282 347 ALA B CA 1
ATOM 10719 C C . ALA B 1 365 ? 25.435 12.562 -24.878 1.000 32.044 347 ALA B C 1
ATOM 10720 O O . ALA B 1 365 ? 24.188 12.567 -24.911 1.000 28.329 347 ALA B O 1
ATOM 10727 N N . ILE B 1 366 ? 26.140 12.201 -23.807 1.000 34.015 348 ILE B N 1
ATOM 10728 C CA . ILE B 1 366 ? 25.475 11.822 -22.524 1.000 34.728 348 ILE B CA 1
ATOM 10729 C C . ILE B 1 366 ? 25.969 12.778 -21.451 1.000 33.661 348 ILE B C 1
ATOM 10730 O O . ILE B 1 366 ? 27.180 12.879 -21.277 1.000 32.542 348 ILE B O 1
ATOM 10746 N N . ASN B 1 367 ? 25.034 13.498 -20.840 1.000 35.703 349 ASN B N 1
ATOM 10747 C CA . ASN B 1 367 ? 25.285 14.557 -19.834 1.000 39.339 349 ASN B CA 1
ATOM 10748 C C . ASN B 1 367 ? 24.908 13.950 -18.481 1.000 37.138 349 ASN B C 1
ATOM 10749 O O . ASN B 1 367 ? 23.849 13.330 -18.413 1.000 38.325 349 ASN B O 1
ATOM 10760 N N . ALA B 1 368 ? 25.786 14.035 -17.490 1.000 35.191 350 ALA B N 1
ATOM 10761 C CA . ALA B 1 368 ? 25.557 13.495 -16.134 1.000 37.095 350 ALA B CA 1
ATOM 10762 C C . ALA B 1 368 ? 25.181 14.644 -15.196 1.000 38.769 350 ALA B C 1
ATOM 10763 O O . ALA B 1 368 ? 25.952 15.636 -15.092 1.000 40.951 350 ALA B O 1
ATOM 10770 N N . SER B 1 369 ? 24.041 14.492 -14.530 1.000 39.232 351 SER B N 1
ATOM 10771 C CA . SER B 1 369 ? 23.561 15.367 -13.440 1.000 43.868 351 SER B CA 1
ATOM 10772 C C . SER B 1 369 ? 24.216 14.929 -12.122 1.000 44.025 351 SER B C 1
ATOM 10773 O O . SER B 1 369 ? 24.934 15.736 -11.526 1.000 41.986 351 SER B O 1
ATOM 10781 N N . SER B 1 370 ? 24.031 13.680 -11.700 1.000 45.753 352 SER B N 1
ATOM 10782 C CA . SER B 1 370 ? 24.876 13.049 -10.650 1.000 45.956 352 SER B CA 1
ATOM 10783 C C . SER B 1 370 ? 25.945 12.212 -11.363 1.000 42.358 352 SER B C 1
ATOM 10784 O O . SER B 1 370 ? 25.829 12.085 -12.593 1.000 39.533 352 SER B O 1
ATOM 10792 N N . ASP B 1 371 ? 26.933 11.673 -10.633 1.000 40.193 353 ASP B N 1
ATOM 10793 C CA . ASP B 1 371 ? 27.833 10.596 -11.141 1.000 37.864 353 ASP B CA 1
ATOM 10794 C C . ASP B 1 371 ? 26.941 9.599 -11.890 1.000 36.285 353 ASP B C 1
ATOM 10795 O O . ASP B 1 371 ? 25.854 9.236 -11.356 1.000 37.395 353 ASP B O 1
ATOM 10804 N N . LEU B 1 372 ? 27.346 9.218 -13.095 1.000 31.724 354 LEU B N 1
ATOM 10805 C CA . LEU B 1 372 ? 26.515 8.390 -13.998 1.000 32.384 354 LEU B CA 1
ATOM 10806 C C . LEU B 1 372 ? 27.353 7.193 -14.444 1.000 33.922 354 LEU B C 1
ATOM 10807 O O . LEU B 1 372 ? 28.408 7.414 -15.118 1.000 30.843 354 LEU B O 1
ATOM 10823 N N . ASN B 1 373 ? 26.947 5.995 -14.009 1.000 32.139 355 ASN B N 1
ATOM 10824 C CA . ASN B 1 373 ? 27.632 4.721 -14.321 1.000 31.784 355 ASN B CA 1
ATOM 10825 C C . ASN B 1 373 ? 26.716 3.954 -15.279 1.000 29.418 355 ASN B C 1
ATOM 10826 O O . ASN B 1 373 ? 25.568 3.653 -14.893 1.000 29.795 355 ASN B O 1
ATOM 10837 N N . LEU B 1 374 ? 27.202 3.693 -16.496 1.000 26.103 356 LEU B N 1
ATOM 10838 C CA . LEU B 1 374 ? 26.452 3.053 -17.609 1.000 25.940 356 LEU B CA 1
ATOM 10839 C C . LEU B 1 374 ? 27.123 1.726 -17.969 1.000 25.239 356 LEU B C 1
ATOM 10840 O O . LEU B 1 374 ? 28.362 1.653 -17.978 1.000 28.686 356 LEU B O 1
ATOM 10856 N N . ILE B 1 375 ? 26.338 0.693 -18.229 1.000 23.882 357 ILE B N 1
ATOM 10857 C CA . ILE B 1 375 ? 26.868 -0.607 -18.714 1.000 22.135 357 ILE B CA 1
ATOM 10858 C C . ILE B 1 375 ? 26.293 -0.800 -20.094 1.000 21.529 357 ILE B C 1
ATOM 10859 O O . ILE B 1 375 ? 25.063 -0.676 -20.219 1.000 26.040 357 ILE B O 1
ATOM 10875 N N . GLY B 1 376 ? 27.149 -1.017 -21.081 1.000 20.780 358 GLY B N 1
ATOM 10876 C CA . GLY B 1 376 ? 26.736 -1.136 -22.491 1.000 21.506 358 GLY B CA 1
ATOM 10877 C C . GLY B 1 376 ? 27.125 -2.464 -23.119 1.000 20.856 358 GLY B C 1
ATOM 10878 O O . GLY B 1 376 ? 28.294 -2.923 -22.898 1.000 19.893 358 GLY B O 1
ATOM 10882 N N . PHE B 1 377 ? 26.199 -3.036 -23.888 1.000 20.786 359 PHE B N 1
ATOM 10883 C CA . PHE B 1 377 ? 26.448 -4.202 -24.784 1.000 23.907 359 PHE B CA 1
ATOM 10884 C C . PHE B 1 377 ? 26.527 -3.740 -26.238 1.000 24.003 359 PHE B C 1
ATOM 10885 O O . PHE B 1 377 ? 25.520 -3.266 -26.760 1.000 26.618 359 PHE B O 1
ATOM 10902 N N . GLY B 1 378 ? 27.694 -3.882 -26.856 1.000 24.821 360 GLY B N 1
ATOM 10903 C CA . GLY B 1 378 ? 27.898 -3.594 -28.288 1.000 28.071 360 GLY B CA 1
ATOM 10904 C C . GLY B 1 378 ? 27.683 -4.821 -29.142 1.000 26.824 360 GLY B C 1
ATOM 10905 O O . GLY B 1 378 ? 28.492 -5.743 -29.029 1.000 28.763 360 GLY B O 1
ATOM 10909 N N . ILE B 1 379 ? 26.626 -4.832 -29.951 1.000 27.493 361 ILE B N 1
ATOM 10910 C CA . ILE B 1 379 ? 26.373 -5.888 -30.978 1.000 27.448 361 ILE B CA 1
ATOM 10911 C C . ILE B 1 379 ? 27.162 -5.488 -32.222 1.000 26.445 361 ILE B C 1
ATOM 10912 O O . ILE B 1 379 ? 27.089 -4.316 -32.578 1.000 30.843 361 ILE B O 1
ATOM 10928 N N . ASN B 1 380 ? 27.888 -6.427 -32.828 1.000 26.163 362 ASN B N 1
ATOM 10929 C CA . ASN B 1 380 ? 28.794 -6.212 -33.992 1.000 27.788 362 ASN B CA 1
ATOM 10930 C C . ASN B 1 380 ? 30.089 -5.552 -33.525 1.000 25.418 362 ASN B C 1
ATOM 10931 O O . ASN B 1 380 ? 30.501 -4.578 -34.107 1.000 26.034 362 ASN B O 1
ATOM 10942 N N . ALA B 1 381 ? 30.741 -6.097 -32.525 1.000 24.927 363 ALA B N 1
ATOM 10943 C CA . ALA B 1 381 ? 31.847 -5.405 -31.840 1.000 26.659 363 ALA B CA 1
ATOM 10944 C C . ALA B 1 381 ? 33.090 -5.350 -32.728 1.000 26.479 363 ALA B C 1
ATOM 10945 O O . ALA B 1 381 ? 33.749 -4.316 -32.705 1.000 27.915 363 ALA B O 1
ATOM 10952 N N . LYS B 1 382 ? 33.406 -6.430 -33.443 1.000 28.689 364 LYS B N 1
ATOM 10953 C CA . LYS B 1 382 ? 34.669 -6.596 -34.224 1.000 32.573 364 LYS B CA 1
ATOM 10954 C C . LYS B 1 382 ? 34.847 -5.441 -35.208 1.000 29.945 364 LYS B C 1
ATOM 10955 O O . LYS B 1 382 ? 33.954 -5.266 -36.031 1.000 26.417 364 LYS B O 1
ATOM 10974 N N . ASN B 1 383 ? 35.977 -4.731 -35.123 1.000 30.088 365 ASN B N 1
ATOM 10975 C CA . ASN B 1 383 ? 36.403 -3.622 -36.028 1.000 29.739 365 ASN B CA 1
ATOM 10976 C C . ASN B 1 383 ? 35.560 -2.364 -35.808 1.000 28.586 365 ASN B C 1
ATOM 10977 O O . ASN B 1 383 ? 35.697 -1.429 -36.595 1.000 29.465 365 ASN B O 1
ATOM 10988 N N . ASN B 1 384 ? 34.770 -2.305 -34.737 1.000 28.859 366 ASN B N 1
ATOM 10989 C CA . ASN B 1 384 ? 34.069 -1.057 -34.348 1.000 30.257 366 ASN B CA 1
ATOM 10990 C C . ASN B 1 384 ? 35.123 0.022 -34.095 1.000 31.439 366 ASN B C 1
ATOM 10991 O O . ASN B 1 384 ? 36.103 -0.289 -33.432 1.000 31.970 366 ASN B O 1
ATOM 11002 N N . GLN B 1 385 ? 34.940 1.205 -34.683 1.000 34.088 367 GLN B N 1
ATOM 11003 C CA . GLN B 1 385 ? 35.711 2.442 -34.412 1.000 34.524 367 GLN B CA 1
ATOM 11004 C C . GLN B 1 385 ? 34.773 3.445 -33.746 1.000 31.726 367 GLN B C 1
ATOM 11005 O O . GLN B 1 385 ? 33.665 3.673 -34.305 1.000 31.477 367 GLN B O 1
ATOM 11019 N N . ARG B 1 386 ? 35.154 3.993 -32.593 1.000 28.838 368 ARG B N 1
ATOM 11020 C CA . ARG B 1 386 ? 34.355 5.075 -31.965 1.000 27.530 368 ARG B CA 1
ATOM 11021 C C . ARG B 1 386 ? 35.030 6.374 -32.358 1.000 27.734 368 ARG B C 1
ATOM 11022 O O . ARG B 1 386 ? 36.225 6.526 -32.103 1.000 27.814 368 ARG B O 1
ATOM 11043 N N . ASN B 1 387 ? 34.277 7.215 -33.051 1.000 29.419 369 ASN B N 1
ATOM 11044 C CA . ASN B 1 387 ? 34.722 8.539 -33.533 1.000 28.551 369 ASN B CA 1
ATOM 11045 C C . ASN B 1 387 ? 34.085 9.588 -32.632 1.000 27.880 369 ASN B C 1
ATOM 11046 O O . ASN B 1 387 ? 32.825 9.553 -32.413 1.000 24.658 369 ASN B O 1
ATOM 11057 N N . PHE B 1 388 ? 34.932 10.460 -32.097 1.000 26.948 370 PHE B N 1
ATOM 11058 C CA . PHE B 1 388 ? 34.501 11.686 -31.390 1.000 28.780 370 PHE B CA 1
ATOM 11059 C C . PHE B 1 388 ? 34.461 12.818 -32.416 1.000 29.747 370 PHE B C 1
ATOM 11060 O O . PHE B 1 388 ? 35.127 12.696 -33.454 1.000 32.346 370 PHE B O 1
ATOM 11077 N N . LEU B 1 389 ? 33.678 13.859 -32.122 1.000 30.036 371 LEU B N 1
ATOM 11078 C CA . LEU B 1 389 ? 33.394 15.025 -33.000 1.000 27.749 371 LEU B CA 1
ATOM 11079 C C . LEU B 1 389 ? 33.907 16.303 -32.332 1.000 28.101 371 LEU B C 1
ATOM 11080 O O . LEU B 1 389 ? 33.987 17.331 -33.013 1.000 32.012 371 LEU B O 1
ATOM 11096 N N . ALA B 1 390 ? 34.298 16.222 -31.056 1.000 28.198 372 ALA B N 1
ATOM 11097 C CA . ALA B 1 390 ? 34.861 17.326 -30.244 1.000 26.328 372 ALA B CA 1
ATOM 11098 C C . ALA B 1 390 ? 36.032 16.794 -29.423 1.000 24.987 372 ALA B C 1
ATOM 11099 O O . ALA B 1 390 ? 36.126 15.596 -29.253 1.000 29.535 372 ALA B O 1
ATOM 11106 N N . GLY B 1 391 ? 36.878 17.680 -28.925 1.000 27.194 373 GLY B N 1
ATOM 11107 C CA . GLY B 1 391 ? 38.039 17.329 -28.096 1.000 27.871 373 GLY B CA 1
ATOM 11108 C C . GLY B 1 391 ? 39.201 16.890 -28.949 1.000 28.293 373 GLY B C 1
ATOM 11109 O O . GLY B 1 391 ? 39.033 16.758 -30.129 1.000 28.111 373 GLY B O 1
ATOM 11113 N N . GLU B 1 392 ? 40.349 16.670 -28.328 1.000 33.947 374 GLU B N 1
ATOM 11114 C CA . GLU B 1 392 ? 41.658 16.577 -29.015 1.000 38.341 374 GLU B CA 1
ATOM 11115 C C . GLU B 1 392 ? 41.763 15.165 -29.594 1.000 39.802 374 GLU B C 1
ATOM 11116 O O . GLU B 1 392 ? 41.829 15.067 -30.835 1.000 42.875 374 GLU B O 1
ATOM 11128 N N . GLU B 1 393 ? 41.734 14.133 -28.737 1.000 36.997 375 GLU B N 1
ATOM 11129 C CA . GLU B 1 393 ? 41.880 12.708 -29.138 1.000 37.257 375 GLU B CA 1
ATOM 11130 C C . GLU B 1 393 ? 40.571 12.147 -29.706 1.000 35.556 375 GLU B C 1
ATOM 11131 O O . GLU B 1 393 ? 39.490 12.332 -29.080 1.000 35.513 375 GLU B O 1
ATOM 11143 N N . ASP B 1 394 ? 40.714 11.447 -30.837 1.000 32.449 376 ASP B N 1
ATOM 11144 C CA . ASP B 1 394 ? 39.696 10.596 -31.499 1.000 32.418 376 ASP B CA 1
ATOM 11145 C C . ASP B 1 394 ? 38.688 11.538 -32.174 1.000 33.043 376 ASP B C 1
ATOM 11146 O O . ASP B 1 394 ? 37.580 11.107 -32.510 1.000 37.408 376 ASP B O 1
ATOM 11155 N N . ASN B 1 395 ? 39.093 12.784 -32.404 1.000 32.110 377 ASN B N 1
ATOM 11156 C CA . ASN B 1 395 ? 38.254 13.802 -33.078 1.000 31.765 377 ASN B CA 1
ATOM 11157 C C . ASN B 1 395 ? 38.420 13.618 -34.580 1.000 31.900 377 ASN B C 1
ATOM 11158 O O . ASN B 1 395 ? 39.447 14.091 -35.142 1.000 31.986 377 ASN B O 1
ATOM 11169 N N . VAL B 1 396 ? 37.441 12.957 -35.195 1.000 29.144 378 VAL B N 1
ATOM 11170 C CA . VAL B 1 396 ? 37.485 12.610 -36.638 1.000 27.425 378 VAL B CA 1
ATOM 11171 C C . VAL B 1 396 ? 37.479 13.892 -37.484 1.000 28.086 378 VAL B C 1
ATOM 11172 O O . VAL B 1 396 ? 38.211 13.942 -38.469 1.000 27.728 378 VAL B O 1
ATOM 11185 N N . ILE B 1 397 ? 36.687 14.891 -37.091 1.000 28.629 379 ILE B N 1
ATOM 11186 C CA . ILE B 1 397 ? 36.527 16.199 -37.786 1.000 30.162 379 ILE B CA 1
ATOM 11187 C C . ILE B 1 397 ? 37.903 16.852 -38.000 1.000 32.442 379 ILE B C 1
ATOM 11188 O O . ILE B 1 397 ? 38.115 17.418 -39.085 1.000 32.699 379 ILE B O 1
ATOM 11204 N N . SER B 1 398 ? 38.772 16.817 -36.978 1.000 31.321 380 SER B N 1
ATOM 11205 C CA . SER B 1 398 ? 40.168 17.317 -37.023 1.000 28.259 380 SER B CA 1
ATOM 11206 C C . SER B 1 398 ? 40.924 16.649 -38.158 1.000 28.753 380 SER B C 1
ATOM 11207 O O . SER B 1 398 ? 41.832 17.283 -38.652 1.000 30.389 380 SER B O 1
ATOM 11215 N N . GLN B 1 399 ? 40.593 15.405 -38.528 1.000 30.363 381 GLN B N 1
ATOM 11216 C CA . GLN B 1 399 ? 41.381 14.616 -39.516 1.000 28.062 381 GLN B CA 1
ATOM 11217 C C . GLN B 1 399 ? 41.147 15.139 -40.933 1.000 27.618 381 GLN B C 1
ATOM 11218 O O . GLN B 1 399 ? 42.037 14.972 -41.800 1.000 30.394 381 GLN B O 1
ATOM 11232 N N . ILE B 1 400 ? 39.986 15.737 -41.158 1.000 27.125 382 ILE B N 1
ATOM 11233 C CA . ILE B 1 400 ? 39.613 16.347 -42.464 1.000 30.377 382 ILE B CA 1
ATOM 11234 C C . ILE B 1 400 ? 40.784 17.226 -42.954 1.000 31.259 382 ILE B C 1
ATOM 11235 O O . ILE B 1 400 ? 41.146 18.163 -42.197 1.000 27.108 382 ILE B O 1
ATOM 11251 N N . GLN B 1 401 ? 41.361 16.933 -44.136 1.000 31.259 383 GLN B N 1
ATOM 11252 C CA . GLN B 1 401 ? 42.469 17.725 -44.755 1.000 32.079 383 GLN B CA 1
ATOM 11253 C C . GLN B 1 401 ? 42.057 19.200 -44.829 1.000 33.464 383 GLN B C 1
ATOM 11254 O O . GLN B 1 401 ? 40.840 19.489 -45.006 1.000 28.973 383 GLN B O 1
ATOM 11268 N N . ARG B 1 402 ? 43.054 20.089 -44.717 1.000 35.270 384 ARG B N 1
ATOM 11269 C CA . ARG B 1 402 ? 42.878 21.556 -44.631 1.000 33.446 384 ARG B CA 1
ATOM 11270 C C . ARG B 1 402 ? 41.843 22.009 -45.654 1.000 33.585 384 ARG B C 1
ATOM 11271 O O . ARG B 1 402 ? 40.804 22.565 -45.283 1.000 33.699 384 ARG B O 1
ATOM 11292 N N . PRO B 1 403 ? 42.073 21.784 -46.971 1.000 31.140 385 PRO B N 1
ATOM 11293 C CA . PRO B 1 403 ? 41.182 22.321 -47.999 1.000 29.325 385 PRO B CA 1
ATOM 11294 C C . PRO B 1 403 ? 39.725 21.850 -47.894 1.000 28.428 385 PRO B C 1
ATOM 11295 O O . PRO B 1 403 ? 38.820 22.544 -48.362 1.000 27.429 385 PRO B O 1
ATOM 11306 N N . VAL B 1 404 ? 39.503 20.688 -47.285 1.000 29.430 386 VAL B N 1
ATOM 11307 C CA . VAL B 1 404 ? 38.139 20.090 -47.219 1.000 30.150 386 VAL B CA 1
ATOM 11308 C C . VAL B 1 404 ? 37.401 20.722 -46.038 1.000 29.019 386 VAL B C 1
ATOM 11309 O O . VAL B 1 404 ? 36.184 20.937 -46.169 1.000 26.912 386 VAL B O 1
ATOM 11322 N N . LYS B 1 405 ? 38.132 21.105 -44.989 1.000 29.128 387 LYS B N 1
ATOM 11323 C CA . LYS B 1 405 ? 37.596 21.940 -43.886 1.000 29.500 387 LYS B CA 1
ATOM 11324 C C . LYS B 1 405 ? 37.070 23.253 -44.475 1.000 28.301 387 LYS B C 1
ATOM 11325 O O . LYS B 1 405 ? 35.974 23.671 -44.090 1.000 25.439 387 LYS B O 1
ATOM 11344 N N . GLU B 1 406 ? 37.813 23.879 -45.391 1.000 32.989 388 GLU B N 1
ATOM 11345 C CA . GLU B 1 406 ? 37.362 25.116 -46.092 1.000 34.860 388 GLU B CA 1
ATOM 11346 C C . GLU B 1 406 ? 36.048 24.813 -46.826 1.000 35.144 388 GLU B C 1
ATOM 11347 O O . GLU B 1 406 ? 35.024 25.441 -46.501 1.000 33.799 388 GLU B O 1
ATOM 11359 N N . LEU B 1 407 ? 36.061 23.817 -47.715 1.000 33.804 389 LEU B N 1
ATOM 11360 C CA . LEU B 1 407 ? 34.905 23.508 -48.591 1.000 36.570 389 LEU B CA 1
ATOM 11361 C C . LEU B 1 407 ? 33.727 22.964 -47.774 1.000 31.810 389 LEU B C 1
ATOM 11362 O O . LEU B 1 407 ? 32.591 23.255 -48.130 1.000 29.586 389 LEU B O 1
ATOM 11378 N N . ALA B 1 408 ? 33.968 22.197 -46.718 1.000 32.134 390 ALA B N 1
ATOM 11379 C CA . ALA B 1 408 ? 32.894 21.461 -46.001 1.000 30.650 390 ALA B CA 1
ATOM 11380 C C . ALA B 1 408 ? 32.148 22.373 -45.016 1.000 31.870 390 ALA B C 1
ATOM 11381 O O . ALA B 1 408 ? 30.957 22.084 -44.748 1.000 30.058 390 ALA B O 1
ATOM 11388 N N . PHE B 1 409 ? 32.807 23.414 -44.487 1.000 31.156 391 PHE B N 1
ATOM 11389 C CA . PHE B 1 409 ? 32.253 24.254 -43.393 1.000 34.419 391 PHE B CA 1
ATOM 11390 C C . PHE B 1 409 ? 32.278 25.724 -43.789 1.000 36.968 391 PHE B C 1
ATOM 11391 O O . PHE B 1 409 ? 33.183 26.179 -44.497 1.000 42.011 391 PHE B O 1
ATOM 11408 N N . PRO B 1 410 ? 31.312 26.520 -43.278 1.000 37.159 392 PRO B N 1
ATOM 11409 C CA . PRO B 1 410 ? 31.184 27.924 -43.671 1.000 34.757 392 PRO B CA 1
ATOM 11410 C C . PRO B 1 410 ? 32.427 28.696 -43.219 1.000 29.911 392 PRO B C 1
ATOM 11411 O O . PRO B 1 410 ? 32.843 29.557 -43.897 1.000 30.240 392 PRO B O 1
ATOM 11422 N N . GLY B 1 411 ? 33.018 28.335 -42.093 1.000 30.302 393 GLY B N 1
ATOM 11423 C CA . GLY B 1 411 ? 34.311 28.909 -41.677 1.000 32.976 393 GLY B CA 1
ATOM 11424 C C . GLY B 1 411 ? 35.407 28.603 -42.679 1.000 33.879 393 GLY B C 1
ATOM 11425 O O . GLY B 1 411 ? 35.233 27.660 -43.498 1.000 41.491 393 GLY B O 1
ATOM 11429 N N . SER B 1 412 ? 36.481 29.395 -42.649 1.000 37.715 394 SER B N 1
ATOM 11430 C CA . SER B 1 412 ? 37.785 29.108 -43.308 1.000 39.536 394 SER B CA 1
ATOM 11431 C C . SER B 1 412 ? 38.442 27.930 -42.581 1.000 39.665 394 SER B C 1
ATOM 11432 O O . SER B 1 412 ? 38.105 27.692 -41.406 1.000 36.623 394 SER B O 1
ATOM 11440 N N . SER B 1 413 ? 39.363 27.230 -43.238 1.000 40.897 395 SER B N 1
ATOM 11441 C CA . SER B 1 413 ? 40.118 26.118 -42.615 1.000 41.797 395 SER B CA 1
ATOM 11442 C C . SER B 1 413 ? 40.687 26.603 -41.270 1.000 43.906 395 SER B C 1
ATOM 11443 O O . SER B 1 413 ? 40.585 25.860 -40.281 1.000 38.833 395 SER B O 1
ATOM 11451 N N . ARG B 1 414 ? 41.224 27.824 -41.234 1.000 49.439 396 ARG B N 1
ATOM 11452 C CA . ARG B 1 414 ? 41.890 28.417 -40.034 1.000 53.437 396 ARG B CA 1
ATOM 11453 C C . ARG B 1 414 ? 40.863 28.563 -38.899 1.000 44.773 396 ARG B C 1
ATOM 11454 O O . ARG B 1 414 ? 41.143 28.098 -37.804 1.000 41.852 396 ARG B O 1
ATOM 11475 N N . GLU B 1 415 ? 39.715 29.191 -39.139 1.000 41.936 397 GLU B N 1
ATOM 11476 C CA . GLU B 1 415 ? 38.698 29.445 -38.084 1.000 43.382 397 GLU B CA 1
ATOM 11477 C C . GLU B 1 415 ? 38.206 28.112 -37.510 1.000 45.458 397 GLU B C 1
ATOM 11478 O O . GLU B 1 415 ? 37.882 28.069 -36.304 1.000 49.826 397 GLU B O 1
ATOM 11490 N N . VAL B 1 416 ? 38.136 27.072 -38.352 1.000 48.043 398 VAL B N 1
ATOM 11491 C CA . VAL B 1 416 ? 37.602 25.717 -38.022 1.000 40.705 398 VAL B CA 1
ATOM 11492 C C . VAL B 1 416 ? 38.623 25.026 -37.117 1.000 38.276 398 VAL B C 1
ATOM 11493 O O . VAL B 1 416 ? 38.224 24.540 -36.057 1.000 39.592 398 VAL B O 1
ATOM 11506 N N . ASP B 1 417 ? 39.890 25.027 -37.523 1.000 37.189 399 ASP B N 1
ATOM 11507 C CA . ASP B 1 417 ? 41.038 24.468 -36.768 1.000 40.598 399 ASP B CA 1
ATOM 11508 C C . ASP B 1 417 ? 41.107 25.108 -35.382 1.000 42.799 399 ASP B C 1
ATOM 11509 O O . ASP B 1 417 ? 41.331 24.356 -34.422 1.000 47.954 399 ASP B O 1
ATOM 11518 N N . ARG B 1 418 ? 40.925 26.429 -35.276 1.000 44.796 400 ARG B N 1
ATOM 11519 C CA . ARG B 1 418 ? 40.972 27.154 -33.972 1.000 50.232 400 ARG B CA 1
ATOM 11520 C C . ARG B 1 418 ? 39.819 26.647 -33.089 1.000 46.979 400 ARG B C 1
ATOM 11521 O O . ARG B 1 418 ? 40.099 26.190 -31.966 1.000 51.449 400 ARG B O 1
ATOM 11542 N N . LEU B 1 419 ? 38.580 26.680 -33.584 1.000 38.877 401 LEU B N 1
ATOM 11543 C CA . LEU B 1 419 ? 37.397 26.195 -32.832 1.000 38.425 401 LEU B CA 1
ATOM 11544 C C . LEU B 1 419 ? 37.629 24.775 -32.303 1.000 39.188 401 LEU B C 1
ATOM 11545 O O . LEU B 1 419 ? 37.212 24.496 -31.160 1.000 44.151 401 LEU B O 1
ATOM 11561 N N . LEU B 1 420 ? 38.260 23.904 -33.094 1.000 35.878 402 LEU B N 1
ATOM 11562 C CA . LEU B 1 420 ? 38.441 22.479 -32.718 1.000 37.100 402 LEU B CA 1
ATOM 11563 C C . LEU B 1 420 ? 39.466 22.360 -31.585 1.000 34.107 402 LEU B C 1
ATOM 11564 O O . LEU B 1 420 ? 39.446 21.311 -30.932 1.000 28.490 402 LEU B O 1
ATOM 11580 N N . THR B 1 421 ? 40.332 23.369 -31.399 1.000 35.331 403 THR B N 1
ATOM 11581 C CA . THR B 1 421 ? 41.375 23.413 -30.328 1.000 37.443 403 THR B CA 1
ATOM 11582 C C . THR B 1 421 ? 40.769 23.967 -29.024 1.000 36.758 403 THR B C 1
ATOM 11583 O O . THR B 1 421 ? 41.448 23.894 -27.999 1.000 39.466 403 THR B O 1
ATOM 11594 N N . ASN B 1 422 ? 39.554 24.514 -29.043 1.000 36.485 404 ASN B N 1
ATOM 11595 C CA . ASN B 1 422 ? 38.980 25.193 -27.850 1.000 38.654 404 ASN B CA 1
ATOM 11596 C C . ASN B 1 422 ? 38.672 24.165 -26.768 1.000 41.451 404 ASN B C 1
ATOM 11597 O O . ASN B 1 422 ? 39.000 24.450 -25.611 1.000 46.434 404 ASN B O 1
ATOM 11608 N N . GLN B 1 423 ? 38.058 23.035 -27.137 1.000 41.295 405 GLN B N 1
ATOM 11609 C CA . GLN B 1 423 ? 37.932 21.844 -26.257 1.000 37.451 405 GLN B CA 1
ATOM 11610 C C . GLN B 1 423 ? 39.306 21.173 -26.131 1.000 36.906 405 GLN B C 1
ATOM 11611 O O . GLN B 1 423 ? 39.729 20.501 -27.094 1.000 40.485 405 GLN B O 1
ATOM 11625 N N . LYS B 1 424 ? 39.967 21.342 -24.986 1.000 37.131 406 LYS B N 1
ATOM 11626 C CA . LYS B 1 424 ? 41.314 20.779 -24.676 1.000 38.043 406 LYS B CA 1
ATOM 11627 C C . LYS B 1 424 ? 41.166 19.320 -24.222 1.000 35.393 406 LYS B C 1
ATOM 11628 O O . LYS B 1 424 ? 42.095 18.532 -24.450 1.000 34.092 406 LYS B O 1
ATOM 11647 N N . GLN B 1 425 ? 40.019 18.981 -23.624 1.000 35.611 407 GLN B N 1
ATOM 11648 C CA . GLN B 1 425 ? 39.729 17.638 -23.056 1.000 37.443 407 GLN B CA 1
ATOM 11649 C C . GLN B 1 425 ? 39.434 16.658 -24.185 1.000 35.774 407 GLN B C 1
ATOM 11650 O O . GLN B 1 425 ? 38.894 17.079 -25.221 1.000 33.033 407 GLN B O 1
ATOM 11664 N N . SER B 1 426 ? 39.725 15.384 -23.943 1.000 35.915 408 SER B N 1
ATOM 11665 C CA . SER B 1 426 ? 39.432 14.256 -24.858 1.000 33.215 408 SER B CA 1
ATOM 11666 C C . SER B 1 426 ? 38.408 13.314 -24.218 1.000 30.200 408 SER B C 1
ATOM 11667 O O . SER B 1 426 ? 38.518 13.050 -23.011 1.000 33.155 408 SER B O 1
ATOM 11675 N N . HIS B 1 427 ? 37.407 12.908 -24.997 1.000 28.981 409 HIS B N 1
ATOM 11676 C CA . HIS B 1 427 ? 36.389 11.864 -24.684 1.000 28.949 409 HIS B CA 1
ATOM 11677 C C . HIS B 1 427 ? 35.326 12.339 -23.671 1.000 29.651 409 HIS B C 1
ATOM 11678 O O . HIS B 1 427 ? 34.117 12.229 -24.022 1.000 28.155 409 HIS B O 1
ATOM 11693 N N . PHE B 1 428 ? 35.726 12.754 -22.451 1.000 28.723 410 PHE B N 1
ATOM 11694 C CA . PHE B 1 428 ? 34.829 13.339 -21.412 1.000 30.382 410 PHE B CA 1
ATOM 11695 C C . PHE B 1 428 ? 35.272 14.770 -21.112 1.000 32.296 410 PHE B C 1
ATOM 11696 O O . PHE B 1 428 ? 36.498 14.975 -21.094 1.000 38.107 410 PHE B O 1
ATOM 11713 N N . ALA B 1 429 ? 34.348 15.713 -20.876 1.000 32.528 411 ALA B N 1
ATOM 11714 C CA . ALA B 1 429 ? 34.674 17.130 -20.550 1.000 31.354 411 ALA B CA 1
ATOM 11715 C C . ALA B 1 429 ? 33.647 17.694 -19.574 1.000 33.579 411 ALA B C 1
ATOM 11716 O O . ALA B 1 429 ? 32.674 16.986 -19.263 1.000 33.351 411 ALA B O 1
ATOM 11723 N N . ASN B 1 430 ? 33.882 18.920 -19.103 1.000 35.385 412 ASN B N 1
ATOM 11724 C CA . ASN B 1 430 ? 32.996 19.625 -18.143 1.000 38.431 412 ASN B CA 1
ATOM 11725 C C . ASN B 1 430 ? 31.720 20.040 -18.887 1.000 34.608 412 ASN B C 1
ATOM 11726 O O . ASN B 1 430 ? 31.817 20.473 -20.044 1.000 33.326 412 ASN B O 1
ATOM 11737 N N . ALA B 1 431 ? 30.567 19.888 -18.239 1.000 37.321 413 ALA B N 1
ATOM 11738 C CA . ALA B 1 431 ? 29.246 20.361 -18.723 1.000 41.070 413 ALA B CA 1
ATOM 11739 C C . ALA B 1 431 ? 28.699 21.442 -17.783 1.000 43.020 413 ALA B C 1
ATOM 11740 O O . ALA B 1 431 ? 29.134 22.578 -17.912 1.000 45.896 413 ALA B O 1
ATOM 11747 N N . ASN C 1 26 ? 1.074 -31.674 -30.963 1.000 35.685 8 ASN C N 1
ATOM 11748 C CA . ASN C 1 26 ? 2.426 -32.255 -30.878 1.000 32.820 8 ASN C CA 1
ATOM 11749 C C . ASN C 1 26 ? 3.199 -31.905 -32.142 1.000 30.392 8 ASN C C 1
ATOM 11750 O O . ASN C 1 26 ? 3.457 -32.747 -32.990 1.000 29.760 8 ASN C O 1
ATOM 11761 N N . PRO C 1 27 ? 3.708 -30.668 -32.248 1.000 28.738 9 PRO C N 1
ATOM 11762 C CA . PRO C 1 27 ? 4.371 -30.242 -33.478 1.000 28.831 9 PRO C CA 1
ATOM 11763 C C . PRO C 1 27 ? 5.789 -30.815 -33.706 1.000 31.274 9 PRO C C 1
ATOM 11764 O O . PRO C 1 27 ? 6.365 -30.482 -34.725 1.000 30.895 9 PRO C O 1
ATOM 11775 N N . PHE C 1 28 ? 6.315 -31.671 -32.811 1.000 32.897 10 PHE C N 1
ATOM 11776 C CA . PHE C 1 28 ? 7.726 -32.160 -32.835 1.000 32.916 10 PHE C CA 1
ATOM 11777 C C . PHE C 1 28 ? 7.865 -33.487 -33.615 1.000 34.367 10 PHE C C 1
ATOM 11778 O O . PHE C 1 28 ? 9.018 -33.818 -34.029 1.000 35.232 10 PHE C O 1
ATOM 11795 N N . ILE C 1 29 ? 6.774 -34.240 -33.813 1.000 33.099 11 ILE C N 1
ATOM 11796 C CA . ILE C 1 29 ? 6.793 -35.524 -34.589 1.000 31.789 11 ILE C CA 1
ATOM 11797 C C . ILE C 1 29 ? 6.389 -35.174 -36.020 1.000 28.800 11 ILE C C 1
ATOM 11798 O O . ILE C 1 29 ? 5.436 -34.421 -36.181 1.000 29.308 11 ILE C O 1
ATOM 11814 N N . PHE C 1 30 ? 7.169 -35.597 -37.012 1.000 28.754 12 PHE C N 1
ATOM 11815 C CA . PHE C 1 30 ? 6.815 -35.536 -38.458 1.000 31.641 12 PHE C CA 1
ATOM 11816 C C . PHE C 1 30 ? 6.659 -36.982 -38.947 1.000 33.828 12 PHE C C 1
ATOM 11817 O O . PHE C 1 30 ? 7.641 -37.726 -38.904 1.000 33.889 12 PHE C O 1
ATOM 11834 N N . LYS C 1 31 ? 5.443 -37.396 -39.310 1.000 40.155 13 LYS C N 1
ATOM 11835 C CA . LYS C 1 31 ? 5.142 -38.795 -39.722 1.000 42.816 13 LYS C CA 1
ATOM 11836 C C . LYS C 1 31 ? 5.678 -38.986 -41.147 1.000 41.611 13 LYS C C 1
ATOM 11837 O O . LYS C 1 31 ? 5.821 -37.992 -41.847 1.000 43.077 13 LYS C O 1
ATOM 11856 N N . SER C 1 32 ? 6.040 -40.205 -41.543 1.000 46.561 14 SER C N 1
ATOM 11857 C CA . SER C 1 32 ? 6.477 -40.526 -42.929 1.000 47.859 14 SER C CA 1
ATOM 11858 C C . SER C 1 32 ? 5.532 -39.833 -43.908 1.000 48.944 14 SER C C 1
ATOM 11859 O O . SER C 1 32 ? 6.050 -39.184 -44.820 1.000 48.862 14 SER C O 1
ATOM 11867 N N . ASN C 1 33 ? 4.217 -39.990 -43.674 1.000 48.188 15 ASN C N 1
ATOM 11868 C CA . ASN C 1 33 ? 3.057 -39.289 -44.300 1.000 48.681 15 ASN C CA 1
ATOM 11869 C C . ASN C 1 33 ? 3.437 -37.905 -44.851 1.000 47.489 15 ASN C C 1
ATOM 11870 O O . ASN C 1 33 ? 2.958 -37.566 -45.946 1.000 47.873 15 ASN C O 1
ATOM 11881 N N . ARG C 1 34 ? 4.227 -37.124 -44.104 1.000 43.628 16 ARG C N 1
ATOM 11882 C CA . ARG C 1 34 ? 4.545 -35.694 -44.384 1.000 43.408 16 ARG C CA 1
ATOM 11883 C C . ARG C 1 34 ? 5.792 -35.525 -45.274 1.000 41.413 16 ARG C C 1
ATOM 11884 O O . ARG C 1 34 ? 6.232 -34.369 -45.431 1.000 38.125 16 ARG C O 1
ATOM 11905 N N . PHE C 1 35 ? 6.366 -36.606 -45.804 1.000 37.683 17 PHE C N 1
ATOM 11906 C CA . PHE C 1 35 ? 7.327 -36.548 -46.932 1.000 38.848 17 PHE C CA 1
ATOM 11907 C C . PHE C 1 35 ? 6.525 -36.663 -48.230 1.000 40.790 17 PHE C C 1
ATOM 11908 O O . PHE C 1 35 ? 6.208 -37.784 -48.629 1.000 43.578 17 PHE C O 1
ATOM 11925 N N . GLN C 1 36 ? 6.202 -35.531 -48.849 1.000 39.290 18 GLN C N 1
ATOM 11926 C CA . GLN C 1 36 ? 5.695 -35.434 -50.235 1.000 39.364 18 GLN C CA 1
ATOM 11927 C C . GLN C 1 36 ? 6.663 -36.179 -51.177 1.000 37.199 18 GLN C C 1
ATOM 11928 O O . GLN C 1 36 ? 7.870 -36.047 -51.019 1.000 35.538 18 GLN C O 1
ATOM 11942 N N . THR C 1 37 ? 6.149 -36.959 -52.128 1.000 39.797 19 THR C N 1
ATOM 11943 C CA . THR C 1 37 ? 6.934 -37.627 -53.204 1.000 37.675 19 THR C CA 1
ATOM 11944 C C . THR C 1 37 ? 7.207 -36.641 -54.344 1.000 40.813 19 THR C C 1
ATOM 11945 O O . THR C 1 37 ? 6.248 -36.085 -54.863 1.000 48.791 19 THR C O 1
ATOM 11956 N N . ILE C 1 38 ? 8.472 -36.500 -54.746 1.000 44.632 20 ILE C N 1
ATOM 11957 C CA . ILE C 1 38 ? 8.990 -35.497 -55.721 1.000 45.088 20 ILE C CA 1
ATOM 11958 C C . ILE C 1 38 ? 9.100 -36.174 -57.093 1.000 46.004 20 ILE C C 1
ATOM 11959 O O . ILE C 1 38 ? 8.646 -35.583 -58.063 1.000 48.481 20 ILE C O 1
ATOM 11975 N N . TYR C 1 39 ? 9.742 -37.340 -57.155 1.000 47.951 21 TYR C N 1
ATOM 11976 C CA . TYR C 1 39 ? 9.809 -38.240 -58.335 1.000 45.744 21 TYR C CA 1
ATOM 11977 C C . TYR C 1 39 ? 9.571 -39.676 -57.868 1.000 48.516 21 TYR C C 1
ATOM 11978 O O . TYR C 1 39 ? 10.052 -40.032 -56.781 1.000 53.691 21 TYR C O 1
ATOM 11996 N N . GLU C 1 40 ? 8.841 -40.464 -58.665 1.000 51.113 22 GLU C N 1
ATOM 11997 C CA . GLU C 1 40 ? 8.629 -41.919 -58.455 1.000 49.890 22 GLU C CA 1
ATOM 11998 C C . GLU C 1 40 ? 8.600 -42.634 -59.805 1.000 43.253 22 GLU C C 1
ATOM 11999 O O . GLU C 1 40 ? 7.866 -42.164 -60.684 1.000 47.653 22 GLU C O 1
ATOM 12011 N N . ASN C 1 41 ? 9.347 -43.729 -59.938 1.000 38.149 23 ASN C N 1
ATOM 12012 C CA . ASN C 1 41 ? 9.267 -44.692 -61.075 1.000 37.578 23 ASN C CA 1
ATOM 12013 C C . ASN C 1 41 ? 9.584 -46.094 -60.524 1.000 37.723 23 ASN C C 1
ATOM 12014 O O . ASN C 1 41 ? 9.752 -46.213 -59.315 1.000 39.436 23 ASN C O 1
ATOM 12025 N N . GLU C 1 42 ? 9.632 -47.133 -61.355 1.000 43.944 24 GLU C N 1
ATOM 12026 C CA . GLU C 1 42 ? 9.861 -48.535 -60.893 1.000 47.370 24 GLU C CA 1
ATOM 12027 C C . GLU C 1 42 ? 11.292 -48.709 -60.337 1.000 48.695 24 GLU C C 1
ATOM 12028 O O . GLU C 1 42 ? 11.536 -49.723 -59.641 1.000 46.883 24 GLU C O 1
ATOM 12040 N N . ASN C 1 43 ? 12.205 -47.757 -60.571 1.000 46.265 25 ASN C N 1
ATOM 12041 C CA . ASN C 1 43 ? 13.623 -47.885 -60.144 1.000 43.130 25 ASN C CA 1
ATOM 12042 C C . ASN C 1 43 ? 13.909 -47.128 -58.846 1.000 42.885 25 ASN C C 1
ATOM 12043 O O . ASN C 1 43 ? 15.036 -47.338 -58.343 1.000 40.956 25 ASN C O 1
ATOM 12054 N N . GLY C 1 44 ? 13.004 -46.260 -58.356 1.000 36.135 26 GLY C N 1
ATOM 12055 C CA . GLY C 1 44 ? 13.265 -45.524 -57.103 1.000 34.629 26 GLY C CA 1
ATOM 12056 C C . GLY C 1 44 ? 12.315 -44.376 -56.819 1.000 32.438 26 GLY C C 1
ATOM 12057 O O . GLY C 1 44 ? 11.463 -44.100 -57.667 1.000 34.044 26 GLY C O 1
ATOM 12061 N N A HIS C 1 45 ? 12.499 -43.744 -55.646 0.500 32.082 27 HIS C N 1
ATOM 12062 N N B HIS C 1 45 ? 12.442 -43.731 -55.649 0.500 32.864 27 HIS C N 1
ATOM 12063 C CA A HIS C 1 45 ? 11.694 -42.631 -55.061 0.500 30.928 27 HIS C CA 1
ATOM 12064 C CA B HIS C 1 45 ? 11.658 -42.519 -55.266 0.500 32.103 27 HIS C CA 1
ATOM 12065 C C A HIS C 1 45 ? 12.636 -41.458 -54.685 0.500 32.197 27 HIS C C 1
ATOM 12066 C C B HIS C 1 45 ? 12.548 -41.468 -54.583 0.500 33.184 27 HIS C C 1
ATOM 12067 O O A HIS C 1 45 ? 13.824 -41.713 -54.369 0.500 31.313 27 HIS C O 1
ATOM 12068 O O B HIS C 1 45 ? 13.569 -41.811 -53.935 0.500 33.172 27 HIS C O 1
ATOM 12097 N N . ILE C 1 46 ? 12.156 -40.210 -54.748 1.000 32.041 28 ILE C N 1
ATOM 12098 C CA . ILE C 1 46 ? 12.761 -39.042 -54.049 1.000 31.725 28 ILE C CA 1
ATOM 12099 C C . ILE C 1 46 ? 11.607 -38.389 -53.307 1.000 32.299 28 ILE C C 1
ATOM 12100 O O . ILE C 1 46 ? 10.662 -38.012 -53.998 1.000 29.205 28 ILE C O 1
ATOM 12116 N N . ARG C 1 47 ? 11.669 -38.299 -51.975 1.000 34.901 29 ARG C N 1
ATOM 12117 C CA . ARG C 1 47 ? 10.611 -37.620 -51.178 1.000 39.057 29 ARG C CA 1
ATOM 12118 C C . ARG C 1 47 ? 11.241 -36.529 -50.284 1.000 37.220 29 ARG C C 1
ATOM 12119 O O . ARG C 1 47 ? 12.397 -36.657 -49.871 1.000 34.217 29 ARG C O 1
ATOM 12140 N N . LEU C 1 48 ? 10.499 -35.441 -50.081 1.000 34.692 30 LEU C N 1
ATOM 12141 C CA . LEU C 1 48 ? 10.971 -34.179 -49.471 1.000 35.527 30 LEU C CA 1
ATOM 12142 C C . LEU C 1 48 ? 10.103 -33.889 -48.255 1.000 35.660 30 LEU C C 1
ATOM 12143 O O . LEU C 1 48 ? 8.887 -33.802 -48.455 1.000 37.721 30 LEU C O 1
ATOM 12159 N N . LEU C 1 49 ? 10.679 -33.733 -47.060 1.000 33.702 31 LEU C N 1
ATOM 12160 C CA . LEU C 1 49 ? 9.859 -33.450 -45.854 1.000 34.220 31 LEU C CA 1
ATOM 12161 C C . LEU C 1 49 ? 9.232 -32.064 -46.027 1.000 33.249 31 LEU C C 1
ATOM 12162 O O . LEU C 1 49 ? 9.895 -31.166 -46.556 1.000 32.649 31 LEU C O 1
ATOM 12178 N N . GLN C 1 50 ? 7.961 -31.939 -45.674 1.000 36.525 32 GLN C N 1
ATOM 12179 C CA . GLN C 1 50 ? 7.242 -30.649 -45.597 1.000 41.386 32 GLN C CA 1
ATOM 12180 C C . GLN C 1 50 ? 8.156 -29.689 -44.826 1.000 44.607 32 GLN C C 1
ATOM 12181 O O . GLN C 1 50 ? 8.767 -30.140 -43.836 1.000 42.502 32 GLN C O 1
ATOM 12195 N N . ARG C 1 51 ? 8.301 -28.444 -45.296 1.000 46.900 33 ARG C N 1
ATOM 12196 C CA . ARG C 1 51 ? 9.133 -27.403 -44.636 1.000 45.152 33 ARG C CA 1
ATOM 12197 C C . ARG C 1 51 ? 8.785 -27.380 -43.147 1.000 39.203 33 ARG C C 1
ATOM 12198 O O . ARG C 1 51 ? 7.602 -27.468 -42.803 1.000 37.130 33 ARG C O 1
ATOM 12219 N N . PHE C 1 52 ? 9.798 -27.323 -42.294 1.000 38.240 34 PHE C N 1
ATOM 12220 C CA . PHE C 1 52 ? 9.635 -27.311 -40.822 1.000 37.643 34 PHE C CA 1
ATOM 12221 C C . PHE C 1 52 ? 8.808 -26.083 -40.403 1.000 40.189 34 PHE C C 1
ATOM 12222 O O . PHE C 1 52 ? 7.927 -26.237 -39.533 1.000 41.226 34 PHE C O 1
ATOM 12239 N N . ASP C 1 53 ? 9.060 -24.916 -41.008 1.000 40.716 35 ASP C N 1
ATOM 12240 C CA . ASP C 1 53 ? 8.412 -23.629 -40.620 1.000 43.017 35 ASP C CA 1
ATOM 12241 C C . ASP C 1 53 ? 6.937 -23.600 -41.058 1.000 40.744 35 ASP C C 1
ATOM 12242 O O . ASP C 1 53 ? 6.213 -22.798 -40.448 1.000 39.579 35 ASP C O 1
ATOM 12251 N N . LYS C 1 54 ? 6.509 -24.437 -42.022 1.000 40.752 36 LYS C N 1
ATOM 12252 C CA . LYS C 1 54 ? 5.081 -24.601 -42.447 1.000 41.045 36 LYS C CA 1
ATOM 12253 C C . LYS C 1 54 ? 4.316 -25.483 -41.458 1.000 43.210 36 LYS C C 1
ATOM 12254 O O . LYS C 1 54 ? 3.137 -25.202 -41.232 1.000 48.464 36 LYS C O 1
ATOM 12273 N N . ARG C 1 55 ? 4.941 -26.522 -40.908 1.000 46.002 37 ARG C N 1
ATOM 12274 C CA . ARG C 1 55 ? 4.340 -27.346 -39.828 1.000 47.845 37 ARG C CA 1
ATOM 12275 C C . ARG C 1 55 ? 4.080 -26.468 -38.595 1.000 48.184 37 ARG C C 1
ATOM 12276 O O . ARG C 1 55 ? 3.062 -26.685 -37.924 1.000 48.431 37 ARG C O 1
ATOM 12297 N N . SER C 1 56 ? 4.970 -25.521 -38.284 1.000 46.857 38 SER C N 1
ATOM 12298 C CA . SER C 1 56 ? 4.796 -24.589 -37.142 1.000 46.417 38 SER C CA 1
ATOM 12299 C C . SER C 1 56 ? 5.820 -23.456 -37.163 1.000 48.352 38 SER C C 1
ATOM 12300 O O . SER C 1 56 ? 7.013 -23.756 -37.236 1.000 52.110 38 SER C O 1
ATOM 12308 N N . LYS C 1 57 ? 5.347 -22.220 -36.976 1.000 48.209 39 LYS C N 1
ATOM 12309 C CA . LYS C 1 57 ? 6.153 -21.009 -36.687 1.000 48.042 39 LYS C CA 1
ATOM 12310 C C . LYS C 1 57 ? 7.177 -21.320 -35.584 1.000 45.178 39 LYS C C 1
ATOM 12311 O O . LYS C 1 57 ? 8.209 -20.653 -35.542 1.000 48.646 39 LYS C O 1
ATOM 12330 N N . ILE C 1 58 ? 6.905 -22.282 -34.705 1.000 43.733 40 ILE C N 1
ATOM 12331 C CA . ILE C 1 58 ? 7.846 -22.718 -33.631 1.000 40.921 40 ILE C CA 1
ATOM 12332 C C . ILE C 1 58 ? 9.215 -23.028 -34.250 1.000 39.567 40 ILE C C 1
ATOM 12333 O O . ILE C 1 58 ? 10.225 -22.829 -33.571 1.000 35.917 40 ILE C O 1
ATOM 12349 N N . PHE C 1 59 ? 9.251 -23.477 -35.507 1.000 39.175 41 PHE C N 1
ATOM 12350 C CA . PHE C 1 59 ? 10.491 -23.889 -36.206 1.000 36.331 41 PHE C CA 1
ATOM 12351 C C . PHE C 1 59 ? 11.014 -22.788 -37.146 1.000 34.839 41 PHE C C 1
ATOM 12352 O O . PHE C 1 59 ? 11.728 -23.159 -38.076 1.000 34.373 41 PHE C O 1
ATOM 12369 N N . GLU C 1 60 ? 10.748 -21.500 -36.870 1.000 36.861 42 GLU C N 1
ATOM 12370 C CA A GLU C 1 60 ? 11.200 -20.344 -37.700 0.500 35.879 42 GLU C CA 1
ATOM 12371 C CA B GLU C 1 60 ? 11.220 -20.323 -37.664 0.500 35.403 42 GLU C CA 1
ATOM 12372 C C . GLU C 1 60 ? 12.673 -20.526 -38.103 1.000 35.435 42 GLU C C 1
ATOM 12373 O O . GLU C 1 60 ? 12.978 -20.263 -39.281 1.000 33.499 42 GLU C O 1
ATOM 12395 N N . ASN C 1 61 ? 13.524 -20.937 -37.156 1.000 31.630 43 ASN C N 1
ATOM 12396 C CA . ASN C 1 61 ? 14.999 -20.952 -37.315 1.000 31.427 43 ASN C CA 1
ATOM 12397 C C . ASN C 1 61 ? 15.427 -22.127 -38.181 1.000 32.665 43 ASN C C 1
ATOM 12398 O O . ASN C 1 61 ? 16.600 -22.168 -38.566 1.000 33.279 43 ASN C O 1
ATOM 12409 N N . LEU C 1 62 ? 14.534 -23.091 -38.391 1.000 31.949 44 LEU C N 1
ATOM 12410 C CA . LEU C 1 62 ? 14.799 -24.261 -39.263 1.000 32.129 44 LEU C CA 1
ATOM 12411 C C . LEU C 1 62 ? 14.260 -24.017 -40.676 1.000 29.713 44 LEU C C 1
ATOM 12412 O O . LEU C 1 62 ? 14.329 -24.980 -41.444 1.000 26.619 44 LEU C O 1
ATOM 12428 N N . GLN C 1 63 ? 13.793 -22.798 -41.001 1.000 32.974 45 GLN C N 1
ATOM 12429 C CA . GLN C 1 63 ? 13.081 -22.460 -42.270 1.000 36.501 45 GLN C CA 1
ATOM 12430 C C . GLN C 1 63 ? 13.995 -22.790 -43.458 1.000 34.469 45 GLN C C 1
ATOM 12431 O O . GLN C 1 63 ? 13.436 -23.137 -44.509 1.000 32.148 45 GLN C O 1
ATOM 12445 N N . ASN C 1 64 ? 15.327 -22.747 -43.270 1.000 33.641 46 ASN C N 1
ATOM 12446 C CA . ASN C 1 64 ? 16.336 -23.010 -44.333 1.000 33.600 46 ASN C CA 1
ATOM 12447 C C . ASN C 1 64 ? 16.993 -24.388 -44.168 1.000 33.947 46 ASN C C 1
ATOM 12448 O O . ASN C 1 64 ? 18.177 -24.509 -44.496 1.000 39.335 46 ASN C O 1
ATOM 12459 N N . TYR C 1 65 ? 16.265 -25.410 -43.722 1.000 33.138 47 TYR C N 1
ATOM 12460 C CA . TYR C 1 65 ? 16.742 -26.816 -43.711 1.000 28.977 47 TYR C CA 1
ATOM 12461 C C . TYR C 1 65 ? 15.648 -27.710 -44.292 1.000 28.215 47 TYR C C 1
ATOM 12462 O O . TYR C 1 65 ? 14.488 -27.539 -43.926 1.000 29.372 47 TYR C O 1
ATOM 12480 N N . ARG C 1 66 ? 16.025 -28.585 -45.220 1.000 28.304 48 ARG C N 1
ATOM 12481 C CA . ARG C 1 66 ? 15.129 -29.568 -45.868 1.000 29.861 48 ARG C CA 1
ATOM 12482 C C . ARG C 1 66 ? 15.714 -30.969 -45.678 1.000 29.928 48 ARG C C 1
ATOM 12483 O O . ARG C 1 66 ? 16.932 -31.105 -45.565 1.000 31.003 48 ARG C O 1
ATOM 12504 N N . LEU C 1 67 ? 14.857 -31.975 -45.672 1.000 28.428 49 LEU C N 1
ATOM 12505 C CA . LEU C 1 67 ? 15.264 -33.379 -45.528 1.000 29.961 49 LEU C CA 1
ATOM 12506 C C . LEU C 1 67 ? 14.678 -34.120 -46.725 1.000 31.206 49 LEU C C 1
ATOM 12507 O O . LEU C 1 67 ? 13.487 -33.909 -47.013 1.000 28.963 49 LEU C O 1
ATOM 12523 N N . LEU C 1 68 ? 15.497 -34.897 -47.423 1.000 32.863 50 LEU C N 1
ATOM 12524 C CA . LEU C 1 68 ? 15.040 -35.805 -48.504 1.000 36.607 50 LEU C CA 1
ATOM 12525 C C . LEU C 1 68 ? 15.442 -37.248 -48.161 1.000 36.377 50 LEU C C 1
ATOM 12526 O O . LEU C 1 68 ? 16.512 -37.423 -47.544 1.000 31.280 50 LEU C O 1
ATOM 12542 N N . GLU C 1 69 ? 14.572 -38.219 -48.475 1.000 38.801 51 GLU C N 1
ATOM 12543 C CA . GLU C 1 69 ? 14.911 -39.665 -48.590 1.000 41.554 51 GLU C CA 1
ATOM 12544 C C . GLU C 1 69 ? 15.186 -39.930 -50.076 1.000 35.176 51 GLU C C 1
ATOM 12545 O O . GLU C 1 69 ? 14.435 -39.396 -50.869 1.000 30.899 51 GLU C O 1
ATOM 12557 N N . TYR C 1 70 ? 16.279 -40.623 -50.415 1.000 35.361 52 TYR C N 1
ATOM 12558 C CA . TYR C 1 70 ? 16.526 -41.297 -51.723 1.000 37.872 52 TYR C CA 1
ATOM 12559 C C . TYR C 1 70 ? 16.439 -42.823 -51.510 1.000 36.052 52 TYR C C 1
ATOM 12560 O O . TYR C 1 70 ? 17.020 -43.371 -50.579 1.000 30.570 52 TYR C O 1
ATOM 12578 N N . LYS C 1 71 ? 15.670 -43.491 -52.361 1.000 38.236 53 LYS C N 1
ATOM 12579 C CA . LYS C 1 71 ? 15.492 -44.962 -52.414 1.000 38.734 53 LYS C CA 1
ATOM 12580 C C . LYS C 1 71 ? 15.646 -45.411 -53.871 1.000 36.086 53 LYS C C 1
ATOM 12581 O O . LYS C 1 71 ? 14.786 -45.033 -54.685 1.000 32.405 53 LYS C O 1
ATOM 12600 N N . SER C 1 72 ? 16.693 -46.165 -54.209 1.000 32.300 54 SER C N 1
ATOM 12601 C CA . SER C 1 72 ? 16.800 -46.809 -55.541 1.000 32.747 54 SER C CA 1
ATOM 12602 C C . SER C 1 72 ? 16.859 -48.344 -55.418 1.000 33.557 54 SER C C 1
ATOM 12603 O O . SER C 1 72 ? 17.253 -48.876 -54.337 1.000 33.869 54 SER C O 1
ATOM 12611 N N . LYS C 1 73 ? 16.452 -49.032 -56.490 1.000 33.261 55 LYS C N 1
ATOM 12612 C CA . LYS C 1 73 ? 16.545 -50.512 -56.607 1.000 36.488 55 LYS C CA 1
ATOM 12613 C C . LYS C 1 73 ? 17.983 -50.870 -56.994 1.000 34.636 55 LYS C C 1
ATOM 12614 O O . LYS C 1 73 ? 18.784 -49.998 -57.313 1.000 30.901 55 LYS C O 1
ATOM 12633 N N . PRO C 1 74 ? 18.385 -52.159 -56.903 1.000 33.509 56 PRO C N 1
ATOM 12634 C CA . PRO C 1 74 ? 19.703 -52.583 -57.365 1.000 32.610 56 PRO C CA 1
ATOM 12635 C C . PRO C 1 74 ? 19.970 -52.140 -58.806 1.000 29.969 56 PRO C C 1
ATOM 12636 O O . PRO C 1 74 ? 19.042 -52.132 -59.561 1.000 31.307 56 PRO C O 1
ATOM 12647 N N . HIS C 1 75 ? 21.225 -51.887 -59.160 1.000 29.863 57 HIS C N 1
ATOM 12648 C CA . HIS C 1 75 ? 21.655 -51.670 -60.566 1.000 33.336 57 HIS C CA 1
ATOM 12649 C C . HIS C 1 75 ? 20.829 -50.492 -61.115 1.000 34.993 57 HIS C C 1
ATOM 12650 O O . HIS C 1 75 ? 20.116 -50.657 -62.132 1.000 35.926 57 HIS C O 1
ATOM 12665 N N . THR C 1 76 ? 20.846 -49.370 -60.386 1.000 34.463 58 THR C N 1
ATOM 12666 C CA . THR C 1 76 ? 20.178 -48.097 -60.748 1.000 32.895 58 THR C CA 1
ATOM 12667 C C . THR C 1 76 ? 21.161 -46.945 -60.564 1.000 33.203 58 THR C C 1
ATOM 12668 O O . THR C 1 76 ? 22.192 -47.136 -59.863 1.000 32.973 58 THR C O 1
ATOM 12679 N N . ILE C 1 77 ? 20.832 -45.812 -61.198 1.000 31.542 59 ILE C N 1
ATOM 12680 C CA . ILE C 1 77 ? 21.535 -44.507 -61.082 1.000 29.115 59 ILE C CA 1
ATOM 12681 C C . ILE C 1 77 ? 20.477 -43.399 -61.037 1.000 31.439 59 ILE C C 1
ATOM 12682 O O . ILE C 1 77 ? 19.482 -43.478 -61.800 1.000 29.002 59 ILE C O 1
ATOM 12698 N N . PHE C 1 78 ? 20.676 -42.422 -60.143 1.000 34.102 60 PHE C N 1
ATOM 12699 C CA . PHE C 1 78 ? 20.115 -41.042 -60.218 1.000 34.878 60 PHE C CA 1
ATOM 12700 C C . PHE C 1 78 ? 20.990 -40.242 -61.212 1.000 33.177 60 PHE C C 1
ATOM 12701 O O . PHE C 1 78 ? 22.232 -40.150 -61.044 1.000 34.386 60 PHE C O 1
ATOM 12718 N N . LEU C 1 79 ? 20.395 -39.741 -62.288 1.000 29.812 61 LEU C N 1
ATOM 12719 C CA . LEU C 1 79 ? 21.164 -39.167 -63.424 1.000 28.778 61 LEU C CA 1
ATOM 12720 C C . LEU C 1 79 ? 21.730 -37.811 -63.023 1.000 29.010 61 LEU C C 1
ATOM 12721 O O . LEU C 1 79 ? 21.151 -37.132 -62.180 1.000 26.536 61 LEU C O 1
ATOM 12737 N N . PRO C 1 80 ? 22.866 -37.384 -63.627 1.000 28.430 62 PRO C N 1
ATOM 12738 C CA . PRO C 1 80 ? 23.551 -36.168 -63.219 1.000 27.892 62 PRO C CA 1
ATOM 12739 C C . PRO C 1 80 ? 22.572 -35.001 -63.071 1.000 29.705 62 PRO C C 1
ATOM 12740 O O . PRO C 1 80 ? 21.834 -34.723 -64.017 1.000 29.001 62 PRO C O 1
ATOM 12751 N N . GLN C 1 81 ? 22.587 -34.387 -61.887 1.000 28.810 63 GLN C N 1
ATOM 12752 C CA . GLN C 1 81 ? 21.881 -33.131 -61.594 1.000 29.966 63 GLN C CA 1
ATOM 12753 C C . GLN C 1 81 ? 22.713 -32.343 -60.579 1.000 31.087 63 GLN C C 1
ATOM 12754 O O . GLN C 1 81 ? 23.668 -32.899 -60.008 1.000 30.654 63 GLN C O 1
ATOM 12768 N N . PHE C 1 82 ? 22.406 -31.061 -60.421 1.000 31.619 64 PHE C N 1
ATOM 12769 C CA . PHE C 1 82 ? 22.982 -30.179 -59.379 1.000 29.950 64 PHE C CA 1
ATOM 12770 C C . PHE C 1 82 ? 21.825 -29.392 -58.764 1.000 27.050 64 PHE C C 1
ATOM 12771 O O . PHE C 1 82 ? 20.863 -29.131 -59.469 1.000 25.609 64 PHE C O 1
ATOM 12788 N N . THR C 1 83 ? 21.912 -29.083 -57.473 1.000 26.120 65 THR C N 1
ATOM 12789 C CA . THR C 1 83 ? 20.882 -28.345 -56.706 1.000 25.397 65 THR C CA 1
ATOM 12790 C C . THR C 1 83 ? 21.540 -27.105 -56.103 1.000 24.228 65 THR C C 1
ATOM 12791 O O . THR C 1 83 ? 22.746 -27.117 -55.805 1.000 23.756 65 THR C O 1
ATOM 12802 N N . ASP C 1 84 ? 20.768 -26.045 -55.948 1.000 24.037 66 ASP C N 1
ATOM 12803 C CA . ASP C 1 84 ? 21.229 -24.782 -55.326 1.000 23.334 66 ASP C CA 1
ATOM 12804 C C . ASP C 1 84 ? 21.131 -24.938 -53.801 1.000 23.205 66 ASP C C 1
ATOM 12805 O O . ASP C 1 84 ? 20.454 -24.148 -53.146 1.000 25.609 66 ASP C O 1
ATOM 12814 N N . ALA C 1 85 ? 21.806 -25.930 -53.244 1.000 25.079 67 ALA C N 1
ATOM 12815 C CA . ALA C 1 85 ? 21.726 -26.280 -51.811 1.000 25.337 67 ALA C CA 1
ATOM 12816 C C . ALA C 1 85 ? 22.853 -27.243 -51.477 1.000 24.923 67 ALA C C 1
ATOM 12817 O O . ALA C 1 85 ? 23.010 -28.218 -52.184 1.000 26.259 67 ALA C O 1
ATOM 12824 N N . ASP C 1 86 ? 23.595 -26.964 -50.419 1.000 25.567 68 ASP C N 1
ATOM 12825 C CA . ASP C 1 86 ? 24.541 -27.938 -49.838 1.000 24.862 68 ASP C CA 1
ATOM 12826 C C . ASP C 1 86 ? 23.750 -29.183 -49.417 1.000 24.841 68 ASP C C 1
ATOM 12827 O O . ASP C 1 86 ? 22.676 -29.008 -48.833 1.000 25.007 68 ASP C O 1
ATOM 12836 N N . PHE C 1 87 ? 24.249 -30.378 -49.719 1.000 22.640 69 PHE C N 1
ATOM 12837 C CA . PHE C 1 87 ? 23.684 -31.659 -49.246 1.000 25.598 69 PHE C CA 1
ATOM 12838 C C . PHE C 1 87 ? 24.633 -32.258 -48.202 1.000 26.554 69 PHE C C 1
ATOM 12839 O O . PHE C 1 87 ? 25.850 -32.310 -48.432 1.000 26.791 69 PHE C O 1
ATOM 12856 N N . ILE C 1 88 ? 24.088 -32.686 -47.061 1.000 26.821 70 ILE C N 1
ATOM 12857 C CA . ILE C 1 88 ? 24.721 -33.729 -46.207 1.000 24.851 70 ILE C CA 1
ATOM 12858 C C . ILE C 1 88 ? 23.983 -35.045 -46.446 1.000 24.026 70 ILE C C 1
ATOM 12859 O O . ILE C 1 88 ? 22.783 -35.161 -46.110 1.000 22.554 70 ILE C O 1
ATOM 12875 N N . LEU C 1 89 ? 24.657 -35.962 -47.125 1.000 24.624 71 LEU C N 1
ATOM 12876 C CA . LEU C 1 89 ? 24.095 -37.285 -47.452 1.000 26.055 71 LEU C CA 1
ATOM 12877 C C . LEU C 1 89 ? 24.604 -38.306 -46.428 1.000 27.543 71 LEU C C 1
ATOM 12878 O O . LEU C 1 89 ? 25.811 -38.295 -46.053 1.000 26.524 71 LEU C O 1
ATOM 12894 N N . VAL C 1 90 ? 23.685 -39.128 -45.941 1.000 28.012 72 VAL C N 1
ATOM 12895 C CA . VAL C 1 90 ? 24.004 -40.261 -45.039 1.000 28.778 72 VAL C CA 1
ATOM 12896 C C . VAL C 1 90 ? 23.367 -41.518 -45.637 1.000 30.403 72 VAL C C 1
ATOM 12897 O O . VAL C 1 90 ? 22.140 -41.514 -45.897 1.000 31.558 72 VAL C O 1
ATOM 12910 N N . VAL C 1 91 ? 24.173 -42.541 -45.906 1.000 30.977 73 VAL C N 1
ATOM 12911 C CA . VAL C 1 91 ? 23.644 -43.853 -46.383 1.000 31.877 73 VAL C CA 1
ATOM 12912 C C . VAL C 1 91 ? 22.988 -44.570 -45.195 1.000 30.165 73 VAL C C 1
ATOM 12913 O O . VAL C 1 91 ? 23.712 -45.042 -44.309 1.000 28.958 73 VAL C O 1
ATOM 12926 N N . LEU C 1 92 ? 21.659 -44.639 -45.198 1.000 30.980 74 LEU C N 1
ATOM 12927 C CA . LEU C 1 92 ? 20.844 -45.388 -44.211 1.000 32.596 74 LEU C CA 1
ATOM 12928 C C . LEU C 1 92 ? 20.978 -46.899 -44.446 1.000 33.083 74 LEU C C 1
ATOM 12929 O O . LEU C 1 92 ? 21.038 -47.617 -43.450 1.000 37.790 74 LEU C O 1
ATOM 12945 N N . SER C 1 93 ? 21.013 -47.353 -45.706 1.000 37.772 75 SER C N 1
ATOM 12946 C CA . SER C 1 93 ? 21.030 -48.781 -46.161 1.000 37.066 75 SER C CA 1
ATOM 12947 C C . SER C 1 93 ? 21.581 -48.869 -47.588 1.000 37.659 75 SER C C 1
ATOM 12948 O O . SER C 1 93 ? 21.058 -48.166 -48.479 1.000 39.191 75 SER C O 1
ATOM 12956 N N . GLY C 1 94 ? 22.535 -49.764 -47.812 1.000 35.256 76 GLY C N 1
ATOM 12957 C CA . GLY C 1 94 ? 22.883 -50.269 -49.145 1.000 31.088 76 GLY C CA 1
ATOM 12958 C C . GLY C 1 94 ? 24.326 -49.963 -49.429 1.000 32.420 76 GLY C C 1
ATOM 12959 O O . GLY C 1 94 ? 25.048 -49.570 -48.472 1.000 32.412 76 GLY C O 1
ATOM 12963 N N . LYS C 1 95 ? 24.699 -50.120 -50.701 1.000 32.799 77 LYS C N 1
ATOM 12964 C CA . LYS C 1 95 ? 26.048 -49.879 -51.262 1.000 31.789 77 LYS C CA 1
ATOM 12965 C C . LYS C 1 95 ? 25.889 -49.012 -52.520 1.000 31.732 77 LYS C C 1
ATOM 12966 O O . LYS C 1 95 ? 24.909 -49.206 -53.280 1.000 26.534 77 LYS C O 1
ATOM 12985 N N . ALA C 1 96 ? 26.797 -48.053 -52.711 1.000 30.577 78 ALA C N 1
ATOM 12986 C CA . ALA C 1 96 ? 26.649 -46.989 -53.723 1.000 31.900 78 ALA C CA 1
ATOM 12987 C C . ALA C 1 96 ? 28.009 -46.590 -54.331 1.000 32.366 78 ALA C C 1
ATOM 12988 O O . ALA C 1 96 ? 29.068 -46.787 -53.698 1.000 28.725 78 ALA C O 1
ATOM 12995 N N . ILE C 1 97 ? 27.960 -46.107 -55.570 1.000 33.221 79 ILE C N 1
ATOM 12996 C CA . ILE C 1 97 ? 28.997 -45.239 -56.183 1.000 35.042 79 ILE C CA 1
ATOM 12997 C C . ILE C 1 97 ? 28.367 -43.866 -56.351 1.000 35.973 79 ILE C C 1
ATOM 12998 O O . ILE C 1 97 ? 27.469 -43.693 -57.205 1.000 40.200 79 ILE C O 1
ATOM 13014 N N . LEU C 1 98 ? 28.767 -42.944 -55.493 1.000 36.121 80 LEU C N 1
ATOM 13015 C CA . LEU C 1 98 ? 28.465 -41.522 -55.688 1.000 32.945 80 LEU C CA 1
ATOM 13016 C C . LEU C 1 98 ? 29.644 -40.987 -56.484 1.000 30.551 80 LEU C C 1
ATOM 13017 O O . LEU C 1 98 ? 30.780 -41.254 -56.078 1.000 29.936 80 LEU C O 1
ATOM 13033 N N . THR C 1 99 ? 29.359 -40.331 -57.602 1.000 29.613 81 THR C N 1
ATOM 13034 C CA . THR C 1 99 ? 30.347 -39.597 -58.409 1.000 31.972 81 THR C CA 1
ATOM 13035 C C . THR C 1 99 ? 30.096 -38.114 -58.203 1.000 32.857 81 THR C C 1
ATOM 13036 O O . THR C 1 99 ? 28.912 -37.720 -58.119 1.000 32.400 81 THR C O 1
ATOM 13047 N N . VAL C 1 100 ? 31.189 -37.351 -58.120 1.000 33.447 82 VAL C N 1
ATOM 13048 C CA . VAL C 1 100 ? 31.191 -35.907 -57.751 1.000 33.292 82 VAL C CA 1
ATOM 13049 C C . VAL C 1 100 ? 32.045 -35.168 -58.784 1.000 31.386 82 VAL C C 1
ATOM 13050 O O . VAL C 1 100 ? 33.203 -35.602 -58.984 1.000 26.955 82 VAL C O 1
ATOM 13063 N N . LEU C 1 101 ? 31.464 -34.143 -59.434 1.000 31.744 83 LEU C N 1
ATOM 13064 C CA . LEU C 1 101 ? 32.071 -33.412 -60.581 1.000 33.296 83 LEU C CA 1
ATOM 13065 C C . LEU C 1 101 ? 32.336 -31.962 -60.183 1.000 36.174 83 LEU C C 1
ATOM 13066 O O . LEU C 1 101 ? 31.377 -31.249 -59.786 1.000 35.823 83 LEU C O 1
ATOM 13082 N N . ASN C 1 102 ? 33.593 -31.545 -60.343 1.000 41.373 84 ASN C N 1
ATOM 13083 C CA . ASN C 1 102 ? 34.013 -30.119 -60.382 1.000 45.474 84 ASN C CA 1
ATOM 13084 C C . ASN C 1 102 ? 34.185 -29.752 -61.860 1.000 44.774 84 ASN C C 1
ATOM 13085 O O . ASN C 1 102 ? 34.027 -30.648 -62.711 1.000 38.624 84 ASN C O 1
ATOM 13096 N N . SER C 1 103 ? 34.498 -28.488 -62.145 1.000 45.657 85 SER C N 1
ATOM 13097 C CA . SER C 1 103 ? 34.596 -27.921 -63.513 1.000 43.126 85 SER C CA 1
ATOM 13098 C C . SER C 1 103 ? 35.614 -28.700 -64.359 1.000 43.547 85 SER C C 1
ATOM 13099 O O . SER C 1 103 ? 35.359 -28.886 -65.574 1.000 40.045 85 SER C O 1
ATOM 13107 N N . ASN C 1 104 ? 36.707 -29.159 -63.749 1.000 45.812 86 ASN C N 1
ATOM 13108 C CA . ASN C 1 104 ? 37.920 -29.630 -64.475 1.000 51.948 86 ASN C CA 1
ATOM 13109 C C . ASN C 1 104 ? 38.428 -30.959 -63.896 1.000 47.992 86 ASN C C 1
ATOM 13110 O O . ASN C 1 104 ? 39.614 -31.276 -64.088 1.000 44.032 86 ASN C O 1
ATOM 13121 N N . ASP C 1 105 ? 37.580 -31.716 -63.202 1.000 50.065 87 ASP C N 1
ATOM 13122 C CA . ASP C 1 105 ? 38.032 -32.897 -62.425 1.000 53.744 87 ASP C CA 1
ATOM 13123 C C . ASP C 1 105 ? 36.825 -33.686 -61.927 1.000 49.319 87 ASP C C 1
ATOM 13124 O O . ASP C 1 105 ? 35.727 -33.133 -61.925 1.000 51.077 87 ASP C O 1
ATOM 13133 N N . ARG C 1 106 ? 37.053 -34.920 -61.484 1.000 46.578 88 ARG C N 1
ATOM 13134 C CA . ARG C 1 106 ? 35.996 -35.843 -61.011 1.000 43.501 88 ARG C CA 1
ATOM 13135 C C . ARG C 1 106 ? 36.529 -36.695 -59.854 1.000 41.408 88 ARG C C 1
ATOM 13136 O O . ARG C 1 106 ? 37.715 -37.087 -59.858 1.000 39.022 88 ARG C O 1
ATOM 13157 N N . ASN C 1 107 ? 35.664 -36.995 -58.900 1.000 36.977 89 ASN C N 1
ATOM 13158 C CA . ASN C 1 107 ? 35.966 -37.958 -57.821 1.000 36.633 89 ASN C CA 1
ATOM 13159 C C . ASN C 1 107 ? 34.719 -38.803 -57.628 1.000 33.289 89 ASN C C 1
ATOM 13160 O O . ASN C 1 107 ? 33.610 -38.253 -57.752 1.000 36.282 89 ASN C O 1
ATOM 13171 N N . SER C 1 108 ? 34.896 -40.092 -57.393 1.000 29.420 90 SER C N 1
ATOM 13172 C CA . SER C 1 108 ? 33.773 -41.018 -57.151 1.000 31.658 90 SER C CA 1
ATOM 13173 C C . SER C 1 108 ? 34.122 -41.863 -55.932 1.000 30.417 90 SER C C 1
ATOM 13174 O O . SER C 1 108 ? 35.316 -41.981 -55.595 1.000 30.545 90 SER C O 1
ATOM 13182 N N . PHE C 1 109 ? 33.105 -42.405 -55.279 1.000 32.853 91 PHE C N 1
ATOM 13183 C CA . PHE C 1 109 ? 33.192 -42.891 -53.880 1.000 32.643 91 PHE C CA 1
ATOM 13184 C C . PHE C 1 109 ? 32.360 -44.153 -53.711 1.000 34.476 91 PHE C C 1
ATOM 13185 O O . PHE C 1 109 ? 31.187 -44.124 -54.162 1.000 32.092 91 PHE C O 1
ATOM 13202 N N . ASN C 1 110 ? 32.940 -45.175 -53.064 1.000 36.299 92 ASN C N 1
ATOM 13203 C CA . ASN C 1 110 ? 32.207 -46.385 -52.615 1.000 38.315 92 ASN C CA 1
ATOM 13204 C C . ASN C 1 110 ? 31.516 -46.026 -51.308 1.000 37.674 92 ASN C C 1
ATOM 13205 O O . ASN C 1 110 ? 32.231 -45.824 -50.328 1.000 50.804 92 ASN C O 1
ATOM 13216 N N . LEU C 1 111 ? 30.191 -45.897 -51.319 1.000 36.303 93 LEU C N 1
ATOM 13217 C CA . LEU C 1 111 ? 29.366 -45.592 -50.120 1.000 34.796 93 LEU C CA 1
ATOM 13218 C C . LEU C 1 111 ? 28.802 -46.910 -49.584 1.000 36.056 93 LEU C C 1
ATOM 13219 O O . LEU C 1 111 ? 28.215 -47.638 -50.380 1.000 36.702 93 LEU C O 1
ATOM 13235 N N . GLU C 1 112 ? 29.089 -47.218 -48.308 1.000 40.226 94 GLU C N 1
ATOM 13236 C CA . GLU C 1 112 ? 28.533 -48.316 -47.481 1.000 39.353 94 GLU C CA 1
ATOM 13237 C C . GLU C 1 112 ? 27.656 -47.708 -46.369 1.000 39.970 94 GLU C C 1
ATOM 13238 O O . GLU C 1 112 ? 27.702 -46.462 -46.171 1.000 42.558 94 GLU C O 1
ATOM 13244 N N . ARG C 1 113 ? 26.865 -48.528 -45.668 1.000 36.479 95 ARG C N 1
ATOM 13245 C CA . ARG C 1 113 ? 25.945 -48.040 -44.610 1.000 32.557 95 ARG C CA 1
ATOM 13246 C C . ARG C 1 113 ? 26.761 -47.171 -43.651 1.000 31.923 95 ARG C C 1
ATOM 13247 O O . ARG C 1 113 ? 27.883 -47.554 -43.310 1.000 32.151 95 ARG C O 1
ATOM 13268 N N . GLY C 1 114 ? 26.219 -46.028 -43.246 1.000 30.363 96 GLY C N 1
ATOM 13269 C CA . GLY C 1 114 ? 26.872 -45.146 -42.272 1.000 30.274 96 GLY C CA 1
ATOM 13270 C C . GLY C 1 114 ? 27.665 -44.070 -42.969 1.000 29.359 96 GLY C C 1
ATOM 13271 O O . GLY C 1 114 ? 27.961 -43.070 -42.324 1.000 27.204 96 GLY C O 1
ATOM 13275 N N . ASP C 1 115 ? 27.972 -44.245 -44.251 1.000 30.161 97 ASP C N 1
ATOM 13276 C CA . ASP C 1 115 ? 28.865 -43.294 -44.958 1.000 32.158 97 ASP C CA 1
ATOM 13277 C C . ASP C 1 115 ? 28.162 -41.931 -45.039 1.000 30.363 97 ASP C C 1
ATOM 13278 O O . ASP C 1 115 ? 26.934 -41.895 -45.272 1.000 29.775 97 ASP C O 1
ATOM 13287 N N . THR C 1 116 ? 28.915 -40.862 -44.778 1.000 29.476 98 THR C N 1
ATOM 13288 C CA . THR C 1 116 ? 28.417 -39.460 -44.752 1.000 30.443 98 THR C CA 1
ATOM 13289 C C . THR C 1 116 ? 29.356 -38.582 -45.566 1.000 28.967 98 THR C C 1
ATOM 13290 O O . THR C 1 116 ? 30.597 -38.749 -45.398 1.000 27.968 98 THR C O 1
ATOM 13301 N N . ILE C 1 117 ? 28.802 -37.727 -46.430 1.000 27.893 99 ILE C N 1
ATOM 13302 C CA . ILE C 1 117 ? 29.617 -36.807 -47.291 1.000 28.579 99 ILE C CA 1
ATOM 13303 C C . ILE C 1 117 ? 28.848 -35.507 -47.493 1.000 28.365 99 ILE C C 1
ATOM 13304 O O . ILE C 1 117 ? 27.591 -35.551 -47.505 1.000 26.288 99 ILE C O 1
ATOM 13320 N N . LYS C 1 118 ? 29.592 -34.403 -47.541 1.000 29.503 100 LYS C N 1
ATOM 13321 C CA . LYS C 1 118 ? 29.083 -33.057 -47.889 1.000 30.348 100 LYS C CA 1
ATOM 13322 C C . LYS C 1 118 ? 29.202 -32.884 -49.398 1.000 30.370 100 LYS C C 1
ATOM 13323 O O . LYS C 1 118 ? 30.318 -32.884 -49.926 1.000 33.771 100 LYS C O 1
ATOM 13342 N N . LEU C 1 119 ? 28.074 -32.800 -50.076 1.000 30.858 101 LEU C N 1
ATOM 13343 C CA . LEU C 1 119 ? 28.021 -32.502 -51.520 1.000 31.095 101 LEU C CA 1
ATOM 13344 C C . LEU C 1 119 ? 27.713 -31.024 -51.639 1.000 26.811 101 LEU C C 1
ATOM 13345 O O . LEU C 1 119 ? 26.587 -30.642 -51.426 1.000 24.074 101 LEU C O 1
ATOM 13361 N N . PRO C 1 120 ? 28.713 -30.139 -51.860 1.000 27.620 102 PRO C N 1
ATOM 13362 C CA . PRO C 1 120 ? 28.466 -28.693 -51.953 1.000 25.715 102 PRO C CA 1
ATOM 13363 C C . PRO C 1 120 ? 27.406 -28.320 -53.002 1.000 26.424 102 PRO C C 1
ATOM 13364 O O . PRO C 1 120 ? 27.208 -29.092 -53.923 1.000 31.334 102 PRO C O 1
ATOM 13375 N N . ALA C 1 121 ? 26.730 -27.175 -52.834 1.000 26.476 103 ALA C N 1
ATOM 13376 C CA . ALA C 1 121 ? 25.714 -26.658 -53.779 1.000 25.590 103 ALA C CA 1
ATOM 13377 C C . ALA C 1 121 ? 26.342 -26.557 -55.168 1.000 24.815 103 ALA C C 1
ATOM 13378 O O . ALA C 1 121 ? 27.567 -26.328 -55.244 1.000 22.504 103 ALA C O 1
ATOM 13385 N N . GLY C 1 122 ? 25.539 -26.800 -56.208 1.000 25.828 104 GLY C N 1
ATOM 13386 C CA . GLY C 1 122 ? 25.931 -26.597 -57.617 1.000 29.341 104 GLY C CA 1
ATOM 13387 C C . GLY C 1 122 ? 26.993 -27.581 -58.073 1.000 32.171 104 GLY C C 1
ATOM 13388 O O . GLY C 1 122 ? 27.592 -27.351 -59.141 1.000 33.304 104 GLY C O 1
ATOM 13392 N N . THR C 1 123 ? 27.194 -28.662 -57.318 1.000 32.484 105 THR C N 1
ATOM 13393 C CA . THR C 1 123 ? 28.163 -29.732 -57.645 1.000 37.271 105 THR C CA 1
ATOM 13394 C C . THR C 1 123 ? 27.366 -30.826 -58.361 1.000 40.020 105 THR C C 1
ATOM 13395 O O . THR C 1 123 ? 26.373 -31.302 -57.770 1.000 41.943 105 THR C O 1
ATOM 13406 N N . ILE C 1 124 ? 27.729 -31.145 -59.610 1.000 35.457 106 ILE C N 1
ATOM 13407 C CA . ILE C 1 124 ? 26.996 -32.162 -60.400 1.000 32.656 106 ILE C CA 1
ATOM 13408 C C . ILE C 1 124 ? 27.363 -33.521 -59.811 1.000 33.399 106 ILE C C 1
ATOM 13409 O O . ILE C 1 124 ? 28.582 -33.834 -59.728 1.000 32.245 106 ILE C O 1
ATOM 13425 N N . ALA C 1 125 ? 26.340 -34.280 -59.415 1.000 29.557 107 ALA C N 1
ATOM 13426 C CA . ALA C 1 125 ? 26.465 -35.606 -58.779 1.000 29.823 107 ALA C CA 1
ATOM 13427 C C . ALA C 1 125 ? 25.547 -36.594 -59.495 1.000 31.443 107 ALA C C 1
ATOM 13428 O O . ALA C 1 125 ? 24.419 -36.199 -59.928 1.000 31.910 107 ALA C O 1
ATOM 13435 N N . TYR C 1 126 ? 25.995 -37.844 -59.564 1.000 28.191 108 TYR C N 1
ATOM 13436 C CA . TYR C 1 126 ? 25.107 -38.991 -59.820 1.000 27.790 108 TYR C CA 1
ATOM 13437 C C . TYR C 1 126 ? 25.417 -40.095 -58.824 1.000 28.386 108 TYR C C 1
ATOM 13438 O O . TYR C 1 126 ? 26.561 -40.230 -58.397 1.000 28.530 108 TYR C O 1
ATOM 13456 N N . LEU C 1 127 ? 24.383 -40.857 -58.482 1.000 28.052 109 LEU C N 1
ATOM 13457 C CA . LEU C 1 127 ? 24.436 -41.852 -57.395 1.000 29.569 109 LEU C CA 1
ATOM 13458 C C . LEU C 1 127 ? 23.931 -43.197 -57.938 1.000 28.983 109 LEU C C 1
ATOM 13459 O O . LEU C 1 127 ? 22.767 -43.268 -58.404 1.000 28.030 109 LEU C O 1
ATOM 13475 N N . ALA C 1 128 ? 24.804 -44.208 -57.897 1.000 29.156 110 ALA C N 1
ATOM 13476 C CA . ALA C 1 128 ? 24.568 -45.559 -58.440 1.000 29.487 110 ALA C CA 1
ATOM 13477 C C . ALA C 1 128 ? 24.345 -46.562 -57.302 1.000 31.615 110 ALA C C 1
ATOM 13478 O O . ALA C 1 128 ? 25.141 -46.589 -56.343 1.000 28.280 110 ALA C O 1
ATOM 13485 N N . ASN C 1 129 ? 23.275 -47.350 -57.399 1.000 33.146 111 ASN C N 1
ATOM 13486 C CA . ASN C 1 129 ? 23.101 -48.556 -56.564 1.000 32.830 111 ASN C CA 1
ATOM 13487 C C . ASN C 1 129 ? 23.973 -49.644 -57.170 1.000 34.648 111 ASN C C 1
ATOM 13488 O O . ASN C 1 129 ? 23.747 -49.951 -58.328 1.000 49.792 111 ASN C O 1
ATOM 13499 N N . ARG C 1 130 ? 24.966 -50.153 -56.451 1.000 37.956 112 ARG C N 1
ATOM 13500 C CA . ARG C 1 130 ? 25.929 -51.146 -57.001 1.000 37.724 112 ARG C CA 1
ATOM 13501 C C . ARG C 1 130 ? 25.713 -52.509 -56.348 1.000 38.841 112 ARG C C 1
ATOM 13502 O O . ARG C 1 130 ? 26.473 -53.426 -56.671 1.000 38.799 112 ARG C O 1
ATOM 13523 N N . ASP C 1 131 ? 24.763 -52.631 -55.426 1.000 40.587 113 ASP C N 1
ATOM 13524 C CA . ASP C 1 131 ? 24.429 -53.952 -54.838 1.000 45.732 113 ASP C CA 1
ATOM 13525 C C . ASP C 1 131 ? 23.537 -54.680 -55.846 1.000 47.006 113 ASP C C 1
ATOM 13526 O O . ASP C 1 131 ? 22.798 -53.982 -56.565 1.000 46.135 113 ASP C O 1
ATOM 13535 N N . ASP C 1 132 ? 23.622 -56.016 -55.899 1.000 45.141 114 ASP C N 1
ATOM 13536 C CA . ASP C 1 132 ? 22.844 -56.863 -56.838 1.000 42.984 114 ASP C CA 1
ATOM 13537 C C . ASP C 1 132 ? 21.432 -57.044 -56.276 1.000 41.872 114 ASP C C 1
ATOM 13538 O O . ASP C 1 132 ? 20.520 -57.312 -57.078 1.000 41.331 114 ASP C O 1
ATOM 13547 N N . ASN C 1 133 ? 21.259 -56.821 -54.966 1.000 42.061 115 ASN C N 1
ATOM 13548 C CA . ASN C 1 133 ? 20.129 -57.346 -54.154 1.000 41.949 115 ASN C CA 1
ATOM 13549 C C . ASN C 1 133 ? 19.565 -56.274 -53.189 1.000 42.368 115 ASN C C 1
ATOM 13550 O O . ASN C 1 133 ? 18.328 -56.173 -53.088 1.000 40.910 115 ASN C O 1
ATOM 13561 N N . GLU C 1 134 ? 20.415 -55.525 -52.474 1.000 42.385 116 GLU C N 1
ATOM 13562 C CA . GLU C 1 134 ? 20.029 -54.528 -51.427 1.000 45.293 116 GLU C CA 1
ATOM 13563 C C . GLU C 1 134 ? 19.585 -53.205 -52.103 1.000 44.972 116 GLU C C 1
ATOM 13564 O O . GLU C 1 134 ? 20.357 -52.620 -52.910 1.000 44.214 116 GLU C O 1
ATOM 13576 N N . ASP C 1 135 ? 18.379 -52.730 -51.791 1.000 40.272 117 ASP C N 1
ATOM 13577 C CA . ASP C 1 135 ? 17.913 -51.364 -52.138 1.000 37.000 117 ASP C CA 1
ATOM 13578 C C . ASP C 1 135 ? 18.876 -50.342 -51.536 1.000 38.071 117 ASP C C 1
ATOM 13579 O O . ASP C 1 135 ? 19.466 -50.649 -50.489 1.000 37.142 117 ASP C O 1
ATOM 13588 N N . LEU C 1 136 ? 19.017 -49.172 -52.165 1.000 36.552 118 LEU C N 1
ATOM 13589 C CA . LEU C 1 136 ? 19.846 -48.071 -51.621 1.000 34.517 118 LEU C CA 1
ATOM 13590 C C . LEU C 1 136 ? 18.905 -47.036 -51.020 1.000 35.179 118 LEU C C 1
ATOM 13591 O O . LEU C 1 136 ? 17.967 -46.641 -51.703 1.000 40.573 118 LEU C O 1
ATOM 13607 N N . ARG C 1 137 ? 19.123 -46.671 -49.765 1.000 37.654 119 ARG C N 1
ATOM 13608 C CA . ARG C 1 137 ? 18.331 -45.639 -49.032 1.000 39.578 119 ARG C CA 1
ATOM 13609 C C . ARG C 1 137 ? 19.294 -44.551 -48.534 1.000 35.258 119 ARG C C 1
ATOM 13610 O O . ARG C 1 137 ? 20.185 -44.892 -47.770 1.000 37.596 119 ARG C O 1
ATOM 13631 N N . VAL C 1 138 ? 19.142 -43.304 -48.968 1.000 29.627 120 VAL C N 1
ATOM 13632 C CA . VAL C 1 138 ? 20.035 -42.200 -48.534 1.000 30.066 120 VAL C CA 1
ATOM 13633 C C . VAL C 1 138 ? 19.203 -41.099 -47.881 1.000 28.812 120 VAL C C 1
ATOM 13634 O O . VAL C 1 138 ? 18.122 -40.764 -48.381 1.000 29.974 120 VAL C O 1
ATOM 13647 N N . LEU C 1 139 ? 19.686 -40.603 -46.751 1.000 27.797 121 LEU C N 1
ATOM 13648 C CA . LEU C 1 139 ? 19.128 -39.408 -46.085 1.000 27.751 121 LEU C CA 1
ATOM 13649 C C . LEU C 1 139 ? 19.978 -38.196 -46.493 1.000 27.767 121 LEU C C 1
ATOM 13650 O O . LEU C 1 139 ? 21.222 -38.347 -46.531 1.000 24.255 121 LEU C O 1
ATOM 13666 N N . ASP C 1 140 ? 19.309 -37.077 -46.833 1.000 30.261 122 ASP C N 1
ATOM 13667 C CA . ASP C 1 140 ? 19.893 -35.792 -47.305 1.000 31.310 122 ASP C CA 1
ATOM 13668 C C . ASP C 1 140 ? 19.338 -34.659 -46.449 1.000 31.220 122 ASP C C 1
ATOM 13669 O O . ASP C 1 140 ? 18.135 -34.345 -46.561 1.000 33.347 122 ASP C O 1
ATOM 13678 N N . LEU C 1 141 ? 20.183 -34.043 -45.629 1.000 31.123 123 LEU C N 1
ATOM 13679 C CA . LEU C 1 141 ? 19.887 -32.702 -45.072 1.000 29.001 123 LEU C CA 1
ATOM 13680 C C . LEU C 1 141 ? 20.349 -31.659 -46.096 1.000 29.190 123 LEU C C 1
ATOM 13681 O O . LEU C 1 141 ? 21.559 -31.613 -46.366 1.000 32.736 123 LEU C O 1
ATOM 13697 N N . ALA C 1 142 ? 19.432 -30.874 -46.665 1.000 28.028 124 ALA C N 1
ATOM 13698 C CA . ALA C 1 142 ? 19.736 -29.822 -47.665 1.000 27.353 124 ALA C CA 1
ATOM 13699 C C . ALA C 1 142 ? 19.641 -28.442 -47.021 1.000 28.096 124 ALA C C 1
ATOM 13700 O O . ALA C 1 142 ? 18.674 -28.214 -46.261 1.000 28.785 124 ALA C O 1
ATOM 13707 N N . ILE C 1 143 ? 20.610 -27.567 -47.328 1.000 28.226 125 ILE C N 1
ATOM 13708 C CA . ILE C 1 143 ? 20.670 -26.141 -46.874 1.000 28.664 125 ILE C CA 1
ATOM 13709 C C . ILE C 1 143 ? 20.712 -25.266 -48.125 1.000 28.802 125 ILE C C 1
ATOM 13710 O O . ILE C 1 143 ? 21.787 -25.045 -48.698 1.000 27.591 125 ILE C O 1
ATOM 13726 N N . PRO C 1 144 ? 19.537 -24.766 -48.593 1.000 28.997 126 PRO C N 1
ATOM 13727 C CA . PRO C 1 144 ? 19.472 -23.882 -49.763 1.000 28.368 126 PRO C CA 1
ATOM 13728 C C . PRO C 1 144 ? 20.399 -22.655 -49.706 1.000 27.591 126 PRO C C 1
ATOM 13729 O O . PRO C 1 144 ? 20.675 -22.177 -48.639 1.000 28.770 126 PRO C O 1
ATOM 13740 N N . VAL C 1 145 ? 20.765 -22.117 -50.864 1.000 28.869 127 VAL C N 1
ATOM 13741 C CA . VAL C 1 145 ? 21.684 -20.953 -51.014 1.000 31.234 127 VAL C CA 1
ATOM 13742 C C . VAL C 1 145 ? 20.956 -19.687 -51.512 1.000 31.466 127 VAL C C 1
ATOM 13743 O O . VAL C 1 145 ? 21.446 -18.588 -51.198 1.000 37.844 127 VAL C O 1
ATOM 13756 N N . ASN C 1 146 ? 19.851 -19.801 -52.256 1.000 31.832 128 ASN C N 1
ATOM 13757 C CA . ASN C 1 146 ? 19.195 -18.657 -52.950 1.000 31.700 128 ASN C CA 1
ATOM 13758 C C . ASN C 1 146 ? 17.979 -18.138 -52.174 1.000 32.944 128 ASN C C 1
ATOM 13759 O O . ASN C 1 146 ? 17.801 -16.928 -52.124 1.000 38.307 128 ASN C O 1
ATOM 13770 N N . ARG C 1 147 ? 17.108 -19.005 -51.673 1.000 33.622 129 ARG C N 1
ATOM 13771 C CA . ARG C 1 147 ? 15.875 -18.569 -50.965 1.000 34.750 129 ARG C CA 1
ATOM 13772 C C . ARG C 1 147 ? 15.679 -19.428 -49.725 1.000 32.214 129 ARG C C 1
ATOM 13773 O O . ARG C 1 147 ? 15.900 -20.627 -49.794 1.000 32.310 129 ARG C O 1
ATOM 13794 N N . PRO C 1 148 ? 15.287 -18.866 -48.566 1.000 29.084 130 PRO C N 1
ATOM 13795 C CA . PRO C 1 148 ? 14.978 -19.688 -47.405 1.000 31.102 130 PRO C CA 1
ATOM 13796 C C . PRO C 1 148 ? 14.075 -20.873 -47.780 1.000 32.329 130 PRO C C 1
ATOM 13797 O O . PRO C 1 148 ? 12.923 -20.661 -48.098 1.000 33.050 130 PRO C O 1
ATOM 13808 N N . GLY C 1 149 ? 14.675 -22.067 -47.816 1.000 30.628 131 GLY C N 1
ATOM 13809 C CA . GLY C 1 149 ? 13.986 -23.363 -47.909 1.000 33.096 131 GLY C CA 1
ATOM 13810 C C . GLY C 1 149 ? 13.916 -23.916 -49.318 1.000 34.563 131 GLY C C 1
ATOM 13811 O O . GLY C 1 149 ? 13.444 -25.051 -49.465 1.000 34.853 131 GLY C O 1
ATOM 13815 N N . GLN C 1 150 ? 14.357 -23.178 -50.335 1.000 38.848 132 GLN C N 1
ATOM 13816 C CA . GLN C 1 150 ? 14.018 -23.544 -51.735 1.000 40.877 132 GLN C CA 1
ATOM 13817 C C . GLN C 1 150 ? 15.134 -24.423 -52.299 1.000 38.555 132 GLN C C 1
ATOM 13818 O O . GLN C 1 150 ? 16.318 -24.134 -52.073 1.000 39.518 132 GLN C O 1
ATOM 13832 N N . LEU C 1 151 ? 14.706 -25.529 -52.899 1.000 37.192 133 LEU C N 1
ATOM 13833 C CA . LEU C 1 151 ? 15.478 -26.430 -53.781 1.000 39.965 133 LEU C CA 1
ATOM 13834 C C . LEU C 1 151 ? 15.037 -26.149 -55.227 1.000 36.544 133 LEU C C 1
ATOM 13835 O O . LEU C 1 151 ? 13.890 -26.451 -55.564 1.000 30.979 133 LEU C O 1
ATOM 13851 N N . GLN C 1 152 ? 15.912 -25.534 -56.020 1.000 37.105 134 GLN C N 1
ATOM 13852 C CA . GLN C 1 152 ? 15.844 -25.400 -57.501 1.000 39.023 134 GLN C CA 1
ATOM 13853 C C . GLN C 1 152 ? 16.860 -26.463 -57.982 1.000 38.443 134 GLN C C 1
ATOM 13854 O O . GLN C 1 152 ? 18.062 -26.325 -57.653 1.000 38.223 134 GLN C O 1
ATOM 13868 N N . SER C 1 153 ? 16.424 -27.565 -58.604 1.000 35.782 135 SER C N 1
ATOM 13869 C CA . SER C 1 153 ? 17.344 -28.617 -59.123 1.000 34.799 135 SER C CA 1
ATOM 13870 C C . SER C 1 153 ? 17.473 -28.473 -60.629 1.000 33.640 135 SER C C 1
ATOM 13871 O O . SER C 1 153 ? 16.486 -28.102 -61.233 1.000 36.027 135 SER C O 1
ATOM 13879 N N . PHE C 1 154 ? 18.650 -28.743 -61.187 1.000 33.343 136 PHE C N 1
ATOM 13880 C CA . PHE C 1 154 ? 18.927 -28.620 -62.636 1.000 35.774 136 PHE C CA 1
ATOM 13881 C C . PHE C 1 154 ? 19.413 -29.966 -63.184 1.000 39.023 136 PHE C C 1
ATOM 13882 O O . PHE C 1 154 ? 20.578 -30.293 -62.897 1.000 41.658 136 PHE C O 1
ATOM 13899 N N . LEU C 1 155 ? 18.558 -30.663 -63.956 1.000 42.605 137 LEU C N 1
ATOM 13900 C CA . LEU C 1 155 ? 18.756 -32.039 -64.511 1.000 45.948 137 LEU C CA 1
ATOM 13901 C C . LEU C 1 155 ? 19.304 -31.912 -65.939 1.000 43.685 137 LEU C C 1
ATOM 13902 O O . LEU C 1 155 ? 18.597 -31.348 -66.767 1.000 45.912 137 LEU C O 1
ATOM 13918 N N . LEU C 1 156 ? 20.479 -32.464 -66.239 1.000 45.006 138 LEU C N 1
ATOM 13919 C CA . LEU C 1 156 ? 21.015 -32.557 -67.630 1.000 49.862 138 LEU C CA 1
ATOM 13920 C C . LEU C 1 156 ? 20.147 -33.461 -68.529 1.000 50.857 138 LEU C C 1
ATOM 13921 O O . LEU C 1 156 ? 20.108 -33.209 -69.753 1.000 53.208 138 LEU C O 1
ATOM 13937 N N . SER C 1 157 ? 19.498 -34.476 -67.956 1.000 52.439 139 SER C N 1
ATOM 13938 C CA . SER C 1 157 ? 18.830 -35.598 -68.667 1.000 57.205 139 SER C CA 1
ATOM 13939 C C . SER C 1 157 ? 17.388 -35.224 -69.026 1.000 62.537 139 SER C C 1
ATOM 13940 O O . SER C 1 157 ? 16.904 -35.695 -70.078 1.000 61.111 139 SER C O 1
ATOM 13948 N N . GLY C 1 158 ? 16.720 -34.427 -68.183 1.000 68.229 140 GLY C N 1
ATOM 13949 C CA . GLY C 1 158 ? 15.339 -33.957 -68.413 1.000 72.701 140 GLY C CA 1
ATOM 13950 C C . GLY C 1 158 ? 14.389 -35.124 -68.617 1.000 78.725 140 GLY C C 1
ATOM 13951 O O . GLY C 1 158 ? 14.797 -36.108 -69.251 1.000 75.729 140 GLY C O 1
ATOM 13955 N N . THR C 1 159 ? 13.148 -35.003 -68.138 1.000 91.212 141 THR C N 1
ATOM 13956 C CA . THR C 1 159 ? 12.214 -36.142 -67.910 1.000 96.579 141 THR C CA 1
ATOM 13957 C C . THR C 1 159 ? 11.045 -36.120 -68.914 1.000 102.308 141 THR C C 1
ATOM 13958 O O . THR C 1 159 ? 9.881 -36.006 -68.465 1.000 113.998 141 THR C O 1
ATOM 13969 N N . GLN C 1 160 ? 11.335 -36.279 -70.213 1.000 99.017 142 GLN C N 1
ATOM 13970 C CA . GLN C 1 160 ? 10.346 -36.412 -71.314 1.000 98.320 142 GLN C CA 1
ATOM 13971 C C . GLN C 1 160 ? 9.488 -35.137 -71.432 1.000 95.860 142 GLN C C 1
ATOM 13972 O O . GLN C 1 160 ? 9.687 -34.389 -72.419 1.000 78.603 142 GLN C O 1
ATOM 13978 N N . ASN C 1 161 ? 8.577 -34.906 -70.470 1.000 98.680 143 ASN C N 1
ATOM 13979 C CA . ASN C 1 161 ? 7.674 -33.719 -70.383 1.000 95.751 143 ASN C CA 1
ATOM 13980 C C . ASN C 1 161 ? 8.473 -32.450 -70.030 1.000 89.134 143 ASN C C 1
ATOM 13981 O O . ASN C 1 161 ? 8.180 -31.395 -70.635 1.000 88.416 143 ASN C O 1
ATOM 13992 N N . GLN C 1 162 ? 9.403 -32.534 -69.068 1.000 78.527 144 GLN C N 1
ATOM 13993 C CA . GLN C 1 162 ? 10.378 -31.474 -68.711 1.000 75.945 144 GLN C CA 1
ATOM 13994 C C . GLN C 1 162 ? 11.714 -31.795 -69.382 1.000 73.318 144 GLN C C 1
ATOM 13995 O O . GLN C 1 162 ? 12.268 -32.859 -69.144 1.000 79.472 144 GLN C O 1
ATOM 14001 N N . PRO C 1 163 ? 12.289 -30.922 -70.245 1.000 76.991 145 PRO C N 1
ATOM 14002 C CA . PRO C 1 163 ? 13.527 -31.254 -70.960 1.000 68.938 145 PRO C CA 1
ATOM 14003 C C . PRO C 1 163 ? 14.813 -30.814 -70.233 1.000 57.781 145 PRO C C 1
ATOM 14004 O O . PRO C 1 163 ? 14.728 -30.092 -69.245 1.000 52.972 145 PRO C O 1
ATOM 14015 N N . SER C 1 164 ? 15.972 -31.256 -70.738 1.000 51.447 146 SER C N 1
ATOM 14016 C CA . SER C 1 164 ? 17.330 -30.879 -70.252 1.000 47.377 146 SER C CA 1
ATOM 14017 C C . SER C 1 164 ? 17.362 -29.379 -69.963 1.000 45.794 146 SER C C 1
ATOM 14018 O O . SER C 1 164 ? 16.734 -28.622 -70.737 1.000 49.644 146 SER C O 1
ATOM 14026 N N . PHE C 1 165 ? 18.068 -28.954 -68.914 1.000 40.474 147 PHE C N 1
ATOM 14027 C CA . PHE C 1 165 ? 18.146 -27.519 -68.540 1.000 38.143 147 PHE C CA 1
ATOM 14028 C C . PHE C 1 165 ? 18.772 -26.747 -69.710 1.000 39.579 147 PHE C C 1
ATOM 14029 O O . PHE C 1 165 ? 18.361 -25.599 -69.907 1.000 44.680 147 PHE C O 1
ATOM 14046 N N . LEU C 1 166 ? 19.654 -27.371 -70.502 1.000 38.556 148 LEU C N 1
ATOM 14047 C CA . LEU C 1 166 ? 20.302 -26.760 -71.701 1.000 37.116 148 LEU C CA 1
ATOM 14048 C C . LEU C 1 166 ? 19.263 -26.240 -72.721 1.000 37.172 148 LEU C C 1
ATOM 14049 O O . LEU C 1 166 ? 19.593 -25.294 -73.421 1.000 33.972 148 LEU C O 1
ATOM 14065 N N . SER C 1 167 ? 18.066 -26.837 -72.823 1.000 37.293 149 SER C N 1
ATOM 14066 C CA . SER C 1 167 ? 16.934 -26.391 -73.688 1.000 37.150 149 SER C CA 1
ATOM 14067 C C . SER C 1 167 ? 16.540 -24.935 -73.416 1.000 37.000 149 SER C C 1
ATOM 14068 O O . SER C 1 167 ? 15.905 -24.299 -74.294 1.000 35.536 149 SER C O 1
ATOM 14076 N N . GLY C 1 168 ? 16.818 -24.458 -72.203 1.000 35.927 150 GLY C N 1
ATOM 14077 C CA . GLY C 1 168 ? 16.610 -23.059 -71.790 1.000 33.504 150 GLY C CA 1
ATOM 14078 C C . GLY C 1 168 ? 17.374 -22.099 -72.670 1.000 33.570 150 GLY C C 1
ATOM 14079 O O . GLY C 1 168 ? 16.835 -21.030 -72.954 1.000 36.423 150 GLY C O 1
ATOM 14083 N N . PHE C 1 169 ? 18.588 -22.455 -73.086 1.000 31.809 151 PHE C N 1
ATOM 14084 C CA . PHE C 1 169 ? 19.366 -21.653 -74.055 1.000 32.928 151 PHE C CA 1
ATOM 14085 C C . PHE C 1 169 ? 18.656 -21.786 -75.404 1.000 37.496 151 PHE C C 1
ATOM 14086 O O . PHE C 1 169 ? 17.985 -22.801 -75.587 1.000 42.708 151 PHE C O 1
ATOM 14103 N N . SER C 1 170 ? 18.738 -20.751 -76.253 1.000 41.984 152 SER C N 1
ATOM 14104 C CA . SER C 1 170 ? 18.209 -20.660 -77.645 1.000 42.684 152 SER C CA 1
ATOM 14105 C C . SER C 1 170 ? 19.172 -21.350 -78.615 1.000 46.590 152 SER C C 1
ATOM 14106 O O . SER C 1 170 ? 20.347 -21.587 -78.205 1.000 47.583 152 SER C O 1
ATOM 14114 N N . LYS C 1 171 ? 18.715 -21.608 -79.851 1.000 46.354 153 LYS C N 1
ATOM 14115 C CA . LYS C 1 171 ? 19.536 -22.205 -80.942 1.000 50.966 153 LYS C CA 1
ATOM 14116 C C . LYS C 1 171 ? 20.779 -21.325 -81.139 1.000 50.324 153 LYS C C 1
ATOM 14117 O O . LYS C 1 171 ? 21.890 -21.898 -81.272 1.000 48.608 153 LYS C O 1
ATOM 14136 N N . ASN C 1 172 ? 20.608 -19.993 -81.146 1.000 47.096 154 ASN C N 1
ATOM 14137 C CA . ASN C 1 172 ? 21.723 -19.025 -81.348 1.000 49.144 154 ASN C CA 1
ATOM 14138 C C . ASN C 1 172 ? 22.834 -19.377 -80.346 1.000 42.596 154 ASN C C 1
ATOM 14139 O O . ASN C 1 172 ? 23.931 -19.762 -80.803 1.000 40.975 154 ASN C O 1
ATOM 14150 N N . ILE C 1 173 ? 22.525 -19.292 -79.044 1.000 38.003 155 ILE C N 1
ATOM 14151 C CA . ILE C 1 173 ? 23.476 -19.461 -77.905 1.000 37.182 155 ILE C CA 1
ATOM 14152 C C . ILE C 1 173 ? 24.107 -20.857 -77.988 1.000 34.890 155 ILE C C 1
ATOM 14153 O O . ILE C 1 173 ? 25.360 -20.939 -77.880 1.000 32.540 155 ILE C O 1
ATOM 14169 N N . LEU C 1 174 ? 23.292 -21.908 -78.156 1.000 30.699 156 LEU C N 1
ATOM 14170 C CA . LEU C 1 174 ? 23.784 -23.316 -78.196 1.000 31.386 156 LEU C CA 1
ATOM 14171 C C . LEU C 1 174 ? 24.696 -23.531 -79.414 1.000 32.046 156 LEU C C 1
ATOM 14172 O O . LEU C 1 174 ? 25.752 -24.207 -79.247 1.000 31.558 156 LEU C O 1
ATOM 14188 N N . GLU C 1 175 ? 24.348 -22.951 -80.570 1.000 34.448 157 GLU C N 1
ATOM 14189 C CA . GLU C 1 175 ? 25.165 -23.052 -81.812 1.000 38.737 157 GLU C CA 1
ATOM 14190 C C . GLU C 1 175 ? 26.528 -22.412 -81.549 1.000 36.405 157 GLU C C 1
ATOM 14191 O O . GLU C 1 175 ? 27.549 -23.065 -81.797 1.000 34.417 157 GLU C O 1
ATOM 14203 N N . ALA C 1 176 ? 26.537 -21.192 -81.024 1.000 35.430 158 ALA C N 1
ATOM 14204 C CA . ALA C 1 176 ? 27.778 -20.448 -80.729 1.000 36.104 158 ALA C CA 1
ATOM 14205 C C . ALA C 1 176 ? 28.562 -21.187 -79.637 1.000 36.082 158 ALA C C 1
ATOM 14206 O O . ALA C 1 176 ? 29.774 -21.392 -79.815 1.000 38.770 158 ALA C O 1
ATOM 14213 N N . ALA C 1 177 ? 27.880 -21.624 -78.578 1.000 34.166 159 ALA C N 1
ATOM 14214 C CA . ALA C 1 177 ? 28.507 -22.211 -77.374 1.000 33.241 159 ALA C CA 1
ATOM 14215 C C . ALA C 1 177 ? 29.214 -23.498 -77.760 1.000 31.283 159 ALA C C 1
ATOM 14216 O O . ALA C 1 177 ? 30.420 -23.649 -77.515 1.000 30.661 159 ALA C O 1
ATOM 14223 N N . PHE C 1 178 ? 28.457 -24.394 -78.362 1.000 31.916 160 PHE C N 1
ATOM 14224 C CA . PHE C 1 178 ? 28.930 -25.763 -78.646 1.000 32.179 160 PHE C CA 1
ATOM 14225 C C . PHE C 1 178 ? 29.654 -25.765 -79.982 1.000 30.201 160 PHE C C 1
ATOM 14226 O O . PHE C 1 178 ? 30.308 -26.763 -80.245 1.000 29.472 160 PHE C O 1
ATOM 14243 N N . ASN C 1 179 ? 29.580 -24.660 -80.730 1.000 31.972 161 ASN C N 1
ATOM 14244 C CA . ASN C 1 179 ? 30.120 -24.545 -82.107 1.000 33.202 161 ASN C CA 1
ATOM 14245 C C . ASN C 1 179 ? 29.551 -25.704 -82.944 1.000 34.238 161 ASN C C 1
ATOM 14246 O O . ASN C 1 179 ? 30.341 -26.426 -83.544 1.000 34.686 161 ASN C O 1
ATOM 14257 N N . THR C 1 180 ? 28.230 -25.892 -82.963 1.000 33.054 162 THR C N 1
ATOM 14258 C CA . THR C 1 180 ? 27.576 -27.087 -83.536 1.000 37.367 162 THR C CA 1
ATOM 14259 C C . THR C 1 180 ? 26.217 -26.682 -84.091 1.000 39.586 162 THR C C 1
ATOM 14260 O O . THR C 1 180 ? 25.540 -25.903 -83.415 1.000 43.585 162 THR C O 1
ATOM 14271 N N . GLU C 1 181 ? 25.812 -27.222 -85.240 1.000 41.214 163 GLU C N 1
ATOM 14272 C CA . GLU C 1 181 ? 24.481 -26.893 -85.812 1.000 45.771 163 GLU C CA 1
ATOM 14273 C C . GLU C 1 181 ? 23.440 -27.383 -84.799 1.000 41.846 163 GLU C C 1
ATOM 14274 O O . GLU C 1 181 ? 23.696 -28.392 -84.072 1.000 35.448 163 GLU C O 1
ATOM 14286 N N . TYR C 1 182 ? 22.351 -26.627 -84.664 1.000 39.371 164 TYR C N 1
ATOM 14287 C CA . TYR C 1 182 ? 21.292 -26.933 -83.681 1.000 40.306 164 TYR C CA 1
ATOM 14288 C C . TYR C 1 182 ? 20.853 -28.386 -83.840 1.000 42.061 164 TYR C C 1
ATOM 14289 O O . TYR C 1 182 ? 20.683 -29.061 -82.818 1.000 43.145 164 TYR C O 1
ATOM 14307 N N . GLU C 1 183 ? 20.649 -28.829 -85.085 1.000 48.908 165 GLU C N 1
ATOM 14308 C CA . GLU C 1 183 ? 20.136 -30.188 -85.423 1.000 50.266 165 GLU C CA 1
ATOM 14309 C C . GLU C 1 183 ? 20.930 -31.227 -84.612 1.000 46.817 165 GLU C C 1
ATOM 14310 O O . GLU C 1 183 ? 20.259 -32.034 -83.936 1.000 38.474 165 GLU C O 1
ATOM 14322 N N . GLU C 1 184 ? 22.278 -31.170 -84.601 1.000 42.869 166 GLU C N 1
ATOM 14323 C CA . GLU C 1 184 ? 23.119 -32.148 -83.855 1.000 42.619 166 GLU C CA 1
ATOM 14324 C C . GLU C 1 184 ? 22.951 -31.905 -82.351 1.000 40.896 166 GLU C C 1
ATOM 14325 O O . GLU C 1 184 ? 22.866 -32.892 -81.599 1.000 37.793 166 GLU C O 1
ATOM 14337 N N . ILE C 1 185 ? 22.883 -30.653 -81.899 1.000 42.775 167 ILE C N 1
ATOM 14338 C CA . ILE C 1 185 ? 22.746 -30.397 -80.436 1.000 40.059 167 ILE C CA 1
ATOM 14339 C C . ILE C 1 185 ? 21.415 -31.001 -79.974 1.000 41.288 167 ILE C C 1
ATOM 14340 O O . ILE C 1 185 ? 21.420 -31.621 -78.900 1.000 46.238 167 ILE C O 1
ATOM 14356 N N . GLU C 1 186 ? 20.337 -30.864 -80.754 1.000 42.313 168 GLU C N 1
ATOM 14357 C CA . GLU C 1 186 ? 18.976 -31.406 -80.430 1.000 50.698 168 GLU C CA 1
ATOM 14358 C C . GLU C 1 186 ? 19.045 -32.945 -80.340 1.000 49.157 168 GLU C C 1
ATOM 14359 O O . GLU C 1 186 ? 18.538 -33.494 -79.342 1.000 50.483 168 GLU C O 1
ATOM 14371 N N . LYS C 1 187 ? 19.674 -33.607 -81.323 1.000 47.834 169 LYS C N 1
ATOM 14372 C CA . LYS C 1 187 ? 19.768 -35.094 -81.449 1.000 50.774 169 LYS C CA 1
ATOM 14373 C C . LYS C 1 187 ? 20.670 -35.694 -80.351 1.000 45.481 169 LYS C C 1
ATOM 14374 O O . LYS C 1 187 ? 20.408 -36.817 -79.922 1.000 40.604 169 LYS C O 1
ATOM 14393 N N . VAL C 1 188 ? 21.718 -34.989 -79.933 1.000 42.121 170 VAL C N 1
ATOM 14394 C CA . VAL C 1 188 ? 22.795 -35.555 -79.068 1.000 39.993 170 VAL C CA 1
ATOM 14395 C C . VAL C 1 188 ? 22.507 -35.221 -77.592 1.000 40.394 170 VAL C C 1
ATOM 14396 O O . VAL C 1 188 ? 22.521 -36.163 -76.785 1.000 36.366 170 VAL C O 1
ATOM 14409 N N . LEU C 1 189 ? 22.196 -33.955 -77.264 1.000 41.342 171 LEU C N 1
ATOM 14410 C CA . LEU C 1 189 ? 22.088 -33.443 -75.866 1.000 37.814 171 LEU C CA 1
ATOM 14411 C C . LEU C 1 189 ? 20.631 -33.232 -75.414 1.000 36.917 171 LEU C C 1
ATOM 14412 O O . LEU C 1 189 ? 20.386 -33.470 -74.236 1.000 34.912 171 LEU C O 1
ATOM 14428 N N . LEU C 1 190 ? 19.690 -32.837 -76.281 1.000 40.028 172 LEU C N 1
ATOM 14429 C CA . LEU C 1 190 ? 18.382 -32.264 -75.832 1.000 46.422 172 LEU C CA 1
ATOM 14430 C C . LEU C 1 190 ? 17.238 -33.291 -75.889 1.000 47.427 172 LEU C C 1
ATOM 14431 O O . LEU C 1 190 ? 16.720 -33.606 -74.809 1.000 48.226 172 LEU C O 1
ATOM 14447 N N . GLU C 1 191 ? 16.817 -33.774 -77.064 1.000 51.943 173 GLU C N 1
ATOM 14448 C CA . GLU C 1 191 ? 15.665 -34.719 -77.170 1.000 60.585 173 GLU C CA 1
ATOM 14449 C C . GLU C 1 191 ? 15.861 -35.837 -76.131 1.000 61.099 173 GLU C C 1
ATOM 14450 O O . GLU C 1 191 ? 15.449 -36.976 -76.410 1.000 62.221 173 GLU C O 1
ATOM 14462 N N . ASN C 1 212 ? 14.298 -47.448 -71.284 1.000 88.667 194 ASN C N 1
ATOM 14463 C CA . ASN C 1 212 ? 13.435 -46.236 -71.215 1.000 86.841 194 ASN C CA 1
ATOM 14464 C C . ASN C 1 212 ? 13.519 -45.619 -69.805 1.000 86.396 194 ASN C C 1
ATOM 14465 O O . ASN C 1 212 ? 14.524 -45.848 -69.102 1.000 79.999 194 ASN C O 1
ATOM 14476 N N . GLU C 1 213 ? 12.485 -44.864 -69.415 1.000 83.503 195 GLU C N 1
ATOM 14477 C CA . GLU C 1 213 ? 12.338 -44.141 -68.119 1.000 73.046 195 GLU C CA 1
ATOM 14478 C C . GLU C 1 213 ? 13.413 -43.047 -68.004 1.000 68.418 195 GLU C C 1
ATOM 14479 O O . GLU C 1 213 ? 14.413 -43.057 -68.751 1.000 58.947 195 GLU C O 1
ATOM 14491 N N . ASP C 1 214 ? 13.160 -42.116 -67.087 1.000 63.613 196 ASP C N 1
ATOM 14492 C CA . ASP C 1 214 ? 13.842 -40.810 -66.946 1.000 53.807 196 ASP C CA 1
ATOM 14493 C C . ASP C 1 214 ? 14.368 -40.728 -65.505 1.000 50.709 196 ASP C C 1
ATOM 14494 O O . ASP C 1 214 ? 13.843 -41.494 -64.661 1.000 52.332 196 ASP C O 1
ATOM 14503 N N . VAL C 1 215 ? 15.361 -39.865 -65.244 1.000 43.811 197 VAL C N 1
ATOM 14504 C CA . VAL C 1 215 ? 15.836 -39.446 -63.886 1.000 40.660 197 VAL C CA 1
ATOM 14505 C C . VAL C 1 215 ? 16.556 -40.583 -63.150 1.000 38.176 197 VAL C C 1
ATOM 14506 O O . VAL C 1 215 ? 17.774 -40.462 -62.983 1.000 37.874 197 VAL C O 1
ATOM 14519 N N . ILE C 1 216 ? 15.814 -41.586 -62.659 1.000 38.946 198 ILE C N 1
ATOM 14520 C CA . ILE C 1 216 ? 16.321 -42.858 -62.044 1.000 36.900 198 ILE C CA 1
ATOM 14521 C C . ILE C 1 216 ? 16.126 -44.024 -63.029 1.000 32.207 198 ILE C C 1
ATOM 14522 O O . ILE C 1 216 ? 14.988 -44.477 -63.189 1.000 30.925 198 ILE C O 1
ATOM 14538 N N . VAL C 1 217 ? 17.215 -44.512 -63.618 1.000 29.838 199 VAL C N 1
ATOM 14539 C CA . VAL C 1 217 ? 17.213 -45.491 -64.743 1.000 29.148 199 VAL C CA 1
ATOM 14540 C C . VAL C 1 217 ? 18.097 -46.705 -64.399 1.000 32.092 199 VAL C C 1
ATOM 14541 O O . VAL C 1 217 ? 19.004 -46.571 -63.554 1.000 30.340 199 VAL C O 1
ATOM 14554 N N . LYS C 1 218 ? 17.835 -47.858 -65.038 1.000 35.382 200 LYS C N 1
ATOM 14555 C CA . LYS C 1 218 ? 18.610 -49.111 -64.840 1.000 35.206 200 LYS C CA 1
ATOM 14556 C C . LYS C 1 218 ? 19.988 -48.920 -65.472 1.000 32.954 200 LYS C C 1
ATOM 14557 O O . LYS C 1 218 ? 20.099 -48.128 -66.410 1.000 31.820 200 LYS C O 1
ATOM 14576 N N . VAL C 1 219 ? 20.999 -49.580 -64.911 1.000 35.642 201 VAL C N 1
ATOM 14577 C CA . VAL C 1 219 ? 22.387 -49.669 -65.451 1.000 37.358 201 VAL C CA 1
ATOM 14578 C C . VAL C 1 219 ? 22.802 -51.144 -65.474 1.000 37.520 201 VAL C C 1
ATOM 14579 O O . VAL C 1 219 ? 22.204 -51.968 -64.738 1.000 39.365 201 VAL C O 1
ATOM 14592 N N . SER C 1 220 ? 23.829 -51.436 -66.261 1.000 36.679 202 SER C N 1
ATOM 14593 C CA . SER C 1 220 ? 24.391 -52.787 -66.486 1.000 40.926 202 SER C CA 1
ATOM 14594 C C . SER C 1 220 ? 25.538 -53.071 -65.499 1.000 45.340 202 SER C C 1
ATOM 14595 O O . SER C 1 220 ? 26.114 -52.094 -64.929 1.000 43.756 202 SER C O 1
ATOM 14603 N N . ARG C 1 221 ? 25.836 -54.364 -65.310 1.000 46.014 203 ARG C N 1
ATOM 14604 C CA . ARG C 1 221 ? 27.005 -54.878 -64.550 1.000 50.095 203 ARG C CA 1
ATOM 14605 C C . ARG C 1 221 ? 28.219 -54.056 -64.996 1.000 45.067 203 ARG C C 1
ATOM 14606 O O . ARG C 1 221 ? 28.923 -53.472 -64.144 1.000 44.320 203 ARG C O 1
ATOM 14627 N N . GLU C 1 222 ? 28.400 -53.974 -66.311 1.000 40.495 204 GLU C N 1
ATOM 14628 C CA . GLU C 1 222 ? 29.579 -53.364 -66.976 1.000 40.684 204 GLU C CA 1
ATOM 14629 C C . GLU C 1 222 ? 29.708 -51.892 -66.549 1.000 37.287 204 GLU C C 1
ATOM 14630 O O . GLU C 1 222 ? 30.842 -51.432 -66.345 1.000 37.543 204 GLU C O 1
ATOM 14642 N N . GLN C 1 223 ? 28.595 -51.171 -66.410 1.000 37.525 205 GLN C N 1
ATOM 14643 C CA . GLN C 1 223 ? 28.590 -49.704 -66.123 1.000 35.400 205 GLN C CA 1
ATOM 14644 C C . GLN C 1 223 ? 28.939 -49.461 -64.643 1.000 35.340 205 GLN C C 1
ATOM 14645 O O . GLN C 1 223 ? 29.684 -48.498 -64.370 1.000 34.765 205 GLN C O 1
ATOM 14659 N N . ILE C 1 224 ? 28.450 -50.309 -63.732 1.000 34.307 206 ILE C N 1
ATOM 14660 C CA . ILE C 1 224 ? 28.863 -50.318 -62.301 1.000 35.186 206 ILE C CA 1
ATOM 14661 C C . ILE C 1 224 ? 30.383 -50.499 -62.243 1.000 39.753 206 ILE C C 1
ATOM 14662 O O . ILE C 1 224 ? 30.997 -49.761 -61.481 1.000 45.853 206 ILE C O 1
ATOM 14678 N N . GLU C 1 225 ? 30.969 -51.427 -63.015 1.000 45.716 207 GLU C N 1
ATOM 14679 C CA . GLU C 1 225 ? 32.450 -51.634 -63.099 1.000 47.135 207 GLU C CA 1
ATOM 14680 C C . GLU C 1 225 ? 33.137 -50.321 -63.476 1.000 45.928 207 GLU C C 1
ATOM 14681 O O . GLU C 1 225 ? 34.102 -49.957 -62.775 1.000 49.520 207 GLU C O 1
ATOM 14693 N N . GLU C 1 226 ? 32.673 -49.651 -64.541 1.000 44.363 208 GLU C N 1
ATOM 14694 C CA . GLU C 1 226 ? 33.260 -48.377 -65.068 1.000 47.553 208 GLU C CA 1
ATOM 14695 C C . GLU C 1 226 ? 33.213 -47.305 -63.957 1.000 44.516 208 GLU C C 1
ATOM 14696 O O . GLU C 1 226 ? 34.260 -46.698 -63.657 1.000 44.112 208 GLU C O 1
ATOM 14708 N N . LEU C 1 227 ? 32.039 -47.107 -63.358 1.000 37.033 209 LEU C N 1
ATOM 14709 C CA . LEU C 1 227 ? 31.797 -46.157 -62.260 1.000 33.449 209 LEU C CA 1
ATOM 14710 C C . LEU C 1 227 ? 32.641 -46.538 -61.041 1.000 34.154 209 LEU C C 1
ATOM 14711 O O . LEU C 1 227 ? 33.092 -45.601 -60.344 1.000 34.831 209 LEU C O 1
ATOM 14727 N N . SER C 1 228 ? 32.857 -47.836 -60.797 1.000 32.693 210 SER C N 1
ATOM 14728 C CA . SER C 1 228 ? 33.597 -48.368 -59.620 1.000 36.657 210 SER C CA 1
ATOM 14729 C C . SER C 1 228 ? 35.105 -48.133 -59.749 1.000 41.309 210 SER C C 1
ATOM 14730 O O . SER C 1 228 ? 35.774 -48.176 -58.710 1.000 40.662 210 SER C O 1
ATOM 14738 N N . LYS C 1 229 ? 35.615 -47.869 -60.957 1.000 48.710 211 LYS C N 1
ATOM 14739 C CA . LYS C 1 229 ? 37.073 -47.678 -61.207 1.000 56.367 211 LYS C CA 1
ATOM 14740 C C . LYS C 1 229 ? 37.605 -46.521 -60.349 1.000 51.268 211 LYS C C 1
ATOM 14741 O O . LYS C 1 229 ? 37.250 -45.345 -60.624 1.000 46.908 211 LYS C O 1
ATOM 14760 N N . ASN C 1 230 ? 38.453 -46.861 -59.373 1.000 47.714 212 ASN C N 1
ATOM 14761 C CA . ASN C 1 230 ? 39.209 -45.916 -58.505 1.000 50.113 212 ASN C CA 1
ATOM 14762 C C . ASN C 1 230 ? 38.226 -45.129 -57.633 1.000 45.178 212 ASN C C 1
ATOM 14763 O O . ASN C 1 230 ? 38.571 -44.011 -57.219 1.000 45.562 212 ASN C O 1
ATOM 14774 N N . ALA C 1 231 ? 37.057 -45.703 -57.347 1.000 41.266 213 ALA C N 1
ATOM 14775 C CA . ALA C 1 231 ? 36.087 -45.140 -56.383 1.000 42.568 213 ALA C CA 1
ATOM 14776 C C . ALA C 1 231 ? 36.667 -45.321 -54.974 1.000 40.036 213 ALA C C 1
ATOM 14777 O O . ALA C 1 231 ? 37.189 -46.396 -54.698 1.000 37.681 213 ALA C O 1
ATOM 14784 N N . LYS C 1 232 ? 36.601 -44.283 -54.139 1.000 45.149 214 LYS C N 1
ATOM 14785 C CA . LYS C 1 232 ? 37.344 -44.178 -52.857 1.000 44.266 214 LYS C CA 1
ATOM 14786 C C . LYS C 1 232 ? 36.405 -44.514 -51.701 1.000 41.784 214 LYS C C 1
ATOM 14787 O O . LYS C 1 232 ? 35.207 -44.149 -51.749 1.000 39.214 214 LYS C O 1
ATOM 14806 N N . SER C 1 233 ? 36.927 -45.215 -50.697 1.000 39.656 215 SER C N 1
ATOM 14807 C CA . SER C 1 233 ? 36.121 -45.739 -49.564 1.000 35.196 215 SER C CA 1
ATOM 14808 C C . SER C 1 233 ? 36.347 -44.864 -48.327 1.000 35.461 215 SER C C 1
ATOM 14809 O O . SER C 1 233 ? 37.416 -44.205 -48.237 1.000 32.626 215 SER C O 1
ATOM 14817 N N . SER C 1 234 ? 35.362 -44.842 -47.418 1.000 32.428 216 SER C N 1
ATOM 14818 C CA . SER C 1 234 ? 35.471 -44.128 -46.134 1.000 29.522 216 SER C CA 1
ATOM 14819 C C . SER C 1 234 ? 36.570 -44.830 -45.341 1.000 31.303 216 SER C C 1
ATOM 14820 O O . SER C 1 234 ? 36.616 -46.037 -45.373 1.000 27.591 216 SER C O 1
ATOM 14828 N N . SER C 1 235 ? 37.521 -44.074 -44.793 1.000 40.233 217 SER C N 1
ATOM 14829 C CA . SER C 1 235 ? 38.559 -44.616 -43.887 1.000 46.474 217 SER C CA 1
ATOM 14830 C C . SER C 1 235 ? 37.831 -45.398 -42.805 1.000 52.680 217 SER C C 1
ATOM 14831 O O . SER C 1 235 ? 36.664 -45.062 -42.541 1.000 50.034 217 SER C O 1
ATOM 14839 N N . LYS C 1 236 ? 38.510 -46.367 -42.188 1.000 63.427 218 LYS C N 1
ATOM 14840 C CA . LYS C 1 236 ? 37.890 -47.311 -41.219 1.000 62.459 218 LYS C CA 1
ATOM 14841 C C . LYS C 1 236 ? 38.308 -46.932 -39.786 1.000 62.437 218 LYS C C 1
ATOM 14842 O O . LYS C 1 236 ? 37.648 -47.413 -38.841 1.000 57.063 218 LYS C O 1
ATOM 14861 N N . LYS C 1 237 ? 39.338 -46.088 -39.622 1.000 60.052 219 LYS C N 1
ATOM 14862 C CA . LYS C 1 237 ? 39.867 -45.646 -38.308 1.000 61.957 219 LYS C CA 1
ATOM 14863 C C . LYS C 1 237 ? 39.608 -44.143 -38.060 1.000 64.154 219 LYS C C 1
ATOM 14864 O O . LYS C 1 237 ? 39.601 -43.751 -36.864 1.000 61.588 219 LYS C O 1
ATOM 14870 N N . SER C 1 238 ? 39.370 -43.353 -39.128 1.000 58.027 220 SER C N 1
ATOM 14871 C CA . SER C 1 238 ? 39.365 -41.862 -39.168 1.000 52.631 220 SER C CA 1
ATOM 14872 C C . SER C 1 238 ? 38.000 -41.323 -39.628 1.000 50.569 220 SER C C 1
ATOM 14873 O O . SER C 1 238 ? 37.285 -42.042 -40.342 1.000 55.601 220 SER C O 1
ATOM 14881 N N . VAL C 1 239 ? 37.671 -40.082 -39.261 1.000 48.469 221 VAL C N 1
ATOM 14882 C CA . VAL C 1 239 ? 36.448 -39.355 -39.724 1.000 50.590 221 VAL C CA 1
ATOM 14883 C C . VAL C 1 239 ? 36.789 -37.888 -40.012 1.000 48.196 221 VAL C C 1
ATOM 14884 O O . VAL C 1 239 ? 35.850 -37.071 -39.976 1.000 51.763 221 VAL C O 1
ATOM 14897 N N . SER C 1 240 ? 38.051 -37.562 -40.315 1.000 48.527 222 SER C N 1
ATOM 14898 C CA . SER C 1 240 ? 38.566 -36.162 -40.375 1.000 52.497 222 SER C CA 1
ATOM 14899 C C . SER C 1 240 ? 38.911 -35.734 -41.815 1.000 45.989 222 SER C C 1
ATOM 14900 O O . SER C 1 240 ? 39.692 -34.766 -41.977 1.000 42.536 222 SER C O 1
ATOM 14908 N N . SER C 1 241 ? 38.324 -36.387 -42.821 1.000 45.368 223 SER C N 1
ATOM 14909 C CA . SER C 1 241 ? 38.667 -36.199 -44.258 1.000 50.483 223 SER C CA 1
ATOM 14910 C C . SER C 1 241 ? 37.940 -34.973 -44.836 1.000 47.266 223 SER C C 1
ATOM 14911 O O . SER C 1 241 ? 36.710 -34.910 -44.663 1.000 39.990 223 SER C O 1
ATOM 14919 N N . GLU C 1 242 ? 38.676 -34.084 -45.529 1.000 46.435 224 GLU C N 1
ATOM 14920 C CA . GLU C 1 242 ? 38.186 -32.773 -46.057 1.000 47.742 224 GLU C CA 1
ATOM 14921 C C . GLU C 1 242 ? 37.130 -32.981 -47.156 1.000 45.967 224 GLU C C 1
ATOM 14922 O O . GLU C 1 242 ? 36.334 -32.055 -47.366 1.000 41.796 224 GLU C O 1
ATOM 14934 N N . SER C 1 243 ? 37.120 -34.132 -47.838 1.000 46.512 225 SER C N 1
ATOM 14935 C CA . SER C 1 243 ? 36.300 -34.359 -49.061 1.000 49.765 225 SER C CA 1
ATOM 14936 C C . SER C 1 243 ? 35.856 -35.822 -49.211 1.000 47.734 225 SER C C 1
ATOM 14937 O O . SER C 1 243 ? 34.771 -36.029 -49.799 1.000 47.743 225 SER C O 1
ATOM 14945 N N . GLU C 1 244 ? 36.653 -36.803 -48.766 1.000 43.161 226 GLU C N 1
ATOM 14946 C CA . GLU C 1 244 ? 36.250 -38.234 -48.817 1.000 44.425 226 GLU C CA 1
ATOM 14947 C C . GLU C 1 244 ? 35.055 -38.433 -47.887 1.000 37.909 226 GLU C C 1
ATOM 14948 O O . GLU C 1 244 ? 34.887 -37.751 -46.887 1.000 35.210 226 GLU C O 1
ATOM 14960 N N . PRO C 1 245 ? 34.168 -39.392 -48.174 1.000 35.287 227 PRO C N 1
ATOM 14961 C CA . PRO C 1 245 ? 33.124 -39.729 -47.220 1.000 35.131 227 PRO C CA 1
ATOM 14962 C C . PRO C 1 245 ? 33.766 -40.277 -45.936 1.000 33.064 227 PRO C C 1
ATOM 14963 O O . PRO C 1 245 ? 34.849 -40.812 -45.985 1.000 35.241 227 PRO C O 1
ATOM 14974 N N . PHE C 1 246 ? 33.084 -40.088 -44.816 1.000 27.829 228 PHE C N 1
ATOM 14975 C CA . PHE C 1 246 ? 33.511 -40.522 -43.474 1.000 29.609 228 PHE C CA 1
ATOM 14976 C C . PHE C 1 246 ? 32.321 -41.274 -42.896 1.000 29.151 228 PHE C C 1
ATOM 14977 O O . PHE C 1 246 ? 31.189 -40.902 -43.229 1.000 31.279 228 PHE C O 1
ATOM 14994 N N . ASN C 1 247 ? 32.580 -42.320 -42.117 1.000 29.218 229 ASN C N 1
ATOM 14995 C CA . ASN C 1 247 ? 31.551 -43.256 -41.606 1.000 27.684 229 ASN C CA 1
ATOM 14996 C C . ASN C 1 247 ? 31.275 -42.902 -40.151 1.000 27.703 229 ASN C C 1
ATOM 14997 O O . ASN C 1 247 ? 32.241 -42.733 -39.383 1.000 32.034 229 ASN C O 1
ATOM 15008 N N . LEU C 1 248 ? 30.011 -42.832 -39.772 1.000 27.817 230 LEU C N 1
ATOM 15009 C CA . LEU C 1 248 ? 29.604 -42.375 -38.416 1.000 30.636 230 LEU C CA 1
ATOM 15010 C C . LEU C 1 248 ? 30.180 -43.312 -37.347 1.000 30.231 230 LEU C C 1
ATOM 15011 O O . LEU C 1 248 ? 30.264 -42.902 -36.190 1.000 34.710 230 LEU C O 1
ATOM 15027 N N . ARG C 1 249 ? 30.557 -44.525 -37.730 1.000 30.521 231 ARG C N 1
ATOM 15028 C CA . ARG C 1 249 ? 30.931 -45.598 -36.784 1.000 32.167 231 ARG C CA 1
ATOM 15029 C C . ARG C 1 249 ? 32.421 -45.877 -36.902 1.000 31.725 231 ARG C C 1
ATOM 15030 O O . ARG C 1 249 ? 32.826 -46.921 -36.407 1.000 34.263 231 ARG C O 1
ATOM 15051 N N . SER C 1 250 ? 33.210 -44.973 -37.483 1.000 32.464 232 SER C N 1
ATOM 15052 C CA . SER C 1 250 ? 34.659 -45.219 -37.723 1.000 37.075 232 SER C CA 1
ATOM 15053 C C . SER C 1 250 ? 35.496 -44.743 -36.531 1.000 38.529 232 SER C C 1
ATOM 15054 O O . SER C 1 250 ? 36.650 -45.191 -36.403 1.000 41.077 232 SER C O 1
ATOM 15062 N N . ARG C 1 251 ? 34.940 -43.847 -35.713 1.000 40.642 233 ARG C N 1
ATOM 15063 C CA . ARG C 1 251 ? 35.484 -43.455 -34.390 1.000 42.832 233 ARG C CA 1
ATOM 15064 C C . ARG C 1 251 ? 34.521 -43.993 -33.336 1.000 38.712 233 ARG C C 1
ATOM 15065 O O . ARG C 1 251 ? 33.319 -44.074 -33.624 1.000 35.031 233 ARG C O 1
ATOM 15086 N N . ASN C 1 252 ? 35.065 -44.401 -32.191 1.000 36.600 234 ASN C N 1
ATOM 15087 C CA . ASN C 1 252 ? 34.312 -45.028 -31.079 1.000 34.722 234 ASN C CA 1
ATOM 15088 C C . ASN C 1 252 ? 33.097 -44.170 -30.760 1.000 31.356 234 ASN C C 1
ATOM 15089 O O . ASN C 1 252 ? 33.149 -42.944 -30.812 1.000 28.300 234 ASN C O 1
ATOM 15100 N N . PRO C 1 253 ? 31.979 -44.801 -30.367 1.000 27.541 235 PRO C N 1
ATOM 15101 C CA . PRO C 1 253 ? 30.769 -44.062 -30.058 1.000 26.636 235 PRO C CA 1
ATOM 15102 C C . PRO C 1 253 ? 31.066 -43.228 -28.810 1.000 26.517 235 PRO C C 1
ATOM 15103 O O . PRO C 1 253 ? 31.842 -43.631 -28.013 1.000 27.455 235 PRO C O 1
ATOM 15114 N N . ILE C 1 254 ? 30.440 -42.078 -28.660 1.000 26.932 236 ILE C N 1
ATOM 15115 C CA . ILE C 1 254 ? 30.721 -41.205 -27.496 1.000 27.716 236 ILE C CA 1
ATOM 15116 C C . ILE C 1 254 ? 30.157 -41.861 -26.229 1.000 27.974 236 ILE C C 1
ATOM 15117 O O . ILE C 1 254 ? 30.693 -41.552 -25.154 1.000 28.606 236 ILE C O 1
ATOM 15133 N N . TYR C 1 255 ? 29.061 -42.621 -26.357 1.000 28.253 237 TYR C N 1
ATOM 15134 C CA . TYR C 1 255 ? 28.358 -43.372 -25.277 1.000 29.755 237 TYR C CA 1
ATOM 15135 C C . TYR C 1 255 ? 28.166 -44.799 -25.771 1.000 32.169 237 TYR C C 1
ATOM 15136 O O . TYR C 1 255 ? 27.865 -44.939 -26.975 1.000 38.265 237 TYR C O 1
ATOM 15154 N N . SER C 1 256 ? 28.321 -45.799 -24.903 1.000 31.318 238 SER C N 1
ATOM 15155 C CA . SER C 1 256 ? 28.274 -47.228 -25.307 1.000 31.529 238 SER C CA 1
ATOM 15156 C C . SER C 1 256 ? 28.138 -48.138 -24.093 1.000 30.672 238 SER C C 1
ATOM 15157 O O . SER C 1 256 ? 29.075 -48.167 -23.267 1.000 33.226 238 SER C O 1
ATOM 15165 N N . ASN C 1 257 ? 27.042 -48.891 -24.035 1.000 30.751 239 ASN C N 1
ATOM 15166 C CA . ASN C 1 257 ? 26.856 -49.986 -23.045 1.000 32.580 239 ASN C CA 1
ATOM 15167 C C . ASN C 1 257 ? 26.029 -51.105 -23.709 1.000 31.447 239 ASN C C 1
ATOM 15168 O O . ASN C 1 257 ? 25.806 -51.016 -24.903 1.000 28.703 239 ASN C O 1
ATOM 15179 N N . LYS C 1 258 ? 25.609 -52.134 -22.976 1.000 36.599 240 LYS C N 1
ATOM 15180 C CA . LYS C 1 258 ? 24.903 -53.304 -23.575 1.000 42.981 240 LYS C CA 1
ATOM 15181 C C . LYS C 1 258 ? 23.488 -52.880 -24.019 1.000 41.228 240 LYS C C 1
ATOM 15182 O O . LYS C 1 258 ? 22.819 -53.673 -24.720 1.000 39.832 240 LYS C O 1
ATOM 15201 N N . PHE C 1 259 ? 23.062 -51.658 -23.679 1.000 39.371 241 PHE C N 1
ATOM 15202 C CA . PHE C 1 259 ? 21.679 -51.168 -23.902 1.000 37.318 241 PHE C CA 1
ATOM 15203 C C . PHE C 1 259 ? 21.622 -50.221 -25.097 1.000 33.112 241 PHE C C 1
ATOM 15204 O O . PHE C 1 259 ? 20.524 -50.081 -25.690 1.000 29.544 241 PHE C O 1
ATOM 15221 N N . GLY C 1 260 ? 22.742 -49.584 -25.443 1.000 29.415 242 GLY C N 1
ATOM 15222 C CA . GLY C 1 260 ? 22.734 -48.617 -26.553 1.000 29.831 242 GLY C CA 1
ATOM 15223 C C . GLY C 1 260 ? 24.111 -48.233 -27.047 1.000 29.667 242 GLY C C 1
ATOM 15224 O O . GLY C 1 260 ? 25.117 -48.535 -26.404 1.000 28.838 242 GLY C O 1
ATOM 15228 N N . LYS C 1 261 ? 24.128 -47.565 -28.190 1.000 32.493 243 LYS C N 1
ATOM 15229 C CA . LYS C 1 261 ? 25.338 -46.982 -28.819 1.000 33.759 243 LYS C CA 1
ATOM 15230 C C . LYS C 1 261 ? 24.941 -45.591 -29.341 1.000 33.068 243 LYS C C 1
ATOM 15231 O O . LYS C 1 261 ? 23.820 -45.469 -29.877 1.000 38.490 243 LYS C O 1
ATOM 15250 N N . PHE C 1 262 ? 25.774 -44.574 -29.117 1.000 28.318 244 PHE C N 1
ATOM 15251 C CA . PHE C 1 262 ? 25.599 -43.186 -29.623 1.000 28.102 244 PHE C CA 1
ATOM 15252 C C . PHE C 1 262 ? 26.897 -42.838 -30.369 1.000 26.346 244 PHE C C 1
ATOM 15253 O O . PHE C 1 262 ? 27.955 -42.788 -29.726 1.000 24.259 244 PHE C O 1
ATOM 15270 N N . PHE C 1 263 ? 26.836 -42.717 -31.697 1.000 25.327 245 PHE C N 1
ATOM 15271 C CA . PHE C 1 263 ? 27.946 -42.235 -32.552 1.000 24.304 245 PHE C CA 1
ATOM 15272 C C . PHE C 1 263 ? 27.657 -40.794 -32.991 1.000 25.122 245 PHE C C 1
ATOM 15273 O O . PHE C 1 263 ? 26.516 -40.459 -33.371 1.000 24.073 245 PHE C O 1
ATOM 15290 N N . GLU C 1 264 ? 28.676 -39.949 -32.983 1.000 25.676 246 GLU C N 1
ATOM 15291 C CA . GLU C 1 264 ? 28.485 -38.521 -33.274 1.000 27.094 246 GLU C CA 1
ATOM 15292 C C . GLU C 1 264 ? 29.774 -37.955 -33.845 1.000 28.684 246 GLU C C 1
ATOM 15293 O O . GLU C 1 264 ? 30.795 -37.996 -33.147 1.000 31.211 246 GLU C O 1
ATOM 15305 N N . ILE C 1 265 ? 29.690 -37.460 -35.083 1.000 32.540 247 ILE C N 1
ATOM 15306 C CA . ILE C 1 265 ? 30.758 -36.686 -35.778 1.000 32.459 247 ILE C CA 1
ATOM 15307 C C . ILE C 1 265 ? 30.382 -35.211 -35.719 1.000 32.136 247 ILE C C 1
ATOM 15308 O O . ILE C 1 265 ? 29.246 -34.859 -36.076 1.000 30.238 247 ILE C O 1
ATOM 15324 N N . THR C 1 266 ? 31.320 -34.384 -35.286 1.000 32.148 248 THR C N 1
ATOM 15325 C CA . THR C 1 266 ? 31.073 -32.958 -34.993 1.000 31.739 248 THR C CA 1
ATOM 15326 C C . THR C 1 266 ? 31.953 -32.117 -35.907 1.000 31.407 248 THR C C 1
ATOM 15327 O O . THR C 1 266 ? 32.905 -32.611 -36.508 1.000 30.516 248 THR C O 1
ATOM 15338 N N . PRO C 1 267 ? 31.622 -30.823 -36.049 1.000 31.909 249 PRO C N 1
ATOM 15339 C CA . PRO C 1 267 ? 32.494 -29.864 -36.711 1.000 31.928 249 PRO C CA 1
ATOM 15340 C C . PRO C 1 267 ? 33.942 -29.938 -36.220 1.000 35.487 249 PRO C C 1
ATOM 15341 O O . PRO C 1 267 ? 34.808 -29.752 -37.032 1.000 41.694 249 PRO C O 1
ATOM 15352 N N . GLU C 1 268 ? 34.165 -30.239 -34.934 1.000 39.617 250 GLU C N 1
ATOM 15353 C CA . GLU C 1 268 ? 35.526 -30.345 -34.354 1.000 38.567 250 GLU C CA 1
ATOM 15354 C C . GLU C 1 268 ? 36.227 -31.579 -34.938 1.000 36.941 250 GLU C C 1
ATOM 15355 O O . GLU C 1 268 ? 37.453 -31.582 -34.950 1.000 33.715 250 GLU C O 1
ATOM 15367 N N . LYS C 1 269 ? 35.496 -32.581 -35.437 1.000 40.556 251 LYS C N 1
ATOM 15368 C CA . LYS C 1 269 ? 36.082 -33.900 -35.808 1.000 40.754 251 LYS C CA 1
ATOM 15369 C C . LYS C 1 269 ? 36.095 -34.086 -37.326 1.000 38.869 251 LYS C C 1
ATOM 15370 O O . LYS C 1 269 ? 36.832 -34.984 -37.792 1.000 38.847 251 LYS C O 1
ATOM 15389 N N . ASN C 1 270 ? 35.342 -33.280 -38.075 1.000 37.276 252 ASN C N 1
ATOM 15390 C CA . ASN C 1 270 ? 35.353 -33.3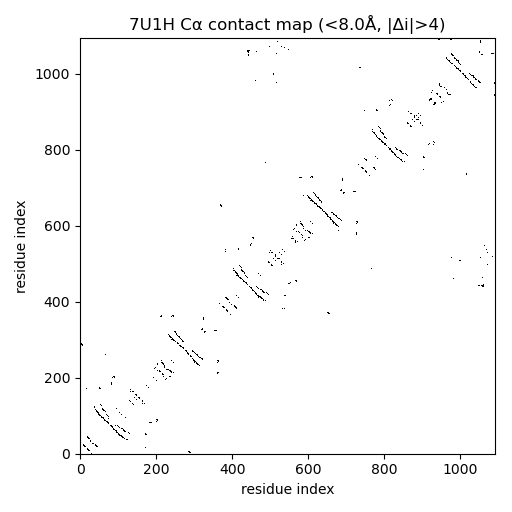57 -39.559 1.000 35.491 252 ASN C CA 1
ATOM 15391 C C . ASN C 1 270 ? 35.216 -31.983 -40.214 1.000 35.958 252 ASN C C 1
ATOM 15392 O O . ASN C 1 270 ? 34.256 -31.251 -39.977 1.000 35.054 252 ASN C O 1
ATOM 15403 N N . PRO C 1 271 ? 36.116 -31.638 -41.156 1.000 32.661 253 PRO C N 1
ATOM 15404 C CA . PRO C 1 271 ? 36.198 -30.275 -41.675 1.000 31.311 253 PRO C CA 1
ATOM 15405 C C . PRO C 1 271 ? 35.022 -29.921 -42.590 1.000 29.185 253 PRO C C 1
ATOM 15406 O O . PRO C 1 271 ? 34.803 -28.729 -42.801 1.000 29.455 253 PRO C O 1
ATOM 15417 N N . GLN C 1 272 ? 34.320 -30.941 -43.098 1.000 26.878 254 GLN C N 1
ATOM 15418 C CA . GLN C 1 272 ? 33.160 -30.791 -44.012 1.000 28.643 254 GLN C CA 1
ATOM 15419 C C . GLN C 1 272 ? 31.912 -30.316 -43.250 1.000 29.335 254 GLN C C 1
ATOM 15420 O O . GLN C 1 272 ? 30.903 -30.060 -43.891 1.000 31.532 254 GLN C O 1
ATOM 15434 N N . LEU C 1 273 ? 31.950 -30.295 -41.924 1.000 31.273 255 LEU C N 1
ATOM 15435 C CA . LEU C 1 273 ? 30.789 -29.982 -41.063 1.000 28.655 255 LEU C CA 1
ATOM 15436 C C . LEU C 1 273 ? 31.002 -28.655 -40.344 1.000 30.297 255 LEU C C 1
ATOM 15437 O O . LEU C 1 273 ? 30.068 -28.247 -39.663 1.000 32.052 255 LEU C O 1
ATOM 15453 N N . GLN C 1 274 ? 32.141 -27.983 -40.538 1.000 32.327 256 GLN C N 1
ATOM 15454 C CA . GLN C 1 274 ? 32.480 -26.710 -39.846 1.000 36.379 256 GLN C CA 1
ATOM 15455 C C . GLN C 1 274 ? 31.666 -25.527 -40.407 1.000 34.596 256 GLN C C 1
ATOM 15456 O O . GLN C 1 274 ? 31.022 -24.826 -39.597 1.000 32.441 256 GLN C O 1
ATOM 15470 N N . ASP C 1 275 ? 31.707 -25.290 -41.721 1.000 37.788 257 ASP C N 1
ATOM 15471 C CA . ASP C 1 275 ? 31.077 -24.106 -42.382 1.000 42.959 257 ASP C CA 1
ATOM 15472 C C . ASP C 1 275 ? 29.562 -24.165 -42.130 1.000 38.948 257 ASP C C 1
ATOM 15473 O O . ASP C 1 275 ? 28.982 -23.145 -41.737 1.000 38.497 257 ASP C O 1
ATOM 15482 N N . LEU C 1 276 ? 28.953 -25.342 -42.254 1.000 33.818 258 LEU C N 1
ATOM 15483 C CA . LEU C 1 276 ? 27.490 -25.503 -42.051 1.000 35.822 258 LEU C CA 1
ATOM 15484 C C . LEU C 1 276 ? 27.143 -25.595 -40.557 1.000 33.752 258 LEU C C 1
ATOM 15485 O O . LEU C 1 276 ? 25.967 -25.399 -40.204 1.000 37.336 258 LEU C O 1
ATOM 15501 N N . ASP C 1 277 ? 28.119 -25.930 -39.719 1.000 33.406 259 ASP C N 1
ATOM 15502 C CA . ASP C 1 277 ? 28.013 -25.951 -38.235 1.000 31.965 259 ASP C CA 1
ATOM 15503 C C . ASP C 1 277 ? 26.962 -26.982 -37.814 1.000 29.237 259 ASP C C 1
ATOM 15504 O O . ASP C 1 277 ? 25.934 -26.620 -37.183 1.000 29.501 259 ASP C O 1
ATOM 15513 N N . ILE C 1 278 ? 27.240 -28.231 -38.158 1.000 27.926 260 ILE C N 1
ATOM 15514 C CA . ILE C 1 278 ? 26.298 -29.375 -38.082 1.000 27.395 260 ILE C CA 1
ATOM 15515 C C . ILE C 1 278 ? 27.058 -30.570 -37.512 1.000 26.003 260 ILE C C 1
ATOM 15516 O O . ILE C 1 278 ? 28.228 -30.701 -37.825 1.000 24.957 260 ILE C O 1
ATOM 15532 N N . PHE C 1 279 ? 26.423 -31.350 -36.635 1.000 26.832 261 PHE C N 1
ATOM 15533 C CA . PHE C 1 279 ? 26.894 -32.699 -36.239 1.000 26.350 261 PHE C CA 1
ATOM 15534 C C . PHE C 1 279 ? 25.944 -33.724 -36.867 1.000 26.014 261 PHE C C 1
ATOM 15535 O O . PHE C 1 279 ? 24.737 -33.439 -37.005 1.000 29.550 261 PHE C O 1
ATOM 15552 N N . VAL C 1 280 ? 26.493 -34.862 -37.277 1.000 25.170 262 VAL C N 1
ATOM 15553 C CA . VAL C 1 280 ? 25.724 -36.080 -37.667 1.000 27.697 262 VAL C CA 1
ATOM 15554 C C . VAL C 1 280 ? 25.907 -37.141 -36.568 1.000 27.992 262 VAL C C 1
ATOM 15555 O O . VAL C 1 280 ? 27.079 -37.376 -36.142 1.000 25.328 262 VAL C O 1
ATOM 15568 N N . ASN C 1 281 ? 24.823 -37.823 -36.173 1.000 26.623 263 ASN C N 1
ATOM 15569 C CA . ASN C 1 281 ? 24.909 -38.878 -35.127 1.000 26.656 263 ASN C CA 1
ATOM 15570 C C . ASN C 1 281 ? 24.043 -40.078 -35.517 1.000 27.070 263 ASN C C 1
ATOM 15571 O O . ASN C 1 281 ? 23.090 -39.918 -36.307 1.000 26.248 263 ASN C O 1
ATOM 15582 N N . SER C 1 282 ? 24.427 -41.254 -35.018 1.000 26.073 264 SER C N 1
ATOM 15583 C CA . SER C 1 282 ? 23.660 -42.516 -35.156 1.000 25.566 264 SER C CA 1
ATOM 15584 C C . SER C 1 282 ? 23.398 -42.990 -33.742 1.000 23.675 264 SER C C 1
ATOM 15585 O O . SER C 1 282 ? 24.385 -43.175 -33.009 1.000 23.874 264 SER C O 1
ATOM 15593 N N . VAL C 1 283 ? 22.135 -43.089 -33.359 1.000 23.321 265 VAL C N 1
ATOM 15594 C CA . VAL C 1 283 ? 21.772 -43.603 -32.019 1.000 26.152 265 VAL C CA 1
ATOM 15595 C C . VAL C 1 283 ? 21.169 -44.989 -32.203 1.000 29.144 265 VAL C C 1
ATOM 15596 O O . VAL C 1 283 ? 20.244 -45.091 -33.007 1.000 32.434 265 VAL C O 1
ATOM 15609 N N . GLU C 1 284 ? 21.723 -46.013 -31.545 1.000 30.938 266 GLU C N 1
ATOM 15610 C CA . GLU C 1 284 ? 21.257 -47.415 -31.660 1.000 33.688 266 GLU C CA 1
ATOM 15611 C C . GLU C 1 284 ? 20.800 -47.821 -30.267 1.000 37.003 266 GLU C C 1
ATOM 15612 O O . GLU C 1 284 ? 21.683 -48.046 -29.407 1.000 40.974 266 GLU C O 1
ATOM 15624 N N . ILE C 1 285 ? 19.478 -47.805 -30.047 1.000 38.684 267 ILE C N 1
ATOM 15625 C CA . ILE C 1 285 ? 18.809 -48.267 -28.795 1.000 36.575 267 ILE C CA 1
ATOM 15626 C C . ILE C 1 285 ? 18.202 -49.650 -29.049 1.000 38.227 267 ILE C C 1
ATOM 15627 O O . ILE C 1 285 ? 17.329 -49.763 -29.920 1.000 40.343 267 ILE C O 1
ATOM 15643 N N . LYS C 1 286 ? 18.627 -50.649 -28.279 1.000 42.270 268 LYS C N 1
ATOM 15644 C CA . LYS C 1 286 ? 18.181 -52.064 -28.384 1.000 42.864 268 LYS C CA 1
ATOM 15645 C C . LYS C 1 286 ? 16.738 -52.196 -27.882 1.000 44.521 268 LYS C C 1
ATOM 15646 O O . LYS C 1 286 ? 16.377 -51.451 -26.958 1.000 43.232 268 LYS C O 1
ATOM 15665 N N . GLU C 1 287 ? 15.952 -53.107 -28.475 1.000 47.786 269 GLU C N 1
ATOM 15666 C CA . GLU C 1 287 ? 14.618 -53.526 -27.967 1.000 48.560 269 GLU C CA 1
ATOM 15667 C C . GLU C 1 287 ? 14.671 -53.396 -26.437 1.000 46.953 269 GLU C C 1
ATOM 15668 O O . GLU C 1 287 ? 15.660 -53.879 -25.835 1.000 42.937 269 GLU C O 1
ATOM 15680 N N . GLY C 1 288 ? 13.708 -52.691 -25.841 1.000 43.589 270 GLY C N 1
ATOM 15681 C CA . GLY C 1 288 ? 13.486 -52.691 -24.381 1.000 45.060 270 GLY C CA 1
ATOM 15682 C C . GLY C 1 288 ? 14.477 -51.828 -23.603 1.000 44.319 270 GLY C C 1
ATOM 15683 O O . GLY C 1 288 ? 14.540 -51.963 -22.373 1.000 42.776 270 GLY C O 1
ATOM 15687 N N . SER C 1 289 ? 15.220 -50.950 -24.268 1.000 42.438 271 SER C N 1
ATOM 15688 C CA . SER C 1 289 ? 16.106 -49.965 -23.600 1.000 43.519 271 SER C CA 1
ATOM 15689 C C . SER C 1 289 ? 15.572 -48.552 -23.852 1.000 40.726 271 SER C C 1
ATOM 15690 O O . SER C 1 289 ? 14.633 -48.400 -24.672 1.000 35.365 271 SER C O 1
ATOM 15698 N N . LEU C 1 290 ? 16.104 -47.566 -23.127 1.000 37.607 272 LEU C N 1
ATOM 15699 C CA . LEU C 1 290 ? 15.797 -46.138 -23.394 1.000 35.992 272 LEU C CA 1
ATOM 15700 C C . LEU C 1 290 ? 17.106 -45.358 -23.432 1.000 33.029 272 LEU C C 1
ATOM 15701 O O . LEU C 1 290 ? 18.053 -45.719 -22.672 1.000 32.927 272 LEU C O 1
ATOM 15717 N N . LEU C 1 291 ? 17.165 -44.395 -24.359 1.000 30.068 273 LEU C N 1
ATOM 15718 C CA . LEU C 1 291 ? 18.092 -43.252 -24.277 1.000 28.456 273 LEU C CA 1
ATOM 15719 C C . LEU C 1 291 ? 17.622 -42.445 -23.073 1.000 27.541 273 LEU C C 1
ATOM 15720 O O . LEU C 1 291 ? 16.441 -42.024 -23.076 1.000 27.814 273 LEU C O 1
ATOM 15736 N N . LEU C 1 292 ? 18.449 -42.401 -22.020 1.000 29.561 274 LEU C N 1
ATOM 15737 C CA . LEU C 1 292 ? 18.142 -41.737 -20.713 1.000 29.607 274 LEU C CA 1
ATOM 15738 C C . LEU C 1 292 ? 17.873 -40.248 -20.961 1.000 30.367 274 LEU C C 1
ATOM 15739 O O . LEU C 1 292 ? 18.472 -39.636 -21.862 1.000 25.347 274 LEU C O 1
ATOM 15755 N N . PRO C 1 293 ? 16.955 -39.635 -20.170 1.000 30.802 275 PRO C N 1
ATOM 15756 C CA . PRO C 1 293 ? 16.616 -38.219 -20.309 1.000 30.346 275 PRO C CA 1
ATOM 15757 C C . PRO C 1 293 ? 17.842 -37.319 -20.497 1.000 28.950 275 PRO C C 1
ATOM 15758 O O . PRO C 1 293 ? 18.762 -37.369 -19.705 1.000 29.930 275 PRO C O 1
ATOM 15769 N N . ASN C 1 294 ? 17.840 -36.524 -21.559 1.000 24.848 276 ASN C N 1
ATOM 15770 C CA . ASN C 1 294 ? 18.996 -35.658 -21.855 1.000 24.778 276 ASN C CA 1
ATOM 15771 C C . ASN C 1 294 ? 18.508 -34.491 -22.712 1.000 25.197 276 ASN C C 1
ATOM 15772 O O . ASN C 1 294 ? 17.458 -34.622 -23.349 1.000 31.146 276 ASN C O 1
ATOM 15783 N N . TYR C 1 295 ? 19.256 -33.403 -22.723 1.000 22.971 277 TYR C N 1
ATOM 15784 C CA . TYR C 1 295 ? 19.009 -32.220 -23.565 1.000 24.752 277 TYR C CA 1
ATOM 15785 C C . TYR C 1 295 ? 20.371 -31.812 -24.129 1.000 26.491 277 TYR C C 1
ATOM 15786 O O . TYR C 1 295 ? 21.400 -32.109 -23.444 1.000 23.109 277 TYR C O 1
ATOM 15804 N N . ASN C 1 296 ? 20.377 -31.256 -25.356 1.000 26.022 278 ASN C N 1
ATOM 15805 C CA . ASN C 1 296 ? 21.521 -30.537 -25.979 1.000 24.218 278 ASN C CA 1
ATOM 15806 C C . ASN C 1 296 ? 21.513 -29.071 -25.534 1.000 24.076 278 ASN C C 1
ATOM 15807 O O . ASN C 1 296 ? 20.408 -28.464 -25.524 1.000 20.634 278 ASN C O 1
ATOM 15818 N N . SER C 1 297 ? 22.703 -28.522 -25.246 1.000 23.473 279 SER C N 1
ATOM 15819 C CA . SER C 1 297 ? 22.892 -27.161 -24.673 1.000 25.095 279 SER C CA 1
ATOM 15820 C C . SER C 1 297 ? 22.435 -26.118 -25.695 1.000 24.343 279 SER C C 1
ATOM 15821 O O . SER C 1 297 ? 21.668 -25.207 -25.288 1.000 27.758 279 SER C O 1
ATOM 15829 N N . ARG C 1 298 ? 22.838 -26.300 -26.953 1.000 24.749 280 ARG C N 1
ATOM 15830 C CA . ARG C 1 298 ? 22.787 -25.288 -28.047 1.000 29.350 280 ARG C CA 1
ATOM 15831 C C . ARG C 1 298 ? 22.127 -25.858 -29.316 1.000 29.437 280 ARG C C 1
ATOM 15832 O O . ARG C 1 298 ? 21.448 -25.084 -30.061 1.000 29.046 280 ARG C O 1
ATOM 15853 N N . ALA C 1 299 ? 22.343 -27.142 -29.610 1.000 27.670 281 ALA C N 1
ATOM 15854 C CA . ALA C 1 299 ? 22.048 -27.708 -30.939 1.000 27.118 281 ALA C CA 1
ATOM 15855 C C . ALA C 1 299 ? 20.577 -28.101 -31.038 1.000 28.610 281 ALA C C 1
ATOM 15856 O O . ALA C 1 299 ? 20.027 -28.650 -30.052 1.000 29.170 281 ALA C O 1
ATOM 15863 N N . ILE C 1 300 ? 19.980 -27.796 -32.192 1.000 27.607 282 ILE C N 1
ATOM 15864 C CA . ILE C 1 300 ? 18.626 -28.246 -32.603 1.000 27.679 282 ILE C CA 1
ATOM 15865 C C . ILE C 1 300 ? 18.793 -29.495 -33.468 1.000 27.200 282 ILE C C 1
ATOM 15866 O O . ILE C 1 300 ? 19.462 -29.417 -34.520 1.000 25.346 282 ILE C O 1
ATOM 15882 N N . VAL C 1 301 ? 18.180 -30.611 -33.076 1.000 28.660 283 VAL C N 1
ATOM 15883 C CA . VAL C 1 301 ? 18.485 -31.936 -33.701 1.000 26.243 283 VAL C CA 1
ATOM 15884 C C . VAL C 1 301 ? 17.314 -32.407 -34.556 1.000 25.345 283 VAL C C 1
ATOM 15885 O O . VAL C 1 301 ? 16.203 -32.521 -34.048 1.000 26.963 283 VAL C O 1
ATOM 15898 N N . ILE C 1 302 ? 17.597 -32.668 -35.822 1.000 24.421 284 ILE C N 1
ATOM 15899 C CA . ILE C 1 302 ? 16.622 -33.280 -36.755 1.000 26.402 284 ILE C CA 1
ATOM 15900 C C . ILE C 1 302 ? 16.916 -34.773 -36.723 1.000 24.880 284 ILE C C 1
ATOM 15901 O O . ILE C 1 302 ? 17.995 -35.166 -37.187 1.000 27.273 284 ILE C O 1
ATOM 15917 N N . VAL C 1 303 ? 16.060 -35.530 -36.034 1.000 25.170 285 VAL C N 1
ATOM 15918 C CA . VAL C 1 303 ? 16.243 -36.988 -35.763 1.000 24.524 285 VAL C CA 1
ATOM 15919 C C . VAL C 1 303 ? 15.292 -37.753 -36.684 1.000 24.546 285 VAL C C 1
ATOM 15920 O O . VAL C 1 303 ? 14.098 -37.461 -36.675 1.000 25.540 285 VAL C O 1
ATOM 15933 N N . THR C 1 304 ? 15.817 -38.679 -37.468 1.000 25.011 286 THR C N 1
ATOM 15934 C CA . THR C 1 304 ? 15.037 -39.450 -38.464 1.000 27.428 286 THR C CA 1
ATOM 15935 C C . THR C 1 304 ? 15.073 -40.924 -38.050 1.000 28.073 286 THR C C 1
ATOM 15936 O O . THR C 1 304 ? 16.174 -41.424 -37.806 1.000 29.485 286 THR C O 1
ATOM 15947 N N . VAL C 1 305 ? 13.928 -41.592 -37.943 1.000 29.967 287 VAL C N 1
ATOM 15948 C CA . VAL C 1 305 ? 13.914 -43.060 -37.662 1.000 31.188 287 VAL C CA 1
ATOM 15949 C C . VAL C 1 305 ? 14.312 -43.833 -38.935 1.000 31.199 287 VAL C C 1
ATOM 15950 O O . VAL C 1 305 ? 13.499 -43.954 -39.891 1.000 31.221 287 VAL C O 1
ATOM 15963 N N . ASN C 1 306 ? 15.532 -44.356 -38.916 1.000 30.898 288 ASN C N 1
ATOM 15964 C CA . ASN C 1 306 ? 16.124 -45.206 -39.970 1.000 33.146 288 ASN C CA 1
ATOM 15965 C C . ASN C 1 306 ? 15.465 -46.589 -39.925 1.000 38.116 288 ASN C C 1
ATOM 15966 O O . ASN C 1 306 ? 14.993 -47.022 -40.985 1.000 46.771 288 ASN C O 1
ATOM 15977 N N . GLU C 1 307 ? 15.456 -47.250 -38.759 1.000 36.794 289 GLU C N 1
ATOM 15978 C CA . GLU C 1 307 ? 14.881 -48.609 -38.559 1.000 37.780 289 GLU C CA 1
ATOM 15979 C C . GLU C 1 307 ? 14.277 -48.750 -37.169 1.000 35.039 289 GLU C C 1
ATOM 15980 O O . GLU C 1 307 ? 14.892 -48.286 -36.208 1.000 37.343 289 GLU C O 1
ATOM 15992 N N . GLY C 1 308 ? 13.188 -49.492 -37.060 1.000 34.275 290 GLY C N 1
ATOM 15993 C CA . GLY C 1 308 ? 12.680 -49.962 -35.763 1.000 34.230 290 GLY C CA 1
ATOM 15994 C C . GLY C 1 308 ? 11.526 -49.116 -35.295 1.000 32.158 290 GLY C C 1
ATOM 15995 O O . GLY C 1 308 ? 11.131 -48.199 -36.030 1.000 31.374 290 GLY C O 1
ATOM 15999 N N . LYS C 1 309 ? 11.007 -49.442 -34.117 1.000 31.111 291 LYS C N 1
ATOM 16000 C CA . LYS C 1 309 ? 9.818 -48.795 -33.527 1.000 34.564 291 LYS C CA 1
ATOM 16001 C C . LYS C 1 309 ? 10.188 -48.432 -32.088 1.000 34.550 291 LYS C C 1
ATOM 16002 O O . LYS C 1 309 ? 11.103 -49.060 -31.532 1.000 35.878 291 LYS C O 1
ATOM 16021 N N . GLY C 1 310 ? 9.529 -47.414 -31.546 1.000 32.187 292 GLY C N 1
ATOM 16022 C CA . GLY C 1 310 ? 9.907 -46.753 -30.292 1.000 29.585 292 GLY C CA 1
ATOM 16023 C C . GLY C 1 310 ? 8.884 -45.711 -29.901 1.000 30.491 292 GLY C C 1
ATOM 16024 O O . GLY C 1 310 ? 7.835 -45.588 -30.595 1.000 28.619 292 GLY C O 1
ATOM 16028 N N . ASP C 1 311 ? 9.181 -45.006 -28.814 1.000 31.559 293 ASP C N 1
ATOM 16029 C CA . ASP C 1 311 ? 8.374 -43.903 -28.237 1.000 37.337 293 ASP C CA 1
ATOM 16030 C C . ASP C 1 311 ? 9.367 -42.784 -27.907 1.000 36.241 293 ASP C C 1
ATOM 16031 O O . ASP C 1 311 ? 10.529 -43.120 -27.509 1.000 35.422 293 ASP C O 1
ATOM 16040 N N . PHE C 1 312 ? 8.966 -41.518 -28.052 1.000 33.421 294 PHE C N 1
ATOM 16041 C CA . PHE C 1 312 ? 9.700 -40.380 -27.439 1.000 31.875 294 PHE C CA 1
ATOM 16042 C C . PHE C 1 312 ? 8.779 -39.644 -26.466 1.000 33.888 294 PHE C C 1
ATOM 16043 O O . PHE C 1 312 ? 7.562 -39.529 -26.722 1.000 34.671 294 PHE C O 1
ATOM 16060 N N . GLU C 1 313 ? 9.359 -39.177 -25.359 1.000 35.716 295 GLU C N 1
ATOM 16061 C CA . GLU C 1 313 ? 8.802 -38.071 -24.549 1.000 35.121 295 GLU C CA 1
ATOM 16062 C C . GLU C 1 313 ? 9.784 -36.908 -24.651 1.000 33.998 295 GLU C C 1
ATOM 16063 O O . GLU C 1 313 ? 10.985 -37.098 -24.385 1.000 33.230 295 GLU C O 1
ATOM 16075 N N . LEU C 1 314 ? 9.268 -35.756 -25.050 1.000 33.635 296 LEU C N 1
ATOM 16076 C CA . LEU C 1 314 ? 9.990 -34.474 -25.150 1.000 31.657 296 LEU C CA 1
ATOM 16077 C C . LEU C 1 314 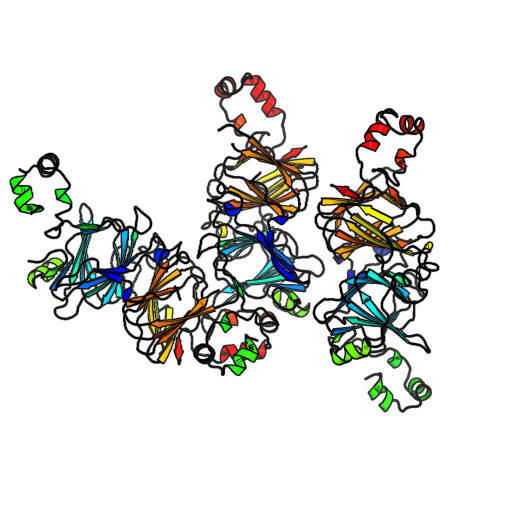? 9.315 -33.495 -24.195 1.000 29.498 296 LEU C C 1
ATOM 16078 O O . LEU C 1 314 ? 8.094 -33.378 -24.262 1.000 29.823 296 LEU C O 1
ATOM 16094 N N . VAL C 1 315 ? 10.090 -32.845 -23.337 1.000 30.407 297 VAL C N 1
ATOM 16095 C CA . VAL C 1 315 ? 9.611 -31.873 -22.309 1.000 32.204 297 VAL C CA 1
ATOM 16096 C C . VAL C 1 315 ? 9.692 -30.451 -22.872 1.000 32.466 297 VAL C C 1
ATOM 16097 O O . VAL C 1 315 ? 10.814 -29.971 -23.129 1.000 30.888 297 VAL C O 1
ATOM 16110 N N . GLY C 1 316 ? 8.551 -29.778 -22.993 1.000 39.156 298 GLY C N 1
ATOM 16111 C CA . GLY C 1 316 ? 8.447 -28.411 -23.550 1.000 41.945 298 GLY C CA 1
ATOM 16112 C C . GLY C 1 316 ? 7.820 -27.450 -22.560 1.000 42.755 298 GLY C C 1
ATOM 16113 O O . GLY C 1 316 ? 7.834 -27.780 -21.356 1.000 39.214 298 GLY C O 1
ATOM 16117 N N . GLN C 1 317 ? 7.271 -26.331 -23.059 1.000 47.823 299 GLN C N 1
ATOM 16118 C CA . GLN C 1 317 ? 6.689 -25.205 -22.266 1.000 52.810 299 GLN C CA 1
ATOM 16119 C C . GLN C 1 317 ? 5.150 -25.269 -22.335 1.000 51.784 299 GLN C C 1
ATOM 16120 O O . GLN C 1 317 ? 4.634 -25.698 -23.396 1.000 51.663 299 GLN C O 1
ATOM 16134 N N . LYS C 1 341 ? 3.933 -19.875 -18.853 1.000 77.128 323 LYS C N 1
ATOM 16135 C CA . LYS C 1 341 ? 3.425 -21.255 -19.065 1.000 80.802 323 LYS C CA 1
ATOM 16136 C C . LYS C 1 341 ? 4.302 -22.267 -18.309 1.000 78.165 323 LYS C C 1
ATOM 16137 O O . LYS C 1 341 ? 5.531 -22.034 -18.212 1.000 84.230 323 LYS C O 1
ATOM 16143 N N . GLN C 1 342 ? 3.681 -23.341 -17.800 1.000 72.092 324 GLN C N 1
ATOM 16144 C CA . GLN C 1 342 ? 4.310 -24.487 -17.097 1.000 66.478 324 GLN C CA 1
ATOM 16145 C C . GLN C 1 342 ? 4.638 -25.580 -18.128 1.000 61.336 324 GLN C C 1
ATOM 16146 O O . GLN C 1 342 ? 4.094 -25.499 -19.232 1.000 65.349 324 GLN C O 1
ATOM 16152 N N . VAL C 1 343 ? 5.495 -26.553 -17.777 1.000 56.388 325 VAL C N 1
ATOM 16153 C CA . VAL C 1 343 ? 6.094 -27.551 -18.716 1.000 50.420 325 VAL C CA 1
ATOM 16154 C C . VAL C 1 343 ? 4.995 -28.488 -19.217 1.000 45.950 325 VAL C C 1
ATOM 16155 O O . VAL C 1 343 ? 4.116 -28.824 -18.442 1.000 46.694 325 VAL C O 1
ATOM 16168 N N . GLN C 1 344 ? 5.104 -28.926 -20.468 1.000 45.504 326 GLN C N 1
ATOM 16169 C CA . GLN C 1 344 ? 4.133 -29.793 -21.182 1.000 43.183 326 GLN C CA 1
ATOM 16170 C C . GLN C 1 344 ? 4.908 -30.992 -21.732 1.000 39.189 326 GLN C C 1
ATOM 16171 O O . GLN C 1 344 ? 6.023 -30.778 -22.218 1.000 35.991 326 GLN C O 1
ATOM 16185 N N . ARG C 1 345 ? 4.362 -32.204 -21.604 1.000 37.619 327 ARG C N 1
ATOM 16186 C CA . ARG C 1 345 ? 4.958 -33.439 -22.163 1.000 34.989 327 ARG C CA 1
ATOM 16187 C C . ARG C 1 345 ? 4.519 -33.541 -23.613 1.000 32.358 327 ARG C C 1
ATOM 16188 O O . ARG C 1 345 ? 3.350 -33.252 -23.872 1.000 31.706 327 ARG C O 1
ATOM 16209 N N . TYR C 1 346 ? 5.417 -33.965 -24.501 1.000 31.909 328 TYR C N 1
ATOM 16210 C CA . TYR C 1 346 ? 5.133 -34.207 -25.936 1.000 31.033 328 TYR C CA 1
ATOM 16211 C C . TYR C 1 346 ? 5.537 -35.648 -26.236 1.000 33.326 328 TYR C C 1
ATOM 16212 O O . TYR C 1 346 ? 6.723 -35.953 -26.343 1.000 32.708 328 TYR C O 1
ATOM 16230 N N . ARG C 1 347 ? 4.544 -36.533 -26.272 1.000 40.624 329 ARG C N 1
ATOM 16231 C CA . ARG C 1 347 ? 4.722 -37.981 -26.519 1.000 43.071 329 ARG C CA 1
ATOM 16232 C C . ARG C 1 347 ? 4.249 -38.272 -27.928 1.000 38.180 329 ARG C C 1
ATOM 16233 O O . ARG C 1 347 ? 3.275 -37.654 -28.339 1.000 36.189 329 ARG C O 1
ATOM 16254 N N . ALA C 1 348 ? 4.929 -39.191 -28.601 1.000 37.574 330 ALA C N 1
ATOM 16255 C CA . ALA C 1 348 ? 4.495 -39.802 -29.869 1.000 36.395 330 ALA C CA 1
ATOM 16256 C C . ALA C 1 348 ? 5.248 -41.123 -30.074 1.000 37.136 330 ALA C C 1
ATOM 16257 O O . ALA C 1 348 ? 6.370 -41.304 -29.545 1.000 31.807 330 ALA C O 1
ATOM 16264 N N . ARG C 1 349 ? 4.603 -42.028 -30.798 1.000 40.002 331 ARG C N 1
ATOM 16265 C CA . ARG C 1 349 ? 5.185 -43.315 -31.216 1.000 45.738 331 ARG C CA 1
ATOM 16266 C C . ARG C 1 349 ? 6.108 -42.986 -32.396 1.000 42.237 331 ARG C C 1
ATOM 16267 O O . ARG C 1 349 ? 5.742 -42.098 -33.196 1.000 44.038 331 ARG C O 1
ATOM 16288 N N . LEU C 1 350 ? 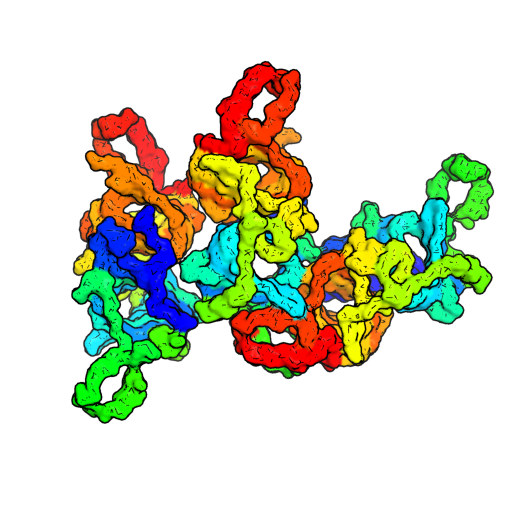7.256 -43.658 -32.507 1.000 38.689 332 LEU C N 1
ATOM 16289 C CA . LEU C 1 350 ? 8.229 -43.475 -33.620 1.000 34.255 332 LEU C CA 1
ATOM 16290 C C . LEU C 1 350 ? 8.259 -44.734 -34.480 1.000 33.434 332 LEU C C 1
ATOM 16291 O O . LEU C 1 350 ? 8.445 -45.809 -33.900 1.000 31.626 332 LEU C O 1
ATOM 16307 N N . SER C 1 351 ? 8.097 -44.591 -35.799 1.000 33.605 333 SER C N 1
ATOM 16308 C CA . SER C 1 351 ? 8.225 -45.681 -36.808 1.000 34.087 333 SER C CA 1
ATOM 16309 C C . SER C 1 351 ? 9.242 -45.235 -37.854 1.000 33.911 333 SER C C 1
ATOM 16310 O O . SER C 1 351 ? 9.556 -44.045 -37.917 1.000 32.139 333 SER C O 1
ATOM 16318 N N . PRO C 1 352 ? 9.769 -46.161 -38.695 1.000 30.304 334 PRO C N 1
ATOM 16319 C CA . PRO C 1 352 ? 10.691 -45.804 -39.780 1.000 30.551 334 PRO C CA 1
ATOM 16320 C C . PRO C 1 352 ? 10.206 -44.661 -40.689 1.000 31.571 334 PRO C C 1
ATOM 16321 O O . PRO C 1 352 ? 9.016 -44.583 -40.949 1.000 36.016 334 PRO C O 1
ATOM 16332 N N . GLY C 1 353 ? 11.134 -43.805 -41.146 1.000 30.966 335 GLY C N 1
ATOM 16333 C CA . GLY C 1 353 ? 10.827 -42.604 -41.942 1.000 29.858 335 GLY C CA 1
ATOM 16334 C C . GLY C 1 353 ? 10.263 -41.452 -41.108 1.000 30.534 335 GLY C C 1
ATOM 16335 O O . GLY C 1 353 ? 10.237 -40.322 -41.634 1.000 29.503 335 GLY C O 1
ATOM 16339 N N . ASP C 1 354 ? 9.804 -41.695 -39.873 1.000 29.934 336 ASP C N 1
ATOM 16340 C CA . ASP C 1 354 ? 9.319 -40.630 -38.966 1.000 32.111 336 ASP C CA 1
ATOM 16341 C C . ASP C 1 354 ? 10.467 -39.677 -38.638 1.000 34.218 336 ASP C C 1
ATOM 16342 O O . ASP C 1 354 ? 11.617 -40.151 -38.484 1.000 36.477 336 ASP C O 1
ATOM 16351 N N . VAL C 1 355 ? 10.176 -38.382 -38.486 1.000 34.070 337 VAL C N 1
ATOM 16352 C CA . VAL C 1 355 ? 11.200 -37.377 -38.079 1.000 31.902 337 VAL C CA 1
ATOM 16353 C C . VAL C 1 355 ? 10.763 -36.634 -36.809 1.000 31.334 337 VAL C C 1
ATOM 16354 O O . VAL C 1 355 ? 9.640 -36.127 -36.756 1.000 31.982 337 VAL C O 1
ATOM 16367 N N . LEU C 1 356 ? 11.670 -36.549 -35.838 1.000 30.617 338 LEU C N 1
ATOM 16368 C CA . LEU C 1 356 ? 11.483 -35.884 -34.529 1.000 30.115 338 LEU C CA 1
ATOM 16369 C C . LEU C 1 356 ? 12.430 -34.688 -34.489 1.000 30.469 338 LEU C C 1
ATOM 16370 O O . LEU C 1 356 ? 13.619 -34.884 -34.784 1.000 32.463 338 LEU C O 1
ATOM 16386 N N . VAL C 1 357 ? 11.924 -33.500 -34.157 1.000 27.740 339 VAL C N 1
ATOM 16387 C CA . VAL C 1 357 ? 12.756 -32.270 -34.042 1.000 28.025 339 VAL C CA 1
ATOM 16388 C C . VAL C 1 357 ? 12.940 -31.932 -32.557 1.000 27.153 339 VAL C C 1
ATOM 16389 O O . VAL C 1 357 ? 11.941 -31.884 -31.830 1.000 26.976 339 VAL C O 1
ATOM 16402 N N . ILE C 1 358 ? 14.186 -31.786 -32.111 1.000 26.405 340 ILE C N 1
ATOM 16403 C CA . ILE C 1 358 ? 14.495 -31.585 -30.671 1.000 28.050 340 ILE C CA 1
ATOM 16404 C C . ILE C 1 358 ? 15.132 -30.219 -30.532 1.000 26.355 340 ILE C C 1
ATOM 16405 O O . ILE C 1 358 ? 16.331 -30.080 -30.748 1.000 25.402 340 ILE C O 1
ATOM 16421 N N . PRO C 1 359 ? 14.344 -29.188 -30.166 1.000 25.850 341 PRO C N 1
ATOM 16422 C CA . PRO C 1 359 ? 14.899 -27.852 -29.970 1.000 26.166 341 PRO C CA 1
ATOM 16423 C C . PRO C 1 359 ? 15.947 -27.896 -28.847 1.000 24.372 341 PRO C C 1
ATOM 16424 O O . PRO C 1 359 ? 15.838 -28.719 -27.988 1.000 24.106 341 PRO C O 1
ATOM 16435 N N . ALA C 1 360 ? 16.927 -27.004 -28.887 1.000 23.603 342 ALA C N 1
ATOM 16436 C CA . ALA C 1 360 ? 17.931 -26.844 -27.817 1.000 24.097 342 ALA C CA 1
ATOM 16437 C C . ALA C 1 360 ? 17.249 -26.785 -26.445 1.000 24.067 342 ALA C C 1
ATOM 16438 O O . ALA C 1 360 ? 16.163 -26.195 -26.319 1.000 24.181 342 ALA C O 1
ATOM 16445 N N . GLY C 1 361 ? 17.890 -27.410 -25.457 1.000 24.774 343 GLY C N 1
ATOM 16446 C CA . GLY C 1 361 ? 17.496 -27.403 -24.048 1.000 24.667 343 GLY C CA 1
ATOM 16447 C C . GLY C 1 361 ? 16.173 -28.090 -23.814 1.000 26.984 343 GLY C C 1
ATOM 16448 O O . GLY C 1 361 ? 15.685 -28.030 -22.686 1.000 32.539 343 GLY C O 1
ATOM 16452 N N . HIS C 1 362 ? 15.585 -28.716 -24.821 1.000 28.404 344 HIS C N 1
ATOM 16453 C CA . HIS C 1 362 ? 14.296 -29.427 -24.660 1.000 29.204 344 HIS C CA 1
ATOM 16454 C C . HIS C 1 362 ? 14.649 -30.864 -24.275 1.000 27.807 344 HIS C C 1
ATOM 16455 O O . HIS C 1 362 ? 15.005 -31.659 -25.123 1.000 27.481 344 HIS C O 1
ATOM 16470 N N . PRO C 1 363 ? 14.619 -31.246 -22.981 1.000 28.475 345 PRO C N 1
ATOM 16471 C CA . PRO C 1 363 ? 14.896 -32.623 -22.581 1.000 27.729 345 PRO C CA 1
ATOM 16472 C C . PRO C 1 363 ? 14.073 -33.655 -23.360 1.000 26.929 345 PRO C C 1
ATOM 16473 O O . PRO C 1 363 ? 12.898 -33.454 -23.507 1.000 26.209 345 PRO C O 1
ATOM 16484 N N . VAL C 1 364 ? 14.711 -34.737 -23.799 1.000 27.377 346 VAL C N 1
ATOM 16485 C CA . VAL C 1 364 ? 14.038 -35.873 -24.484 1.000 30.361 346 VAL C CA 1
ATOM 16486 C C . VAL C 1 364 ? 14.477 -37.170 -23.809 1.000 29.817 346 VAL C C 1
ATOM 16487 O O . VAL C 1 364 ? 15.587 -37.216 -23.268 1.000 34.261 346 VAL C O 1
ATOM 16500 N N . ALA C 1 365 ? 13.605 -38.166 -23.857 1.000 28.797 347 ALA C N 1
ATOM 16501 C CA . ALA C 1 365 ? 13.852 -39.580 -23.513 1.000 28.390 347 ALA C CA 1
ATOM 16502 C C . ALA C 1 365 ? 13.303 -40.414 -24.669 1.000 28.375 347 ALA C C 1
ATOM 16503 O O . ALA C 1 365 ? 12.234 -40.061 -25.180 1.000 29.125 347 ALA C O 1
ATOM 16510 N N . ILE C 1 366 ? 14.021 -41.434 -25.116 1.000 30.464 348 ILE C N 1
ATOM 16511 C CA . ILE C 1 366 ? 13.543 -42.306 -26.234 1.000 34.655 348 ILE C CA 1
ATOM 16512 C C . ILE C 1 366 ? 13.592 -43.795 -25.817 1.000 37.459 348 ILE C C 1
ATOM 16513 O O . ILE C 1 366 ? 14.692 -44.324 -25.506 1.000 33.264 348 ILE C O 1
ATOM 16529 N N . ASN C 1 367 ? 12.421 -44.436 -25.821 1.000 40.327 349 ASN C N 1
ATOM 16530 C CA . ASN C 1 367 ? 12.229 -45.877 -25.522 1.000 46.841 349 ASN C CA 1
ATOM 16531 C C . ASN C 1 367 ? 12.162 -46.628 -26.859 1.000 43.963 349 ASN C C 1
ATOM 16532 O O . ASN C 1 367 ? 11.457 -46.134 -27.750 1.000 49.591 349 ASN C O 1
ATOM 16543 N N . ALA C 1 368 ? 12.893 -47.739 -27.016 1.000 40.394 350 ALA C N 1
ATOM 16544 C CA . ALA C 1 368 ? 12.798 -48.664 -28.175 1.000 39.587 350 ALA C CA 1
ATOM 16545 C C . ALA C 1 368 ? 11.963 -49.902 -27.823 1.000 39.589 350 ALA C C 1
ATOM 16546 O O . ALA C 1 368 ? 12.404 -50.707 -26.963 1.000 37.342 350 ALA C O 1
ATOM 16553 N N . SER C 1 369 ? 10.812 -50.053 -28.491 1.000 43.017 351 SER C N 1
ATOM 16554 C CA . SER C 1 369 ? 9.964 -51.279 -28.491 1.000 44.492 351 SER C CA 1
ATOM 16555 C C . SER C 1 369 ? 10.574 -52.329 -29.433 1.000 45.594 351 SER C C 1
ATOM 16556 O O . SER C 1 369 ? 10.245 -53.516 -29.273 1.000 50.729 351 SER C O 1
ATOM 16564 N N . SER C 1 370 ? 11.389 -51.903 -30.407 1.000 40.694 352 SER C N 1
ATOM 16565 C CA . SER C 1 370 ? 12.298 -52.776 -31.195 1.000 37.877 352 SER C CA 1
ATOM 16566 C C . SER C 1 370 ? 13.645 -52.065 -31.399 1.000 37.055 352 SER C C 1
ATOM 16567 O O . SER C 1 370 ? 13.694 -50.853 -31.194 1.000 43.692 352 SER C O 1
ATOM 16575 N N . ASP C 1 371 ? 14.718 -52.807 -31.690 1.000 37.808 353 ASP C N 1
ATOM 16576 C CA . ASP C 1 371 ? 16.039 -52.241 -32.059 1.000 37.164 353 ASP C CA 1
ATOM 16577 C C . ASP C 1 371 ? 15.763 -51.008 -32.924 1.000 39.841 353 ASP C C 1
ATOM 16578 O O . ASP C 1 371 ? 15.055 -51.150 -33.961 1.000 38.901 353 ASP C O 1
ATOM 16587 N N . LEU C 1 372 ? 16.273 -49.853 -32.486 1.000 35.974 354 LEU C N 1
ATOM 16588 C CA . LEU C 1 372 ? 15.995 -48.514 -33.062 1.000 34.888 354 LEU C CA 1
ATOM 16589 C C . LEU C 1 372 ? 17.309 -47.912 -33.574 1.000 34.012 354 LEU C C 1
ATOM 16590 O O . LEU C 1 372 ? 18.283 -47.892 -32.797 1.000 34.689 354 LEU C O 1
ATOM 16606 N N . ASN C 1 373 ? 17.360 -47.521 -34.849 1.000 32.473 355 ASN C N 1
ATOM 16607 C CA A ASN C 1 373 ? 18.487 -46.761 -35.446 0.500 31.806 355 ASN C CA 1
ATOM 16608 C CA B ASN C 1 373 ? 18.498 -46.735 -35.411 0.500 32.534 355 ASN C CA 1
ATOM 16609 C C . ASN C 1 373 ? 17.955 -45.380 -35.882 1.000 32.055 355 ASN C C 1
ATOM 16610 O O . ASN C 1 373 ? 17.190 -45.339 -36.864 1.000 29.541 355 ASN C O 1
ATOM 16630 N N . LEU C 1 374 ? 18.315 -44.332 -35.131 1.000 31.082 356 LEU C N 1
ATOM 16631 C CA . LEU C 1 374 ? 17.975 -42.911 -35.361 1.000 29.359 356 LEU C CA 1
ATOM 16632 C C . LEU C 1 374 ? 19.181 -42.296 -36.075 1.000 30.660 356 LEU C C 1
ATOM 16633 O O . LEU C 1 374 ? 20.332 -42.644 -35.731 1.000 30.825 356 LEU C O 1
ATOM 16649 N N . ILE C 1 375 ? 18.943 -41.414 -37.035 1.000 30.004 357 ILE C N 1
ATOM 16650 C CA . ILE C 1 375 ? 20.027 -40.613 -37.655 1.000 29.500 357 ILE C CA 1
ATOM 16651 C C . ILE C 1 375 ? 19.729 -39.150 -37.339 1.000 29.284 357 ILE C C 1
ATOM 16652 O O . ILE C 1 375 ? 18.663 -38.658 -37.744 1.000 31.658 357 ILE C O 1
ATOM 16668 N N . GLY C 1 376 ? 20.636 -38.509 -36.604 1.000 28.997 358 GLY C N 1
ATOM 16669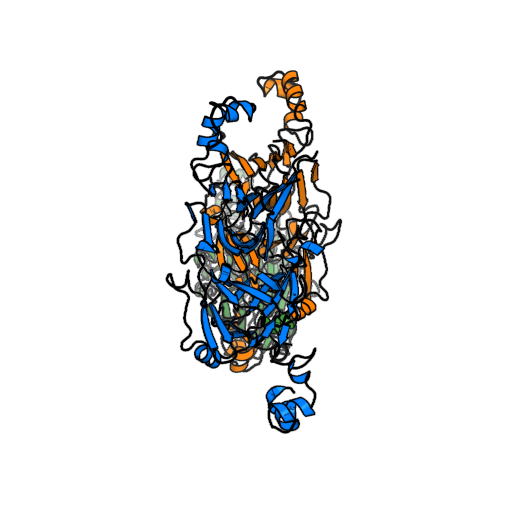 C CA . GLY C 1 376 ? 20.514 -37.100 -36.195 1.000 31.488 358 GLY C CA 1
ATOM 16670 C C . GLY C 1 376 ? 21.310 -36.149 -37.080 1.000 30.453 358 GLY C C 1
ATOM 16671 O O . GLY C 1 376 ? 22.427 -36.485 -37.525 1.000 32.409 358 GLY C O 1
ATOM 16675 N N . PHE C 1 377 ? 20.743 -34.975 -37.306 1.000 28.418 359 PHE C N 1
ATOM 16676 C CA . PHE C 1 377 ? 21.414 -33.793 -37.903 1.000 27.389 359 PHE C CA 1
ATOM 16677 C C . PHE C 1 377 ? 21.269 -32.644 -36.909 1.000 25.706 359 PHE C C 1
ATOM 16678 O O . PHE C 1 377 ? 20.121 -32.253 -36.690 1.000 26.754 359 PHE C O 1
ATOM 16695 N N . GLY C 1 378 ? 22.353 -32.219 -36.261 1.000 26.191 360 GLY C N 1
ATOM 16696 C CA . GLY C 1 378 ? 22.311 -31.198 -35.195 1.000 26.458 360 GLY C CA 1
ATOM 16697 C C . GLY C 1 378 ? 22.719 -29.847 -35.745 1.000 26.403 360 GLY C C 1
ATOM 16698 O O . GLY C 1 378 ? 23.890 -29.711 -36.154 1.000 26.324 360 GLY C O 1
ATOM 16702 N N . ILE C 1 379 ? 21.776 -28.911 -35.853 1.000 27.718 361 ILE C N 1
ATOM 16703 C CA . ILE C 1 379 ? 22.039 -27.504 -36.296 1.000 28.667 361 ILE C CA 1
ATOM 16704 C C . ILE C 1 379 ? 22.604 -26.761 -35.072 1.000 30.866 361 ILE C C 1
ATOM 16705 O O . ILE C 1 379 ? 22.169 -27.091 -33.968 1.000 31.848 361 ILE C O 1
ATOM 16721 N N . ASN C 1 380 ? 23.617 -25.903 -35.260 1.000 33.946 362 ASN C N 1
ATOM 16722 C CA . ASN C 1 380 ? 24.374 -25.165 -34.204 1.000 36.236 362 ASN C CA 1
ATOM 16723 C C . ASN C 1 380 ? 25.205 -26.123 -33.347 1.000 34.877 362 ASN C C 1
ATOM 16724 O O . ASN C 1 380 ? 25.134 -26.002 -32.118 1.000 33.375 362 ASN C O 1
ATOM 16735 N N . ALA C 1 381 ? 25.995 -26.996 -33.961 1.000 32.091 363 ALA C N 1
ATOM 16736 C CA . ALA C 1 381 ? 26.663 -28.121 -33.272 1.000 32.282 363 ALA C CA 1
ATOM 16737 C C . ALA C 1 381 ? 27.884 -27.630 -32.479 1.000 33.369 363 ALA C C 1
ATOM 16738 O O . ALA C 1 381 ? 28.152 -28.187 -31.404 1.000 32.788 363 ALA C O 1
ATOM 16745 N N . LYS C 1 382 ? 28.633 -26.655 -33.000 1.000 37.759 364 LYS C N 1
ATOM 16746 C CA . LYS C 1 382 ? 29.882 -26.152 -32.353 1.000 39.179 364 LYS C CA 1
ATOM 16747 C C . LYS C 1 382 ? 29.545 -25.764 -30.903 1.000 33.973 364 LYS C C 1
ATOM 16748 O O . LYS C 1 382 ? 28.526 -25.066 -30.689 1.000 28.289 364 LYS C O 1
ATOM 16767 N N . ASN C 1 383 ? 30.339 -26.271 -29.959 1.000 31.677 365 ASN C N 1
ATOM 16768 C CA . ASN C 1 383 ? 30.246 -26.033 -28.488 1.000 31.397 365 ASN C CA 1
ATOM 16769 C C . ASN C 1 383 ? 28.981 -26.654 -27.891 1.000 28.729 365 ASN C C 1
ATOM 16770 O O . ASN C 1 383 ? 28.788 -26.509 -26.685 1.000 29.046 365 ASN C O 1
ATOM 16781 N N . ASN C 1 384 ? 28.202 -27.406 -28.660 1.000 28.227 366 ASN C N 1
ATOM 16782 C CA . ASN C 1 384 ? 27.032 -28.124 -28.095 1.000 28.272 366 ASN C CA 1
ATOM 16783 C C . ASN C 1 384 ? 27.510 -29.032 -26.951 1.000 28.929 366 ASN C C 1
ATOM 16784 O O . ASN C 1 384 ? 28.528 -29.717 -27.128 1.000 25.811 366 ASN C O 1
ATOM 16795 N N . GLN C 1 385 ? 26.818 -28.992 -25.813 1.000 28.660 367 GLN C N 1
ATOM 16796 C CA . GLN C 1 385 ? 27.011 -29.934 -24.689 1.000 29.529 367 GLN C CA 1
ATOM 16797 C C . GLN C 1 385 ? 25.705 -30.734 -24.562 1.000 28.082 367 GLN C C 1
ATOM 16798 O O . GLN C 1 385 ? 24.646 -30.085 -24.565 1.000 27.924 367 GLN C O 1
ATOM 16812 N N . ARG C 1 386 ? 25.753 -32.075 -24.565 1.000 26.815 368 ARG C N 1
ATOM 16813 C CA . ARG C 1 386 ? 24.597 -32.966 -24.239 1.000 27.168 368 ARG C CA 1
ATOM 16814 C C . ARG C 1 386 ? 24.703 -33.398 -22.769 1.000 28.479 368 ARG C C 1
ATOM 16815 O O . ARG C 1 386 ? 25.587 -34.225 -22.459 1.000 30.594 368 ARG C O 1
ATOM 16836 N N . ASN C 1 387 ? 23.811 -32.867 -21.925 1.000 27.907 369 ASN C N 1
ATOM 16837 C CA . ASN C 1 387 ? 23.699 -33.145 -20.469 1.000 26.150 369 ASN C CA 1
ATOM 16838 C C . ASN C 1 387 ? 22.616 -34.205 -20.213 1.000 23.680 369 ASN C C 1
ATOM 16839 O O . ASN C 1 387 ? 21.504 -34.007 -20.642 1.000 20.991 369 ASN C O 1
ATOM 16850 N N . PHE C 1 388 ? 22.946 -35.289 -19.511 1.000 23.803 370 PHE C N 1
ATOM 16851 C CA . PHE C 1 388 ? 21.979 -36.333 -19.093 1.000 24.838 370 PHE C CA 1
ATOM 16852 C C . PHE C 1 388 ? 21.422 -35.903 -17.734 1.000 25.737 370 PHE C C 1
ATOM 16853 O O . PHE C 1 388 ? 22.126 -35.158 -17.024 1.000 26.019 370 PHE C O 1
ATOM 16870 N N . LEU C 1 389 ? 20.179 -36.295 -17.431 1.000 27.416 371 LEU C N 1
ATOM 16871 C CA . LEU C 1 389 ? 19.435 -35.919 -16.197 1.000 27.769 371 LEU C CA 1
ATOM 16872 C C . LEU C 1 389 ? 19.304 -37.110 -15.246 1.000 28.767 371 LEU C C 1
ATOM 16873 O O . LEU C 1 389 ? 18.848 -36.876 -14.111 1.000 28.781 371 LEU C O 1
ATOM 16889 N N . ALA C 1 390 ? 19.696 -38.311 -15.698 1.000 28.365 372 ALA C N 1
ATOM 16890 C CA . ALA C 1 390 ? 19.675 -39.592 -14.953 1.000 28.188 372 ALA C CA 1
ATOM 16891 C C . ALA C 1 390 ? 20.931 -40.389 -15.303 1.000 27.472 372 ALA C C 1
ATOM 16892 O O . ALA C 1 390 ? 21.511 -40.140 -16.353 1.000 31.551 372 ALA C O 1
ATOM 16899 N N . GLY C 1 391 ? 21.303 -41.339 -14.452 1.000 27.914 373 GLY C N 1
ATOM 16900 C CA . GLY C 1 391 ? 22.476 -42.200 -14.663 1.000 28.197 373 GLY C CA 1
ATOM 16901 C C . GLY C 1 391 ? 23.718 -41.578 -14.075 1.000 27.524 373 GLY C C 1
ATOM 16902 O O . GLY C 1 391 ? 23.608 -40.559 -13.424 1.000 24.361 373 GLY C O 1
ATOM 16906 N N . GLU C 1 392 ? 24.875 -42.179 -14.330 1.000 31.827 374 GLU C N 1
ATOM 16907 C CA . GLU C 1 392 ? 26.140 -41.821 -13.650 1.000 35.501 374 GLU C CA 1
ATOM 16908 C C . GLU C 1 392 ? 26.897 -40.825 -14.544 1.000 37.407 374 GLU C C 1
ATOM 16909 O O . GLU C 1 392 ? 27.078 -39.663 -14.110 1.000 35.738 374 GLU C O 1
ATOM 16921 N N . GLU C 1 393 ? 27.318 -41.239 -15.740 1.000 38.251 375 GLU C N 1
ATOM 16922 C CA . GLU C 1 393 ? 28.156 -40.383 -16.629 1.000 42.307 375 GLU C CA 1
ATOM 16923 C C . GLU C 1 393 ? 27.261 -39.285 -17.230 1.000 38.269 375 GLU C C 1
ATOM 16924 O O . GLU C 1 393 ? 26.142 -39.614 -17.709 1.000 32.412 375 GLU C O 1
ATOM 16936 N N . ASP C 1 394 ? 27.720 -38.027 -17.148 1.000 38.778 376 ASP C N 1
ATOM 16937 C CA . ASP C 1 394 ? 27.115 -36.836 -17.819 1.000 37.612 376 ASP C CA 1
ATOM 16938 C C . ASP C 1 394 ? 25.811 -36.406 -17.103 1.000 36.430 376 ASP C C 1
ATOM 16939 O O . ASP C 1 394 ? 24.995 -35.672 -17.694 1.000 35.603 376 ASP C O 1
ATOM 16948 N N . ASN C 1 395 ? 25.601 -36.840 -15.862 1.000 36.169 377 ASN C N 1
ATOM 16949 C CA . ASN C 1 395 ? 24.448 -36.404 -15.042 1.000 35.489 377 ASN C CA 1
ATOM 16950 C C . ASN C 1 395 ? 24.794 -35.034 -14.437 1.000 36.476 377 ASN C C 1
ATOM 16951 O O . ASN C 1 395 ? 25.606 -34.938 -13.478 1.000 33.996 377 ASN C O 1
ATOM 16962 N N . VAL C 1 396 ? 24.200 -33.997 -15.009 1.000 35.167 378 VAL C N 1
ATOM 16963 C CA . VAL C 1 396 ? 24.471 -32.593 -14.619 1.000 32.259 378 VAL C CA 1
ATOM 16964 C C . VAL C 1 396 ? 23.843 -32.369 -13.238 1.000 29.598 378 VAL C C 1
ATOM 16965 O O . VAL C 1 396 ? 24.518 -31.776 -12.409 1.000 27.790 378 VAL C O 1
ATOM 16978 N N . ILE C 1 397 ? 22.648 -32.901 -12.972 1.000 28.742 379 ILE C N 1
ATOM 16979 C CA . ILE C 1 397 ? 21.987 -32.788 -11.634 1.000 29.763 379 ILE C CA 1
ATOM 16980 C C . ILE C 1 397 ? 22.971 -33.201 -10.516 1.000 30.654 379 ILE C C 1
ATOM 16981 O O . ILE C 1 397 ? 22.959 -32.559 -9.462 1.000 34.074 379 ILE C O 1
ATOM 16997 N N . SER C 1 398 ? 23.789 -34.230 -10.715 1.000 29.559 380 SER C N 1
ATOM 16998 C CA . SER C 1 398 ? 24.747 -34.745 -9.701 1.000 30.850 380 SER C CA 1
ATOM 16999 C C . SER C 1 398 ? 25.854 -33.729 -9.412 1.000 29.103 380 SER C C 1
ATOM 17000 O O . SER C 1 398 ? 26.549 -33.895 -8.390 1.000 26.768 380 SER C O 1
ATOM 17008 N N . GLN C 1 399 ? 26.028 -32.751 -10.299 1.000 27.973 381 GLN C N 1
ATOM 17009 C CA . GLN C 1 399 ? 27.084 -31.717 -10.206 1.000 26.564 381 GLN C CA 1
ATOM 17010 C C . GLN C 1 399 ? 26.637 -30.585 -9.280 1.000 25.126 381 GLN C C 1
ATOM 17011 O O . GLN C 1 399 ? 27.508 -29.863 -8.775 1.000 23.589 381 GLN C O 1
ATOM 17025 N N . ILE C 1 400 ? 25.331 -30.420 -9.078 1.000 26.256 382 ILE C N 1
ATOM 17026 C CA . ILE C 1 400 ? 24.784 -29.456 -8.076 1.000 28.591 382 ILE C CA 1
ATOM 17027 C C . ILE C 1 400 ? 25.508 -29.728 -6.750 1.000 28.813 382 ILE C C 1
ATOM 17028 O O . ILE C 1 400 ? 25.446 -30.890 -6.302 1.000 30.054 382 ILE C O 1
ATOM 17044 N N . GLN C 1 401 ? 26.169 -28.729 -6.160 1.000 28.343 383 GLN C N 1
ATOM 17045 C CA . GLN C 1 401 ? 26.809 -28.840 -4.817 1.000 30.168 383 GLN C CA 1
ATOM 17046 C C . GLN C 1 401 ? 25.751 -29.210 -3.753 1.000 32.474 383 GLN C C 1
ATOM 17047 O O . GLN C 1 401 ? 24.576 -28.789 -3.889 1.000 29.806 383 GLN C O 1
ATOM 17061 N N . ARG C 1 402 ? 26.184 -29.961 -2.726 1.000 35.356 384 ARG C N 1
ATOM 17062 C CA . ARG C 1 402 ? 25.370 -30.587 -1.645 1.000 36.418 384 ARG C CA 1
ATOM 17063 C C . ARG C 1 402 ? 24.319 -29.611 -1.116 1.000 31.900 384 ARG C C 1
ATOM 17064 O O . ARG C 1 402 ? 23.134 -29.923 -1.118 1.000 29.736 384 ARG C O 1
ATOM 17085 N N . PRO C 1 403 ? 24.688 -28.408 -0.623 1.000 30.431 385 PRO C N 1
ATOM 17086 C CA . PRO C 1 403 ? 23.707 -27.510 -0.012 1.000 31.599 385 PRO C CA 1
ATOM 17087 C C . PRO C 1 403 ? 22.588 -27.075 -0.965 1.000 31.730 385 PRO C C 1
ATOM 17088 O O . PRO C 1 403 ? 21.472 -26.892 -0.516 1.000 34.488 385 PRO C O 1
ATOM 17099 N N . VAL C 1 404 ? 22.894 -26.957 -2.257 1.000 31.479 386 VAL C N 1
ATOM 17100 C CA . VAL C 1 404 ? 21.917 -26.535 -3.302 1.000 28.595 386 VAL C CA 1
ATOM 17101 C C . VAL C 1 404 ? 21.053 -27.734 -3.720 1.000 27.336 386 VAL C C 1
ATOM 17102 O O . VAL C 1 404 ? 19.934 -27.517 -4.262 1.000 26.235 386 VAL C O 1
ATOM 17115 N N . LYS C 1 405 ? 21.486 -28.960 -3.420 1.000 28.262 387 LYS C N 1
ATOM 17116 C CA . LYS C 1 405 ? 20.571 -30.136 -3.473 1.000 28.675 387 LYS C CA 1
ATOM 17117 C C . LYS C 1 405 ? 19.527 -30.032 -2.350 1.000 30.550 387 LYS C C 1
ATOM 17118 O O . LYS C 1 405 ? 18.360 -30.176 -2.692 1.000 33.885 387 LYS C O 1
ATOM 17137 N N . GLU C 1 406 ? 19.908 -29.740 -1.092 1.000 31.746 388 GLU C N 1
ATOM 17138 C CA . GLU C 1 406 ? 18.943 -29.596 0.049 1.000 36.041 388 GLU C CA 1
ATOM 17139 C C . GLU C 1 406 ? 17.870 -28.579 -0.370 1.000 32.881 388 GLU C C 1
ATOM 17140 O O . GLU C 1 406 ? 16.651 -28.923 -0.318 1.000 33.086 388 GLU C O 1
ATOM 17152 N N . LEU C 1 407 ? 18.345 -27.435 -0.873 1.000 31.651 389 LEU C N 1
ATOM 17153 C CA . LEU C 1 407 ? 17.573 -26.223 -1.272 1.000 30.599 389 LEU C CA 1
ATOM 17154 C C . LEU C 1 407 ? 16.717 -26.468 -2.511 1.000 30.504 389 LEU C C 1
ATOM 17155 O O . LEU C 1 407 ? 15.524 -26.109 -2.472 1.000 31.438 389 LEU C O 1
ATOM 17171 N N . ALA C 1 408 ? 17.306 -26.998 -3.587 1.000 29.970 390 ALA C N 1
ATOM 17172 C CA . ALA C 1 408 ? 16.637 -27.104 -4.904 1.000 29.046 390 ALA C CA 1
ATOM 17173 C C . ALA C 1 408 ? 15.500 -28.128 -4.849 1.000 27.383 390 ALA C C 1
ATOM 17174 O O . ALA C 1 408 ? 14.548 -28.019 -5.644 1.000 24.687 390 ALA C O 1
ATOM 17181 N N . PHE C 1 409 ? 15.630 -29.115 -3.966 1.000 28.831 391 PHE C N 1
ATOM 17182 C CA . PHE C 1 409 ? 14.824 -30.356 -3.994 1.000 29.534 391 PHE C CA 1
ATOM 17183 C C . PHE C 1 409 ? 14.091 -30.527 -2.670 1.000 27.692 391 PHE C C 1
ATOM 17184 O O . PHE C 1 409 ? 14.626 -30.262 -1.592 1.000 26.851 391 PHE C O 1
ATOM 17201 N N . PRO C 1 410 ? 12.833 -31.002 -2.725 1.000 28.753 392 PRO C N 1
ATOM 17202 C CA . PRO C 1 410 ? 12.072 -31.270 -1.508 1.000 30.722 392 PRO C CA 1
ATOM 17203 C C . PRO C 1 410 ? 12.938 -32.101 -0.550 1.000 30.544 392 PRO C C 1
ATOM 17204 O O . PRO C 1 410 ? 13.012 -31.771 0.633 1.000 33.043 392 PRO C O 1
ATOM 17215 N N . GLY C 1 411 ? 13.627 -33.105 -1.089 1.000 28.917 393 GLY C N 1
ATOM 17216 C CA . GLY C 1 411 ? 14.445 -34.026 -0.283 1.000 28.844 393 GLY C CA 1
ATOM 17217 C C . GLY C 1 411 ? 15.727 -33.381 0.203 1.000 27.363 393 GLY C C 1
ATOM 17218 O O . GLY C 1 411 ? 16.018 -32.219 -0.180 1.000 30.769 393 GLY C O 1
ATOM 17222 N N . SER C 1 412 ? 16.474 -34.124 1.017 1.000 25.255 394 SER C N 1
ATOM 17223 C CA . SER C 1 412 ? 17.770 -33.717 1.619 1.000 24.311 394 SER C CA 1
ATOM 17224 C C . SER C 1 412 ? 18.943 -34.086 0.699 1.000 23.951 394 SER C C 1
ATOM 17225 O O . SER C 1 412 ? 18.846 -35.042 -0.078 1.000 23.114 394 SER C O 1
ATOM 17233 N N . SER C 1 413 ? 20.050 -33.366 0.817 1.000 27.114 395 SER C N 1
ATOM 17234 C CA . SER C 1 413 ? 21.335 -33.688 0.149 1.000 28.483 395 SER C CA 1
ATOM 17235 C C . SER C 1 413 ? 21.456 -35.206 0.017 1.000 29.342 395 SER C C 1
ATOM 17236 O O . SER C 1 413 ? 21.656 -35.683 -1.109 1.000 29.311 395 SER C O 1
ATOM 17244 N N . ARG C 1 414 ? 21.336 -35.919 1.143 1.000 31.836 396 ARG C N 1
ATOM 17245 C CA . ARG C 1 414 ? 21.644 -37.364 1.272 1.000 32.653 396 ARG C CA 1
ATOM 17246 C C . ARG C 1 414 ? 20.684 -38.196 0.412 1.000 30.687 396 ARG C C 1
ATOM 17247 O O . ARG C 1 414 ? 21.197 -39.044 -0.358 1.000 24.520 396 ARG C O 1
ATOM 17268 N N . GLU C 1 415 ? 19.366 -37.997 0.554 1.000 29.461 397 GLU C N 1
ATOM 17269 C CA . GLU C 1 415 ? 18.352 -38.799 -0.180 1.000 31.605 397 GLU C CA 1
ATOM 17270 C C . GLU C 1 415 ? 18.411 -38.430 -1.663 1.000 35.371 397 GLU C C 1
ATOM 17271 O O . GLU C 1 415 ? 18.175 -39.328 -2.492 1.000 38.469 397 GLU C O 1
ATOM 17283 N N . VAL C 1 416 ? 18.725 -37.174 -2.008 1.000 36.422 398 VAL C N 1
ATOM 17284 C CA . VAL C 1 416 ? 18.909 -36.779 -3.438 1.000 36.416 398 VAL C CA 1
ATOM 17285 C C . VAL C 1 416 ? 20.121 -37.547 -3.990 1.000 32.772 398 VAL C C 1
ATOM 17286 O O . VAL C 1 416 ? 19.936 -38.317 -4.944 1.000 33.134 398 VAL C O 1
ATOM 17299 N N . ASP C 1 417 ? 21.296 -37.414 -3.383 1.000 30.407 399 ASP C N 1
ATOM 17300 C CA . ASP C 1 417 ? 22.500 -38.166 -3.822 1.000 32.219 399 ASP C CA 1
ATOM 17301 C C . ASP C 1 417 ? 22.162 -39.657 -3.928 1.000 33.692 399 ASP C C 1
ATOM 17302 O O . ASP C 1 417 ? 22.545 -40.274 -4.932 1.000 36.460 399 ASP C O 1
ATOM 17311 N N . ARG C 1 418 ? 21.466 -40.202 -2.937 1.000 34.460 400 ARG C N 1
ATOM 17312 C CA . ARG C 1 418 ? 20.977 -41.601 -2.914 1.000 35.335 400 ARG C CA 1
ATOM 17313 C C . ARG C 1 418 ? 20.151 -41.851 -4.170 1.000 33.812 400 ARG C C 1
ATOM 17314 O O . ARG C 1 418 ? 20.472 -42.812 -4.907 1.000 33.468 400 ARG C O 1
ATOM 17335 N N . LEU C 1 419 ? 19.099 -41.059 -4.389 1.000 29.886 401 LEU C N 1
ATOM 17336 C CA . LEU C 1 419 ? 18.172 -41.336 -5.506 1.000 31.887 401 LEU C CA 1
ATOM 17337 C C . LEU C 1 419 ? 18.986 -41.353 -6.816 1.000 34.589 401 LEU C C 1
ATOM 17338 O O . LEU C 1 419 ? 18.893 -42.336 -7.557 1.000 37.729 401 LEU C O 1
ATOM 17354 N N . LEU C 1 420 ? 19.847 -40.354 -7.019 1.000 34.912 402 LEU C N 1
ATOM 17355 C CA . LEU C 1 420 ? 20.752 -40.207 -8.197 1.000 33.043 402 LEU C CA 1
ATOM 17356 C C . LEU C 1 420 ? 21.690 -41.406 -8.406 1.000 31.252 402 LEU C C 1
ATOM 17357 O O . LEU C 1 420 ? 22.108 -41.555 -9.550 1.000 28.870 402 LEU C O 1
ATOM 17373 N N . THR C 1 421 ? 22.038 -42.202 -7.380 1.000 31.781 403 THR C N 1
ATOM 17374 C CA . THR C 1 421 ? 23.019 -43.323 -7.508 1.000 33.271 403 THR C CA 1
ATOM 17375 C C . THR C 1 421 ? 22.325 -44.628 -7.905 1.000 31.894 403 THR C C 1
ATOM 17376 O O . THR C 1 421 ? 23.052 -45.569 -8.256 1.000 33.670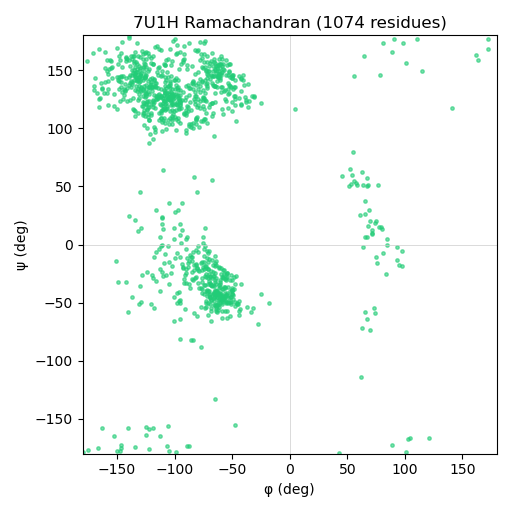 403 THR C O 1
ATOM 17387 N N . ASN C 1 422 ? 20.991 -44.658 -7.853 1.000 31.771 404 ASN C N 1
ATOM 17388 C CA . ASN C 1 422 ? 20.126 -45.834 -8.143 1.000 31.959 404 ASN C CA 1
ATOM 17389 C C . ASN C 1 422 ? 20.252 -46.292 -9.601 1.000 32.726 404 ASN C C 1
ATOM 17390 O O . ASN C 1 422 ? 20.177 -47.523 -9.811 1.000 32.898 404 ASN C O 1
ATOM 17401 N N . GLN C 1 423 ? 20.326 -45.355 -10.559 1.000 31.140 405 GLN C N 1
ATOM 17402 C CA . GLN C 1 423 ? 20.658 -45.672 -11.967 1.000 31.568 405 GLN C CA 1
ATOM 17403 C C . GLN C 1 423 ? 22.182 -45.645 -12.067 1.000 31.248 405 GLN C C 1
ATOM 17404 O O . GLN C 1 423 ? 22.743 -44.531 -12.022 1.000 29.546 405 GLN C O 1
ATOM 17418 N N . LYS C 1 424 ? 22.790 -46.838 -12.109 1.000 33.009 406 LYS C N 1
ATOM 17419 C CA . LYS C 1 424 ? 24.252 -47.102 -12.254 1.000 34.558 406 LYS C CA 1
ATOM 17420 C C . LYS C 1 424 ? 24.616 -47.085 -13.737 1.000 35.465 406 LYS C C 1
ATOM 17421 O O . LYS C 1 424 ? 25.798 -46.889 -14.075 1.000 31.964 406 LYS C O 1
ATOM 17440 N N . GLN C 1 425 ? 23.620 -47.344 -14.591 1.000 37.673 407 GLN C N 1
ATOM 17441 C CA . GLN C 1 425 ? 23.781 -47.288 -16.061 1.000 36.651 407 GLN C CA 1
ATOM 17442 C C . GLN C 1 425 ? 23.960 -45.822 -16.460 1.000 36.832 407 GLN C C 1
ATOM 17443 O O . GLN C 1 425 ? 23.490 -44.933 -15.697 1.000 37.352 407 GLN C O 1
ATOM 17457 N N . SER C 1 426 ? 24.639 -45.595 -17.590 1.000 33.937 408 SER C N 1
ATOM 17458 C CA . SER C 1 426 ? 24.969 -44.268 -18.173 1.000 32.654 408 SER C CA 1
ATOM 17459 C C . SER C 1 426 ? 24.403 -44.178 -19.595 1.000 34.288 408 SER C C 1
ATOM 17460 O O . SER C 1 426 ? 24.626 -45.120 -20.359 1.000 44.834 408 SER C O 1
ATOM 17468 N N . HIS C 1 427 ? 23.767 -43.064 -19.966 1.000 31.196 409 HIS C N 1
ATOM 17469 C CA . HIS C 1 427 ? 23.364 -42.723 -21.359 1.000 26.311 409 HIS C CA 1
ATOM 17470 C C . HIS C 1 427 ? 22.171 -43.572 -21.807 1.000 27.149 409 HIS C C 1
ATOM 17471 O O . HIS C 1 427 ? 21.187 -42.967 -22.246 1.000 26.003 409 HIS C O 1
ATOM 17486 N N . PHE C 1 428 ? 22.278 -44.904 -21.729 1.000 25.056 410 PHE C N 1
ATOM 17487 C CA . PHE C 1 428 ? 21.181 -45.859 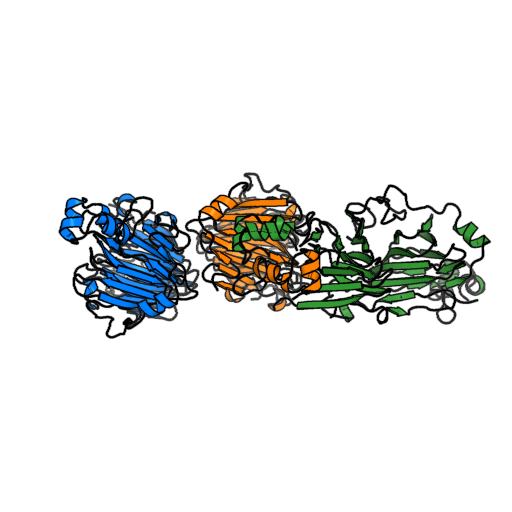-22.016 1.000 27.066 410 PHE C CA 1
ATOM 17488 C C . PHE C 1 428 ? 20.999 -46.782 -20.800 1.000 28.189 410 PHE C C 1
ATOM 17489 O O . PHE C 1 428 ? 21.992 -47.170 -20.155 1.000 22.757 410 PHE C O 1
ATOM 17506 N N . ALA C 1 429 ? 19.753 -47.158 -20.520 1.000 28.627 411 ALA C N 1
ATOM 17507 C CA . ALA C 1 429 ? 19.395 -48.117 -19.456 1.000 31.936 411 ALA C CA 1
ATOM 17508 C C . ALA C 1 429 ? 18.280 -49.052 -19.942 1.000 32.504 411 ALA C C 1
ATOM 17509 O O . ALA C 1 429 ? 17.816 -48.886 -21.085 1.000 32.367 411 ALA C O 1
ATOM 17516 N N . ASN C 1 430 ? 17.882 -50.001 -19.095 1.000 36.110 412 ASN C N 1
ATOM 17517 C CA . ASN C 1 430 ? 16.667 -50.837 -19.279 1.000 43.832 412 ASN C CA 1
ATOM 17518 C C . ASN C 1 430 ? 15.448 -49.942 -19.032 1.000 43.094 412 ASN C C 1
ATOM 17519 O O . ASN C 1 430 ? 15.540 -49.057 -18.157 1.000 55.177 412 ASN C O 1
ATOM 17530 N N . ALA C 1 431 ? 14.373 -50.144 -19.790 1.000 40.750 413 ALA C N 1
ATOM 17531 C CA . ALA C 1 431 ? 13.150 -49.306 -19.800 1.000 42.413 413 ALA C CA 1
ATOM 17532 C C . ALA C 1 431 ? 12.155 -49.777 -18.732 1.000 42.846 413 ALA C C 1
ATOM 17533 O O . ALA C 1 431 ? 11.933 -50.984 -18.638 1.000 44.809 413 ALA C O 1
#

Solvent-accessible surface area: 48580 Å² total; per-residue (Å²): 73,26,7,16,0,73,11,95,81,14,127,49,93,37,48,20,78,10,8,37,8,22,28,1,59,64,2,9,105,66,20,134,109,6,119,114,2,73,37,34,18,0,8,28,25,38,0,64,25,28,1,17,12,37,31,41,50,10,14,3,27,12,1,8,0,2,8,25,8,75,0,3,2,4,21,48,84,121,143,81,166,71,18,8,25,1,70,103,8,0,0,1,47,18,61,32,49,17,37,12,42,11,2,0,56,21,80,63,68,3,0,46,1,2,1,0,0,14,10,96,104,146,72,0,69,42,108,52,82,35,60,34,26,33,134,148,55,63,1,64,28,48,68,110,61,120,119,92,4,69,81,75,87,135,44,129,46,133,100,5,63,169,104,74,9,181,90,65,92,5,13,0,25,170,15,54,137,140,87,5,118,114,48,21,143,152,15,122,53,28,54,120,187,4,10,62,21,133,81,36,0,0,23,1,104,8,106,129,36,66,19,60,42,190,44,0,76,7,10,13,2,29,11,165,64,2,31,5,1,104,138,32,44,0,1,0,5,7,6,22,1,85,100,19,2,33,7,5,42,3,56,5,51,120,0,21,6,0,10,6,2,6,63,16,41,6,43,0,70,0,62,7,130,176,175,154,121,78,146,36,128,23,106,1,24,28,21,0,0,0,0,7,25,33,38,54,29,6,22,4,21,1,25,38,69,0,14,1,10,0,0,0,7,60,5,147,117,31,120,23,24,0,46,30,3,102,108,80,4,55,39,49,143,54,133,171,78,73,15,94,145,62,70,148,21,42,12,162,97,17,49,142,118,27,84,112,58,139,70,14,10,0,2,91,31,72,18,2,13,0,75,22,132,90,16,125,66,73,77,118,26,68,1,2,26,15,38,25,0,54,45,2,22,137,63,28,171,80,6,111,119,2,57,38,33,25,0,10,16,22,33,0,58,30,22,1,0,11,3,0,39,1,7,0,3,8,17,1,8,0,2,8,22,6,67,0,3,2,1,22,1,59,12,90,71,102,70,8,11,24,1,78,108,2,2,0,4,41,15,47,0,0,20,0,10,7,12,2,0,60,13,75,27,88,18,1,44,1,2,2,0,0,15,8,14,9,29,25,0,62,40,26,37,0,27,0,0,1,24,121,94,27,69,0,1,0,37,4,3,22,126,123,12,4,65,18,0,2,89,8,115,41,128,39,0,67,124,1,0,2,132,61,10,79,14,10,0,7,37,7,16,74,114,30,10,100,86,1,38,161,145,21,102,60,28,65,97,151,9,8,75,26,134,81,60,2,1,21,1,80,20,16,128,27,69,18,61,42,180,41,5,92,7,13,14,2,30,15,172,83,0,29,8,1,106,102,30,43,0,2,0,4,2,8,47,2,102,65,32,1,35,7,8,45,3,55,5,49,122,0,26,5,0,11,4,2,14,20,10,33,4,51,0,73,0,60,4,100,149,123,146,104,81,133,17,164,24,134,2,29,22,18,3,0,1,0,9,21,32,38,56,31,5,19,3,44,1,56,33,37,0,23,2,8,1,0,0,7,57,6,144,113,29,112,28,30,0,47,28,1,120,96,77,2,52,39,42,136,51,137,124,66,69,14,74,158,65,66,150,20,34,5,191,90,16,59,153,113,24,77,102,57,153,60,19,7,0,1,100,73,72,32,12,15,0,77,30,133,88,11,119,71,93,50,107,19,119,4,3,59,21,38,20,2,59,48,2,25,137,54,19,181,85,8,75,59,3,57,40,29,21,0,11,23,25,52,0,97,30,26,1,16,15,43,32,36,44,7,18,2,26,12,0,10,0,3,6,17,4,88,0,0,2,2,18,48,78,126,134,78,161,37,11,6,34,1,42,106,8,2,0,5,42,10,58,33,49,21,40,11,36,14,0,0,74,25,73,132,88,36,0,44,1,1,0,0,0,18,8,98,98,138,77,0,66,46,103,49,76,60,56,48,9,24,91,141,44,86,2,66,27,45,74,109,63,124,110,86,1,56,77,71,87,135,41,111,49,114,96,4,81,159,96,79,19,173,184,70,40,23,0,26,139,22,46,160,118,88,20,127,130,40,37,156,134,16,84,63,15,38,173,86,38,1,56,36,144,75,55,1,2,19,1,116,21,78,136,31,72,20,68,36,167,31,2,68,6,12,16,1,31,8,167,55,1,47,5,0,95,138,34,44,0,2,0,5,8,7,29,1,95,121,33,2,0,7,0,2,3,1,8,4,37,0,8,4,0,9,4,2,5,69,16,113,0,18,1,3,0,0,1,64,131,74,43,95,92,44,115,20,133,0,37,59,17,2,0,0,0,11,12,0,0,4,0,5,1,2,36,1,49,34,78,1,21,2,8,0,0,0,9,41,6,109,93,26,89,22,4,0,0,0,2,120,98,21,2,0,0,43,33,1,14,108,6,0,12,86,34,0,3,60,12,43,7,154,66,0,47,118,1,11,74,47,15,141,56,18,7,0,1,93,58

Radius of gyration: 37.4 Å; Cα contacts (8 Å, |Δi|>4): 2964; chains: 3; bounding box: 53×102×134 Å

Nearest PDB structures (foldseek):
  7u1h-assembly1_A-2  TM=1.003E+00  e=3.953E-78  Lens culinaris
  7u1h-assembly1_B  TM=9.939E-01  e=4.379E-71  Lens culinaris
  1uik-assembly1_C  TM=9.795E-01  e=6.332E-57  Glycine max
  3s7e-assembly1_A  TM=9.511E-01  e=2.954E-51  Arachis hypogaea
  5yjs-assembly2_B  TM=9.256E-01  e=5.601E-43  Capsicum annuum

InterPro domains:
  IPR006045 Cupin 1 [PF00190] (54-164)
  IPR006045 Cupin 1 [PF00190] (227-390)
  IPR006045 Cupin 1 [SM00835] (9-167)
  IPR006045 Cupin 1 [SM00835] (227-398)
  IPR011051 RmlC-like cupin domain superfamily [SSF51182] (7-176)
  IPR011051 RmlC-like cupin domain superfamily [SSF51182] (193-409)
  IPR014710 RmlC-like jelly roll fold [G3DSA:2.60.120.10] (1-215)
  IPR014710 RmlC-like jelly roll fold [G3DSA:2.60.120.10] (216-412)
  IPR050253 Seed Storage and Functional Proteins [PTHR31189] (5-411)